Protein 7QSJ (pdb70)

Organism: Mycolicibacterium hassiacum (strain DSM 44199 / CIP 105218 / JCM 12690 / 3849) (NCBI:txid1122247)

B-factor: mean 23.71, std 11.21, range [9.85, 76.21]

InterPro domains:
  IPR008928 Six-hairpin glycosidase superfamily [SSF48208] (27-339)
  IPR012341 Six-hairpin glycosidase-like superfamily [G3DSA:1.50.10.10] (49-315)

Secondary structure (DSSP, 8-state):
--SS--BTTTB-HHHHHHHHHHHHHT--TTS---SSTTS-B-HHHHHHHHHHHHHHT-HHHHHHHHHHHHHH--TTS---SEEETTEEEE-SEEHHHHHHHHHHHHHHHHHH--HHHHHHHHHHHHHHHHHHHTTB-TTS-B-SEEETTEEE--B-HHHHHHHHHHHHHHHHHHHHHT---HHHHHHHHHHHHHHHH-GGGB---TTBHHHHHHHHHTTSS-HHHHHHHHHHHHHHHEETTTEEESBTTSSEEEHHHHHHHHHHHHHTT-HHHHHHHHHTTGGGB-TTS-BBSEEETTTTEESSS-B-HHHHHHHHHHHHHHHT-STTTTTTT-TT------S---/---TTS--BTTTB-HHHHHHHHHHHHHT--TTS---SSTTS-B-HHHHHHHHHHHHHTT-HHHHHHHHHHHHHH--TTS---SEEETTEEEE-SEEHHHHHHHHHHHHHHHHHH--HHHHHHHHHHHHHHHHHHHTTB-TTSPBPSEEETTEEE--B-HHHHHHHHHHHHHHHHHHHHHT---HHHHHHHHHHHHHHHH-GGGB---TTBHHHHHHHHHTTSS-HHHHHHHHHHHHHHHEETTTEEESBTTSSEEEHHHHHHHHHHHHHTT-HHHHHHHHHTTGGGB-TTS-BBSEEETTTTEESSS-B-HHHHHHHHHHHHHHHT-STTTTTTT-TT-------

Nearest PDB structures (foldseek):
  7qsj-assembly2_B  TM=1.002E+00  e=8.249E-65  Mycolicibacterium hassiacum
  8hmm-assembly1_A  TM=7.940E-01  e=3.879E-08  Aspergillus oryzae
  8wbv-assembly1_A  TM=7.041E-01  e=2.414E-06  Caldicellulosiruptor saccharolyticus DSM 8903
  3vw5-assembly3_C  TM=6.730E-01  e=2.545E-06  Ruminococcus albus
  7d5g-assembly1_A  TM=6.750E-01  e=3.497E-06  Caldicellulosiruptor saccharolyticus DSM 8903

Structure (mmCIF, N/CA/C/O backbone):
data_7QSJ
#
_entry.id   7QSJ
#
_cell.length_a   47.037
_cell.length_b   51.807
_cell.length_c   149.134
_cell.angle_alpha   90.000
_cell.angle_beta   95.100
_cell.angle_gamma   90.000
#
_symmetry.space_group_name_H-M   'P 1 21 1'
#
loop_
_entity.id
_entity.type
_entity.pdbx_description
1 polymer 'Methylmannose polysaccharide hydrolase (MmpH)'
2 non-polymer 'MAGNESIUM ION'
3 non-polymer 'NICKEL (II) ION'
4 non-polymer GLYCEROL
5 water water
#
loop_
_atom_site.group_PDB
_atom_site.id
_atom_site.type_symbol
_atom_site.label_atom_id
_atom_site.label_alt_id
_atom_site.label_comp_id
_atom_site.label_asym_id
_atom_site.label_entity_id
_atom_site.label_seq_id
_atom_site.pdbx_PDB_ins_code
_atom_site.Cartn_x
_atom_site.Cartn_y
_atom_site.Cartn_z
_atom_site.occupancy
_atom_site.B_iso_or_equiv
_atom_site.auth_seq_id
_atom_site.auth_comp_id
_atom_site.auth_asym_id
_atom_site.auth_atom_id
_atom_site.pdbx_PDB_model_num
ATOM 1 N N . LEU A 1 7 ? 3.94003 -6.01081 -79.48452 1.000 35.56915 6 LEU A N 1
ATOM 2 C CA . LEU A 1 7 ? 5.17582 -5.49949 -80.06386 1.000 41.68168 6 LEU A CA 1
ATOM 3 C C . LEU A 1 7 ? 6.21817 -6.55901 -80.41411 1.000 47.83835 6 LEU A C 1
ATOM 4 O O . LEU A 1 7 ? 7.39623 -6.36763 -80.11598 1.000 50.81132 6 LEU A O 1
ATOM 9 N N . ASP A 1 8 ? 5.80968 -7.68431 -81.00044 1.000 49.34473 7 ASP A N 1
ATOM 10 C CA . ASP A 1 8 ? 4.45998 -8.20170 -81.18335 1.000 48.03615 7 ASP A CA 1
ATOM 11 C C . ASP A 1 8 ? 4.08809 -8.94713 -79.90767 1.000 40.24754 7 ASP A C 1
ATOM 12 O O . ASP A 1 8 ? 3.05931 -9.62120 -79.84244 1.000 42.34332 7 ASP A O 1
ATOM 17 N N . ALA A 1 9 ? 4.93952 -8.81852 -78.89146 1.000 32.58570 8 ALA A N 1
ATOM 18 C CA . ALA A 1 9 ? 4.75456 -9.51369 -77.62419 1.000 25.34738 8 ALA A CA 1
ATOM 19 C C . ALA A 1 9 ? 3.93072 -8.71951 -76.61746 1.000 18.72377 8 ALA A C 1
ATOM 20 O O . ALA A 1 9 ? 3.64445 -9.23681 -75.53272 1.000 17.07339 8 ALA A O 1
ATOM 22 N N . VAL A 1 10 ? 3.56916 -7.48091 -76.93628 1.000 19.16525 9 VAL A N 1
ATOM 23 C CA . VAL A 1 10 ? 2.77219 -6.61024 -76.07289 1.000 17.75190 9 VAL A CA 1
ATOM 24 C C . VAL A 1 10 ? 1.32933 -6.60972 -76.56700 1.000 15.14091 9 VAL A C 1
ATOM 25 O O . VAL A 1 10 ? 1.09133 -6.50224 -77.78092 1.000 18.13421 9 VAL A O 1
ATOM 29 N N . PRO A 1 11 ? 0.34225 -6.70049 -75.67843 1.000 14.24501 10 PRO A N 1
ATOM 30 C CA . PRO A 1 11 ? -1.05855 -6.70934 -76.11766 1.000 14.99635 10 PRO A CA 1
ATOM 31 C C . PRO A 1 11 ? -1.43188 -5.47764 -76.92462 1.000 14.36829 10 PRO A C 1
ATOM 32 O O . PRO A 1 11 ? -1.01751 -4.35201 -76.62694 1.000 15.53018 10 PRO A O 1
ATOM 36 N N . GLY A 1 12 ? -2.25667 -5.70726 -77.93111 1.000 16.79435 11 GLY A N 1
ATOM 37 C CA . GLY A 1 12 ? -2.94919 -4.63362 -78.61614 1.000 17.34570 11 GLY A CA 1
ATOM 38 C C . GLY A 1 12 ? -4.32070 -5.12145 -79.03012 1.000 16.42436 11 GLY A C 1
ATOM 39 O O . GLY A 1 12 ? -4.54606 -6.31863 -79.21237 1.000 16.76346 11 GLY A O 1
ATOM 40 N N . VAL A 1 13 ? -5.24627 -4.18192 -79.13842 1.000 15.28157 12 VAL A N 1
ATOM 41 C CA . VAL A 1 13 ? -6.58947 -4.43232 -79.63738 1.000 14.06388 12 VAL A CA 1
ATOM 42 C C . VAL A 1 13 ? -6.82779 -3.47320 -80.79405 1.000 14.04453 12 VAL A C 1
ATOM 43 O O . VAL A 1 13 ? -6.99999 -2.27056 -80.59225 1.000 14.71564 12 VAL A O 1
ATOM 47 N N . PRO A 1 14 ? -6.77148 -3.95998 -82.03412 1.000 14.54603 13 PRO A N 1
ATOM 48 C CA . PRO A 1 14 ? -6.85978 -3.05898 -83.18911 1.000 16.53102 13 PRO A CA 1
ATOM 49 C C . PRO A 1 14 ? -8.07950 -2.15718 -83.12062 1.000 15.82715 13 PRO A C 1
ATOM 50 O O . PRO A 1 14 ? -9.19436 -2.59970 -82.82398 1.000 17.01971 13 PRO A O 1
ATOM 54 N N . GLY A 1 15 ? -7.85686 -0.87630 -83.40437 1.000 16.78486 14 GLY A N 1
ATOM 55 C CA . GLY A 1 15 ? -8.90761 0.10587 -83.35814 1.000 17.51398 14 GLY A CA 1
ATOM 56 C C . GLY A 1 15 ? -9.16990 0.67249 -81.98737 1.000 15.47725 14 GLY A C 1
ATOM 57 O O . GLY A 1 15 ? -9.95116 1.62320 -81.87111 1.000 17.58737 14 GLY A O 1
ATOM 58 N N . VAL A 1 16 ? -8.55750 0.11746 -80.94080 1.000 12.84945 15 VAL A N 1
ATOM 59 C CA . VAL A 1 16 ? -8.86961 0.52884 -79.57736 1.000 13.53322 15 VAL A CA 1
ATOM 60 C C . VAL A 1 16 ? -7.60021 0.88429 -78.81631 1.000 12.50650 15 VAL A C 1
ATOM 61 O O . VAL A 1 16 ? -7.53994 1.91966 -78.14333 1.000 14.16822 15 VAL A O 1
ATOM 65 N N . LEU A 1 17 ? -6.59555 0.01192 -78.87485 1.000 13.27901 16 LEU A N 1
ATOM 66 C CA . LEU A 1 17 ? -5.37798 0.19084 -78.09084 1.000 13.25040 16 LEU A CA 1
ATOM 67 C C . LEU A 1 17 ? -4.21769 -0.36092 -78.89967 1.000 11.89234 16 LEU A C 1
ATOM 68 O O . LEU A 1 17 ? -4.19563 -1.56074 -79.20175 1.000 13.76407 16 LEU A O 1
ATOM 73 N N . THR A 1 18 ? -3.25833 0.48839 -79.23922 1.000 12.49784 17 THR A N 1
ATOM 74 C CA . THR A 1 18 ? -2.07178 0.00974 -79.93694 1.000 13.10112 17 THR A CA 1
ATOM 75 C C . THR A 1 18 ? -1.09743 -0.60840 -78.93895 1.000 12.22875 17 THR A C 1
ATOM 76 O O . THR A 1 18 ? -1.13377 -0.29338 -77.74249 1.000 13.55896 17 THR A O 1
ATOM 80 N N . PRO A 1 19 ? -0.19973 -1.48435 -79.40348 1.000 14.30620 18 PRO A N 1
ATOM 81 C CA . PRO A 1 19 ? 0.84363 -1.99800 -78.49316 1.000 15.05162 18 PRO A CA 1
ATOM 82 C C . PRO A 1 19 ? 1.70041 -0.88864 -77.90114 1.000 14.09799 18 PRO A C 1
ATOM 83 O O . PRO A 1 19 ? 2.06295 -0.95703 -76.71923 1.000 14.69647 18 PRO A O 1
ATOM 87 N N . GLU A 1 20 ? 1.99511 0.15876 -78.68169 1.000 15.22372 19 GLU A N 1
ATOM 88 C CA . GLU A 1 20 ? 2.70056 1.32074 -78.15045 1.000 15.39963 19 GLU A CA 1
ATOM 89 C C . GLU A 1 20 ? 1.94761 1.92909 -76.97998 1.000 14.90059 19 GLU A C 1
ATOM 90 O O . GLU A 1 20 ? 2.54898 2.27544 -75.95452 1.000 15.58186 19 GLU A O 1
ATOM 96 N N . GLN A 1 21 ? 0.62739 2.06797 -77.11848 1.000 13.83409 20 GLN A N 1
ATOM 97 C CA . GLN A 1 21 ? -0.18351 2.62323 -76.04177 1.000 13.24208 20 GLN A CA 1
ATOM 98 C C . GLN A 1 21 ? -0.19269 1.71202 -74.82054 1.000 11.83961 20 GLN A C 1
ATOM 99 O O . GLN A 1 21 ? -0.14065 2.19119 -73.67965 1.000 13.03849 20 GLN A O 1
ATOM 105 N N . CYS A 1 22 ? -0.26440 0.39654 -75.03502 1.000 12.67545 21 CYS A N 1
ATOM 106 C CA . CYS A 1 22 ? -0.22348 -0.53331 -73.90916 1.000 13.27132 21 CYS A CA 1
ATOM 107 C C . CYS A 1 22 ? 1.08300 -0.38411 -73.13824 1.000 12.00551 21 CYS A C 1
ATOM 108 O O . CYS A 1 22 ? 1.08918 -0.28623 -71.90122 1.000 14.18882 21 CYS A O 1
ATOM 111 N N . ARG A 1 23 ? 2.20596 -0.36262 -73.85922 1.000 13.47403 22 ARG A N 1
ATOM 112 C CA . ARG A 1 23 ? 3.50868 -0.17702 -73.23234 1.000 16.29527 22 ARG A CA 1
ATOM 113 C C . ARG A 1 23 ? 3.59562 1.16713 -72.51997 1.000 12.93417 22 ARG A C 1
ATOM 114 O O . ARG A 1 23 ? 4.13894 1.25178 -71.41247 1.000 15.48446 22 ARG A O 1
ATOM 122 N N . GLN A 1 24 ? 3.04662 2.22331 -73.12164 1.000 13.21018 23 GLN A N 1
ATOM 123 C CA . GLN A 1 24 ? 3.09725 3.53555 -72.49342 1.000 13.02055 23 GLN A CA 1
ATOM 124 C C . GLN A 1 24 ? 2.35479 3.54629 -71.15954 1.000 12.24633 23 GLN A C 1
ATOM 125 O O . GLN A 1 24 ? 2.81870 4.15669 -70.18086 1.000 14.02233 23 GLN A O 1
ATOM 131 N N . THR A 1 25 ? 1.17977 2.91099 -71.10495 1.000 12.46939 24 THR A N 1
ATOM 132 C CA . THR A 1 25 ? 0.45535 2.82034 -69.83824 1.000 12.38631 24 THR A CA 1
ATOM 133 C C . THR A 1 25 ? 1.27571 2.08617 -68.78775 1.000 10.39753 24 THR A C 1
ATOM 134 O O . THR A 1 25 ? 1.33615 2.51141 -67.62334 1.000 12.25596 24 THR A O 1
ATOM 138 N N . ALA A 1 26 ? 1.92846 0.99075 -69.18284 1.000 12.62052 25 ALA A N 1
ATOM 139 C CA . ALA A 1 26 ? 2.77997 0.26502 -68.24708 1.000 13.15619 25 ALA A CA 1
ATOM 140 C C . ALA A 1 26 ? 3.96322 1.11568 -67.80092 1.000 12.29230 25 ALA A C 1
ATOM 141 O O . ALA A 1 26 ? 4.34743 1.09314 -66.62401 1.000 13.13476 25 ALA A O 1
ATOM 143 N N . GLN A 1 27 ? 4.51522 1.91870 -68.70475 1.000 13.27694 26 GLN A N 1
ATOM 144 C CA . GLN A 1 27 ? 5.63625 2.77019 -68.32816 1.000 14.66179 26 GLN A CA 1
ATOM 145 C C . GLN A 1 27 ? 5.19568 3.81938 -67.31561 1.000 14.51743 26 GLN A C 1
ATOM 146 O O . GLN A 1 27 ? 5.95328 4.16264 -66.40378 1.000 15.00945 26 GLN A O 1
ATOM 152 N N . ALA A 1 28 ? 3.95663 4.30589 -67.42768 1.000 13.14899 27 ALA A N 1
ATOM 153 C CA . ALA A 1 28 ? 3.46957 5.25885 -66.44112 1.000 15.49115 27 ALA A CA 1
ATOM 154 C C . ALA A 1 28 ? 3.29611 4.59727 -65.08057 1.000 13.78515 27 ALA A C 1
ATOM 155 O O . ALA A 1 28 ? 3.51829 5.23860 -64.04986 1.000 15.89559 27 ALA A O 1
ATOM 157 N N . ILE A 1 29 ? 2.91304 3.31920 -65.05176 1.000 12.66385 28 ILE A N 1
ATOM 158 C CA . ILE A 1 29 ? 2.90576 2.58710 -63.78367 1.000 13.81770 28 ILE A CA 1
ATOM 159 C C . ILE A 1 29 ? 4.32041 2.48866 -63.22352 1.000 12.46500 28 ILE A C 1
ATOM 160 O O . ILE A 1 29 ? 4.56738 2.79602 -62.04741 1.000 14.61167 28 ILE A O 1
ATOM 165 N N . ALA A 1 30 ? 5.27552 2.05568 -64.05726 1.000 13.14835 29 ALA A N 1
ATOM 166 C CA . ALA A 1 30 ? 6.65589 1.91394 -63.60506 1.000 15.48276 29 ALA A CA 1
ATOM 167 C C . ALA A 1 30 ? 7.21711 3.23759 -63.10243 1.000 16.05311 29 ALA A C 1
ATOM 168 O O . ALA A 1 30 ? 7.98473 3.26702 -62.13434 1.000 15.52315 29 ALA A O 1
ATOM 170 N N . ASP A 1 31 ? 6.84391 4.34465 -63.74001 1.000 15.36444 30 ASP A N 1
ATOM 171 C CA . ASP A 1 31 ? 7.39021 5.63775 -63.35031 1.000 17.23916 30 ASP A CA 1
ATOM 172 C C . ASP A 1 31 ? 6.91018 6.07700 -61.97448 1.000 17.00456 30 ASP A C 1
ATOM 173 O O . ASP A 1 31 ? 7.52656 6.96225 -61.37061 1.000 20.34323 30 ASP A O 1
ATOM 178 N N . ALA A 1 32 ? 5.82197 5.49207 -61.47490 1.000 15.39795 31 ALA A N 1
ATOM 179 C CA . ALA A 1 32 ? 5.32490 5.79523 -60.13982 1.000 15.72064 31 ALA A CA 1
ATOM 180 C C . ALA A 1 32 ? 5.93629 4.91176 -59.05681 1.000 16.06967 31 ALA A C 1
ATOM 181 O O . ALA A 1 32 ? 5.68971 5.14844 -57.86729 1.000 16.81070 31 ALA A O 1
ATOM 183 N N . GLN A 1 33 ? 6.73624 3.91676 -59.42584 1.000 15.35239 32 GLN A N 1
ATOM 184 C CA . GLN A 1 33 ? 7.27183 2.99825 -58.43060 1.000 15.79220 32 GLN A CA 1
ATOM 185 C C . GLN A 1 33 ? 8.16107 3.73259 -57.43158 1.000 15.36598 32 GLN A C 1
ATOM 186 O O . GLN A 1 33 ? 9.00150 4.55974 -57.80205 1.000 17.64274 32 GLN A O 1
ATOM 192 N N . GLU A 1 34 ? 8.01162 3.38579 -56.15676 1.000 15.64516 33 GLU A N 1
ATOM 193 C CA . GLU A 1 34 ? 8.83937 3.96998 -55.11424 1.000 17.13756 33 GLU A CA 1
ATOM 194 C C . GLU A 1 34 ? 10.15245 3.19875 -54.99910 1.000 17.75301 33 GLU A C 1
ATOM 195 O O . GLU A 1 34 ? 10.26755 2.07031 -55.48362 1.000 18.80463 33 GLU A O 1
ATOM 201 N N . PRO A 1 35 ? 11.16945 3.79595 -54.37923 1.000 19.30752 34 PRO A N 1
ATOM 202 C CA . PRO A 1 35 ? 12.46328 3.10159 -54.28278 1.000 20.13335 34 PRO A CA 1
ATOM 203 C C . PRO A 1 35 ? 12.37558 1.73301 -53.63082 1.000 21.29057 34 PRO A C 1
ATOM 204 O O . PRO A 1 35 ? 13.16607 0.84293 -53.97027 1.000 22.50965 34 PRO A O 1
ATOM 208 N N . SER A 1 36 ? 11.44328 1.54713 -52.69521 1.000 19.46003 35 SER A N 1
ATOM 209 C CA . SER A 1 36 ? 11.23689 0.26199 -52.03927 1.000 20.13014 35 SER A CA 1
ATOM 210 C C . SER A 1 36 ? 10.71068 -0.80526 -52.98704 1.000 18.21038 35 SER A C 1
ATOM 211 O O . SER A 1 36 ? 10.75703 -1.99305 -52.64465 1.000 20.30361 35 SER A O 1
ATOM 214 N N . GLY A 1 37 ? 10.19102 -0.41216 -54.15195 1.000 17.37140 36 GLY A N 1
ATOM 215 C CA . GLY A 1 37 ? 9.48578 -1.31727 -55.04196 1.000 14.82762 36 GLY A CA 1
ATOM 216 C C . GLY A 1 37 ? 7.97614 -1.20715 -54.98378 1.000 14.28705 36 GLY A C 1
ATOM 217 O O . GLY A 1 37 ? 7.28798 -1.77168 -55.84993 1.000 14.76753 36 GLY A O 1
ATOM 218 N N . ALA A 1 38 ? 7.44143 -0.46882 -54.01825 1.000 14.72490 37 ALA A N 1
ATOM 219 C CA . ALA A 1 38 ? 6.00413 -0.28471 -53.93017 1.000 13.37100 37 ALA A CA 1
ATOM 220 C C . ALA A 1 38 ? 5.47207 0.37813 -55.19298 1.000 13.48717 37 ALA A C 1
ATOM 221 O O . ALA A 1 38 ? 6.07842 1.30920 -55.73569 1.000 15.23092 37 ALA A O 1
ATOM 223 N N . LEU A 1 39 ? 4.30975 -0.08934 -55.64019 1.000 12.86126 38 LEU A N 1
ATOM 224 C CA . LEU A 1 39 ? 3.62544 0.48783 -56.79145 1.000 12.12347 38 LEU A CA 1
ATOM 225 C C . LEU A 1 39 ? 2.37924 1.17571 -56.25881 1.000 11.40270 38 LEU A C 1
ATOM 226 O O . LEU A 1 39 ? 1.32090 0.54160 -56.12057 1.000 13.05211 38 LEU A O 1
ATOM 231 N N . PRO A 1 40 ? 2.45420 2.46580 -55.92865 1.000 12.09962 39 PRO A N 1
ATOM 232 C CA . PRO A 1 40 ? 1.32630 3.15504 -55.29010 1.000 14.23499 39 PRO A CA 1
ATOM 233 C C . PRO A 1 40 ? 0.23345 3.52806 -56.28975 1.000 11.89842 39 PRO A C 1
ATOM 234 O O . PRO A 1 40 ? 0.34515 3.32174 -57.50759 1.000 13.29359 39 PRO A O 1
ATOM 238 N N . TRP A 1 41 ? -0.86385 4.06818 -55.73640 1.000 13.82313 40 TRP A N 1
ATOM 239 C CA . TRP A 1 41 ? -1.95111 4.58778 -56.56874 1.000 14.46091 40 TRP A CA 1
ATOM 240 C C . TRP A 1 41 ? -1.45182 5.62232 -57.57331 1.000 13.14324 40 TRP A C 1
ATOM 241 O O . TRP A 1 41 ? -1.92314 5.67661 -58.71596 1.000 14.14661 40 TRP A O 1
ATOM 252 N N . PHE A 1 42 ? -0.51483 6.46390 -57.15543 1.000 13.74334 41 PHE A N 1
ATOM 253 C CA . PHE A 1 42 ? 0.11788 7.48503 -57.97828 1.000 15.58084 41 PHE A CA 1
ATOM 254 C C . PHE A 1 42 ? 1.22053 8.07637 -57.11126 1.000 16.32626 41 PHE A C 1
ATOM 255 O O . PHE A 1 42 ? 1.28711 7.81050 -55.90717 1.000 15.30493 41 PHE A O 1
ATOM 263 N N . GLU A 1 43 ? 2.10193 8.85514 -57.72962 1.000 21.17374 42 GLU A N 1
ATOM 264 C CA . GLU A 1 43 ? 3.18295 9.47117 -56.96877 1.000 23.19868 42 GLU A CA 1
ATOM 265 C C . GLU A 1 43 ? 2.62002 10.34713 -55.85742 1.000 24.21763 42 GLU A C 1
ATOM 266 O O . GLU A 1 43 ? 1.79440 11.23168 -56.10151 1.000 25.51672 42 GLU A O 1
ATOM 272 N N . GLY A 1 44 ? 3.07439 10.10041 -54.62824 1.000 22.26681 43 GLY A N 1
ATOM 273 C CA . GLY A 1 44 ? 2.56225 10.79981 -53.46993 1.000 23.26685 43 GLY A CA 1
ATOM 274 C C . GLY A 1 44 ? 1.31327 10.19572 -52.86406 1.000 24.48475 43 GLY A C 1
ATOM 275 O O . GLY A 1 44 ? 0.93852 10.57703 -51.74959 1.000 27.30651 43 GLY A O 1
ATOM 276 N N . GLY A 1 45 ? 0.66229 9.25632 -53.54845 1.000 19.99024 44 GLY A N 1
ATOM 277 C CA . GLY A 1 45 ? -0.50588 8.59642 -53.00781 1.000 19.22651 44 GLY A CA 1
ATOM 278 C C . GLY A 1 45 ? -0.12909 7.39966 -52.15440 1.000 17.04209 44 GLY A C 1
ATOM 279 O O . GLY A 1 45 ? 1.04104 7.11128 -51.91505 1.000 20.23758 44 GLY A O 1
ATOM 280 N N . HIS A 1 46 ? -1.14875 6.68755 -51.69795 1.000 16.84690 45 HIS A N 1
ATOM 281 C CA . HIS A 1 46 ? -0.90899 5.52690 -50.85594 1.000 15.12650 45 HIS A CA 1
ATOM 282 C C . HIS A 1 46 ? -0.74530 4.25982 -51.69487 1.000 15.16612 45 HIS A C 1
ATOM 283 O O . HIS A 1 46 ? -0.99753 4.22740 -52.90388 1.000 15.50557 45 HIS A O 1
ATOM 290 N N . THR A 1 47 ? -0.30544 3.20705 -51.02338 1.000 15.39734 46 THR A N 1
ATOM 291 C CA . THR A 1 47 ? -0.13925 1.88331 -51.59180 1.000 15.33402 46 THR A CA 1
ATOM 292 C C . THR A 1 47 ? -1.02856 0.92425 -50.81957 1.000 15.46479 46 THR A C 1
ATOM 293 O O . THR A 1 47 ? -1.11010 0.99999 -49.58810 1.000 17.50782 46 THR A O 1
ATOM 297 N N . ASP A 1 48 ? -1.69227 0.02875 -51.53884 1.000 16.22577 47 ASP A N 1
ATOM 298 C CA . ASP A 1 48 ? -2.33846 -1.10815 -50.90879 1.000 15.17458 47 ASP A CA 1
ATOM 299 C C . ASP A 1 48 ? -1.85925 -2.37756 -51.59499 1.000 15.08220 47 ASP A C 1
ATOM 300 O O . ASP A 1 48 ? -1.49177 -2.34477 -52.77196 1.000 14.27510 47 ASP A O 1
ATOM 305 N N . PRO A 1 49 ? -1.81273 -3.49980 -50.87789 1.000 14.97703 48 PRO A N 1
ATOM 306 C CA . PRO A 1 49 ? -1.19325 -4.70689 -51.44857 1.000 13.44360 48 PRO A CA 1
ATOM 307 C C . PRO A 1 49 ? -1.89653 -5.23897 -52.67681 1.000 13.72197 48 PRO A C 1
ATOM 308 O O . PRO A 1 49 ? -1.23230 -5.79630 -53.55337 1.000 14.93920 48 PRO A O 1
ATOM 312 N N . TRP A 1 50 ? -3.22150 -5.13260 -52.74580 1.000 13.03526 49 TRP A N 1
ATOM 313 C CA . TRP A 1 50 ? -3.94267 -5.68089 -53.88770 1.000 12.99224 49 TRP A CA 1
ATOM 314 C C . TRP A 1 50 ? -3.58859 -4.92360 -55.16265 1.000 11.71397 49 TRP A C 1
ATOM 315 O O . TRP A 1 50 ? -3.18610 -5.52753 -56.16422 1.000 13.17940 49 TRP A O 1
ATOM 326 N N . ASP A 1 51 ? -3.71451 -3.59377 -55.13688 1.000 12.25328 50 ASP A N 1
ATOM 327 C CA . ASP A 1 51 ? -3.39472 -2.79593 -56.31813 1.000 11.48006 50 ASP A CA 1
ATOM 328 C C . ASP A 1 51 ? -1.90264 -2.83135 -56.63575 1.000 12.33059 50 ASP A C 1
ATOM 329 O O . ASP A 1 51 ? -1.51697 -2.72911 -57.80718 1.000 12.33366 50 ASP A O 1
ATOM 334 N N . HIS A 1 52 ? -1.05588 -2.99040 -55.62026 1.000 11.93144 51 HIS A N 1
ATOM 335 C CA . HIS A 1 52 ? 0.36742 -3.17048 -55.86676 1.000 10.67822 51 HIS A CA 1
ATOM 336 C C . HIS A 1 52 ? 0.60432 -4.39287 -56.74832 1.000 12.77532 51 HIS A C 1
ATOM 337 O O . HIS A 1 52 ? 1.33582 -4.32584 -57.74422 1.000 13.26804 51 HIS A O 1
ATOM 344 N N . VAL A 1 53 ? -0.00513 -5.52415 -56.38804 1.000 12.22237 52 VAL A N 1
ATOM 345 C CA . VAL A 1 53 ? 0.15118 -6.74539 -57.16747 1.000 12.41455 52 VAL A CA 1
ATOM 346 C C . VAL A 1 53 ? -0.48820 -6.59808 -58.53983 1.000 13.05804 52 VAL A C 1
ATOM 347 O O . VAL A 1 53 ? 0.06355 -7.06978 -59.54030 1.000 13.06826 52 VAL A O 1
ATOM 351 N N . GLU A 1 54 ? -1.68304 -5.99744 -58.60544 1.000 11.72954 53 GLU A N 1
ATOM 352 C CA . GLU A 1 54 ? -2.31894 -5.73600 -59.89818 1.000 12.24182 53 GLU A CA 1
ATOM 353 C C . GLU A 1 54 ? -1.37654 -4.96636 -60.81932 1.000 11.63114 53 GLU A C 1
ATOM 354 O O . GLU A 1 54 ? -1.23378 -5.29039 -62.01094 1.000 11.18159 53 GLU A O 1
ATOM 360 N N . ASN A 1 55 ? -0.74894 -3.92212 -60.28699 1.000 12.78696 54 ASN A N 1
ATOM 361 C CA . ASN A 1 55 ? 0.22388 -3.14968 -61.04995 1.000 13.10952 54 ASN A CA 1
ATOM 362 C C . ASN A 1 55 ? 1.39144 -4.01844 -61.50973 1.000 12.22745 54 ASN A C 1
ATOM 363 O O . ASN A 1 55 ? 1.82368 -3.93314 -62.66918 1.000 12.26513 54 ASN A O 1
ATOM 368 N N . ALA A 1 56 ? 1.89048 -4.89009 -60.63217 1.000 12.35626 55 ALA A N 1
ATOM 369 C CA . ALA A 1 56 ? 3.01983 -5.73197 -61.00710 1.000 13.22909 55 ALA A CA 1
ATOM 370 C C . ALA A 1 56 ? 2.63114 -6.69822 -62.12272 1.000 13.52387 55 ALA A C 1
ATOM 371 O O . ALA A 1 56 ? 3.44330 -6.99646 -63.00812 1.000 13.59459 55 ALA A O 1
ATOM 373 N N . MET A 1 57 ? 1.39079 -7.19657 -62.09578 1.000 12.36394 56 MET A N 1
ATOM 374 C CA . MET A 1 57 ? 0.92376 -8.07834 -63.16362 1.000 11.96660 56 MET A CA 1
ATOM 375 C C . MET A 1 57 ? 0.89088 -7.34395 -64.49523 1.000 12.73219 56 MET A C 1
ATOM 376 O O . MET A 1 57 ? 1.31692 -7.88698 -65.52509 1.000 12.03960 56 MET A O 1
ATOM 381 N N . ALA A 1 58 ? 0.38211 -6.10723 -64.49474 1.000 11.18466 57 ALA A N 1
ATOM 382 C CA . ALA A 1 58 ? 0.34581 -5.33498 -65.73514 1.000 11.00375 57 ALA A CA 1
ATOM 383 C C . ALA A 1 58 ? 1.75367 -5.04655 -66.25675 1.000 11.95477 57 ALA A C 1
ATOM 384 O O . ALA A 1 58 ? 1.98377 -5.06254 -67.47520 1.000 13.72473 57 ALA A O 1
ATOM 386 N N . LEU A 1 59 ? 2.69344 -4.71905 -65.36339 1.000 11.20331 58 LEU A N 1
ATOM 387 C CA . LEU A 1 59 ? 4.07481 -4.53408 -65.79133 1.000 11.41801 58 LEU A CA 1
ATOM 388 C C . LEU A 1 59 ? 4.59888 -5.79203 -66.47106 1.000 14.71702 58 LEU A C 1
ATOM 389 O O . LEU A 1 59 ? 5.24188 -5.71909 -67.52634 1.000 15.10928 58 LEU A O 1
ATOM 394 N N . THR A 1 60 ? 4.32637 -6.96004 -65.88122 1.000 12.59983 59 THR A N 1
ATOM 395 C CA . THR A 1 60 ? 4.74976 -8.22054 -66.48570 1.000 13.29219 59 THR A CA 1
ATOM 396 C C . THR A 1 60 ? 4.15461 -8.38537 -67.87896 1.000 14.14187 59 THR A C 1
ATOM 397 O O . THR A 1 60 ? 4.86025 -8.74652 -68.82619 1.000 15.53170 59 THR A O 1
ATOM 401 N N . VAL A 1 61 ? 2.85131 -8.12700 -68.01911 1.000 12.86359 60 VAL A N 1
ATOM 402 C CA . VAL A 1 61 ? 2.19591 -8.25670 -69.31987 1.000 12.32753 60 VAL A CA 1
ATOM 403 C C . VAL A 1 61 ? 2.87515 -7.38518 -70.36477 1.000 14.31256 60 VAL A C 1
ATOM 404 O O . VAL A 1 61 ? 3.03139 -7.79005 -71.52417 1.000 14.86391 60 VAL A O 1
ATOM 408 N N . ALA A 1 62 ? 3.24637 -6.16712 -69.99105 1.000 14.72523 61 ALA A N 1
ATOM 409 C CA . ALA A 1 62 ? 3.84944 -5.23492 -70.93436 1.000 12.79129 61 ALA A CA 1
ATOM 410 C C . ALA A 1 62 ? 5.33537 -5.48980 -71.15438 1.000 13.70272 61 ALA A C 1
ATOM 411 O O . ALA A 1 62 ? 5.94832 -4.79222 -71.97142 1.000 17.74167 61 ALA A O 1
ATOM 413 N N . GLY A 1 63 ? 5.92426 -6.47015 -70.45971 1.000 14.73406 62 GLY A N 1
ATOM 414 C CA . GLY A 1 63 ? 7.32193 -6.80312 -70.63744 1.000 14.95422 62 GLY A CA 1
ATOM 415 C C . GLY A 1 63 ? 8.28568 -5.95766 -69.84595 1.000 13.55733 62 GLY A C 1
ATOM 416 O O . GLY A 1 63 ? 9.49638 -6.01901 -70.10513 1.000 17.66457 62 GLY A O 1
ATOM 417 N N . LEU A 1 64 ? 7.79241 -5.15819 -68.89446 1.000 16.27542 63 LEU A N 1
ATOM 418 C CA . LEU A 1 64 ? 8.66505 -4.38466 -68.00708 1.000 15.94501 63 LEU A CA 1
ATOM 419 C C . LEU A 1 64 ? 8.98718 -5.23512 -66.77819 1.000 16.10665 63 LEU A C 1
ATOM 420 O O . LEU A 1 64 ? 8.50893 -5.00877 -65.65890 1.000 16.23045 63 LEU A O 1
ATOM 425 N N . LEU A 1 65 ? 9.82970 -6.24399 -67.01814 1.000 15.24841 64 LEU A N 1
ATOM 426 C CA . LEU A 1 65 ? 10.03482 -7.28073 -66.01559 1.000 15.63505 64 LEU A CA 1
ATOM 427 C C . LEU A 1 65 ? 10.84583 -6.77493 -64.83047 1.000 16.54419 64 LEU A C 1
ATOM 428 O O . LEU A 1 65 ? 10.68259 -7.27719 -63.71428 1.000 16.69867 64 LEU A O 1
ATOM 433 N N A GLU A 1 66 ? 11.74660 -5.81482 -65.06329 0.538 17.98274 65 GLU A N 1
ATOM 434 N N B GLU A 1 66 ? 11.71463 -5.78247 -65.03148 0.462 17.59542 65 GLU A N 1
ATOM 435 C CA A GLU A 1 66 ? 12.55988 -5.27622 -63.97196 0.538 17.26144 65 GLU A CA 1
ATOM 436 C CA B GLU A 1 66 ? 12.54540 -5.33913 -63.91039 0.462 17.89174 65 GLU A CA 1
ATOM 437 C C A GLU A 1 66 ? 11.70305 -4.63528 -62.89303 0.538 15.08084 65 GLU A C 1
ATOM 438 C C B GLU A 1 66 ? 11.75088 -4.58569 -62.85388 0.462 16.51853 65 GLU A C 1
ATOM 439 O O A GLU A 1 66 ? 11.78627 -5.05218 -61.72090 0.538 13.80808 65 GLU A O 1
ATOM 440 O O B GLU A 1 66 ? 11.92240 -4.87961 -61.65460 0.462 17.85422 65 GLU A O 1
ATOM 451 N N . PRO A 1 67 ? 10.88111 -3.63082 -63.18966 1.000 15.23154 66 PRO A N 1
ATOM 452 C CA . PRO A 1 67 ? 10.00530 -3.07515 -62.14565 1.000 15.78218 66 PRO A CA 1
ATOM 453 C C . PRO A 1 67 ? 9.03955 -4.10203 -61.57634 1.000 13.69137 66 PRO A C 1
ATOM 454 O O . PRO A 1 67 ? 8.75238 -4.06662 -60.37111 1.000 14.74797 66 PRO A O 1
ATOM 458 N N . ALA A 1 68 ? 8.56074 -5.04862 -62.39272 1.000 13.74736 67 ALA A N 1
ATOM 459 C CA . ALA A 1 68 ? 7.68063 -6.08430 -61.85772 1.000 14.52107 67 ALA A CA 1
ATOM 460 C C . ALA A 1 68 ? 8.39613 -6.90754 -60.79371 1.000 15.21189 67 ALA A C 1
ATOM 461 O O . ALA A 1 68 ? 7.83357 -7.18321 -59.72548 1.000 14.71238 67 ALA A O 1
ATOM 463 N N . ARG A 1 69 ? 9.65231 -7.27939 -61.04999 1.000 13.71307 68 ARG A N 1
ATOM 464 C CA . ARG A 1 69 ? 10.37821 -8.09142 -60.08104 1.000 15.25652 68 ARG A CA 1
ATOM 465 C C . ARG A 1 69 ? 10.68507 -7.29321 -58.82447 1.000 14.11262 68 ARG A C 1
ATOM 466 O O . ARG A 1 69 ? 10.65969 -7.84237 -57.71559 1.000 16.92786 68 ARG A O 1
ATOM 474 N N . ALA A 1 70 ? 10.96937 -5.99323 -58.97525 1.000 15.45177 69 ALA A N 1
ATOM 475 C CA . ALA A 1 70 ? 11.17207 -5.14875 -57.80006 1.000 16.09314 69 ALA A CA 1
ATOM 476 C C . ALA A 1 70 ? 9.91144 -5.08499 -56.95152 1.000 14.59775 69 ALA A C 1
ATOM 477 O O . ALA A 1 70 ? 9.99147 -5.01908 -55.71577 1.000 15.34185 69 ALA A O 1
ATOM 479 N N . ALA A 1 71 ? 8.74310 -5.12075 -57.59341 1.000 14.38197 70 ALA A N 1
ATOM 480 C CA . ALA A 1 71 ? 7.47995 -5.10618 -56.86757 1.000 14.23850 70 ALA A CA 1
ATOM 481 C C . ALA A 1 71 ? 7.26182 -6.40900 -56.11510 1.000 12.78237 70 ALA A C 1
ATOM 482 O O . ALA A 1 71 ? 6.84149 -6.39335 -54.95291 1.000 15.57271 70 ALA A O 1
ATOM 484 N N . PHE A 1 72 ? 7.52740 -7.54802 -56.75507 1.000 13.77307 71 PHE A N 1
ATOM 485 C CA . PHE A 1 72 ? 7.40955 -8.80536 -56.02828 1.000 14.06466 71 PHE A CA 1
ATOM 486 C C . PHE A 1 72 ? 8.44216 -8.91316 -54.90878 1.000 14.68607 71 PHE A C 1
ATOM 487 O O . PHE A 1 72 ? 8.15724 -9.50416 -53.85548 1.000 16.70393 71 PHE A O 1
ATOM 495 N N . ASP A 1 73 ? 9.63183 -8.32876 -55.09414 1.000 16.54507 72 ASP A N 1
ATOM 496 C CA . ASP A 1 73 ? 10.59621 -8.26972 -53.99999 1.000 17.53682 72 ASP A CA 1
ATOM 497 C C . ASP A 1 73 ? 10.03777 -7.47382 -52.82375 1.000 17.10419 72 ASP A C 1
ATOM 498 O O . ASP A 1 73 ? 10.24147 -7.84184 -51.65845 1.000 17.29146 72 ASP A O 1
ATOM 503 N N . TRP A 1 74 ? 9.32360 -6.37962 -53.10674 1.000 16.50951 73 TRP A N 1
ATOM 504 C CA . TRP A 1 74 ? 8.68319 -5.61231 -52.03874 1.000 16.39349 73 TRP A CA 1
ATOM 505 C C . TRP A 1 74 ? 7.68787 -6.46959 -51.26270 1.000 17.71563 73 TRP A C 1
ATOM 506 O O . TRP A 1 74 ? 7.63743 -6.41511 -50.02647 1.000 17.02833 73 TRP A O 1
ATOM 517 N N . CYS A 1 75 ? 6.90413 -7.29076 -51.96306 1.000 16.15448 74 CYS A N 1
ATOM 518 C CA . CYS A 1 75 ? 6.01952 -8.22023 -51.26821 1.000 16.08128 74 CYS A CA 1
ATOM 519 C C . CYS A 1 75 ? 6.81802 -9.10186 -50.32163 1.000 15.00686 74 CYS A C 1
ATOM 520 O O . CYS A 1 75 ? 6.46222 -9.26889 -49.14246 1.000 17.65463 74 CYS A O 1
ATOM 523 N N . ARG A 1 76 ? 7.92222 -9.66498 -50.81843 1.000 15.91145 75 ARG A N 1
ATOM 524 C CA . ARG A 1 76 ? 8.70582 -10.58499 -49.99868 1.000 17.01808 75 ARG A CA 1
ATOM 525 C C . ARG A 1 76 ? 9.29290 -9.87437 -48.78667 1.000 17.37225 75 ARG A C 1
ATOM 526 O O . ARG A 1 76 ? 9.23485 -10.38972 -47.66465 1.000 17.90029 75 ARG A O 1
ATOM 534 N N . THR A 1 77 ? 9.88001 -8.69254 -48.99123 1.000 17.80107 76 THR A N 1
ATOM 535 C CA . THR A 1 77 ? 10.63322 -8.06173 -47.91311 1.000 20.63598 76 THR A CA 1
ATOM 536 C C . THR A 1 77 ? 9.75633 -7.34679 -46.89723 1.000 18.95184 76 THR A C 1
ATOM 537 O O . THR A 1 77 ? 10.21082 -7.13347 -45.76672 1.000 21.91051 76 THR A O 1
ATOM 541 N N . THR A 1 78 ? 8.51780 -6.99314 -47.24814 1.000 17.87051 77 THR A N 1
ATOM 542 C CA . THR A 1 78 ? 7.62620 -6.32512 -46.30602 1.000 18.66773 77 THR A CA 1
ATOM 543 C C . THR A 1 78 ? 6.60871 -7.26302 -45.67074 1.000 16.75019 77 THR A C 1
ATOM 544 O O . THR A 1 78 ? 5.85493 -6.83140 -44.79560 1.000 19.08218 77 THR A O 1
ATOM 548 N N . GLN A 1 79 ? 6.55719 -8.52659 -46.08823 1.000 15.86515 78 GLN A N 1
ATOM 549 C CA . GLN A 1 79 ? 5.60387 -9.44838 -45.49657 1.000 16.60681 78 GLN A CA 1
ATOM 550 C C . GLN A 1 79 ? 5.85238 -9.52954 -43.99754 1.000 16.85970 78 GLN A C 1
ATOM 551 O O . GLN A 1 79 ? 6.99589 -9.61918 -43.54461 1.000 19.75122 78 GLN A O 1
ATOM 557 N N . ARG A 1 80 ? 4.78200 -9.46819 -43.22663 1.000 17.09009 79 ARG A N 1
ATOM 558 C CA . ARG A 1 80 ? 4.88804 -9.42716 -41.77496 1.000 16.74879 79 ARG A CA 1
ATOM 559 C C . ARG A 1 80 ? 5.00887 -10.83347 -41.21709 1.000 17.90940 79 ARG A C 1
ATOM 560 O O . ARG A 1 80 ? 4.77806 -11.82029 -41.92046 1.000 20.03568 79 ARG A O 1
ATOM 568 N N . PRO A 1 81 ? 5.40753 -10.96462 -39.94915 1.000 19.46335 80 PRO A N 1
ATOM 569 C CA . PRO A 1 81 ? 5.61828 -12.30980 -39.38409 1.000 19.62104 80 PRO A CA 1
ATOM 570 C C . PRO A 1 81 ? 4.42240 -13.24025 -39.51197 1.000 20.44037 80 PRO A C 1
ATOM 571 O O . PRO A 1 81 ? 4.61246 -14.45339 -39.69100 1.000 22.24760 80 PRO A O 1
ATOM 575 N N . ASP A 1 82 ? 3.19575 -12.72501 -39.42602 1.000 19.99360 81 ASP A N 1
ATOM 576 C CA . ASP A 1 82 ? 2.03706 -13.60212 -39.53138 1.000 20.75787 81 ASP A CA 1
ATOM 577 C C . ASP A 1 82 ? 1.69113 -13.96737 -40.97276 1.000 18.98467 81 ASP A C 1
ATOM 578 O O . ASP A 1 82 ? 0.79879 -14.79410 -41.18408 1.000 18.92795 81 ASP A O 1
ATOM 583 N N . GLY A 1 83 ? 2.39053 -13.40353 -41.95834 1.000 18.08637 82 GLY A N 1
ATOM 584 C CA . GLY A 1 83 ? 2.15230 -13.69660 -43.35261 1.000 17.09003 82 GLY A CA 1
ATOM 585 C C . GLY A 1 83 ? 1.39112 -12.61661 -44.08665 1.000 15.71024 82 GLY A C 1
ATOM 586 O O . GLY A 1 83 ? 1.19153 -12.73852 -45.30833 1.000 18.16789 82 GLY A O 1
ATOM 587 N N . SER A 1 84 ? 0.98661 -11.55321 -43.39053 1.000 17.24552 83 SER A N 1
ATOM 588 C CA . SER A 1 84 ? 0.11497 -10.52220 -43.93095 1.000 16.30968 83 SER A CA 1
ATOM 589 C C . SER A 1 84 ? 0.91552 -9.30650 -44.38834 1.000 16.59237 83 SER A C 1
ATOM 590 O O . SER A 1 84 ? 2.13762 -9.22286 -44.22788 1.000 17.72187 83 SER A O 1
ATOM 593 N N . TRP A 1 85 ? 0.19712 -8.35080 -44.96744 1.000 15.70803 84 TRP A N 1
ATOM 594 C CA . TRP A 1 85 ? 0.66969 -7.01762 -45.29255 1.000 16.06356 84 TRP A CA 1
ATOM 595 C C . TRP A 1 85 ? -0.35055 -6.02831 -44.75668 1.000 15.20827 84 TRP A C 1
ATOM 596 O O . TRP A 1 85 ? -1.53697 -6.35829 -44.64503 1.000 16.24880 84 TRP A O 1
ATOM 607 N N . PRO A 1 86 ? 0.08062 -4.81631 -44.41484 1.000 14.50428 85 PRO A N 1
ATOM 608 C CA . PRO A 1 86 ? -0.87128 -3.79257 -43.97165 1.000 16.35107 85 PRO A CA 1
ATOM 609 C C . PRO A 1 86 ? -1.79605 -3.35527 -45.10036 1.000 15.32991 85 PRO A C 1
ATOM 610 O O . PRO A 1 86 ? -1.43493 -3.35742 -46.28051 1.000 18.20627 85 PRO A O 1
ATOM 614 N N . ILE A 1 87 ? -3.00616 -2.95812 -44.70639 1.000 13.89100 86 ILE A N 1
ATOM 615 C CA . ILE A 1 87 ? -4.01655 -2.48499 -45.64830 1.000 15.29134 86 ILE A CA 1
ATOM 616 C C . ILE A 1 87 ? -3.55766 -1.23086 -46.38122 1.000 14.48655 86 ILE A C 1
ATOM 617 O O . ILE A 1 87 ? -3.88726 -1.03858 -47.55740 1.000 15.82932 86 ILE A O 1
ATOM 622 N N . GLN A 1 88 ? -2.82021 -0.34330 -45.71014 1.000 15.03770 87 GLN A N 1
ATOM 623 C CA . GLN A 1 88 ? -2.47231 0.92040 -46.35123 1.000 15.24430 87 GLN A CA 1
ATOM 624 C C . GLN A 1 88 ? -1.12933 1.43643 -45.86324 1.000 15.06850 87 GLN A C 1
ATOM 625 O O . GLN A 1 88 ? -0.88342 1.48969 -44.65624 1.000 15.70738 87 GLN A O 1
ATOM 631 N N A ILE A 1 89 ? -0.27721 1.82373 -46.80841 0.668 16.78051 88 ILE A N 1
ATOM 632 N N B ILE A 1 89 ? -0.26941 1.81829 -46.80384 0.332 16.40479 88 ILE A N 1
ATOM 633 C CA A ILE A 1 89 ? 1.02941 2.40557 -46.54240 0.668 16.91775 88 ILE A CA 1
ATOM 634 C CA B ILE A 1 89 ? 1.01437 2.43099 -46.49443 0.332 16.85358 88 ILE A CA 1
ATOM 635 C C A ILE A 1 89 ? 1.13724 3.64637 -47.41572 0.668 16.62104 88 ILE A C 1
ATOM 636 C C B ILE A 1 89 ? 1.21419 3.60302 -47.44133 0.332 17.39565 88 ILE A C 1
ATOM 637 O O A ILE A 1 89 ? 0.54371 3.71235 -48.49453 0.668 20.49163 88 ILE A O 1
ATOM 638 O O B ILE A 1 89 ? 0.77279 3.57532 -48.59373 0.332 20.35894 88 ILE A O 1
ATOM 647 N N . ARG A 1 90 ? 1.87541 4.64647 -46.95056 1.000 16.74154 89 ARG A N 1
ATOM 648 C CA . ARG A 1 90 ? 2.13453 5.83773 -47.75706 1.000 15.95250 89 ARG A CA 1
ATOM 649 C C . ARG A 1 90 ? 3.62367 6.13818 -47.70271 1.000 16.88815 89 ARG A C 1
ATOM 650 O O . ARG A 1 90 ? 4.14442 6.54743 -46.65695 1.000 17.56322 89 ARG A O 1
ATOM 658 N N . ASN A 1 91 ? 4.31080 5.92881 -48.81788 1.000 17.29534 90 ASN A N 1
ATOM 659 C CA . ASN A 1 91 ? 5.74418 6.17600 -48.89052 1.000 17.42438 90 ASN A CA 1
ATOM 660 C C . ASN A 1 91 ? 6.47856 5.50620 -47.73262 1.000 20.58314 90 ASN A C 1
ATOM 661 O O . ASN A 1 91 ? 7.36573 6.09297 -47.10731 1.000 21.55298 90 ASN A O 1
ATOM 666 N N . GLY A 1 92 ? 6.08511 4.26910 -47.43130 1.000 19.43419 91 GLY A N 1
ATOM 667 C CA . GLY A 1 92 ? 6.71622 3.48745 -46.39456 1.000 19.77816 91 GLY A CA 1
ATOM 668 C C . GLY A 1 92 ? 6.18716 3.71027 -44.99590 1.000 19.54656 91 GLY A C 1
ATOM 669 O O . GLY A 1 92 ? 6.61887 3.00929 -44.07695 1.000 24.20704 91 GLY A O 1
ATOM 670 N N . VAL A 1 93 ? 5.28219 4.66210 -44.79523 1.000 19.36644 92 VAL A N 1
ATOM 671 C CA . VAL A 1 93 ? 4.67732 4.90514 -43.48734 1.000 16.71865 92 VAL A CA 1
ATOM 672 C C . VAL A 1 93 ? 3.34637 4.16738 -43.45481 1.000 17.71299 92 VAL A C 1
ATOM 673 O O . VAL A 1 93 ? 2.44513 4.45772 -44.25091 1.000 18.00252 92 VAL A O 1
ATOM 677 N N . VAL A 1 94 ? 3.21737 3.20343 -42.54444 1.000 17.02964 93 VAL A N 1
ATOM 678 C CA . VAL A 1 94 ? 1.97810 2.45054 -42.43915 1.000 16.55735 93 VAL A CA 1
ATOM 679 C C . VAL A 1 94 ? 0.87275 3.36513 -41.93293 1.000 17.15498 93 VAL A C 1
ATOM 680 O O . VAL A 1 94 ? 1.03141 4.06324 -40.92108 1.000 18.19268 93 VAL A O 1
ATOM 684 N N . GLU A 1 95 ? -0.25108 3.37488 -42.64526 1.000 15.86647 94 GLU A N 1
ATOM 685 C CA . GLU A 1 95 ? -1.41746 4.16631 -42.28182 1.000 16.46070 94 GLU A CA 1
ATOM 686 C C . GLU A 1 95 ? -2.58153 3.33564 -41.76836 1.000 17.90433 94 GLU A C 1
ATOM 687 O O . GLU A 1 95 ? -3.36496 3.83121 -40.95628 1.000 19.95945 94 GLU A O 1
ATOM 693 N N . ASP A 1 96 ? -2.73043 2.09948 -42.24257 1.000 18.06627 95 ASP A N 1
ATOM 694 C CA . ASP A 1 96 ? -3.72466 1.16419 -41.72162 1.000 17.63973 95 ASP A CA 1
ATOM 695 C C . ASP A 1 96 ? -3.01376 -0.17555 -41.60427 1.000 17.61161 95 ASP A C 1
ATOM 696 O O . ASP A 1 96 ? -2.65177 -0.77300 -42.62420 1.000 17.57101 95 ASP A O 1
ATOM 701 N N . ALA A 1 97 ? -2.78616 -0.62755 -40.36629 1.000 15.31026 96 ALA A N 1
ATOM 702 C CA . ALA A 1 97 ? -2.00805 -1.82997 -40.09851 1.000 16.18590 96 ALA A CA 1
ATOM 703 C C . ALA A 1 97 ? -2.85544 -3.08745 -39.97217 1.000 15.34475 96 ALA A C 1
ATOM 704 O O . ALA A 1 97 ? -2.30081 -4.16599 -39.72104 1.000 17.51234 96 ALA A O 1
ATOM 706 N N . ASN A 1 98 ? -4.17614 -2.98803 -40.12407 1.000 16.46014 97 ASN A N 1
ATOM 707 C CA . ASN A 1 98 ? -4.98268 -4.19663 -40.15089 1.000 15.94854 97 ASN A CA 1
ATOM 708 C C . ASN A 1 98 ? -4.67997 -4.98603 -41.41820 1.000 15.75360 97 ASN A C 1
ATOM 709 O O . ASN A 1 98 ? -3.95450 -4.52638 -42.30517 1.000 16.64790 97 ASN A O 1
ATOM 714 N N . SER A 1 99 ? -5.21702 -6.20450 -41.47607 1.000 15.69266 98 SER A N 1
ATOM 715 C CA . SER A 1 99 ? -5.03629 -7.10724 -42.60667 1.000 16.40795 98 SER A CA 1
ATOM 716 C C . SER A 1 99 ? -6.37328 -7.31895 -43.29580 1.000 15.38293 98 SER A C 1
ATOM 717 O O . SER A 1 99 ? -7.37354 -7.61906 -42.63985 1.000 19.13152 98 SER A O 1
ATOM 720 N N . ASP A 1 100 ? -6.38518 -7.17306 -44.61550 1.000 15.63294 99 ASP A N 1
ATOM 721 C CA . ASP A 1 100 ? -7.55722 -7.43473 -45.43945 1.000 13.66784 99 ASP A CA 1
ATOM 722 C C . ASP A 1 100 ? -7.29584 -8.76941 -46.13739 1.000 13.89527 99 ASP A C 1
ATOM 723 O O . ASP A 1 100 ? -6.25399 -8.93778 -46.78180 1.000 15.06586 99 ASP A O 1
ATOM 728 N N . SER A 1 101 ? -8.18973 -9.74215 -45.93607 1.000 15.20869 100 SER A N 1
ATOM 729 C CA . SER A 1 101 ? -7.93975 -11.09579 -46.43733 1.000 15.72218 100 SER A CA 1
ATOM 730 C C . SER A 1 101 ? -7.80348 -11.12121 -47.95845 1.000 16.27014 100 SER A C 1
ATOM 731 O O . SER A 1 101 ? -6.96410 -11.84760 -48.50415 1.000 15.94081 100 SER A O 1
ATOM 734 N N . ASN A 1 102 ? -8.63286 -10.34624 -48.65661 1.000 15.23072 101 ASN A N 1
ATOM 735 C CA . ASN A 1 102 ? -8.54705 -10.25392 -50.11198 1.000 12.79377 101 ASN A CA 1
ATOM 736 C C . ASN A 1 102 ? -7.19378 -9.69351 -50.53265 1.000 12.61503 101 ASN A C 1
ATOM 737 O O . ASN A 1 102 ? -6.52510 -10.23566 -51.42422 1.000 14.74084 101 ASN A O 1
ATOM 742 N N . PHE A 1 103 ? -6.77370 -8.59787 -49.89765 1.000 13.27997 102 PHE A N 1
ATOM 743 C CA . PHE A 1 103 ? -5.48172 -7.99653 -50.21079 1.000 13.67053 102 PHE A CA 1
ATOM 744 C C . PHE A 1 103 ? -4.33835 -8.98612 -50.02083 1.000 16.90057 102 PHE A C 1
ATOM 745 O O . PHE A 1 103 ? -3.40247 -9.02035 -50.82275 1.000 17.99793 102 PHE A O 1
ATOM 753 N N . CYS A 1 104 ? -4.35359 -9.75522 -48.92179 1.000 15.34448 103 CYS A N 1
ATOM 754 C CA . CYS A 1 104 ? -3.23053 -10.64532 -48.64818 1.000 15.75316 103 CYS A CA 1
ATOM 755 C C . CYS A 1 104 ? -3.19301 -11.83363 -49.60239 1.000 15.00820 103 CYS A C 1
ATOM 756 O O . CYS A 1 104 ? -2.10761 -12.31585 -49.95244 1.000 15.65522 103 CYS A O 1
ATOM 759 N N . ALA A 1 105 ? -4.35571 -12.31171 -50.04854 1.000 15.09560 104 ALA A N 1
ATOM 760 C CA . ALA A 1 105 ? -4.37272 -13.49623 -50.90316 1.000 15.05837 104 ALA A CA 1
ATOM 761 C C . ALA A 1 105 ? -3.86352 -13.19683 -52.31033 1.000 14.30317 104 ALA A C 1
ATOM 762 O O . ALA A 1 105 ? -3.35091 -14.09855 -52.98532 1.000 14.29563 104 ALA A O 1
ATOM 764 N N . TYR A 1 106 ? -4.00548 -11.95546 -52.77530 1.000 13.28050 105 TYR A N 1
ATOM 765 C CA . TYR A 1 106 ? -3.84139 -11.68332 -54.20043 1.000 12.38240 105 TYR A CA 1
ATOM 766 C C . TYR A 1 106 ? -2.40317 -11.89294 -54.66479 1.000 12.93651 105 TYR A C 1
ATOM 767 O O . TYR A 1 106 ? -2.17427 -12.10016 -55.85950 1.000 13.73393 105 TYR A O 1
ATOM 776 N N . VAL A 1 107 ? -1.43441 -11.87897 -53.75032 1.000 13.70255 106 VAL A N 1
ATOM 777 C CA . VAL A 1 107 ? -0.05335 -12.15456 -54.13329 1.000 13.14621 106 VAL A CA 1
ATOM 778 C C . VAL A 1 107 ? 0.04092 -13.49077 -54.85580 1.000 14.48623 106 VAL A C 1
ATOM 779 O O . VAL A 1 107 ? 0.88790 -13.66761 -55.73912 1.000 14.48168 106 VAL A O 1
ATOM 783 N N . ALA A 1 108 ? -0.81097 -14.45740 -54.48888 1.000 15.16524 107 ALA A N 1
ATOM 784 C CA . ALA A 1 108 ? -0.76993 -15.75815 -55.15337 1.000 12.14174 107 ALA A CA 1
ATOM 785 C C . ALA A 1 108 ? -1.09225 -15.62469 -56.63028 1.000 13.41030 107 ALA A C 1
ATOM 786 O O . ALA A 1 108 ? -0.44710 -16.26303 -57.47136 1.000 14.61982 107 ALA A O 1
ATOM 788 N N . THR A 1 109 ? -2.09087 -14.80327 -56.96109 1.000 13.34170 108 THR A N 1
ATOM 789 C CA . THR A 1 109 ? -2.44841 -14.59364 -58.35596 1.000 12.72222 108 THR A CA 1
ATOM 790 C C . THR A 1 109 ? -1.30640 -13.92578 -59.10390 1.000 13.83367 108 THR A C 1
ATOM 791 O O . THR A 1 109 ? -0.93959 -14.34726 -60.20933 1.000 14.91239 108 THR A O 1
ATOM 795 N N . GLY A 1 110 ? -0.73579 -12.87283 -58.51343 1.000 13.35414 109 GLY A N 1
ATOM 796 C CA . GLY A 1 110 ? 0.34777 -12.17206 -59.17426 1.000 11.81821 109 GLY A CA 1
ATOM 797 C C . GLY A 1 110 ? 1.55727 -13.05022 -59.41413 1.000 13.29124 109 GLY A C 1
ATOM 798 O O . GLY A 1 110 ? 2.16945 -13.00284 -60.48625 1.000 13.86448 109 GLY A O 1
ATOM 799 N N . VAL A 1 111 ? 1.90775 -13.87763 -58.42858 1.000 12.84083 110 VAL A N 1
ATOM 800 C CA . VAL A 1 111 ? 3.07040 -14.74775 -58.56402 1.000 14.75705 110 VAL A CA 1
ATOM 801 C C . VAL A 1 111 ? 2.83011 -15.80848 -59.63376 1.000 13.76428 110 VAL A C 1
ATOM 802 O O . VAL A 1 111 ? 3.70034 -16.06655 -60.46956 1.000 14.19732 110 VAL A O 1
ATOM 806 N N . TRP A 1 112 ? 1.65739 -16.45181 -59.61475 1.000 12.95778 111 TRP A N 1
ATOM 807 C CA . TRP A 1 112 ? 1.39845 -17.49249 -60.60467 1.000 13.75380 111 TRP A CA 1
ATOM 808 C C . TRP A 1 112 ? 1.35546 -16.89835 -62.00477 1.000 14.17793 111 TRP A C 1
ATOM 809 O O . TRP A 1 112 ? 1.89061 -17.48199 -62.95441 1.000 16.20505 111 TRP A O 1
ATOM 820 N N . HIS A 1 113 ? 0.72341 -15.73321 -62.14127 1.000 13.66668 112 HIS A N 1
ATOM 821 C CA . HIS A 1 113 ? 0.69081 -15.00418 -63.40984 1.000 14.25847 112 HIS A CA 1
ATOM 822 C C . HIS A 1 113 ? 2.10605 -14.75435 -63.92130 1.000 14.99202 112 HIS A C 1
ATOM 823 O O . HIS A 1 113 ? 2.40589 -14.97845 -65.09970 1.000 15.68750 112 HIS A O 1
ATOM 830 N N . HIS A 1 114 ? 3.00530 -14.32502 -63.03124 1.000 13.15594 113 HIS A N 1
ATOM 831 C CA . HIS A 1 114 ? 4.38539 -14.07856 -63.43286 1.000 12.69755 113 HIS A CA 1
ATOM 832 C C . HIS A 1 114 ? 5.08257 -15.36714 -63.87629 1.000 15.02356 113 HIS A C 1
ATOM 833 O O . HIS A 1 114 ? 5.84514 -15.36649 -64.85239 1.000 17.89482 113 HIS A O 1
ATOM 840 N N . VAL A 1 115 ? 4.84163 -16.47778 -63.17006 1.000 16.86300 114 VAL A N 1
ATOM 841 C CA . VAL A 1 115 ? 5.43700 -17.75099 -63.57300 1.000 15.41154 114 VAL A CA 1
ATOM 842 C C . VAL A 1 115 ? 4.89180 -18.19555 -64.92841 1.000 15.54205 114 VAL A C 1
ATOM 843 O O . VAL A 1 115 ? 5.63741 -18.70010 -65.77793 1.000 18.44233 114 VAL A O 1
ATOM 847 N N . LEU A 1 116 ? 3.58351 -18.02210 -65.15639 1.000 15.42213 115 LEU A N 1
ATOM 848 C CA . LEU A 1 116 ? 3.01885 -18.39117 -66.45302 1.000 15.64747 115 LEU A CA 1
ATOM 849 C C . LEU A 1 116 ? 3.71285 -17.65350 -67.58816 1.000 17.25004 115 LEU A C 1
ATOM 850 O O . LEU A 1 116 ? 4.00003 -18.23820 -68.64144 1.000 18.12095 115 LEU A O 1
ATOM 855 N N . ILE A 1 117 ? 3.97972 -16.36486 -67.39523 1.000 15.13126 116 ILE A N 1
ATOM 856 C CA . ILE A 1 117 ? 4.53213 -15.54696 -68.46644 1.000 14.99355 116 ILE A CA 1
ATOM 857 C C . ILE A 1 117 ? 6.01894 -15.80097 -68.65148 1.000 15.84002 116 ILE A C 1
ATOM 858 O O . ILE A 1 117 ? 6.50276 -15.87991 -69.78323 1.000 19.73365 116 ILE A O 1
ATOM 863 N N . THR A 1 118 ? 6.76904 -15.93819 -67.55613 1.000 16.52628 117 THR A N 1
ATOM 864 C CA . THR A 1 118 ? 8.22401 -15.99410 -67.64008 1.000 16.90940 117 THR A CA 1
ATOM 865 C C . THR A 1 118 ? 8.80056 -17.40597 -67.62356 1.000 19.44074 117 THR A C 1
ATOM 866 O O . THR A 1 118 ? 9.93935 -17.59326 -68.07513 1.000 19.74023 117 THR A O 1
ATOM 870 N N . GLY A 1 119 ? 8.07500 -18.38986 -67.09195 1.000 20.00228 118 GLY A N 1
ATOM 871 C CA . GLY A 1 119 ? 8.66758 -19.70156 -66.88433 1.000 22.06805 118 GLY A CA 1
ATOM 872 C C . GLY A 1 119 ? 9.84246 -19.70509 -65.92906 1.000 24.87839 118 GLY A C 1
ATOM 873 O O . GLY A 1 119 ? 10.65114 -20.63739 -65.95238 1.000 24.44425 118 GLY A O 1
ATOM 874 N N . ASP A 1 120 ? 9.95028 -18.69206 -65.07114 1.000 23.18827 119 ASP A N 1
ATOM 875 C CA . ASP A 1 120 ? 11.13425 -18.47096 -64.23771 1.000 21.35788 119 ASP A CA 1
ATOM 876 C C . ASP A 1 120 ? 10.98639 -19.26887 -62.94412 1.000 21.24705 119 ASP A C 1
ATOM 877 O O . ASP A 1 120 ? 10.36690 -18.80770 -61.98557 1.000 19.15333 119 ASP A O 1
ATOM 882 N N . ARG A 1 121 ? 11.57119 -20.46996 -62.90821 1.000 20.38315 120 ARG A N 1
ATOM 883 C CA . ARG A 1 121 ? 11.42529 -21.32363 -61.73197 1.000 20.05603 120 ARG A CA 1
ATOM 884 C C . ARG A 1 121 ? 12.15734 -20.75785 -60.52244 1.000 22.07398 120 ARG A C 1
ATOM 885 O O . ARG A 1 121 ? 11.72565 -20.97999 -59.38476 1.000 20.52271 120 ARG A O 1
ATOM 893 N N . ARG A 1 122 ? 13.25355 -20.02291 -60.73541 1.000 22.24027 121 ARG A N 1
ATOM 894 C CA . ARG A 1 122 ? 13.92802 -19.39000 -59.60475 1.000 22.53267 121 ARG A CA 1
ATOM 895 C C . ARG A 1 122 ? 13.03590 -18.34336 -58.95353 1.000 20.93836 121 ARG A C 1
ATOM 896 O O . ARG A 1 122 ? 13.01528 -18.21192 -57.72232 1.000 20.74426 121 ARG A O 1
ATOM 904 N N . PHE A 1 123 ? 12.29963 -17.58005 -59.76441 1.000 21.85669 122 PHE A N 1
ATOM 905 C CA . PHE A 1 123 ? 11.30289 -16.66651 -59.21724 1.000 19.24398 122 PHE A CA 1
ATOM 906 C C . PHE A 1 123 ? 10.24850 -17.43112 -58.42540 1.000 17.74334 122 PHE A C 1
ATOM 907 O O . PHE A 1 123 ? 9.89742 -17.04420 -57.30727 1.000 18.50030 122 PHE A O 1
ATOM 915 N N . ALA A 1 124 ? 9.75112 -18.53997 -58.98179 1.000 18.82276 123 ALA A N 1
ATOM 916 C CA . ALA A 1 124 ? 8.77550 -19.35352 -58.26281 1.000 17.43507 123 ALA A CA 1
ATOM 917 C C . ALA A 1 124 ? 9.33335 -19.83950 -56.93055 1.000 18.14309 123 ALA A C 1
ATOM 918 O O . ALA A 1 124 ? 8.64081 -19.79378 -55.90941 1.000 19.36159 123 ALA A O 1
ATOM 920 N N . GLU A 1 125 ? 10.58798 -20.28925 -56.91730 1.000 18.24499 124 GLU A N 1
ATOM 921 C CA . GLU A 1 125 ? 11.18114 -20.78533 -55.67732 1.000 20.09562 124 GLU A CA 1
ATOM 922 C C . GLU A 1 125 ? 11.34596 -19.66877 -54.65127 1.000 19.58901 124 GLU A C 1
ATOM 923 O O . GLU A 1 125 ? 11.14754 -19.88845 -53.45072 1.000 21.78124 124 GLU A O 1
ATOM 929 N N . THR A 1 126 ? 11.69436 -18.46091 -55.10454 1.000 19.33489 125 THR A N 1
ATOM 930 C CA . THR A 1 126 ? 11.84773 -17.33286 -54.18830 1.000 19.80478 125 THR A CA 1
ATOM 931 C C . THR A 1 126 ? 10.50637 -16.90807 -53.59735 1.000 19.15744 125 THR A C 1
ATOM 932 O O . THR A 1 126 ? 10.41768 -16.57221 -52.40664 1.000 19.80166 125 THR A O 1
ATOM 936 N N . MET A 1 127 ? 9.45407 -16.90041 -54.41293 1.000 16.92915 126 MET A N 1
ATOM 937 C CA . MET A 1 127 ? 8.15847 -16.40016 -53.98655 1.000 16.03101 126 MET A CA 1
ATOM 938 C C . MET A 1 127 ? 7.26906 -17.46743 -53.35925 1.000 16.98902 126 MET A C 1
ATOM 939 O O . MET A 1 127 ? 6.27526 -17.11975 -52.71026 1.000 17.56088 126 MET A O 1
ATOM 944 N N . TRP A 1 128 ? 7.57776 -18.74830 -53.54474 1.000 17.47820 127 TRP A N 1
ATOM 945 C CA . TRP A 1 128 ? 6.74045 -19.79934 -52.96651 1.000 18.28465 127 TRP A CA 1
ATOM 946 C C . TRP A 1 128 ? 6.52966 -19.64355 -51.46261 1.000 17.88356 127 TRP A C 1
ATOM 947 O O . TRP A 1 128 ? 5.37089 -19.69210 -51.01787 1.000 18.05268 127 TRP A O 1
ATOM 958 N N . PRO A 1 129 ? 7.55883 -19.44261 -50.63684 1.000 17.87662 128 PRO A N 1
ATOM 959 C CA . PRO A 1 129 ? 7.29055 -19.25190 -49.19774 1.000 20.80408 128 PRO A CA 1
ATOM 960 C C . PRO A 1 129 ? 6.46482 -18.01050 -48.89161 1.000 18.64366 128 PRO A C 1
ATOM 961 O O . PRO A 1 129 ? 5.69372 -18.01580 -47.92251 1.000 19.07634 128 PRO A O 1
ATOM 965 N N . VAL A 1 130 ? 6.59681 -16.94740 -49.69470 1.000 17.93331 129 VAL A N 1
ATOM 966 C CA . VAL A 1 130 ? 5.75985 -15.76262 -49.52479 1.000 16.07229 129 VAL A CA 1
ATOM 967 C C . VAL A 1 130 ? 4.30010 -16.11882 -49.74795 1.000 15.03948 129 VAL A C 1
ATOM 968 O O . VAL A 1 130 ? 3.42480 -15.79716 -48.93319 1.000 15.74131 129 VAL A O 1
ATOM 972 N N . VAL A 1 131 ? 4.01433 -16.77741 -50.87554 1.000 15.40857 130 VAL A N 1
ATOM 973 C CA . VAL A 1 131 ? 2.64311 -17.16335 -51.18491 1.000 15.45557 130 VAL A CA 1
ATOM 974 C C . VAL A 1 131 ? 2.09937 -18.10737 -50.12205 1.000 15.18692 130 VAL A C 1
ATOM 975 O O . VAL A 1 131 ? 0.95117 -17.97472 -49.67696 1.000 14.98902 130 VAL A O 1
ATOM 979 N N . ALA A 1 132 ? 2.90072 -19.10061 -49.73202 1.000 17.91401 131 ALA A N 1
ATOM 980 C CA . ALA A 1 132 ? 2.42704 -20.09380 -48.77423 1.000 17.27523 131 ALA A CA 1
ATOM 981 C C . ALA A 1 132 ? 2.09089 -19.45563 -47.43094 1.000 18.21494 131 ALA A C 1
ATOM 982 O O . ALA A 1 132 ? 1.04590 -19.75587 -46.84155 1.000 19.26213 131 ALA A O 1
ATOM 984 N N . LYS A 1 133 ? 2.95042 -18.55877 -46.93920 1.000 18.22860 132 LYS A N 1
ATOM 985 C CA . LYS A 1 133 ? 2.64995 -17.87836 -45.68103 1.000 18.67480 132 LYS A CA 1
ATOM 986 C C . LYS A 1 133 ? 1.39778 -17.02307 -45.80251 1.000 16.45050 132 LYS A C 1
ATOM 987 O O . LYS A 1 133 ? 0.58178 -16.96154 -44.87635 1.000 18.35823 132 LYS A O 1
ATOM 993 N N . ALA A 1 134 ? 1.22393 -16.35963 -46.94324 1.000 15.55955 133 ALA A N 1
ATOM 994 C CA . ALA A 1 134 ? 0.06339 -15.49564 -47.12965 1.000 16.14043 133 ALA A CA 1
ATOM 995 C C . ALA A 1 134 ? -1.22683 -16.30095 -47.18054 1.000 15.82110 133 ALA A C 1
ATOM 996 O O . ALA A 1 134 ? -2.23680 -15.91161 -46.58274 1.000 15.09889 133 ALA A O 1
ATOM 998 N N . ILE A 1 135 ? -1.22114 -17.42027 -47.90340 1.000 15.89351 134 ILE A N 1
ATOM 999 C CA . ILE A 1 135 ? -2.44320 -18.20111 -48.04793 1.000 16.66398 134 ILE A CA 1
ATOM 1000 C C . ILE A 1 135 ? -2.77108 -18.92135 -46.74342 1.000 16.79711 134 ILE A C 1
ATOM 1001 O O . ILE A 1 135 ? -3.94260 -19.03648 -46.36151 1.000 17.72895 134 ILE A O 1
ATOM 1006 N N . ASP A 1 136 ? -1.74873 -19.38735 -46.02172 1.000 17.97750 135 ASP A N 1
ATOM 1007 C CA . ASP A 1 136 ? -1.99216 -19.91824 -44.68415 1.000 19.58865 135 ASP A CA 1
ATOM 1008 C C . ASP A 1 136 ? -2.64017 -18.86123 -43.79640 1.000 18.62329 135 ASP A C 1
ATOM 1009 O O . ASP A 1 136 ? -3.59041 -19.15120 -43.06014 1.000 19.53862 135 ASP A O 1
ATOM 1014 N N . PHE A 1 137 ? -2.14201 -17.62354 -43.85697 1.000 17.07942 136 PHE A N 1
ATOM 1015 C CA . PHE A 1 137 ? -2.73586 -16.55096 -43.06409 1.000 16.42372 136 PHE A CA 1
ATOM 1016 C C . PHE A 1 137 ? -4.19537 -16.33297 -43.44292 1.000 16.85646 136 PHE A C 1
ATOM 1017 O O . PHE A 1 137 ? -5.06720 -16.19684 -42.57005 1.000 17.56882 136 PHE A O 1
ATOM 1025 N N . VAL A 1 138 ? -4.48032 -16.30230 -44.74554 1.000 15.03133 137 VAL A N 1
ATOM 1026 C CA . VAL A 1 138 ? -5.83598 -16.03822 -45.20114 1.000 17.37966 137 VAL A CA 1
ATOM 1027 C C . VAL A 1 138 ? -6.77838 -17.15236 -44.77269 1.000 15.43299 137 VAL A C 1
ATOM 1028 O O . VAL A 1 138 ? -7.91204 -16.89583 -44.34143 1.000 16.37484 137 VAL A O 1
ATOM 1032 N N . ILE A 1 139 ? -6.33405 -18.40441 -44.87611 1.000 16.20100 138 ILE A N 1
ATOM 1033 C CA . ILE A 1 139 ? -7.20992 -19.50773 -44.50034 1.000 18.71674 138 ILE A CA 1
ATOM 1034 C C . ILE A 1 139 ? -7.45563 -19.52070 -42.99592 1.000 18.25255 138 ILE A C 1
ATOM 1035 O O . ILE A 1 139 ? -8.51167 -19.97297 -42.53752 1.000 19.15747 138 ILE A O 1
ATOM 1040 N N . ASP A 1 140 ? -6.51387 -18.99957 -42.20611 1.000 20.52936 139 ASP A N 1
ATOM 1041 C CA . ASP A 1 140 ? -6.76567 -18.82138 -40.77918 1.000 21.45236 139 ASP A CA 1
ATOM 1042 C C . ASP A 1 140 ? -7.84645 -17.78281 -40.49511 1.000 19.92517 139 ASP A C 1
ATOM 1043 O O . ASP A 1 140 ? -8.25489 -17.63861 -39.33558 1.000 22.05442 139 ASP A O 1
ATOM 1048 N N . MET A 1 141 ? -8.29887 -17.04325 -41.50814 1.000 18.92070 140 MET A N 1
ATOM 1049 C CA . MET A 1 141 ? -9.42145 -16.12956 -41.36699 1.000 18.85393 140 MET A CA 1
ATOM 1050 C C . MET A 1 141 ? -10.73859 -16.74179 -41.83171 1.000 18.73006 140 MET A C 1
ATOM 1051 O O . MET A 1 141 ? -11.76539 -16.05590 -41.81766 1.000 19.43931 140 MET A O 1
ATOM 1056 N N . GLN A 1 142 ? -10.73696 -18.01569 -42.21972 1.000 19.53187 141 GLN A N 1
ATOM 1057 C CA . GLN A 1 142 ? -11.95295 -18.65289 -42.70467 1.000 20.30109 141 GLN A CA 1
ATOM 1058 C C . GLN A 1 142 ? -12.91029 -18.91599 -41.54848 1.000 22.90847 141 GLN A C 1
ATOM 1059 O O . GLN A 1 142 ? -12.50562 -19.34994 -40.46304 1.000 25.31051 141 GLN A O 1
ATOM 1065 N N . LEU A 1 143 ? -14.18180 -18.64088 -41.78409 1.000 22.51910 142 LEU A N 1
ATOM 1066 C CA . LEU A 1 143 ? -15.22439 -18.83467 -40.78738 1.000 24.15696 142 LEU A CA 1
ATOM 1067 C C . LEU A 1 143 ? -15.83526 -20.21990 -40.93349 1.000 26.49513 142 LEU A C 1
ATOM 1068 O O . LEU A 1 143 ? -15.60418 -20.92006 -41.92284 1.000 27.29093 142 LEU A O 1
ATOM 1073 N N . PRO A 1 144 ? -16.62348 -20.66216 -39.94674 1.000 31.30798 143 PRO A N 1
ATOM 1074 C CA . PRO A 1 144 ? -17.12471 -22.04763 -39.98171 1.000 32.17167 143 PRO A CA 1
ATOM 1075 C C . PRO A 1 144 ? -17.93916 -22.39235 -41.21583 1.000 31.38452 143 PRO A C 1
ATOM 1076 O O . PRO A 1 144 ? -17.92174 -23.55047 -41.64756 1.000 32.04159 143 PRO A O 1
ATOM 1080 N N . GLY A 1 145 ? -18.64815 -21.43061 -41.80423 1.000 30.10523 144 GLY A N 1
ATOM 1081 C CA . GLY A 1 145 ? -19.44134 -21.70221 -42.99212 1.000 28.37531 144 GLY A CA 1
ATOM 1082 C C . GLY A 1 145 ? -18.67633 -21.74158 -44.30228 1.000 26.25700 144 GLY A C 1
ATOM 1083 O O . GLY A 1 145 ? -19.27489 -22.04665 -45.33941 1.000 27.40443 144 GLY A O 1
ATOM 1084 N N . GLY A 1 146 ? -17.37367 -21.43676 -44.29468 1.000 23.79740 145 GLY A N 1
ATOM 1085 C CA . GLY A 1 146 ? -16.54254 -21.48116 -45.48241 1.000 23.64675 145 GLY A CA 1
ATOM 1086 C C . GLY A 1 146 ? -16.16912 -20.11474 -46.02455 1.000 20.08158 145 GLY A C 1
ATOM 1087 O O . GLY A 1 146 ? -15.13470 -19.98309 -46.69425 1.000 20.03063 145 GLY A O 1
ATOM 1088 N N . GLU A 1 147 ? -16.97989 -19.10051 -45.74943 1.000 21.79767 146 GLU A N 1
ATOM 1089 C CA . GLU A 1 147 ? -16.62724 -17.74240 -46.12913 1.000 20.72451 146 GLU A CA 1
ATOM 1090 C C . GLU A 1 147 ? -15.43508 -17.26379 -45.29768 1.000 19.35771 146 GLU A C 1
ATOM 1091 O O . GLU A 1 147 ? -15.10994 -17.83193 -44.25016 1.000 19.75241 146 GLU A O 1
ATOM 1097 N N . ILE A 1 148 ? -14.77037 -16.21206 -45.77897 1.000 19.18600 147 ILE A N 1
ATOM 1098 C CA . ILE A 1 148 ? -13.57536 -15.66964 -45.13336 1.000 18.35471 147 ILE A CA 1
ATOM 1099 C C . ILE A 1 148 ? -13.92603 -14.33360 -44.49325 1.000 17.72983 147 ILE A C 1
ATOM 1100 O O . ILE A 1 148 ? -14.54896 -13.47641 -45.13308 1.000 18.95025 147 ILE A O 1
ATOM 1105 N N . ALA A 1 149 ? -13.49352 -14.13738 -43.24637 1.000 17.67066 148 ALA A N 1
ATOM 1106 C CA . ALA A 1 149 ? -13.60539 -12.82168 -42.63302 1.000 18.07402 148 ALA A CA 1
ATOM 1107 C C . ALA A 1 149 ? -12.87049 -11.79196 -43.48374 1.000 15.59882 148 ALA A C 1
ATOM 1108 O O . ALA A 1 149 ? -11.80187 -12.06436 -44.03552 1.000 16.69968 148 ALA A O 1
ATOM 1110 N N . TRP A 1 150 ? -13.43884 -10.58972 -43.57888 1.000 16.25602 149 TRP A N 1
ATOM 1111 C CA . TRP A 1 150 ? -12.85977 -9.60017 -44.48027 1.000 16.94974 149 TRP A CA 1
ATOM 1112 C C . TRP A 1 150 ? -11.58922 -8.97405 -43.92166 1.000 15.22956 149 TRP A C 1
ATOM 1113 O O . TRP A 1 150 ? -10.71495 -8.56146 -44.69654 1.000 15.98398 149 TRP A O 1
ATOM 1124 N N . ALA A 1 151 ? -11.43714 -8.92021 -42.59942 1.000 15.79068 150 ALA A N 1
ATOM 1125 C CA . ALA A 1 151 ? -10.27677 -8.24225 -42.03343 1.000 16.75369 150 ALA A CA 1
ATOM 1126 C C . ALA A 1 151 ? -9.92267 -8.82450 -40.67464 1.000 18.62783 150 ALA A C 1
ATOM 1127 O O . ALA A 1 151 ? -10.76221 -9.40520 -39.98212 1.000 19.32097 150 ALA A O 1
ATOM 1129 N N . ARG A 1 152 ? -8.66047 -8.64438 -40.30787 1.000 17.80093 151 ARG A N 1
ATOM 1130 C CA . ARG A 1 152 ? -8.15271 -9.00103 -38.99221 1.000 18.95381 151 ARG A CA 1
ATOM 1131 C C . ARG A 1 152 ? -7.44673 -7.79781 -38.38767 1.000 18.50410 151 ARG A C 1
ATOM 1132 O O . ARG A 1 152 ? -6.69342 -7.10261 -39.07438 1.000 17.51595 151 ARG A O 1
ATOM 1140 N N . SER A 1 153 ? -7.67049 -7.57225 -37.09162 1.000 20.31954 152 SER A N 1
ATOM 1141 C CA . SER A 1 153 ? -6.97591 -6.52116 -36.35970 1.000 19.18762 152 SER A CA 1
ATOM 1142 C C . SER A 1 153 ? -6.29464 -7.17026 -35.16342 1.000 19.81144 152 SER A C 1
ATOM 1143 O O . SER A 1 153 ? -6.53312 -8.35471 -34.89434 1.000 20.16147 152 SER A O 1
ATOM 1146 N N . PRO A 1 154 ? -5.45160 -6.44352 -34.42152 1.000 20.86404 153 PRO A N 1
ATOM 1147 C CA . PRO A 1 154 ? -4.82055 -7.05540 -33.24031 1.000 22.28782 153 PRO A CA 1
ATOM 1148 C C . PRO A 1 154 ? -5.82411 -7.57573 -32.23250 1.000 26.25769 153 PRO A C 1
ATOM 1149 O O . PRO A 1 154 ? -5.49503 -8.48333 -31.45833 1.000 29.51533 153 PRO A O 1
ATOM 1153 N N A SER A 1 155 ? -7.04227 -7.02888 -32.22438 0.490 26.68663 154 SER A N 1
ATOM 1154 N N B SER A 1 155 ? -7.04325 -7.04279 -32.21651 0.510 26.70790 154 SER A N 1
ATOM 1155 C CA A SER A 1 155 ? -8.07145 -7.44942 -31.28218 0.490 29.13466 154 SER A CA 1
ATOM 1156 C CA B SER A 1 155 ? -8.04945 -7.47424 -31.25452 0.510 29.09388 154 SER A CA 1
ATOM 1157 C C A SER A 1 155 ? -8.77866 -8.72803 -31.70959 0.490 30.11791 154 SER A C 1
ATOM 1158 C C B SER A 1 155 ? -8.93802 -8.59993 -31.77284 0.510 29.98318 154 SER A C 1
ATOM 1159 O O A SER A 1 155 ? -9.41733 -9.37495 -30.87058 0.490 32.53178 154 SER A O 1
ATOM 1160 O O B SER A 1 155 ? -9.86714 -9.00857 -31.06772 0.510 32.11990 154 SER A O 1
ATOM 1165 N N . GLY A 1 156 ? -8.69017 -9.10293 -32.98169 1.000 27.80043 155 GLY A N 1
ATOM 1166 C CA . GLY A 1 156 ? -9.33861 -10.30018 -33.46699 1.000 25.17713 155 GLY A CA 1
ATOM 1167 C C . GLY A 1 156 ? -9.86880 -10.11196 -34.87015 1.000 24.20900 155 GLY A C 1
ATOM 1168 O O . GLY A 1 156 ? -9.60927 -9.10531 -35.53034 1.000 23.72417 155 GLY A O 1
ATOM 1169 N N . LEU A 1 157 ? -10.62238 -11.10632 -35.32797 1.000 23.93107 156 LEU A N 1
ATOM 1170 C CA . LEU A 1 157 ? -11.20970 -11.07089 -36.66012 1.000 24.00971 156 LEU A CA 1
ATOM 1171 C C . LEU A 1 157 ? -12.44798 -10.18959 -36.68531 1.000 24.16705 156 LEU A C 1
ATOM 1172 O O . LEU A 1 157 ? -13.24789 -10.18430 -35.74301 1.000 26.64696 156 LEU A O 1
ATOM 1177 N N . TYR A 1 158 ? -12.62158 -9.46829 -37.79182 1.000 24.40279 157 TYR A N 1
ATOM 1178 C CA . TYR A 1 158 ? -13.91073 -8.87175 -38.12020 1.000 26.81821 157 TYR A CA 1
ATOM 1179 C C . TYR A 1 158 ? -14.73109 -9.96203 -38.78745 1.000 29.25662 157 TYR A C 1
ATOM 1180 O O . TYR A 1 158 ? -14.47586 -10.31140 -39.94366 1.000 32.23855 157 TYR A O 1
ATOM 1189 N N . GLU A 1 159 ? -15.71657 -10.50293 -38.08101 1.000 30.82795 158 GLU A N 1
ATOM 1190 C CA . GLU A 1 159 ? -16.40520 -11.69273 -38.58309 1.000 33.64061 158 GLU A CA 1
ATOM 1191 C C . GLU A 1 159 ? -17.56517 -11.38601 -39.52313 1.000 32.41594 158 GLU A C 1
ATOM 1192 O O . GLU A 1 159 ? -18.61448 -12.03213 -39.45730 1.000 36.31152 158 GLU A O 1
ATOM 1198 N N . GLU A 1 160 ? -17.40096 -10.40235 -40.40281 1.000 26.33091 159 GLU A N 1
ATOM 1199 C CA . GLU A 1 160 ? -18.26269 -10.21740 -41.56123 1.000 24.44015 159 GLU A CA 1
ATOM 1200 C C . GLU A 1 160 ? -17.48585 -10.61059 -42.80813 1.000 20.23084 159 GLU A C 1
ATOM 1201 O O . GLU A 1 160 ? -16.26370 -10.46374 -42.86394 1.000 19.67884 159 GLU A O 1
ATOM 1207 N N . ALA A 1 161 ? -18.19854 -11.11731 -43.80829 1.000 18.76434 160 ALA A N 1
ATOM 1208 C CA . ALA A 1 161 ? -17.58767 -11.55204 -45.05735 1.000 17.61254 160 ALA A CA 1
ATOM 1209 C C . ALA A 1 161 ? -18.14403 -10.73511 -46.21511 1.000 17.98513 160 ALA A C 1
ATOM 1210 O O . ALA A 1 161 ? -19.34061 -10.44050 -46.26141 1.000 20.11159 160 ALA A O 1
ATOM 1212 N N . LEU A 1 162 ? -17.26717 -10.36395 -47.14042 1.000 16.31341 161 LEU A N 1
ATOM 1213 C CA . LEU A 1 162 ? -17.63827 -9.58235 -48.31087 1.000 16.43371 161 LEU A CA 1
ATOM 1214 C C . LEU A 1 162 ? -17.56871 -10.47925 -49.53861 1.000 16.50340 161 LEU A C 1
ATOM 1215 O O . LEU A 1 162 ? -16.56633 -11.17310 -49.75220 1.000 18.39380 161 LEU A O 1
ATOM 1220 N N . LEU A 1 163 ? -18.63813 -10.46850 -50.33510 1.000 15.94827 162 LEU A N 1
ATOM 1221 C CA . LEU A 1 163 ? -18.71464 -11.35989 -51.48701 1.000 14.93957 162 LEU A CA 1
ATOM 1222 C C . LEU A 1 163 ? -17.59636 -11.09077 -52.49080 1.000 14.58176 162 LEU A C 1
ATOM 1223 O O . LEU A 1 163 ? -16.98509 -12.03188 -53.00545 1.000 15.37631 162 LEU A O 1
ATOM 1228 N N . THR A 1 164 ? -17.32128 -9.81694 -52.79654 1.000 14.48519 163 THR A N 1
ATOM 1229 C CA . THR A 1 164 ? -16.24808 -9.51011 -53.74313 1.000 13.90371 163 THR A CA 1
ATOM 1230 C C . THR A 1 164 ? -14.91453 -10.06042 -53.25724 1.000 15.32438 163 THR A C 1
ATOM 1231 O O . THR A 1 164 ? -14.19346 -10.73245 -54.00130 1.000 15.52410 163 THR A O 1
ATOM 1235 N N . GLY A 1 165 ? -14.55909 -9.77468 -52.00412 1.000 14.75187 164 GLY A N 1
ATOM 1236 C CA . GLY A 1 165 ? -13.29345 -10.26850 -51.49125 1.000 14.02972 164 GLY A CA 1
ATOM 1237 C C . GLY A 1 165 ? -13.22791 -11.78331 -51.48964 1.000 12.65381 164 GLY A C 1
ATOM 1238 O O . GLY A 1 165 ? -12.19656 -12.37038 -51.82393 1.000 15.46797 164 GLY A O 1
ATOM 1239 N N . CYS A 1 166 ? -14.32382 -12.43679 -51.10383 1.000 14.53333 165 CYS A N 1
ATOM 1240 C CA . CYS A 1 166 ? -14.32308 -13.89634 -51.08272 1.000 14.33607 165 CYS A CA 1
ATOM 1241 C C . CYS A 1 166 ? -14.18993 -14.46954 -52.48719 1.000 16.35890 165 CYS A C 1
ATOM 1242 O O . CYS A 1 166 ? -13.49382 -15.46914 -52.68483 1.000 16.51157 165 CYS A O 1
ATOM 1245 N N . ALA A 1 167 ? -14.82440 -13.82990 -53.47458 1.000 14.85253 166 ALA A N 1
ATOM 1246 C CA . ALA A 1 167 ? -14.70789 -14.27937 -54.86087 1.000 14.28405 166 ALA A CA 1
ATOM 1247 C C . ALA A 1 167 ? -13.27305 -14.13557 -55.36257 1.000 14.18780 166 ALA A C 1
ATOM 1248 O O . ALA A 1 167 ? -12.76798 -14.99562 -56.09926 1.000 16.40930 166 ALA A O 1
ATOM 1250 N N . SER A 1 168 ? -12.60353 -13.04842 -54.97328 1.000 13.29121 167 SER A N 1
ATOM 1251 C CA . SER A 1 168 ? -11.20590 -12.84649 -55.34365 1.000 12.25679 167 SER A CA 1
ATOM 1252 C C . SER A 1 168 ? -10.31026 -13.86902 -54.65747 1.000 15.07762 167 SER A C 1
ATOM 1253 O O . SER A 1 168 ? -9.43259 -14.46856 -55.28906 1.000 14.74483 167 SER A O 1
ATOM 1256 N N . ILE A 1 169 ? -10.52030 -14.07967 -53.35496 1.000 14.18600 168 ILE A N 1
ATOM 1257 C CA . ILE A 1 169 ? -9.72708 -15.06086 -52.61270 1.000 14.41411 168 ILE A CA 1
ATOM 1258 C C . ILE A 1 169 ? -9.88124 -16.45062 -53.21513 1.000 14.94342 168 ILE A C 1
ATOM 1259 O O . ILE A 1 169 ? -8.91435 -17.21959 -53.28383 1.000 16.19243 168 ILE A O 1
ATOM 1264 N N . TYR A 1 170 ? -11.10773 -16.81756 -53.60400 1.000 14.63702 169 TYR A N 1
ATOM 1265 C CA . TYR A 1 170 ? -11.33306 -18.12173 -54.21828 1.000 13.29603 169 TYR A CA 1
ATOM 1266 C C . TYR A 1 170 ? -10.40514 -18.32282 -55.41027 1.000 13.47808 169 TYR A C 1
ATOM 1267 O O . TYR A 1 170 ? -9.74669 -19.36071 -55.54341 1.000 15.72722 169 TYR A O 1
ATOM 1276 N N . HIS A 1 171 ? -10.33139 -17.32422 -56.28918 1.000 13.48411 170 HIS A N 1
ATOM 1277 C CA . HIS A 1 171 ? -9.42292 -17.41891 -57.42185 1.000 15.61400 170 HIS A CA 1
ATOM 1278 C C . HIS A 1 171 ? -7.96099 -17.40552 -56.97074 1.000 13.61217 170 HIS A C 1
ATOM 1279 O O . HIS A 1 171 ? -7.13557 -18.17120 -57.48911 1.000 15.58609 170 HIS A O 1
ATOM 1286 N N . SER A 1 172 ? -7.62266 -16.56529 -55.98370 1.000 12.45364 171 SER A N 1
ATOM 1287 C CA . SER A 1 172 ? -6.24077 -16.50711 -55.50848 1.000 13.76741 171 SER A CA 1
ATOM 1288 C C . SER A 1 172 ? -5.77139 -17.84378 -54.94078 1.000 13.75598 171 SER A C 1
ATOM 1289 O O . SER A 1 172 ? -4.63222 -18.25858 -55.18279 1.000 15.19333 171 SER A O 1
ATOM 1292 N N . ILE A 1 173 ? -6.61501 -18.52057 -54.15942 1.000 16.46680 172 ILE A N 1
ATOM 1293 C CA . ILE A 1 173 ? -6.19720 -19.80834 -53.60370 1.000 15.86844 172 ILE A CA 1
ATOM 1294 C C . ILE A 1 173 ? -6.01265 -20.84471 -54.70931 1.000 16.32335 172 ILE A C 1
ATOM 1295 O O . ILE A 1 173 ? -5.10230 -21.67859 -54.64713 1.000 16.26087 172 ILE A O 1
ATOM 1300 N N . ARG A 1 174 ? -6.86668 -20.81659 -55.73480 1.000 17.00682 173 ARG A N 1
ATOM 1301 C CA . ARG A 1 174 ? -6.66561 -21.71866 -56.86667 1.000 16.84285 173 ARG A CA 1
ATOM 1302 C C . ARG A 1 174 ? -5.34103 -21.43886 -57.56882 1.000 17.39049 173 ARG A C 1
ATOM 1303 O O . ARG A 1 174 ? -4.65962 -22.37041 -58.00951 1.000 17.55511 173 ARG A O 1
ATOM 1311 N N . CYS A 1 175 ? -4.96087 -20.16151 -57.69210 1.000 14.34789 174 CYS A N 1
ATOM 1312 C CA . CYS A 1 175 ? -3.63526 -19.83836 -58.21253 1.000 15.53438 174 CYS A CA 1
ATOM 1313 C C . CYS A 1 175 ? -2.53781 -20.36599 -57.29661 1.000 15.27890 174 CYS A C 1
ATOM 1314 O O . CYS A 1 175 ? -1.49932 -20.84065 -57.77355 1.000 16.50358 174 CYS A O 1
ATOM 1317 N N . ALA A 1 176 ? -2.73186 -20.25586 -55.97567 1.000 14.99450 175 ALA A N 1
ATOM 1318 C CA . ALA A 1 176 ? -1.76565 -20.81621 -55.03193 1.000 17.22394 175 ALA A CA 1
ATOM 1319 C C . ALA A 1 176 ? -1.62827 -22.32756 -55.20844 1.000 15.86009 175 ALA A C 1
ATOM 1320 O O . ALA A 1 176 ? -0.52224 -22.87150 -55.11221 1.000 17.25642 175 ALA A O 1
ATOM 1322 N N . LEU A 1 177 ? -2.74063 -23.02015 -55.47400 1.000 17.35042 176 LEU A N 1
ATOM 1323 C CA . LEU A 1 177 ? -2.69593 -24.46071 -55.70862 1.000 18.16927 176 LEU A CA 1
ATOM 1324 C C . LEU A 1 177 ? -1.97830 -24.79263 -57.01112 1.000 18.98513 176 LEU A C 1
ATOM 1325 O O . LEU A 1 177 ? -1.27992 -25.81127 -57.10116 1.000 19.65570 176 LEU A O 1
ATOM 1330 N N . ALA A 1 178 ? -2.14702 -23.95610 -58.03875 1.000 18.46322 177 ALA A N 1
ATOM 1331 C CA . ALA A 1 178 ? -1.38433 -24.15874 -59.26416 1.000 20.53577 177 ALA A CA 1
ATOM 1332 C C . ALA A 1 178 ? 0.10875 -24.02562 -58.99522 1.000 19.58359 177 ALA A C 1
ATOM 1333 O O . ALA A 1 178 ? 0.91393 -24.81668 -59.50166 1.000 19.82881 177 ALA A O 1
ATOM 1335 N N . LEU A 1 179 ? 0.49656 -23.03461 -58.18737 1.000 17.82080 178 LEU A N 1
ATOM 1336 C CA . LEU A 1 179 ? 1.90073 -22.89148 -57.82391 1.000 17.79547 178 LEU A CA 1
ATOM 1337 C C . LEU A 1 179 ? 2.37397 -24.06784 -56.97272 1.000 19.21003 178 LEU A C 1
ATOM 1338 O O . LEU A 1 179 ? 3.50258 -24.54868 -57.13763 1.000 19.10151 178 LEU A O 1
ATOM 1343 N N . ALA A 1 180 ? 1.52563 -24.54712 -56.05866 1.000 18.63220 179 ALA A N 1
ATOM 1344 C CA . ALA A 1 180 ? 1.88830 -25.70460 -55.24262 1.000 19.60896 179 ALA A CA 1
ATOM 1345 C C . ALA A 1 180 ? 2.19714 -26.91555 -56.11564 1.000 22.03135 179 ALA A C 1
ATOM 1346 O O . ALA A 1 180 ? 3.16542 -27.64144 -55.86417 1.000 21.31917 179 ALA A O 1
ATOM 1348 N N A ASP A 1 181 ? 1.38160 -27.15058 -57.14612 0.523 23.21086 180 ASP A N 1
ATOM 1349 N N B ASP A 1 181 ? 1.38864 -27.13717 -57.15435 0.477 23.43106 180 ASP A N 1
ATOM 1350 C CA A ASP A 1 181 ? 1.66129 -28.23543 -58.08234 0.523 24.04030 180 ASP A CA 1
ATOM 1351 C CA B ASP A 1 181 ? 1.64213 -28.23072 -58.08714 0.477 24.72060 180 ASP A CA 1
ATOM 1352 C C A ASP A 1 181 ? 2.98750 -28.00831 -58.79473 0.523 23.28898 180 ASP A C 1
ATOM 1353 C C B ASP A 1 181 ? 2.95248 -28.01929 -58.83895 0.477 23.47035 180 ASP A C 1
ATOM 1354 O O A ASP A 1 181 ? 3.81023 -28.92499 -58.91507 0.523 24.01487 180 ASP A O 1
ATOM 1355 O O B ASP A 1 181 ? 3.73491 -28.96092 -59.02062 0.477 23.73002 180 ASP A O 1
ATOM 1364 N N . TYR A 1 182 ? 3.20566 -26.78447 -59.28299 1.000 20.45491 181 TYR A N 1
ATOM 1365 C CA . TYR A 1 182 ? 4.45323 -26.46624 -59.96947 1.000 21.20487 181 TYR A CA 1
ATOM 1366 C C . TYR A 1 182 ? 5.65666 -26.73526 -59.07459 1.000 23.10897 181 TYR A C 1
ATOM 1367 O O . TYR A 1 182 ? 6.70312 -27.19521 -59.54730 1.000 22.51894 181 TYR A O 1
ATOM 1376 N N . MET A 1 183 ? 5.52695 -26.44438 -57.77808 1.000 22.03316 182 MET A N 1
ATOM 1377 C CA . MET A 1 183 ? 6.59197 -26.65866 -56.80801 1.000 22.10366 182 MET A CA 1
ATOM 1378 C C . MET A 1 183 ? 6.69003 -28.10228 -56.32740 1.000 23.37183 182 MET A C 1
ATOM 1379 O O . MET A 1 183 ? 7.66821 -28.44563 -55.65462 1.000 26.75588 182 MET A O 1
ATOM 1384 N N . GLY A 1 184 ? 5.70745 -28.94480 -56.63425 1.000 24.25672 183 GLY A N 1
ATOM 1385 C CA . GLY A 1 184 ? 5.71157 -30.30917 -56.13916 1.000 25.12972 183 GLY A CA 1
ATOM 1386 C C . GLY A 1 184 ? 5.43061 -30.44064 -54.65828 1.000 26.94020 183 GLY A C 1
ATOM 1387 O O . GLY A 1 184 ? 5.88725 -31.40039 -54.03078 1.000 28.14089 183 GLY A O 1
ATOM 1388 N N . GLU A 1 185 ? 4.67560 -29.50864 -54.07840 1.000 29.01864 184 GLU A N 1
ATOM 1389 C CA . GLU A 1 185 ? 4.38551 -29.50969 -52.64471 1.000 31.11243 184 GLU A CA 1
ATOM 1390 C C . GLU A 1 185 ? 2.87880 -29.45567 -52.42417 1.000 29.82217 184 GLU A C 1
ATOM 1391 O O . GLU A 1 185 ? 2.28394 -28.37172 -52.36188 1.000 29.51168 184 GLU A O 1
ATOM 1397 N N . PRO A 1 186 ? 2.23373 -30.61421 -52.29296 1.000 30.88411 185 PRO A N 1
ATOM 1398 C CA . PRO A 1 186 ? 0.77397 -30.63950 -52.14095 1.000 31.77637 185 PRO A CA 1
ATOM 1399 C C . PRO A 1 186 ? 0.31972 -29.91524 -50.88315 1.000 28.96896 185 PRO A C 1
ATOM 1400 O O . PRO A 1 186 ? 1.00048 -29.91256 -49.85377 1.000 28.92363 185 PRO A O 1
ATOM 1404 N N . GLN A 1 187 ? -0.85792 -29.30297 -50.98133 1.000 28.39191 186 GLN A N 1
ATOM 1405 C CA . GLN A 1 187 ? -1.44294 -28.49750 -49.90982 1.000 26.63934 186 GLN A CA 1
ATOM 1406 C C . GLN A 1 187 ? -2.87703 -28.95566 -49.68034 1.000 27.56456 186 GLN A C 1
ATOM 1407 O O . GLN A 1 187 ? -3.83455 -28.25379 -50.02283 1.000 25.64170 186 GLN A O 1
ATOM 1413 N N . PRO A 1 188 ? -3.06326 -30.13475 -49.08603 1.000 28.25925 187 PRO A N 1
ATOM 1414 C CA . PRO A 1 188 ? -4.43598 -30.62318 -48.87622 1.000 29.00184 187 PRO A CA 1
ATOM 1415 C C . PRO A 1 188 ? -5.31710 -29.66511 -48.09001 1.000 28.94216 187 PRO A C 1
ATOM 1416 O O . PRO A 1 188 ? -6.51910 -29.58367 -48.36977 1.000 28.83443 187 PRO A O 1
ATOM 1420 N N . GLU A 1 189 ? -4.76064 -28.92068 -47.12863 1.000 29.36216 188 GLU A N 1
ATOM 1421 C CA . GLU A 1 189 ? -5.57991 -27.98203 -46.36665 1.000 29.68021 188 GLU A CA 1
ATOM 1422 C C . GLU A 1 189 ? -6.11452 -26.86654 -47.25583 1.000 26.67173 188 GLU A C 1
ATOM 1423 O O . GLU A 1 189 ? -7.25594 -26.42031 -47.08597 1.000 26.83764 188 GLU A O 1
ATOM 1429 N N . TRP A 1 190 ? -5.30323 -26.39824 -48.20697 1.000 24.14348 189 TRP A N 1
ATOM 1430 C CA . TRP A 1 190 ? -5.78705 -25.38901 -49.14506 1.000 21.71062 189 TRP A CA 1
ATOM 1431 C C . TRP A 1 190 ? -6.89394 -25.95142 -50.02651 1.000 22.65403 189 TRP A C 1
ATOM 1432 O O . TRP A 1 190 ? -7.84892 -25.24294 -50.36308 1.000 21.95669 189 TRP A O 1
ATOM 1443 N N . GLU A 1 191 ? -6.77148 -27.21823 -50.42765 1.000 21.81522 190 GLU A N 1
ATOM 1444 C CA . GLU A 1 191 ? -7.79493 -27.83189 -51.26697 1.000 21.86814 190 GLU A CA 1
ATOM 1445 C C . GLU A 1 191 ? -9.13524 -27.88808 -50.54383 1.000 21.78932 190 GLU A C 1
ATOM 1446 O O . GLU A 1 191 ? -10.18045 -27.59563 -51.13340 1.000 24.64968 190 GLU A O 1
ATOM 1452 N N . VAL A 1 192 ? -9.12773 -28.26499 -49.26422 1.000 23.93818 191 VAL A N 1
ATOM 1453 C CA . VAL A 1 192 ? -10.36444 -28.26600 -48.48610 1.000 25.22731 191 VAL A CA 1
ATOM 1454 C C . VAL A 1 192 ? -10.90816 -26.84891 -48.35180 1.000 24.06722 191 VAL A C 1
ATOM 1455 O O . VAL A 1 192 ? -12.10055 -26.59502 -48.56788 1.000 24.62082 191 VAL A O 1
ATOM 1459 N N . ALA A 1 193 ? -10.03862 -25.90255 -47.99179 1.000 23.77466 192 ALA A N 1
ATOM 1460 C CA . ALA A 1 193 ? -10.49271 -24.53741 -47.75007 1.000 23.07936 192 ALA A CA 1
ATOM 1461 C C . ALA A 1 193 ? -11.12999 -23.93005 -48.99633 1.000 22.27553 192 ALA A C 1
ATOM 1462 O O . ALA A 1 193 ? -12.19519 -23.30637 -48.91677 1.000 22.17855 192 ALA A O 1
ATOM 1464 N N . VAL A 1 194 ? -10.49722 -24.10159 -50.15924 1.000 20.93489 193 VAL A N 1
ATOM 1465 C CA . VAL A 1 194 ? -11.01997 -23.44881 -51.35502 1.000 21.30822 193 VAL A CA 1
ATOM 1466 C C . VAL A 1 194 ? -12.33501 -24.08168 -51.79068 1.000 21.28206 193 VAL A C 1
ATOM 1467 O O . VAL A 1 194 ? -13.22964 -23.38798 -52.28552 1.000 21.73980 193 VAL A O 1
ATOM 1471 N N . GLY A 1 195 ? -12.49229 -25.39123 -51.59524 1.000 21.72964 194 GLY A N 1
ATOM 1472 C CA . GLY A 1 195 ? -13.76821 -26.01602 -51.90148 1.000 24.30376 194 GLY A CA 1
ATOM 1473 C C . GLY A 1 195 ? -14.89204 -25.49928 -51.02362 1.000 23.90276 194 GLY A C 1
ATOM 1474 O O . GLY A 1 195 ? -15.99666 -25.23257 -51.50343 1.000 25.94468 194 GLY A O 1
ATOM 1475 N N . ARG A 1 196 ? -14.62549 -25.35006 -49.72414 1.000 24.37696 195 ARG A N 1
ATOM 1476 C CA . ARG A 1 196 ? -15.63452 -24.81299 -48.81651 1.000 24.43160 195 ARG A CA 1
ATOM 1477 C C . ARG A 1 196 ? -15.95529 -23.35618 -49.13831 1.000 21.77339 195 ARG A C 1
ATOM 1478 O O . ARG A 1 196 ? -17.11243 -22.93300 -49.03887 1.000 23.13133 195 ARG A O 1
ATOM 1486 N N . LEU A 1 197 ? -14.94814 -22.57860 -49.53514 1.000 21.53393 196 LEU A N 1
ATOM 1487 C CA . LEU A 1 197 ? -15.18400 -21.18362 -49.89969 1.000 19.80869 196 LEU A CA 1
ATOM 1488 C C . LEU A 1 197 ? -16.04685 -21.08222 -51.15253 1.000 20.13764 196 LEU A C 1
ATOM 1489 O O . LEU A 1 197 ? -16.99300 -20.28691 -51.20651 1.000 20.76122 196 LEU A O 1
ATOM 1494 N N . GLY A 1 198 ? -15.73171 -21.87877 -52.17520 1.000 21.47091 197 GLY A N 1
ATOM 1495 C CA . GLY A 1 198 ? -16.53727 -21.85553 -53.38580 1.000 23.29412 197 GLY A CA 1
ATOM 1496 C C . GLY A 1 198 ? -17.97887 -22.23916 -53.12293 1.000 24.53176 197 GLY A C 1
ATOM 1497 O O . GLY A 1 198 ? -18.90491 -21.64733 -53.68751 1.000 25.01648 197 GLY A O 1
ATOM 1498 N N . HIS A 1 199 ? -18.18855 -23.23310 -52.25631 1.000 26.72094 198 HIS A N 1
ATOM 1499 C CA . HIS A 1 199 ? -19.54413 -23.63825 -51.90531 1.000 27.71270 198 HIS A CA 1
ATOM 1500 C C . HIS A 1 199 ? -20.30066 -22.50967 -51.21531 1.000 26.53587 198 HIS A C 1
ATOM 1501 O O . HIS A 1 199 ? -21.48112 -22.27557 -51.50565 1.000 28.98156 198 HIS A O 1
ATOM 1508 N N . ALA A 1 200 ? -19.64760 -21.81131 -50.28427 1.000 26.23544 199 ALA A N 1
ATOM 1509 C CA . ALA A 1 200 ? -20.29628 -20.68644 -49.61711 1.000 24.46352 199 ALA A CA 1
ATOM 1510 C C . ALA A 1 200 ? -20.69543 -19.61607 -50.62368 1.000 23.50139 199 ALA A C 1
ATOM 1511 O O . ALA A 1 200 ? -21.83219 -19.12695 -50.61359 1.000 25.83790 199 ALA A O 1
ATOM 1513 N N . ILE A 1 201 ? -19.77005 -19.24751 -51.51097 1.000 22.23959 200 ILE A N 1
ATOM 1514 C CA . ILE A 1 201 ? -20.07162 -18.24757 -52.53268 1.000 22.36484 200 ILE A CA 1
ATOM 1515 C C . ILE A 1 201 ? -21.27907 -18.66998 -53.35925 1.000 24.50048 200 ILE A C 1
ATOM 1516 O O . ILE A 1 201 ? -22.17097 -17.86193 -53.64785 1.000 27.66934 200 ILE A O 1
ATOM 1521 N N . ALA A 1 202 ? -21.32551 -19.94015 -53.75809 1.000 25.82702 201 ALA A N 1
ATOM 1522 C CA . ALA A 1 202 ? -22.34202 -20.38296 -54.70348 1.000 29.13789 201 ALA A CA 1
ATOM 1523 C C . ALA A 1 202 ? -23.68835 -20.65707 -54.04363 1.000 33.75594 201 ALA A C 1
ATOM 1524 O O . ALA A 1 202 ? -24.73142 -20.46281 -54.67900 1.000 34.70790 201 ALA A O 1
ATOM 1526 N N . GLU A 1 203 ? -23.69862 -21.09407 -52.78440 1.000 33.09759 202 GLU A N 1
ATOM 1527 C CA . GLU A 1 203 ? -24.90677 -21.64128 -52.18388 1.000 33.58031 202 GLU A CA 1
ATOM 1528 C C . GLU A 1 203 ? -25.35555 -20.95547 -50.89925 1.000 32.60286 202 GLU A C 1
ATOM 1529 O O . GLU A 1 203 ? -26.43748 -21.28284 -50.39650 1.000 33.61748 202 GLU A O 1
ATOM 1535 N N . HIS A 1 204 ? -24.58331 -20.01693 -50.35410 1.000 33.92375 203 HIS A N 1
ATOM 1536 C CA . HIS A 1 204 ? -24.89023 -19.40705 -49.05905 1.000 33.47857 203 HIS A CA 1
ATOM 1537 C C . HIS A 1 204 ? -24.83051 -17.88793 -49.14669 1.000 31.45029 203 HIS A C 1
ATOM 1538 O O . HIS A 1 204 ? -23.95590 -17.24757 -48.54880 1.000 30.82529 203 HIS A O 1
ATOM 1545 N N . PRO A 1 205 ? -25.77877 -17.27374 -49.85702 1.000 30.96196 204 PRO A N 1
ATOM 1546 C CA . PRO A 1 205 ? -25.74338 -15.80940 -50.00189 1.000 30.72040 204 PRO A CA 1
ATOM 1547 C C . PRO A 1 205 ? -25.88658 -15.07990 -48.67900 1.000 31.16536 204 PRO A C 1
ATOM 1548 O O . PRO A 1 205 ? -25.39574 -13.95068 -48.54432 1.000 29.67974 204 PRO A O 1
ATOM 1552 N N . GLU A 1 206 ? -26.54687 -15.69936 -47.69607 1.000 31.05534 205 GLU A N 1
ATOM 1553 C CA . GLU A 1 206 ? -26.76408 -15.08564 -46.39139 1.000 30.60518 205 GLU A CA 1
ATOM 1554 C C . GLU A 1 206 ? -25.47277 -14.88446 -45.61008 1.000 29.56397 205 GLU A C 1
ATOM 1555 O O . GLU A 1 206 ? -25.47570 -14.15195 -44.61441 1.000 30.95965 205 GLU A O 1
ATOM 1561 N N . ALA A 1 207 ? -24.37640 -15.50870 -46.03222 1.000 28.28335 206 ALA A N 1
ATOM 1562 C CA . ALA A 1 207 ? -23.11221 -15.38195 -45.32232 1.000 27.51769 206 ALA A CA 1
ATOM 1563 C C . ALA A 1 207 ? -22.41892 -14.04606 -45.55820 1.000 25.71775 206 ALA A C 1
ATOM 1564 O O . ALA A 1 207 ? -21.49569 -13.71026 -44.81032 1.000 27.20683 206 ALA A O 1
ATOM 1566 N N . PHE A 1 208 ? -22.83549 -13.27803 -46.55898 1.000 22.06358 207 PHE A N 1
ATOM 1567 C CA . PHE A 1 208 ? -22.11221 -12.08685 -46.97579 1.000 20.84168 207 PHE A CA 1
ATOM 1568 C C . PHE A 1 208 ? -22.91798 -10.82538 -46.69889 1.000 22.84109 207 PHE A C 1
ATOM 1569 O O . PHE A 1 208 ? -24.15286 -10.81982 -46.76461 1.000 24.16047 207 PHE A O 1
ATOM 1577 N N . VAL A 1 209 ? -22.19488 -9.75077 -46.37887 1.000 22.15711 208 VAL A N 1
ATOM 1578 C CA . VAL A 1 209 ? -22.82990 -8.44814 -46.24710 1.000 21.24899 208 VAL A CA 1
ATOM 1579 C C . VAL A 1 209 ? -23.50017 -8.09645 -47.56739 1.000 21.56277 208 VAL A C 1
ATOM 1580 O O . VAL A 1 209 ? -22.93835 -8.30884 -48.64841 1.000 23.68409 208 VAL A O 1
ATOM 1584 N N . THR A 1 210 ? -24.71553 -7.56492 -47.49128 1.000 20.68367 209 THR A N 1
ATOM 1585 C CA . THR A 1 210 ? -25.44624 -7.19472 -48.69956 1.000 22.04798 209 THR A CA 1
ATOM 1586 C C . THR A 1 210 ? -24.89955 -5.88243 -49.24154 1.000 23.65640 209 THR A C 1
ATOM 1587 O O . THR A 1 210 ? -24.98469 -4.84687 -48.57599 1.000 25.91425 209 THR A O 1
ATOM 1591 N N . LYS A 1 211 ? -24.34361 -5.92247 -50.45006 1.000 20.74073 210 LYS A N 1
ATOM 1592 C CA . LYS A 1 211 ? -23.77022 -4.74982 -51.10022 1.000 19.21385 210 LYS A CA 1
ATOM 1593 C C . LYS A 1 211 ? -24.22775 -4.69329 -52.54599 1.000 18.84467 210 LYS A C 1
ATOM 1594 O O . LYS A 1 211 ? -23.42797 -4.53970 -53.46932 1.000 19.66477 210 LYS A O 1
ATOM 1600 N N . ASP A 1 212 ? -25.54891 -4.79419 -52.74023 1.000 20.37139 211 ASP A N 1
ATOM 1601 C CA . ASP A 1 212 ? -26.13957 -4.93945 -54.06765 1.000 21.65125 211 ASP A CA 1
ATOM 1602 C C . ASP A 1 212 ? -25.85570 -3.76064 -54.99161 1.000 18.25618 211 ASP A C 1
ATOM 1603 O O . ASP A 1 212 ? -25.95385 -3.91491 -56.21134 1.000 18.44113 211 ASP A O 1
ATOM 1608 N N A ARG A 1 213 ? -25.52140 -2.59066 -54.45610 0.508 15.75467 212 ARG A N 1
ATOM 1609 N N B ARG A 1 213 ? -25.52075 -2.58935 -54.44867 0.492 17.74944 212 ARG A N 1
ATOM 1610 C CA A ARG A 1 213 ? -25.36682 -1.43101 -55.32627 0.508 14.96477 212 ARG A CA 1
ATOM 1611 C CA B ARG A 1 213 ? -25.36215 -1.40982 -55.29278 0.492 18.49585 212 ARG A CA 1
ATOM 1612 C C A ARG A 1 213 ? -24.03048 -1.38862 -56.05377 0.508 14.16887 212 ARG A C 1
ATOM 1613 C C B ARG A 1 213 ? -24.01960 -1.35212 -56.01153 0.492 16.56077 212 ARG A C 1
ATOM 1614 O O A ARG A 1 213 ? -23.89379 -0.61786 -57.00798 0.508 14.71842 212 ARG A O 1
ATOM 1615 O O B ARG A 1 213 ? -23.86444 -0.52791 -56.91847 0.492 18.20298 212 ARG A O 1
ATOM 1630 N N . TRP A 1 214 ? -23.06387 -2.20740 -55.65909 1.000 14.49556 213 TRP A N 1
ATOM 1631 C CA . TRP A 1 214 ? -21.70883 -2.13377 -56.19823 1.000 14.17160 213 TRP A CA 1
ATOM 1632 C C . TRP A 1 214 ? -21.53279 -3.09650 -57.36681 1.000 14.50360 213 TRP A C 1
ATOM 1633 O O . TRP A 1 214 ? -21.80456 -4.29407 -57.23597 1.000 14.87268 213 TRP A O 1
ATOM 1644 N N . SER A 1 215 ? -21.05933 -2.57520 -58.50494 1.000 12.99969 214 SER A N 1
ATOM 1645 C CA . SER A 1 215 ? -20.89906 -3.44500 -59.66774 1.000 13.62141 214 SER A CA 1
ATOM 1646 C C . SER A 1 215 ? -19.91661 -4.58342 -59.39711 1.000 14.44517 214 SER A C 1
ATOM 1647 O O . SER A 1 215 ? -20.08182 -5.68809 -59.93490 1.000 13.17926 214 SER A O 1
ATOM 1650 N N . MET A 1 216 ? -18.89542 -4.35097 -58.56616 1.000 13.44485 215 MET A N 1
ATOM 1651 C CA . MET A 1 216 ? -17.92845 -5.41958 -58.32701 1.000 13.82204 215 MET A CA 1
ATOM 1652 C C . MET A 1 216 ? -18.58479 -6.64031 -57.69071 1.000 13.14893 215 MET A C 1
ATOM 1653 O O . MET A 1 216 ? -18.17800 -7.77710 -57.97340 1.000 14.92271 215 MET A O 1
ATOM 1658 N N . GLU A 1 217 ? -19.61042 -6.43631 -56.84868 1.000 13.04273 216 GLU A N 1
ATOM 1659 C CA . GLU A 1 217 ? -20.29089 -7.57414 -56.23605 1.000 13.84416 216 GLU A CA 1
ATOM 1660 C C . GLU A 1 217 ? -21.06913 -8.36335 -57.27436 1.000 12.12953 216 GLU A C 1
ATOM 1661 O O . GLU A 1 217 ? -21.28715 -9.57098 -57.10828 1.000 14.39650 216 GLU A O 1
ATOM 1667 N N . TRP A 1 218 ? -21.48313 -7.69276 -58.34960 1.000 12.94140 217 TRP A N 1
ATOM 1668 C CA . TRP A 1 218 ? -22.24676 -8.33819 -59.40590 1.000 13.54425 217 TRP A CA 1
ATOM 1669 C C . TRP A 1 218 ? -21.36051 -9.25896 -60.24067 1.000 14.18306 217 TRP A C 1
ATOM 1670 O O . TRP A 1 218 ? -21.67326 -10.44275 -60.40858 1.000 14.40432 217 TRP A O 1
ATOM 1681 N N . TYR A 1 219 ? -20.21415 -8.76223 -60.71812 1.000 13.01404 218 TYR A N 1
ATOM 1682 C CA . TYR A 1 219 ? -19.41095 -9.56304 -61.64453 1.000 12.36055 218 TYR A CA 1
ATOM 1683 C C . TYR A 1 219 ? -18.30452 -10.38689 -60.97790 1.000 13.37282 218 TYR A C 1
ATOM 1684 O O . TYR A 1 219 ? -17.81648 -11.33358 -61.60040 1.000 12.81784 218 TYR A O 1
ATOM 1693 N N . TYR A 1 220 ? -17.90193 -10.08675 -59.73825 1.000 12.99247 219 TYR A N 1
ATOM 1694 C CA . TYR A 1 220 ? -16.75369 -10.80283 -59.17812 1.000 13.19336 219 TYR A CA 1
ATOM 1695 C C . TYR A 1 220 ? -16.97741 -12.30000 -59.01713 1.000 14.59590 219 TYR A C 1
ATOM 1696 O O . TYR A 1 220 ? -16.02229 -13.06104 -59.23560 1.000 14.43968 219 TYR A O 1
ATOM 1705 N N . PRO A 1 221 ? -18.15733 -12.79036 -58.64012 1.000 13.06936 220 PRO A N 1
ATOM 1706 C CA . PRO A 1 221 ? -18.33848 -14.25197 -58.60496 1.000 12.44806 220 PRO A CA 1
ATOM 1707 C C . PRO A 1 221 ? -18.05277 -14.91056 -59.94130 1.000 13.37475 220 PRO A C 1
ATOM 1708 O O . PRO A 1 221 ? -17.60297 -16.06044 -59.97062 1.000 15.57608 220 PRO A O 1
ATOM 1712 N N . VAL A 1 222 ? -18.28810 -14.20876 -61.05067 1.000 13.21417 221 VAL A N 1
ATOM 1713 C CA . VAL A 1 222 ? -17.95156 -14.74849 -62.36061 1.000 13.02550 221 VAL A CA 1
ATOM 1714 C C . VAL A 1 222 ? -16.46502 -14.58065 -62.64157 1.000 12.56499 221 VAL A C 1
ATOM 1715 O O . VAL A 1 222 ? -15.78517 -15.52338 -63.06384 1.000 15.21444 221 VAL A O 1
ATOM 1719 N N . LEU A 1 223 ? -15.94117 -13.37704 -62.41031 1.000 12.32926 222 LEU A N 1
ATOM 1720 C CA . LEU A 1 223 ? -14.52918 -13.10624 -62.66559 1.000 11.66828 222 LEU A CA 1
ATOM 1721 C C . LEU A 1 223 ? -13.63983 -14.12445 -61.95760 1.000 16.78230 222 LEU A C 1
ATOM 1722 O O . LEU A 1 223 ? -12.71929 -14.69452 -62.55659 1.000 17.07115 222 LEU A O 1
ATOM 1727 N N . GLY A 1 224 ? -13.90203 -14.36516 -60.67517 1.000 17.72106 223 GLY A N 1
ATOM 1728 C CA . GLY A 1 224 ? -13.10423 -15.28400 -59.88472 1.000 18.61054 223 GLY A CA 1
ATOM 1729 C C . GLY A 1 224 ? -13.34979 -16.75175 -60.13916 1.000 17.67783 223 GLY A C 1
ATOM 1730 O O . GLY A 1 224 ? -12.65717 -17.59704 -59.56903 1.000 20.12748 223 GLY A O 1
ATOM 1731 N N . GLY A 1 225 ? -14.33290 -17.09532 -60.96647 1.000 14.81462 224 GLY A N 1
ATOM 1732 C CA . GLY A 1 225 ? -14.56227 -18.47563 -61.32119 1.000 15.50081 224 GLY A CA 1
ATOM 1733 C C . GLY A 1 225 ? -15.48221 -19.25122 -60.40020 1.000 17.38457 224 GLY A C 1
ATOM 1734 O O . GLY A 1 225 ? -15.69090 -20.44827 -60.63578 1.000 18.13624 224 GLY A O 1
ATOM 1735 N N . ALA A 1 226 ? -16.01823 -18.63139 -59.34233 1.000 16.64077 225 ALA A N 1
ATOM 1736 C CA . ALA A 1 226 ? -16.96537 -19.34745 -58.48722 1.000 17.06073 225 ALA A CA 1
ATOM 1737 C C . ALA A 1 226 ? -18.27651 -19.62853 -59.20932 1.000 17.10145 225 ALA A C 1
ATOM 1738 O O . ALA A 1 226 ? -18.97349 -20.58850 -58.86645 1.000 21.69389 225 ALA A O 1
ATOM 1740 N N A LEU A 1 227 ? -18.60935 -18.83202 -60.22269 0.583 15.48360 226 LEU A N 1
ATOM 1741 N N B LEU A 1 227 ? -18.63762 -18.78563 -60.17606 0.417 16.50117 226 LEU A N 1
ATOM 1742 C CA A LEU A 1 227 ? -19.83099 -18.99614 -60.99859 0.583 16.80269 226 LEU A CA 1
ATOM 1743 C CA B LEU A 1 227 ? -19.81101 -18.96939 -61.01745 0.417 18.00433 226 LEU A CA 1
ATOM 1744 C C A LEU A 1 227 ? -19.45284 -18.94904 -62.47019 0.583 17.18941 226 LEU A C 1
ATOM 1745 C C B LEU A 1 227 ? -19.34744 -18.99238 -62.46292 0.417 17.30696 226 LEU A C 1
ATOM 1746 O O A LEU A 1 227 ? -18.89878 -17.94634 -62.93422 0.583 19.04075 226 LEU A O 1
ATOM 1747 O O B LEU A 1 227 ? -18.63761 -18.08016 -62.90129 0.417 19.17125 226 LEU A O 1
ATOM 1756 N N . ARG A 1 228 ? -19.74753 -20.02580 -63.20118 1.000 18.10851 227 ARG A N 1
ATOM 1757 C CA . ARG A 1 228 ? -19.50334 -20.07812 -64.63501 1.000 18.37722 227 ARG A CA 1
ATOM 1758 C C . ARG A 1 228 ? -20.72120 -20.69012 -65.31433 1.000 17.58162 227 ARG A C 1
ATOM 1759 O O . ARG A 1 228 ? -21.73083 -20.99878 -64.67244 1.000 18.94928 227 ARG A O 1
ATOM 1767 N N . GLY A 1 229 ? -20.63338 -20.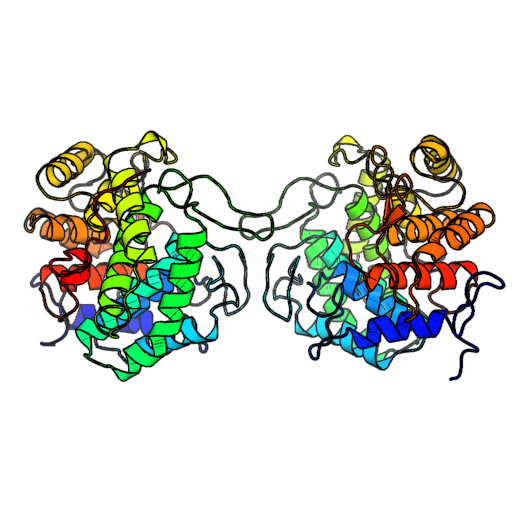82500 -66.63237 1.000 18.13111 228 GLY A N 1
ATOM 1768 C CA . GLY A 1 229 ? -21.68901 -21.47214 -67.38767 1.000 17.28435 228 GLY A CA 1
ATOM 1769 C C . GLY A 1 229 ? -22.98905 -20.70382 -67.32503 1.000 15.15886 228 GLY A C 1
ATOM 1770 O O . GLY A 1 229 ? -23.02103 -19.46329 -67.29555 1.000 16.12803 228 GLY A O 1
ATOM 1771 N N . GLU A 1 230 ? -24.08241 -21.45585 -67.27698 1.000 15.83610 229 GLU A N 1
ATOM 1772 C CA . GLU A 1 230 ? -25.40905 -20.86182 -67.34006 1.000 17.45540 229 GLU A CA 1
ATOM 1773 C C . GLU A 1 230 ? -25.65704 -19.91402 -66.17051 1.000 17.52621 229 GLU A C 1
ATOM 1774 O O . GLU A 1 230 ? -26.20805 -18.82561 -66.35680 1.000 17.26174 229 GLU A O 1
ATOM 1780 N N . ALA A 1 231 ? -25.23088 -20.29354 -64.96436 1.000 18.17296 230 ALA A N 1
ATOM 1781 C CA . ALA A 1 231 ? -25.40809 -19.41524 -63.81216 1.000 18.00518 230 ALA A CA 1
ATOM 1782 C C . ALA A 1 231 ? -24.69204 -18.08709 -64.01917 1.000 17.16095 230 ALA A C 1
ATOM 1783 O O . ALA A 1 231 ? -25.20118 -17.02671 -63.63369 1.000 17.41944 230 ALA A O 1
ATOM 1785 N N . ALA A 1 232 ? -23.49625 -18.12540 -64.60914 1.000 16.24751 231 ALA A N 1
ATOM 1786 C CA . ALA A 1 232 ? -22.74781 -16.89229 -64.81568 1.000 14.63021 231 ALA A CA 1
ATOM 1787 C C . ALA A 1 232 ? -23.41457 -16.01598 -65.86622 1.000 15.00207 231 ALA A C 1
ATOM 1788 O O . ALA A 1 232 ? -23.51990 -14.79507 -65.69378 1.000 14.73243 231 ALA A O 1
ATOM 1790 N N . ARG A 1 233 ? -23.85231 -16.61255 -66.97507 1.000 16.43270 232 ARG A N 1
ATOM 1791 C CA . ARG A 1 233 ? -24.53580 -15.82151 -67.99158 1.000 16.01540 232 ARG A CA 1
ATOM 1792 C C . ARG A 1 233 ? -25.77896 -15.17114 -67.41212 1.000 16.30704 232 ARG A C 1
ATOM 1793 O O . ARG A 1 233 ? -26.05164 -13.99268 -67.66971 1.000 16.80673 232 ARG A O 1
ATOM 1801 N N . ALA A 1 234 ? -26.53287 -15.92095 -66.60677 1.000 15.91698 233 ALA A N 1
ATOM 1802 C CA . ALA A 1 234 ? -27.74357 -15.37564 -66.00911 1.000 15.17993 233 ALA A CA 1
ATOM 1803 C C . ALA A 1 234 ? -27.41813 -14.22576 -65.07000 1.000 15.15487 233 ALA A C 1
ATOM 1804 O O . ALA A 1 234 ? -28.11987 -13.20779 -65.06421 1.000 16.51262 233 ALA A O 1
ATOM 1806 N N . ARG A 1 235 ? -26.35865 -14.36813 -64.26789 1.000 14.96471 234 ARG A N 1
ATOM 1807 C CA . ARG A 1 235 ? -26.00995 -13.31342 -63.32146 1.000 15.90716 234 ARG A CA 1
ATOM 1808 C C . ARG A 1 235 ? -25.60211 -12.03887 -64.04359 1.000 15.03136 234 ARG A C 1
ATOM 1809 O O . ARG A 1 235 ? -26.00798 -10.93824 -63.65844 1.000 15.11816 234 ARG A O 1
ATOM 1817 N N . ILE A 1 236 ? -24.75173 -12.16112 -65.06604 1.000 13.98617 235 ILE A N 1
ATOM 1818 C CA . ILE A 1 236 ? -24.36187 -10.98277 -65.83514 1.000 14.84659 235 ILE A CA 1
ATOM 1819 C C . ILE A 1 236 ? -25.59511 -10.29624 -66.42258 1.000 14.62741 235 ILE A C 1
ATOM 1820 O O . ILE A 1 236 ? -25.75393 -9.07309 -66.32662 1.000 16.07695 235 ILE A O 1
ATOM 1825 N N . ASN A 1 237 ? -26.50380 -11.07220 -67.02063 1.000 17.40935 236 ASN A N 1
ATOM 1826 C CA . ASN A 1 237 ? -27.66784 -10.44668 -67.64551 1.000 18.75571 236 ASN A CA 1
ATOM 1827 C C . ASN A 1 237 ? -28.60094 -9.81380 -66.61947 1.000 19.31572 236 ASN A C 1
ATOM 1828 O O . ASN A 1 237 ? -29.29971 -8.84689 -66.93952 1.000 20.21486 236 ASN A O 1
ATOM 1833 N N . ARG A 1 238 ? -28.59132 -10.31108 -65.37806 1.000 18.45090 237 ARG A N 1
ATOM 1834 C CA . ARG A 1 238 ? -29.57487 -9.89040 -64.38350 1.000 21.25915 237 ARG A CA 1
ATOM 1835 C C . ARG A 1 238 ? -29.45835 -8.40292 -64.04686 1.000 19.03685 237 ARG A C 1
ATOM 1836 O O . ARG A 1 238 ? -30.47041 -7.74006 -63.79597 1.000 19.47933 237 ARG A O 1
ATOM 1844 N N . ARG A 1 239 ? -28.24082 -7.86161 -64.01302 1.000 18.12928 238 ARG A N 1
ATOM 1845 C CA . ARG A 1 239 ? -28.03448 -6.47029 -63.61548 1.000 17.44751 238 ARG A CA 1
ATOM 1846 C C . ARG A 1 239 ? -27.45091 -5.62106 -64.73499 1.000 15.79365 238 ARG A C 1
ATOM 1847 O O . ARG A 1 239 ? -27.05713 -4.47722 -64.48476 1.000 16.23710 238 ARG A O 1
ATOM 1855 N N . TRP A 1 240 ? -27.40193 -6.14255 -65.96318 1.000 17.75622 239 TRP A N 1
ATOM 1856 C CA . TRP A 1 240 ? -26.69651 -5.46353 -67.04716 1.000 16.70323 239 TRP A CA 1
ATOM 1857 C C . TRP A 1 240 ? -27.08415 -3.99156 -67.14986 1.000 15.58073 239 TRP A C 1
ATOM 1858 O O . TRP A 1 240 ? -26.22195 -3.10666 -67.16404 1.000 16.28924 239 TRP A O 1
ATOM 1869 N N . ASN A 1 241 ? -28.37850 -3.70343 -67.21825 1.000 16.81477 240 ASN A N 1
ATOM 1870 C CA . ASN A 1 241 ? -28.78320 -2.32934 -67.48081 1.000 18.50730 240 ASN A CA 1
ATOM 1871 C C . ASN A 1 241 ? -28.68272 -1.43982 -66.25090 1.000 17.25322 240 ASN A C 1
ATOM 1872 O O . ASN A 1 241 ? -28.68415 -0.21140 -66.38813 1.000 22.87183 240 ASN A O 1
ATOM 1877 N N . ASP A 1 242 ? -28.60600 -2.02979 -65.05468 1.000 16.37570 241 ASP A N 1
ATOM 1878 C CA . ASP A 1 242 ? -28.38409 -1.22325 -63.86049 1.000 17.34825 241 ASP A CA 1
ATOM 1879 C C . ASP A 1 242 ? -26.97989 -0.63396 -63.84362 1.000 16.28376 241 ASP A C 1
ATOM 1880 O O . ASP A 1 242 ? -26.76191 0.43130 -63.25171 1.000 18.72419 241 ASP A O 1
ATOM 1885 N N . PHE A 1 243 ? -26.01932 -1.29663 -64.48060 1.000 14.21694 242 PHE A N 1
ATOM 1886 C CA . PHE A 1 243 ? -24.61869 -0.89591 -64.38209 1.000 12.99661 242 PHE A CA 1
ATOM 1887 C C . PHE A 1 243 ? -24.01443 -0.37590 -65.67801 1.000 13.66086 242 PHE A C 1
ATOM 1888 O O . PHE A 1 243 ? -23.14966 0.50349 -65.63406 1.000 13.96721 242 PHE A O 1
ATOM 1896 N N . VAL A 1 244 ? -24.40059 -0.91652 -66.82562 1.000 13.54950 243 VAL A N 1
ATOM 1897 C CA . VAL A 1 244 ? -23.72440 -0.58091 -68.07791 1.000 13.36262 243 VAL A CA 1
ATOM 1898 C C . VAL A 1 244 ? -24.30915 0.70342 -68.65110 1.000 12.14917 243 VAL A C 1
ATOM 1899 O O . VAL A 1 244 ? -25.52992 0.82646 -68.80514 1.000 14.49835 243 VAL A O 1
ATOM 1903 N N . VAL A 1 245 ? -23.44176 1.67190 -68.93303 1.000 13.30250 244 VAL A N 1
ATOM 1904 C CA . VAL A 1 245 ? -23.80687 2.97424 -69.47915 1.000 13.82719 244 VAL A CA 1
ATOM 1905 C C . VAL A 1 245 ? -23.37965 2.98412 -70.94324 1.000 12.76040 244 VAL A C 1
ATOM 1906 O O . VAL A 1 245 ? -22.17145 2.92703 -71.23563 1.000 13.69034 244 VAL A O 1
ATOM 1910 N N . PRO A 1 246 ? -24.31339 3.02725 -71.88939 1.000 13.42595 245 PRO A N 1
ATOM 1911 C CA . PRO A 1 246 ? -23.94724 2.91571 -73.30675 1.000 16.69411 245 PRO A CA 1
ATOM 1912 C C . PRO A 1 246 ? -22.90538 3.95446 -73.68965 1.000 15.36011 245 PRO A C 1
ATOM 1913 O O . PRO A 1 246 ? -23.05949 5.14417 -73.40720 1.000 15.10510 245 PRO A O 1
ATOM 1917 N N . GLY A 1 247 ? -21.80871 3.48048 -74.28767 1.000 15.49514 246 GLY A N 1
ATOM 1918 C CA . GLY A 1 247 ? -20.74026 4.32296 -74.78705 1.000 15.63942 246 GLY A CA 1
ATOM 1919 C C . GLY A 1 247 ? -19.67882 4.74635 -73.78846 1.000 13.94380 246 GLY A C 1
ATOM 1920 O O . GLY A 1 247 ? -18.70531 5.39929 -74.18575 1.000 16.09472 246 GLY A O 1
ATOM 1921 N N . LEU A 1 248 ? -19.80252 4.37191 -72.51618 1.000 13.10066 247 LEU A N 1
ATOM 1922 C CA . LEU A 1 248 ? -18.95389 4.95936 -71.48429 1.000 13.52062 247 LEU A CA 1
ATOM 1923 C C . LEU A 1 248 ? -18.33430 3.97027 -70.50822 1.000 12.97882 247 LEU A C 1
ATOM 1924 O O . LEU A 1 248 ? -17.50346 4.39436 -69.69305 1.000 13.31418 247 LEU A O 1
ATOM 1929 N N . GLY A 1 249 ? -18.69716 2.68532 -70.55138 1.000 12.31013 248 GLY A N 1
ATOM 1930 C CA . GLY A 1 249 ? -18.25732 1.74640 -69.53330 1.000 12.36589 248 GLY A CA 1
ATOM 1931 C C . GLY A 1 249 ? -19.35124 1.46951 -68.52522 1.000 11.88857 248 GLY A C 1
ATOM 1932 O O . GLY A 1 249 ? -20.54170 1.55201 -68.85189 1.000 14.59670 248 GLY A O 1
ATOM 1933 N N . ILE A 1 250 ? -18.97703 1.14091 -67.28502 1.000 10.21366 249 ILE A N 1
ATOM 1934 C CA . ILE A 1 250 ? -19.96631 0.73665 -66.29812 1.000 10.62192 249 ILE A CA 1
ATOM 1935 C C . ILE A 1 250 ? -19.85658 1.56764 -65.03119 1.000 12.21645 249 ILE A C 1
ATOM 1936 O O . ILE A 1 250 ? -18.78688 2.08794 -64.68503 1.000 12.52212 249 ILE A O 1
ATOM 1941 N N A ARG A 1 251 ? -20.98650 1.68730 -64.33979 0.595 12.78371 250 ARG A N 1
ATOM 1942 N N B ARG A 1 251 ? -20.98837 1.69786 -64.34474 0.405 12.94343 250 ARG A N 1
ATOM 1943 C CA A ARG A 1 251 ? -21.05861 2.37690 -63.06055 0.595 11.90001 250 ARG A CA 1
ATOM 1944 C CA B ARG A 1 251 ? -21.04305 2.38230 -63.06344 0.405 13.20532 250 ARG A CA 1
ATOM 1945 C C A ARG A 1 251 ? -20.33019 1.60001 -61.97015 0.595 12.09149 250 ARG A C 1
ATOM 1946 C C B ARG A 1 251 ? -20.28990 1.60114 -61.99583 0.405 13.24552 250 ARG A C 1
ATOM 1947 O O A ARG A 1 251 ? -20.40707 0.36768 -61.89207 0.595 13.51989 250 ARG A O 1
ATOM 1948 O O B ARG A 1 251 ? -20.30661 0.36618 -61.96458 0.405 15.83120 250 ARG A O 1
ATOM 1963 N N . CYS A 1 252 ? -19.65441 2.33741 -61.08944 1.000 12.89105 251 CYS A N 1
ATOM 1964 C CA . CYS A 1 252 ? -19.12787 1.71364 -59.88820 1.000 13.61447 251 CYS A CA 1
ATOM 1965 C C . CYS A 1 252 ? -20.26189 1.33019 -58.93928 1.000 12.85472 251 CYS A C 1
ATOM 1966 O O . CYS A 1 252 ? -20.24448 0.23639 -58.35635 1.000 13.51432 251 CYS A O 1
ATOM 1969 N N . VAL A 1 253 ? -21.25069 2.21561 -58.77097 1.000 15.38900 252 VAL A N 1
ATOM 1970 C CA . VAL A 1 253 ? -22.43337 1.95785 -57.95530 1.000 15.20088 252 VAL A CA 1
ATOM 1971 C C . VAL A 1 253 ? -23.67919 2.32074 -58.74845 1.000 14.90263 252 VAL A C 1
ATOM 1972 O O . VAL A 1 253 ? -23.67730 3.26165 -59.55045 1.000 15.25914 252 VAL A O 1
ATOM 1976 N N . ASP A 1 254 ? -24.76294 1.58310 -58.49833 1.000 16.26971 253 ASP A N 1
ATOM 1977 C CA . ASP A 1 254 ? -25.94672 1.69678 -59.34744 1.000 16.72156 253 ASP A CA 1
ATOM 1978 C C . ASP A 1 254 ? -26.72173 2.99235 -59.15201 1.000 17.82396 253 ASP A C 1
ATOM 1979 O O . ASP A 1 254 ? -27.62937 3.26728 -59.94702 1.000 20.60648 253 ASP A O 1
ATOM 1984 N N . ASP A 1 255 ? -26.38801 3.79926 -58.14027 1.000 18.08005 254 ASP A N 1
ATOM 1985 C CA . ASP A 1 255 ? -27.17301 4.98895 -57.83314 1.000 19.14540 254 ASP A CA 1
ATOM 1986 C C . ASP A 1 255 ? -26.38256 6.28086 -58.01717 1.000 17.54643 254 ASP A C 1
ATOM 1987 O O . ASP A 1 255 ? -26.79192 7.33092 -57.50622 1.000 21.05062 254 ASP A O 1
ATOM 1992 N N . ARG A 1 256 ? -25.25927 6.22955 -58.73712 1.000 18.41067 255 ARG A N 1
ATOM 1993 C CA . ARG A 1 256 ? -24.50064 7.43139 -59.06634 1.000 19.26600 255 ARG A CA 1
ATOM 1994 C C . ARG A 1 256 ? -24.18695 7.43741 -60.55675 1.000 18.92427 255 ARG A C 1
ATOM 1995 O O . ARG A 1 256 ? -23.85942 6.38775 -61.12655 1.000 16.72120 255 ARG A O 1
ATOM 2003 N N . PRO A 1 257 ? -24.27168 8.60156 -61.21437 1.000 18.25636 256 PRO A N 1
ATOM 2004 C CA . PRO A 1 257 ? -23.95725 8.69766 -62.65703 1.000 15.29618 256 PRO A CA 1
ATOM 2005 C C . PRO A 1 257 ? -22.45105 8.78936 -62.87629 1.000 13.50284 256 PRO A C 1
ATOM 2006 O O . PRO A 1 257 ? -21.90147 9.79236 -63.34262 1.000 14.88584 256 PRO A O 1
ATOM 2010 N N . TRP A 1 258 ? -21.75080 7.70744 -62.53866 1.000 13.28527 257 TRP A N 1
ATOM 2011 C CA . TRP A 1 258 ? -20.30155 7.74482 -62.39207 1.000 13.54930 257 TRP A CA 1
ATOM 2012 C C . TRP A 1 258 ? -19.73884 6.41581 -62.88245 1.000 13.98656 257 TRP A C 1
ATOM 2013 O O . TRP A 1 258 ? -20.01842 5.36063 -62.29727 1.000 15.93060 257 TRP A O 1
ATOM 2024 N N . VAL A 1 259 ? -18.97094 6.45439 -63.97332 1.000 13.27474 258 VAL A N 1
ATOM 2025 C CA . VAL A 1 259 ? -18.38192 5.24506 -64.55444 1.000 11.27694 258 VAL A CA 1
ATOM 2026 C C . VAL A 1 259 ? -16.91292 5.18638 -64.17746 1.000 11.49355 258 VAL A C 1
ATOM 2027 O O . VAL A 1 259 ? -16.24053 6.22464 -64.07973 1.000 14.12919 258 VAL A O 1
ATOM 2031 N N . THR A 1 260 ? -16.41283 3.98008 -63.92321 1.000 12.20407 259 THR A N 1
ATOM 2032 C CA . THR A 1 260 ? -15.02467 3.82231 -63.51304 1.000 13.74351 259 THR A CA 1
ATOM 2033 C C . THR A 1 260 ? -14.29643 2.84815 -64.42532 1.000 10.54656 259 THR A C 1
ATOM 2034 O O . THR A 1 260 ? -14.85835 1.83231 -64.86197 1.000 12.50282 259 THR A O 1
ATOM 2038 N N . GLY A 1 261 ? -13.02776 3.15754 -64.69713 1.000 10.27972 260 GLY A N 1
ATOM 2039 C CA . GLY A 1 261 ? -12.28005 2.36222 -65.64965 1.000 12.22458 260 GLY A CA 1
ATOM 2040 C C . GLY A 1 261 ? -11.95084 0.97330 -65.13651 1.000 10.23489 260 GLY A C 1
ATOM 2041 O O . GLY A 1 261 ? -12.03279 -0.00382 -65.88390 1.000 11.86344 260 GLY A O 1
ATOM 2042 N N . ALA A 1 262 ? -11.54609 0.86099 -63.86208 1.000 11.02701 261 ALA A N 1
ATOM 2043 C CA . ALA A 1 262 ? -11.11768 -0.43557 -63.34380 1.000 13.32688 261 ALA A CA 1
ATOM 2044 C C . ALA A 1 262 ? -12.27585 -1.42682 -63.31496 1.000 12.16639 261 ALA A C 1
ATOM 2045 O O . ALA A 1 262 ? -12.13180 -2.57913 -63.75151 1.000 12.56146 261 ALA A O 1
ATOM 2047 N N . GLU A 1 263 ? -13.44273 -0.99291 -62.82424 1.000 11.35867 262 GLU A N 1
ATOM 2048 C CA . GLU A 1 263 ? -14.59803 -1.88054 -62.77969 1.000 12.67683 262 GLU A CA 1
ATOM 2049 C C . GLU A 1 263 ? -15.02442 -2.28689 -64.18407 1.000 10.07982 262 GLU A C 1
ATOM 2050 O O . GLU A 1 263 ? -15.38273 -3.44768 -64.42159 1.000 12.41442 262 GLU A O 1
ATOM 2056 N N . THR A 1 264 ? -14.99006 -1.34714 -65.13483 1.000 10.69800 263 THR A N 1
ATOM 2057 C CA . THR A 1 264 ? -15.30472 -1.70405 -66.51173 1.000 10.35640 263 THR A CA 1
ATOM 2058 C C . THR A 1 264 ? -14.38249 -2.80649 -67.00856 1.000 10.96509 263 THR A C 1
ATOM 2059 O O . THR A 1 264 ? -14.83231 -3.78537 -67.61599 1.000 11.62645 263 THR A O 1
ATOM 2063 N N . CYS A 1 265 ? -13.07774 -2.65256 -66.77874 1.000 10.42181 264 CYS A N 1
ATOM 2064 C CA . CYS A 1 265 ? -12.10931 -3.62253 -67.27992 1.000 12.33278 264 CYS A CA 1
ATOM 2065 C C . CYS A 1 265 ? -12.16190 -4.94507 -66.52707 1.000 10.29817 264 CYS A C 1
ATOM 2066 O O . CYS A 1 265 ? -11.85282 -5.99506 -67.10869 1.000 12.46267 264 CYS A O 1
ATOM 2069 N N . GLU A 1 266 ? -12.54279 -4.93340 -65.24588 1.000 10.29959 265 GLU A N 1
ATOM 2070 C CA . GLU A 1 266 ? -12.79079 -6.20096 -64.56696 1.000 11.25141 265 GLU A CA 1
ATOM 2071 C C . GLU A 1 266 ? -14.00497 -6.91604 -65.15101 1.000 11.30988 265 GLU A C 1
ATOM 2072 O O . GLU A 1 266 ? -13.98071 -8.13854 -65.34254 1.000 11.85665 265 GLU A O 1
ATOM 2078 N N . LEU A 1 267 ? -15.07674 -6.17789 -65.45203 1.000 11.99942 266 LEU A N 1
ATOM 2079 C CA . LEU A 1 267 ? -16.20453 -6.79433 -66.14546 1.000 12.47211 266 LEU A CA 1
ATOM 2080 C C . LEU A 1 267 ? -15.76165 -7.38848 -67.47876 1.000 12.57671 266 LEU A C 1
ATOM 2081 O O . LEU A 1 267 ? -16.20225 -8.48236 -67.85031 1.000 12.69285 266 LEU A O 1
ATOM 2086 N N . VAL A 1 268 ? -14.86055 -6.69936 -68.19732 1.000 12.29871 267 VAL A N 1
ATOM 2087 C CA . VAL A 1 268 ? -14.35270 -7.23580 -69.46165 1.000 12.23967 267 VAL A CA 1
ATOM 2088 C C . VAL A 1 268 ? -13.72906 -8.60717 -69.24337 1.000 10.64675 267 VAL A C 1
ATOM 2089 O O . VAL A 1 268 ? -13.96146 -9.54465 -70.02048 1.000 11.99007 267 VAL A O 1
ATOM 2093 N N . LEU A 1 269 ? -12.92104 -8.74739 -68.18338 1.000 12.74506 268 LEU A N 1
ATOM 2094 C CA . LEU A 1 269 ? -12.31411 -10.04174 -67.88181 1.000 14.21929 268 LEU A CA 1
ATOM 2095 C C . LEU A 1 269 ? -13.37004 -11.09819 -67.57240 1.000 15.16170 268 LEU A C 1
ATOM 2096 O O . LEU A 1 269 ? -13.24105 -12.25618 -67.99594 1.000 14.27802 268 LEU A O 1
ATOM 2101 N N . ALA A 1 270 ? -14.43250 -10.71664 -66.85093 1.000 12.32139 269 ALA A N 1
ATOM 2102 C CA . ALA A 1 270 ? -15.50358 -11.66040 -66.54491 1.000 13.03151 269 ALA A CA 1
ATOM 2103 C C . ALA A 1 270 ? -16.25676 -12.07463 -67.80804 1.000 12.39117 269 ALA A C 1
ATOM 2104 O O . ALA A 1 270 ? -16.55299 -13.26224 -67.99859 1.000 14.30728 269 ALA A O 1
ATOM 2106 N N . LEU A 1 271 ? -16.55435 -11.11332 -68.68982 1.000 11.91359 270 LEU A N 1
ATOM 2107 C CA . LEU A 1 271 ? -17.21339 -11.42434 -69.95472 1.000 11.84501 270 LEU A CA 1
ATOM 2108 C C . LEU A 1 271 ? -16.34573 -12.33318 -70.80726 1.000 11.70634 270 LEU A C 1
ATOM 2109 O O . LEU A 1 271 ? -16.84410 -13.29754 -71.40792 1.000 13.43751 270 LEU A O 1
ATOM 2114 N N . ASP A 1 272 ? -15.04367 -12.03882 -70.88464 1.000 12.90370 271 ASP A N 1
ATOM 2115 C CA . ASP A 1 272 ? -14.14166 -12.91041 -71.62596 1.000 15.93332 271 ASP A CA 1
ATOM 2116 C C . ASP A 1 272 ? -14.15898 -14.31709 -71.04678 1.000 12.82333 271 ASP A C 1
ATOM 2117 O O . ASP A 1 272 ? -14.16390 -15.30770 -71.78877 1.000 14.76823 271 ASP A O 1
ATOM 2122 N N . ALA A 1 273 ? -14.18567 -14.42541 -69.71669 1.000 14.04617 272 ALA A N 1
ATOM 2123 C CA . ALA A 1 273 ? -14.18197 -15.74307 -69.08947 1.000 15.95925 272 ALA A CA 1
ATOM 2124 C C . ALA A 1 273 ? -15.38422 -16.58819 -69.50226 1.000 17.05905 272 ALA A C 1
ATOM 2125 O O . ALA A 1 273 ? -15.27431 -17.81526 -69.56799 1.000 21.14496 272 ALA A O 1
ATOM 2127 N N . ILE A 1 274 ? -16.54148 -15.96967 -69.74509 1.000 14.45649 273 ILE A N 1
ATOM 2128 C CA . ILE A 1 274 ? -17.72934 -16.70335 -70.17106 1.000 16.46498 273 ILE A CA 1
AT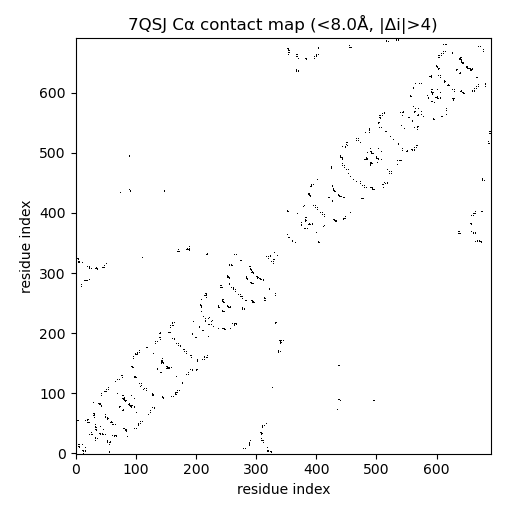OM 2129 C C . ILE A 1 274 ? -17.91508 -16.68366 -71.68943 1.000 16.59596 273 ILE A C 1
ATOM 2130 O O . ILE A 1 274 ? -18.98270 -17.06904 -72.19049 1.000 17.34218 273 ILE A O 1
ATOM 2135 N N . GLY A 1 275 ? -16.89957 -16.25356 -72.43598 1.000 15.23067 274 GLY A N 1
ATOM 2136 C CA . GLY A 1 275 ? -16.94167 -16.30505 -73.88387 1.000 14.88841 274 GLY A CA 1
ATOM 2137 C C . GLY A 1 275 ? -17.69267 -15.17779 -74.55134 1.000 11.81254 274 GLY A C 1
ATOM 2138 O O . GLY A 1 275 ? -17.84165 -15.20199 -75.78642 1.000 13.82909 274 GLY A O 1
ATOM 2139 N N . ASP A 1 276 ? -18.16794 -14.18459 -73.79281 1.000 13.39603 275 ASP A N 1
ATOM 2140 C CA . ASP A 1 276 ? -18.94494 -13.08111 -74.36392 1.000 13.55443 275 ASP A CA 1
ATOM 2141 C C . ASP A 1 276 ? -17.97273 -12.02429 -74.89164 1.000 13.66258 275 ASP A C 1
ATOM 2142 O O . ASP A 1 276 ? -17.82726 -10.92379 -74.35516 1.000 13.71017 275 ASP A O 1
ATOM 2147 N N A LEU A 1 277 ? -17.28703 -12.38827 -75.97645 0.717 13.64937 276 LEU A N 1
ATOM 2148 N N B LEU A 1 277 ? -17.28049 -12.39721 -75.97273 0.283 13.75206 276 LEU A N 1
ATOM 2149 C CA A LEU A 1 277 ? -16.26728 -11.50391 -76.52451 0.717 13.40725 276 LEU A CA 1
ATOM 2150 C CA B LEU A 1 277 ? -16.26744 -11.51977 -76.55071 0.283 13.84383 276 LEU A CA 1
ATOM 2151 C C A LEU A 1 277 ? -16.87381 -10.29520 -77.22188 0.717 12.46511 276 LEU A C 1
ATOM 2152 C C B LEU A 1 277 ? -16.88791 -10.28783 -77.19295 0.283 13.06459 276 LEU A C 1
ATOM 2153 O O A LEU A 1 277 ? -16.22345 -9.24622 -77.28493 0.717 13.42480 276 LEU A O 1
ATOM 2154 O O B LEU A 1 277 ? -16.25695 -9.22513 -77.22374 0.283 13.16509 276 LEU A O 1
ATOM 2163 N N . THR A 1 278 ? -18.11564 -10.40478 -77.70262 1.000 12.76413 277 THR A N 1
ATOM 2164 C CA . THR A 1 278 ? -18.76706 -9.25264 -78.31411 1.000 14.16740 277 THR A CA 1
ATOM 2165 C C . THR A 1 278 ? -18.93615 -8.14500 -77.28227 1.000 12.49775 277 THR A C 1
ATOM 2166 O O . THR A 1 278 ? -18.51627 -7.00084 -77.49710 1.000 13.34736 277 THR A O 1
ATOM 2170 N N . ARG A 1 279 ? -19.53710 -8.46792 -76.13738 1.000 13.42689 278 ARG A N 1
ATOM 2171 C CA . ARG A 1 279 ? -19.73690 -7.42453 -75.13398 1.000 11.22438 278 ARG A CA 1
ATOM 2172 C C . ARG A 1 279 ? -18.45408 -7.08954 -74.39022 1.000 12.52310 278 ARG A C 1
ATOM 2173 O O . ARG A 1 279 ? -18.27220 -5.94081 -73.96900 1.000 13.81042 278 ARG A O 1
ATOM 2181 N N . ALA A 1 280 ? -17.54856 -8.05663 -74.23417 1.000 12.39937 279 ALA A N 1
ATOM 2182 C CA . ALA A 1 280 ? -16.25156 -7.74658 -73.63894 1.000 12.77055 279 ALA A CA 1
ATOM 2183 C C . ALA A 1 280 ? -15.53082 -6.67855 -74.45652 1.000 11.31434 279 ALA A C 1
ATOM 2184 O O . ALA A 1 280 ? -15.01603 -5.69268 -73.91002 1.000 12.57777 279 ALA A O 1
ATOM 2186 N N . HIS A 1 281 ? -15.54094 -6.82723 -75.78357 1.000 11.39433 280 HIS A N 1
ATOM 2187 C CA . HIS A 1 281 ? -14.88825 -5.83644 -76.63211 1.000 12.72473 280 HIS A CA 1
ATOM 2188 C C . HIS A 1 281 ? -15.59704 -4.49394 -76.56878 1.000 11.68206 280 HIS A C 1
ATOM 2189 O O . HIS A 1 281 ? -14.94404 -3.44019 -76.54570 1.000 13.70777 280 HIS A O 1
ATOM 2196 N N . GLU A 1 282 ? -16.93189 -4.50429 -76.52605 1.000 13.00694 281 GLU A N 1
ATOM 2197 C CA . GLU A 1 282 ? -17.66526 -3.24103 -76.48022 1.000 13.30931 281 GLU A CA 1
ATOM 2198 C C . GLU A 1 282 ? -17.34749 -2.47738 -75.20030 1.000 11.22342 281 GLU A C 1
ATOM 2199 O O . GLU A 1 282 ? -17.10241 -1.26490 -75.23165 1.000 12.87249 281 GLU A O 1
ATOM 2205 N N . GLN A 1 283 ? -17.34428 -3.17391 -74.05890 1.000 11.63261 282 GLN A N 1
ATOM 2206 C CA . GLN A 1 283 ? -17.10763 -2.48862 -72.79441 1.000 11.00032 282 GLN A CA 1
ATOM 2207 C C . GLN A 1 283 ? -15.66416 -2.02089 -72.70452 1.000 11.12699 282 GLN A C 1
ATOM 2208 O O . GLN A 1 283 ? -15.39578 -0.92458 -72.20196 1.000 12.48015 282 GLN A O 1
ATOM 2214 N N . PHE A 1 284 ? -14.72150 -2.84113 -73.17383 1.000 12.96978 283 PHE A N 1
ATOM 2215 C CA . PHE A 1 284 ? -13.32010 -2.44109 -73.18239 1.000 12.12683 283 PHE A CA 1
ATOM 2216 C C . PHE A 1 284 ? -13.12451 -1.17658 -74.00792 1.000 11.46020 283 PHE A C 1
ATOM 2217 O O . PHE A 1 284 ? -12.45646 -0.22695 -73.57867 1.000 12.43207 283 PHE A O 1
ATOM 2225 N N . ALA A 1 285 ? -13.69911 -1.14902 -75.21276 1.000 10.93391 284 ALA A N 1
ATOM 2226 C CA . ALA A 1 2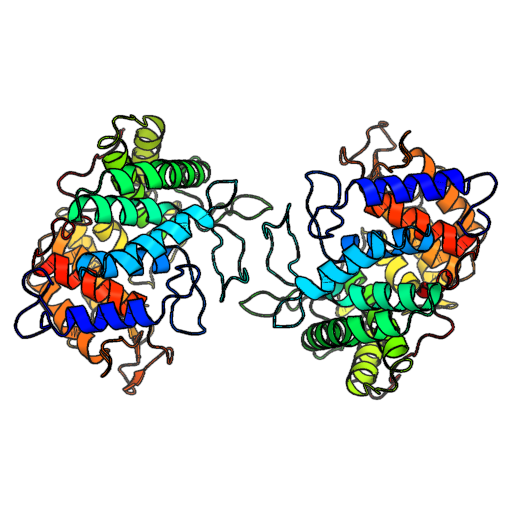85 ? -13.54799 0.01867 -76.06982 1.000 12.51720 284 ALA A CA 1
ATOM 2227 C C . ALA A 1 285 ? -14.14478 1.26041 -75.43178 1.000 12.04719 284 ALA A C 1
ATOM 2228 O O . ALA A 1 285 ? -13.66511 2.37148 -75.68084 1.000 14.61554 284 ALA A O 1
ATOM 2230 N N . ALA A 1 286 ? -15.19493 1.10062 -74.61539 1.000 11.90537 285 ALA A N 1
ATOM 2231 C CA . ALA A 1 286 ? -15.95822 2.23537 -74.11305 1.000 12.06842 285 ALA A CA 1
ATOM 2232 C C . ALA A 1 286 ? -15.31058 2.96745 -72.94456 1.000 14.18164 285 ALA A C 1
ATOM 2233 O O . ALA A 1 286 ? -15.84363 4.00760 -72.54081 1.000 14.86960 285 ALA A O 1
ATOM 2235 N N . MET A 1 287 ? -14.19271 2.48678 -72.39173 1.000 11.93395 286 MET A N 1
ATOM 2236 C CA . MET A 1 287 ? -13.62428 3.15577 -71.22228 1.000 11.50898 286 MET A CA 1
ATOM 2237 C C . MET A 1 287 ? -12.35279 3.94822 -71.52009 1.000 11.40484 286 MET A C 1
ATOM 2238 O O . MET A 1 287 ? -11.81381 4.58571 -70.61173 1.000 12.70469 286 MET A O 1
ATOM 2243 N N . HIS A 1 288 ? -11.93998 4.04753 -72.78505 1.000 12.03437 287 HIS A N 1
ATOM 2244 C CA . HIS A 1 288 ? -10.68226 4.72648 -73.08663 1.000 10.39610 287 HIS A CA 1
ATOM 2245 C C . HIS A 1 288 ? -10.80007 6.24399 -73.12841 1.000 10.84431 287 HIS A C 1
ATOM 2246 O O . HIS A 1 288 ? -9.78004 6.91029 -73.30919 1.000 12.27876 287 HIS A O 1
ATOM 2253 N N . HIS A 1 289 ? -12.00081 6.79704 -72.92760 1.000 11.90610 288 HIS A N 1
ATOM 2254 C CA . HIS A 1 289 ? -12.11088 8.22817 -72.67044 1.000 11.31761 288 HIS A CA 1
ATOM 2255 C C . HIS A 1 289 ? -11.35575 8.61436 -71.40281 1.000 11.31674 288 HIS A C 1
ATOM 2256 O O . HIS A 1 289 ? -11.02336 9.78777 -71.23100 1.000 12.77184 288 HIS A O 1
ATOM 2263 N N . LEU A 1 290 ? -11.05986 7.64751 -70.52199 1.000 11.55867 289 LEU A N 1
ATOM 2264 C CA . LEU A 1 290 ? -10.29426 7.90016 -69.30466 1.000 10.31173 289 LEU A CA 1
ATOM 2265 C C . LEU A 1 290 ? -8.79215 7.98342 -69.55999 1.000 10.79688 289 LEU A C 1
ATOM 2266 O O . LEU A 1 290 ? -8.04269 8.38217 -68.65758 1.000 12.91028 289 LEU A O 1
ATOM 2271 N N . ARG A 1 291 ? -8.33446 7.64723 -70.76720 1.000 10.75277 290 ARG A N 1
ATOM 2272 C CA . ARG A 1 291 ? -6.90481 7.65434 -71.04379 1.000 10.59257 290 ARG A CA 1
ATOM 2273 C C . ARG A 1 291 ? -6.38777 9.07877 -71.17611 1.000 12.86437 290 ARG A C 1
ATOM 2274 O O . ARG A 1 291 ? -6.97971 9.90822 -71.87736 1.000 14.26573 290 ARG A O 1
ATOM 2282 N N . GLU A 1 292 ? -5.26793 9.35160 -70.51012 1.000 13.19012 291 GLU A N 1
ATOM 2283 C CA . GLU A 1 292 ? -4.60709 10.64680 -70.55206 1.000 13.29669 291 GLU A CA 1
ATOM 2284 C C . GLU A 1 292 ? -3.38975 10.58104 -71.48379 1.000 15.78828 291 GLU A C 1
ATOM 2285 O O . GLU A 1 292 ? -2.95990 9.50590 -71.91005 1.000 14.94686 291 GLU A O 1
ATOM 2291 N N . GLU A 1 293 ? -2.83351 11.76023 -71.79561 1.000 17.20007 292 GLU A N 1
ATOM 2292 C CA . GLU A 1 293 ? -1.78649 11.87375 -72.81414 1.000 19.41889 292 GLU A CA 1
ATOM 2293 C C . GLU A 1 293 ? -0.54148 11.06582 -72.48247 1.000 19.56526 292 GLU A C 1
ATOM 2294 O O . GLU A 1 293 ? 0.19851 10.67955 -73.39161 1.000 22.95670 292 GLU A O 1
ATOM 2300 N N . ASP A 1 294 ? -0.24894 10.85969 -71.20160 1.000 17.46357 293 ASP A N 1
ATOM 2301 C CA . ASP A 1 294 ? 0.94501 10.13001 -70.80377 1.000 17.95251 293 ASP A CA 1
ATOM 2302 C C . ASP A 1 294 ? 0.69312 8.63770 -70.65917 1.000 17.62148 293 ASP A C 1
ATOM 2303 O O . ASP A 1 294 ? 1.58681 7.91166 -70.20992 1.000 19.08247 293 ASP A O 1
ATOM 2308 N N . GLY A 1 295 ? -0.50105 8.16479 -71.02253 1.000 15.47190 294 GLY A N 1
ATOM 2309 C CA . GLY A 1 295 ? -0.82614 6.75903 -70.92685 1.000 15.52292 294 GLY A CA 1
ATOM 2310 C C . GLY A 1 295 ? -1.46489 6.35166 -69.61957 1.000 13.53768 294 GLY A C 1
ATOM 2311 O O . GLY A 1 295 ? -1.93946 5.21179 -69.50392 1.000 14.51267 294 GLY A O 1
ATOM 2312 N N . SER A 1 296 ? -1.47347 7.23187 -68.62619 1.000 14.04213 295 SER A N 1
ATOM 2313 C CA . SER A 1 296 ? -2.19200 6.93319 -67.39869 1.000 13.80046 295 SER A CA 1
ATOM 2314 C C . SER A 1 296 ? -3.69407 7.10662 -67.61290 1.000 13.81770 295 SER A C 1
ATOM 2315 O O . SER A 1 296 ? -4.14500 7.70751 -68.59564 1.000 15.01463 295 SER A O 1
ATOM 2318 N N . TYR A 1 297 ? -4.47021 6.56187 -66.68596 1.000 11.56295 296 TYR A N 1
ATOM 2319 C CA . TYR A 1 297 ? -5.92628 6.55549 -66.76919 1.000 11.01207 296 TYR A CA 1
ATOM 2320 C C . TYR A 1 297 ? -6.52730 7.27014 -65.57097 1.000 11.77303 296 TYR A C 1
ATOM 2321 O O . TYR A 1 297 ? -6.17980 6.96488 -64.42511 1.000 12.21689 296 TYR A O 1
ATOM 2330 N N . TRP A 1 298 ? -7.43192 8.21429 -65.84274 1.000 12.65035 297 TRP A N 1
ATOM 2331 C CA . TRP A 1 298 ? -8.30768 8.74080 -64.80447 1.000 12.72832 297 TRP A CA 1
ATOM 2332 C C . TRP A 1 298 ? -9.15718 7.62035 -64.20500 1.000 12.58502 297 TRP A C 1
ATOM 2333 O O . TRP A 1 298 ? -9.54594 6.66696 -64.88899 1.000 13.37817 297 TRP A O 1
ATOM 2344 N N . THR A 1 299 ? -9.40970 7.71528 -62.89922 1.000 12.92640 298 THR A N 1
ATOM 2345 C CA . THR A 1 299 ? -10.16355 6.66399 -62.22282 1.000 11.24334 298 THR A CA 1
ATOM 2346 C C . THR A 1 299 ? -11.59387 6.55058 -62.74709 1.000 11.41045 298 THR A C 1
ATOM 2347 O O . THR A 1 299 ? -12.09092 5.43782 -62.97228 1.000 11.71634 298 THR A O 1
ATOM 2351 N N . GLY A 1 300 ? -12.25948 7.67967 -62.98128 1.000 10.94860 299 GLY A N 1
ATOM 2352 C CA . GLY A 1 300 ? -13.67767 7.63884 -63.29663 1.000 11.35837 299 GLY A CA 1
ATOM 2353 C C . GLY A 1 300 ? -14.17255 8.96478 -63.83113 1.000 12.03020 299 GLY A C 1
ATOM 2354 O O . GLY A 1 300 ? -13.48264 9.98740 -63.78486 1.000 13.01972 299 GLY A O 1
ATOM 2355 N N . LEU A 1 301 ? -15.40544 8.93173 -64.33060 1.000 11.84787 300 LEU A N 1
ATOM 2356 C CA . LEU A 1 301 ? -16.04042 10.06671 -64.99174 1.000 11.45503 300 LEU A CA 1
ATOM 2357 C C . LEU A 1 301 ? -17.46672 10.21061 -64.48597 1.000 11.26256 300 LEU A C 1
ATOM 2358 O O . LEU A 1 301 ? -18.23091 9.23691 -64.49119 1.000 12.78829 300 LEU A O 1
ATOM 2363 N N . VAL A 1 302 ? -17.82296 11.41650 -64.03911 1.000 11.50586 301 VAL A N 1
ATOM 2364 C CA . VAL A 1 302 ? -19.21586 11.72900 -63.71905 1.000 11.54067 301 VAL A CA 1
ATOM 2365 C C . VAL A 1 302 ? -19.85407 12.09679 -65.05524 1.000 12.61402 301 VAL A C 1
ATOM 2366 O O . VAL A 1 302 ? -19.61189 13.17165 -65.59724 1.000 13.83381 301 VAL A O 1
ATOM 2370 N N . TYR A 1 303 ? -20.62125 11.17636 -65.62657 1.000 13.72828 302 TYR A N 1
ATOM 2371 C CA . TYR A 1 303 ? -20.92935 11.33141 -67.03884 1.000 15.93090 302 TYR A CA 1
ATOM 2372 C C . TYR A 1 303 ? -22.03472 12.33462 -67.30368 1.000 18.11641 302 TYR A C 1
ATOM 2373 O O . TYR A 1 303 ? -22.23009 12.71490 -68.46409 1.000 20.39494 302 TYR A O 1
ATOM 2382 N N . ASP A 1 304 ? -22.75094 12.78774 -66.28168 1.000 18.20895 303 ASP A N 1
ATOM 2383 C CA . ASP A 1 304 ? -23.78619 13.77428 -66.54422 1.000 19.53167 303 ASP A CA 1
ATOM 2384 C C . ASP A 1 304 ? -23.31487 15.20816 -66.34059 1.000 19.73651 303 ASP A C 1
ATOM 2385 O O . ASP A 1 304 ? -24.11042 16.13629 -66.52043 1.000 25.14883 303 ASP A O 1
ATOM 2390 N N . ASP A 1 305 ? -22.03735 15.41665 -66.02399 1.000 18.23941 304 ASP A N 1
ATOM 2391 C CA . ASP A 1 305 ? -21.48988 16.76964 -65.99839 1.000 18.26574 304 ASP A CA 1
ATOM 2392 C C . ASP A 1 305 ? -20.06978 16.87745 -66.55202 1.000 17.75579 304 ASP A C 1
ATOM 2393 O O . ASP A 1 305 ? -19.55721 17.99504 -66.67288 1.000 20.78093 304 ASP A O 1
ATOM 2398 N N . GLY A 1 306 ? -19.44362 15.76705 -66.94280 1.000 16.34098 305 GLY A N 1
ATOM 2399 C CA . GLY A 1 306 ? -18.12829 15.78969 -67.55175 1.000 17.01379 305 GLY A CA 1
ATOM 2400 C C . GLY A 1 306 ? -16.95369 15.84109 -66.59907 1.000 17.07480 305 GLY A C 1
ATOM 2401 O O . GLY A 1 306 ? -15.80657 15.87478 -67.06256 1.000 19.72023 305 GLY A O 1
ATOM 2402 N N . LYS A 1 307 ? -17.18628 15.84254 -65.28780 1.000 17.05312 306 LYS A N 1
ATOM 2403 C CA . LYS A 1 307 ? -16.09185 15.94523 -64.32972 1.000 16.82423 306 LYS A CA 1
ATOM 2404 C C . LYS A 1 307 ? -15.46269 14.57980 -64.08053 1.000 13.78299 306 LYS A C 1
ATOM 2405 O O . LYS A 1 307 ? -16.16629 13.59177 -63.85398 1.000 16.72740 306 LYS A O 1
ATOM 2411 N N . ARG A 1 308 ? -14.13638 14.52031 -64.12025 1.000 13.83104 307 ARG A N 1
ATOM 2412 C CA . ARG A 1 308 ? -13.45927 13.35502 -63.57507 1.000 13.70527 307 ARG A CA 1
ATOM 2413 C C . ARG A 1 308 ? -13.62006 13.32509 -62.05980 1.000 14.98608 307 ARG A C 1
ATOM 2414 O O . ARG A 1 308 ? -13.52325 14.35515 -61.38386 1.000 18.57065 307 ARG A O 1
ATOM 2422 N N . TRP A 1 309 ? -13.85579 12.13064 -61.52234 1.000 15.47274 308 TRP A N 1
ATOM 2423 C CA . TRP A 1 309 ? -13.92658 11.97002 -60.07786 1.000 17.99186 308 TRP A CA 1
ATOM 2424 C C . TRP A 1 309 ? -13.55280 10.53943 -59.72548 1.000 17.21012 308 TRP A C 1
ATOM 2425 O O . TRP A 1 309 ? -13.97865 9.61246 -60.42666 1.000 19.40796 308 TRP A O 1
ATOM 2436 N N . PRO A 1 310 ? -12.72751 10.33113 -58.68789 1.000 16.76052 309 PRO A N 1
ATOM 2437 C CA . PRO A 1 310 ? -11.98963 11.36343 -57.94986 1.000 19.35134 309 PRO A CA 1
ATOM 2438 C C . PRO A 1 310 ? -11.03568 12.05041 -58.91683 1.000 19.19625 309 PRO A C 1
ATOM 2439 O O . PRO A 1 310 ? -10.82779 11.55269 -60.02803 1.000 18.54900 309 PRO A O 1
ATOM 2443 N N . ILE A 1 311 ? -10.46698 13.19904 -58.55197 1.000 20.80372 310 ILE A N 1
ATOM 2444 C CA . ILE A 1 311 ? -9.55425 13.92002 -59.43370 1.000 19.19302 310 ILE A CA 1
ATOM 2445 C C . ILE A 1 311 ? -8.17005 13.30067 -59.33093 1.000 17.72583 310 ILE A C 1
ATOM 2446 O O . ILE A 1 311 ? -7.24766 13.88182 -58.74752 1.000 22.06978 310 ILE A O 1
ATOM 2451 N N . GLU A 1 312 ? -8.03126 12.09758 -59.87592 1.000 16.76077 311 GLU A N 1
ATOM 2452 C CA . GLU A 1 312 ? -6.83055 11.29743 -59.70855 1.000 16.34104 311 GLU A CA 1
ATOM 2453 C C . GLU A 1 312 ? -6.69348 10.39516 -60.92001 1.000 15.09020 311 GLU A C 1
ATOM 2454 O O . GLU A 1 312 ? -7.69591 9.88956 -61.43403 1.000 17.76397 311 GLU A O 1
ATOM 2460 N N . ARG A 1 313 ? -5.45429 10.20075 -61.36571 1.000 13.78353 312 ARG A N 1
ATOM 2461 C CA . ARG A 1 313 ? -5.12781 9.16094 -62.33432 1.000 13.98344 312 ARG A CA 1
ATOM 2462 C C . ARG A 1 313 ? -4.42054 8.04736 -61.57690 1.000 15.36165 312 ARG A C 1
ATOM 2463 O O . ARG A 1 313 ? -3.37359 8.27764 -60.96204 1.000 18.12491 312 ARG A O 1
ATOM 2471 N N . THR A 1 314 ? -5.00581 6.85761 -61.59919 1.000 13.31316 313 THR A N 1
ATOM 2472 C CA . THR A 1 314 ? -4.57438 5.75616 -60.75402 1.000 12.62786 313 THR A CA 1
ATOM 2473 C C . THR A 1 314 ? -3.85523 4.69812 -61.57876 1.000 13.06644 313 THR A C 1
ATOM 2474 O O . THR A 1 314 ? -4.35595 4.24891 -62.62696 1.000 13.21775 313 THR A O 1
ATOM 2478 N N . THR A 1 315 ? -2.67994 4.30103 -61.09180 1.000 12.02876 314 THR A N 1
ATOM 2479 C CA . THR A 1 315 ? -1.88736 3.26823 -61.74907 1.000 12.99152 314 THR A CA 1
ATOM 2480 C C . THR A 1 315 ? -2.72746 2.03822 -62.03635 1.000 12.20938 314 THR A C 1
ATOM 2481 O O . THR A 1 315 ? -2.67262 1.47430 -63.13813 1.000 12.64131 314 THR A O 1
ATOM 2485 N N . TRP A 1 316 ? -3.52408 1.61428 -61.04679 1.000 12.33545 315 TRP A N 1
ATOM 2486 C CA . TRP A 1 316 ? -4.24509 0.35052 -61.11122 1.000 10.51881 315 TRP A CA 1
ATOM 2487 C C . TRP A 1 316 ? -5.45583 0.39184 -62.03565 1.000 11.77017 315 TRP A C 1
ATOM 2488 O O . TRP A 1 316 ? -5.98792 -0.67276 -62.37313 1.000 12.30760 315 TRP A O 1
ATOM 2499 N N . THR A 1 317 ? -5.89432 1.57743 -62.46192 1.000 10.93224 316 THR A N 1
ATOM 2500 C CA . THR A 1 317 ? -6.88052 1.63415 -63.53515 1.000 11.27788 316 THR A CA 1
ATOM 2501 C C . THR A 1 317 ? -6.22877 1.26326 -64.86026 1.000 10.74912 316 THR A C 1
ATOM 2502 O O . THR A 1 317 ? -6.75203 0.43144 -65.60827 1.000 12.38008 316 THR A O 1
ATOM 2506 N N . GLY A 1 318 ? -5.05475 1.82824 -65.14034 1.000 11.70287 317 GLY A N 1
ATOM 2507 C CA . GLY A 1 318 ? -4.30017 1.40524 -66.30807 1.000 12.59024 317 GLY A CA 1
ATOM 2508 C C . GLY A 1 318 ? -3.90964 -0.05843 -66.23867 1.000 10.24822 317 GLY A C 1
ATOM 2509 O O . GLY A 1 318 ? -3.89205 -0.75296 -67.25732 1.000 11.46221 317 GLY A O 1
ATOM 2510 N N . ALA A 1 319 ? -3.60488 -0.55526 -65.03367 1.000 10.69235 318 ALA A N 1
ATOM 2511 C CA . ALA A 1 319 ? -3.23424 -1.95982 -64.88171 1.000 11.03417 318 ALA A CA 1
ATOM 2512 C C . ALA A 1 319 ? -4.39691 -2.87230 -65.24389 1.000 11.49528 318 ALA A C 1
ATOM 2513 O O . ALA A 1 319 ? -4.22025 -3.87438 -65.94961 1.000 12.90105 318 ALA A O 1
ATOM 2515 N N . ALA A 1 320 ? -5.59812 -2.55159 -64.75315 1.000 12.29829 319 ALA A N 1
ATOM 2516 C CA . ALA A 1 320 ? -6.76920 -3.35144 -65.09468 1.000 12.07070 319 ALA A CA 1
ATOM 2517 C C . ALA A 1 320 ? -7.01217 -3.33337 -66.59368 1.000 10.92155 319 ALA A C 1
ATOM 2518 O O . ALA A 1 320 ? -7.36459 -4.35652 -67.19041 1.000 11.21132 319 ALA A O 1
ATOM 2520 N N . MET A 1 321 ? -6.82424 -2.17160 -67.21738 1.000 11.29266 320 MET A N 1
ATOM 2521 C CA . MET A 1 321 ? -6.97867 -2.07054 -68.66379 1.000 10.64119 320 MET A CA 1
ATOM 2522 C C . MET A 1 321 ? -6.00985 -3.01569 -69.37147 1.000 11.05665 320 MET A C 1
ATOM 2523 O O . MET A 1 321 ? -6.39873 -3.75331 -70.28663 1.000 11.58188 320 MET A O 1
ATOM 2528 N N . ILE A 1 322 ? -4.74610 -3.02525 -68.94141 1.000 10.64260 321 ILE A N 1
ATOM 2529 C CA . ILE A 1 322 ? -3.72786 -3.87164 -69.56475 1.000 11.91571 321 ILE A CA 1
ATOM 2530 C C . ILE A 1 322 ? -4.09483 -5.34784 -69.43646 1.000 9.85300 321 ILE A C 1
ATOM 2531 O O . ILE A 1 322 ? -3.99423 -6.11333 -70.40149 1.000 11.89515 321 ILE A O 1
ATOM 2536 N N . LEU A 1 323 ? -4.51959 -5.78139 -68.24215 1.000 11.71706 322 LEU A N 1
ATOM 2537 C CA . LEU A 1 323 ? -4.91085 -7.18099 -68.08811 1.000 12.39311 322 LEU A CA 1
ATOM 2538 C C . LEU A 1 323 ? -6.07733 -7.53424 -69.00373 1.000 11.34434 322 LEU A C 1
ATOM 2539 O O . LEU A 1 323 ? -6.10478 -8.62126 -69.59066 1.000 12.85111 322 LEU A O 1
ATOM 2544 N N . ALA A 1 324 ? -7.05962 -6.63474 -69.12663 1.000 11.91772 323 ALA A N 1
ATOM 2545 C CA . ALA A 1 324 ? -8.17662 -6.87434 -70.03946 1.000 12.23070 323 ALA A CA 1
ATOM 2546 C C . ALA A 1 324 ? -7.70816 -6.92393 -71.48785 1.000 11.13274 323 ALA A C 1
ATOM 2547 O O . ALA A 1 324 ? -8.15305 -7.78260 -72.26051 1.000 11.57867 323 ALA A O 1
ATOM 2549 N N . ALA A 1 325 ? -6.76022 -6.05275 -71.86036 1.000 11.19602 324 ALA A N 1
ATOM 2550 C CA . ALA A 1 325 ? -6.23523 -6.07595 -73.22602 1.000 12.18855 324 ALA A CA 1
ATOM 2551 C C . ALA A 1 325 ? -5.53183 -7.39986 -73.51371 1.000 11.08492 324 ALA A C 1
ATOM 2552 O O . ALA A 1 325 ? -5.66751 -7.96604 -74.60716 1.000 12.65164 324 ALA A O 1
ATOM 2554 N N . ASP A 1 326 ? -4.77415 -7.91163 -72.54366 1.000 12.13699 325 ASP A N 1
ATOM 2555 C CA . ASP A 1 326 ? -4.10875 -9.19452 -72.73368 1.000 13.38444 325 ASP A CA 1
ATOM 2556 C C . ASP A 1 326 ? -5.12432 -10.31885 -72.91658 1.000 13.42363 325 ASP A C 1
ATOM 2557 O O . ASP A 1 326 ? -4.97067 -11.16564 -73.80867 1.000 13.20909 325 ASP A O 1
ATOM 2562 N N . ALA A 1 327 ? -6.19616 -10.32038 -72.10851 1.000 13.31766 326 ALA A N 1
ATOM 2563 C CA . ALA A 1 327 ? -7.19776 -11.37764 -72.20778 1.000 12.96923 326 ALA A CA 1
ATOM 2564 C C . ALA A 1 327 ? -7.90632 -11.33995 -73.55381 1.000 12.94450 326 ALA A C 1
ATOM 2565 O O . ALA A 1 327 ? -8.13497 -12.38931 -74.16818 1.000 15.39636 326 ALA A O 1
ATOM 2567 N N . LEU A 1 328 ? -8.27321 -10.14270 -74.02277 1.000 12.98124 327 LEU A N 1
ATOM 2568 C CA . LEU A 1 328 ? -8.98284 -10.02827 -75.29711 1.000 13.22308 327 LEU A CA 1
ATOM 2569 C C . LEU A 1 328 ? -8.10271 -10.44895 -76.46480 1.000 11.85433 327 LEU A C 1
ATOM 2570 O O . LEU A 1 328 ? -8.57583 -11.10889 -77.39827 1.000 15.67185 327 LEU A O 1
ATOM 2575 N N . SER A 1 329 ? -6.82520 -10.07834 -76.43522 1.000 11.46140 328 SER A N 1
ATOM 2576 C CA . SER A 1 329 ? -5.90479 -10.34962 -77.52972 1.000 14.30178 328 SER A CA 1
ATOM 2577 C C . SER A 1 329 ? -5.22496 -11.70265 -77.40534 1.000 13.72934 328 SER A C 1
ATOM 2578 O O . SER A 1 329 ? -4.56581 -12.13555 -78.35830 1.000 15.77508 328 SER A O 1
ATOM 2581 N N . ARG A 1 330 ? -5.37113 -12.36145 -76.25835 1.000 13.26430 329 ARG A N 1
ATOM 2582 C CA . ARG A 1 330 ? -4.66327 -13.59603 -75.91492 1.000 12.65992 329 ARG A CA 1
ATOM 2583 C C . ARG A 1 330 ? -3.18235 -13.52162 -76.28478 1.000 13.63210 329 ARG A C 1
ATOM 2584 O O . ARG A 1 330 ? -2.64732 -14.36768 -76.99842 1.000 16.19513 329 ARG A O 1
ATOM 2592 N N . THR A 1 331 ? -2.50810 -12.49728 -75.74994 1.000 13.25324 330 THR A N 1
ATOM 2593 C CA . THR A 1 331 ? -1.12555 -12.24167 -76.15149 1.000 12.37550 330 THR A CA 1
ATOM 2594 C C . THR A 1 331 ? -0.12229 -13.02850 -75.31085 1.000 13.77040 330 THR A C 1
ATOM 2595 O O . THR A 1 331 ? 0.60851 -13.85610 -75.84877 1.000 16.45571 330 THR A O 1
ATOM 2599 N N . THR A 1 332 ? -0.05127 -12.77748 -74.00461 1.000 14.69352 331 THR A N 1
ATOM 2600 C CA . THR A 1 332 ? 0.96807 -13.43345 -73.18671 1.000 14.98669 331 THR A CA 1
ATOM 2601 C C . THR A 1 332 ? 0.46492 -14.76374 -72.66330 1.000 13.18731 331 THR A C 1
ATOM 2602 O O . THR A 1 332 ? -0.73755 -15.02555 -72.60771 1.000 13.86224 331 THR A O 1
ATOM 2606 N N . PRO A 1 333 ? 1.37587 -15.61084 -72.17918 1.000 14.11964 332 PRO A N 1
ATOM 2607 C CA . PRO A 1 333 ? 0.94114 -16.88052 -71.58016 1.000 16.03642 332 PRO A CA 1
ATOM 2608 C C . PRO A 1 333 ? 0.13246 -16.71546 -70.30450 1.000 16.83546 332 PRO A C 1
ATOM 2609 O O . PRO A 1 333 ? -0.44306 -17.70405 -69.83659 1.000 17.92551 332 PRO A O 1
ATOM 2613 N N . GLY A 1 334 ? 0.08075 -15.52213 -69.71577 1.000 15.44388 333 GLY A N 1
ATOM 2614 C CA . GLY A 1 334 ? -0.75593 -15.28456 -68.55734 1.000 14.77957 333 GLY A CA 1
ATOM 2615 C C . GLY A 1 334 ? -2.14013 -14.75877 -68.85877 1.000 13.36544 333 GLY A C 1
ATOM 2616 O O . GLY A 1 334 ? -2.93759 -14.56229 -67.93828 1.000 15.16166 333 GLY A O 1
ATOM 2617 N N . ASN A 1 335 ? -2.46259 -14.54660 -70.13805 1.000 13.47539 334 ASN A N 1
ATOM 2618 C CA . ASN A 1 335 ? -3.68083 -13.82285 -70.48027 1.000 12.19582 334 ASN A CA 1
ATOM 2619 C C . ASN A 1 335 ? -4.92942 -14.51028 -69.95432 1.000 13.59083 334 ASN A C 1
ATOM 2620 O O . ASN A 1 335 ? -5.92566 -13.83696 -69.67245 1.000 15.23441 334 ASN A O 1
ATOM 2625 N N . GLY A 1 336 ? -4.90680 -15.83805 -69.82137 1.000 13.91626 335 GLY A N 1
ATOM 2626 C CA . GLY A 1 336 ? -6.09795 -16.55915 -69.41770 1.000 15.93357 335 GLY A CA 1
ATOM 2627 C C . GLY A 1 336 ? -6.17305 -16.90648 -67.94689 1.000 16.00481 335 GLY A C 1
ATOM 2628 O O . GLY A 1 336 ? -6.91449 -17.81058 -67.56063 1.000 16.01314 335 GLY A O 1
ATOM 2629 N N . ILE A 1 337 ? -5.44176 -16.18398 -67.09864 1.000 14.29655 336 ILE A N 1
ATOM 2630 C CA . ILE A 1 337 ? -5.38249 -16.60404 -65.69955 1.000 15.19477 336 ILE A CA 1
ATOM 2631 C C . ILE A 1 337 ? -6.74225 -16.49856 -65.01590 1.000 15.84262 336 ILE A C 1
ATOM 2632 O O . ILE A 1 337 ? -7.04203 -17.28100 -64.10246 1.000 18.39157 336 ILE A O 1
ATOM 2637 N N . PHE A 1 338 ? -7.57837 -15.53746 -65.42510 1.000 14.75703 337 PHE A N 1
ATOM 2638 C CA . PHE A 1 338 ? -8.92902 -15.47465 -64.87320 1.000 15.55205 337 PHE A CA 1
ATOM 2639 C C . PHE A 1 338 ? -9.86948 -16.45644 -65.54607 1.000 20.03411 337 PHE A C 1
ATOM 2640 O O . PHE A 1 338 ? -10.72893 -17.04793 -64.87794 1.000 22.60004 337 PHE A O 1
ATOM 2648 N N . ARG A 1 339 ? -9.71692 -16.66039 -66.85628 1.000 16.28644 338 ARG A N 1
ATOM 2649 C CA . ARG A 1 339 ? -10.47232 -17.72540 -67.50215 1.000 20.11590 338 ARG A CA 1
ATOM 2650 C C . ARG A 1 339 ? -10.27669 -19.03721 -66.75096 1.000 22.81936 338 ARG A C 1
ATOM 2651 O O . ARG A 1 339 ? -11.23544 -19.78218 -66.52852 1.000 25.41700 338 ARG A O 1
ATOM 2659 N N . GLY A 1 340 ? -9.04249 -19.32210 -66.33226 1.000 23.09239 339 GLY A N 1
ATOM 2660 C CA . GLY A 1 340 ? -8.78274 -20.35859 -65.34714 1.000 26.68196 339 GLY A CA 1
ATOM 2661 C C . GLY A 1 340 ? -8.90441 -21.78372 -65.83129 1.000 30.88046 339 GLY A C 1
ATOM 2662 O O . GLY A 1 340 ? -9.15616 -22.67782 -65.01657 1.000 32.74033 339 GLY A O 1
ATOM 2663 N N . VAL A 1 341 ? -8.69873 -22.03065 -67.12577 1.000 31.96144 340 VAL A N 1
ATOM 2664 C CA . VAL A 1 341 ? -8.95001 -23.35773 -67.68876 1.000 34.45409 340 VAL A CA 1
ATOM 2665 C C . VAL A 1 341 ? -8.24792 -24.44270 -66.87905 1.000 38.18388 340 VAL A C 1
ATOM 2666 O O . VAL A 1 341 ? -8.83550 -25.48384 -66.56745 1.000 38.54911 340 VAL A O 1
ATOM 2670 N N . ASP A 1 342 ? -6.98831 -24.21149 -66.50950 1.000 40.05313 341 ASP A N 1
ATOM 2671 C CA . ASP A 1 342 ? -6.15682 -25.25178 -65.91466 1.000 43.37742 341 ASP A CA 1
ATOM 2672 C C . ASP A 1 342 ? -5.99384 -25.12226 -64.40195 1.000 41.13969 341 ASP A C 1
ATOM 2673 O O . ASP A 1 342 ? -5.23532 -25.89483 -63.80938 1.000 41.36950 341 ASP A O 1
ATOM 2678 N N . LEU A 1 343 ? -6.68540 -24.18248 -63.76180 1.000 37.25544 342 LEU A N 1
ATOM 2679 C CA . LEU A 1 343 ? -6.49469 -23.98716 -62.32983 1.000 35.73870 342 LEU A CA 1
ATOM 2680 C C . LEU A 1 343 ? -7.11684 -25.14081 -61.54544 1.000 35.35350 342 LEU A C 1
ATOM 2681 O O . LEU A 1 343 ? -8.21426 -25.59983 -61.87750 1.000 36.60481 342 LEU A O 1
ATOM 2686 N N . PRO A 1 344 ? -6.44983 -25.61978 -60.49586 1.000 34.04666 343 PRO A N 1
ATOM 2687 C CA . PRO A 1 344 ? -7.06600 -26.63743 -59.63686 1.000 36.06268 343 PRO A CA 1
ATOM 2688 C C . PRO A 1 344 ? -8.34794 -26.11810 -58.99908 1.000 37.42926 343 PRO A C 1
ATOM 2689 O O . PRO A 1 344 ? -8.52771 -24.91417 -58.79712 1.000 37.15056 343 PRO A O 1
ATOM 2693 N N . ARG A 1 345 ? -9.24712 -27.05042 -58.67902 1.000 38.70963 344 ARG A N 1
ATOM 2694 C CA . ARG A 1 345 ? -10.54375 -26.72411 -58.09775 1.000 42.16753 344 ARG A CA 1
ATOM 2695 C C . ARG A 1 345 ? -10.61149 -26.96848 -56.59626 1.000 40.32580 344 ARG A C 1
ATOM 2696 O O . ARG A 1 345 ? -11.57987 -26.53989 -55.95915 1.0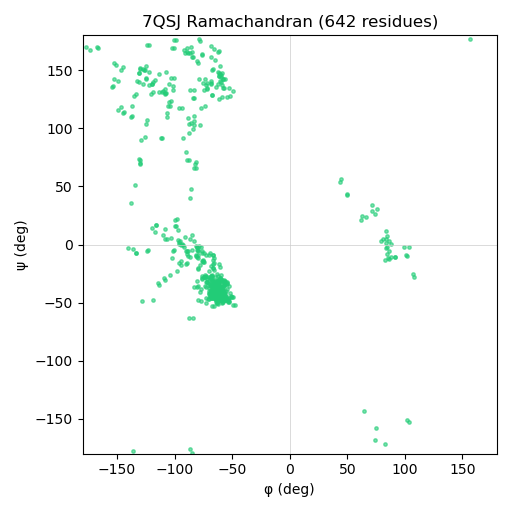00 39.13557 344 ARG A O 1
ATOM 2704 N N . GLY A 1 346 ? -9.62957 -27.65003 -56.02036 1.000 38.74073 345 GLY A N 1
ATOM 2705 C CA . GLY A 1 346 ? -9.74316 -28.03648 -54.63292 1.000 37.47427 345 GLY A CA 1
ATOM 2706 C C . GLY A 1 346 ? -10.72770 -29.18282 -54.45491 1.000 37.98742 345 GLY A C 1
ATOM 2707 O O . GLY A 1 346 ? -11.17696 -29.82520 -55.40753 1.000 37.33273 345 GLY A O 1
ATOM 2708 N N . LEU A 1 347 ? -11.07033 -29.42264 -53.19121 1.000 39.56806 346 LEU A N 1
ATOM 2709 C CA . LEU A 1 347 ? -11.93712 -30.53778 -52.81153 1.000 43.18694 346 LEU A CA 1
ATOM 2710 C C . LEU A 1 347 ? -13.38714 -30.07235 -52.90304 1.000 47.40978 346 LEU A C 1
ATOM 2711 O O . LEU A 1 347 ? -13.87665 -29.35062 -52.03062 1.000 46.06356 346 LEU A O 1
ATOM 2716 N N . GLU A 1 348 ? -14.08189 -30.49322 -53.96420 1.000 51.70678 347 GLU A N 1
ATOM 2717 C CA . GLU A 1 348 ? -15.48128 -30.11877 -54.18213 1.000 56.21742 347 GLU A CA 1
ATOM 2718 C C . GLU A 1 348 ? -16.37524 -31.16518 -53.52267 1.000 59.54073 347 GLU A C 1
ATOM 2719 O O . GLU A 1 348 ? -16.92233 -32.06454 -54.16473 1.000 60.14257 347 GLU A O 1
ATOM 2725 N N . GLY A 1 349 ? -16.52297 -31.03385 -52.21446 1.000 61.50555 348 GLY A N 1
ATOM 2726 C CA . GLY A 1 349 ? -17.32794 -31.96074 -51.44724 1.000 63.62792 348 GLY A CA 1
ATOM 2727 C C . GLY A 1 349 ? -16.89458 -31.96032 -49.99791 1.000 65.76679 348 GLY A C 1
ATOM 2728 O O . GLY A 1 349 ? -15.94047 -31.28829 -49.60852 1.000 65.88723 348 GLY A O 1
ATOM 2729 N N . GLU A 1 350 ? -17.62441 -32.73925 -49.20061 1.000 68.12327 349 GLU A N 1
ATOM 2730 C CA . GLU A 1 350 ? -17.38724 -32.85624 -47.76429 1.000 71.16379 349 GLU A CA 1
ATOM 2731 C C . GLU A 1 350 ? -17.66744 -31.56318 -47.00707 1.000 71.75906 349 GLU A C 1
ATOM 2732 O O . GLU A 1 350 ? -17.11917 -31.35211 -45.92041 1.000 72.55311 349 GLU A O 1
AT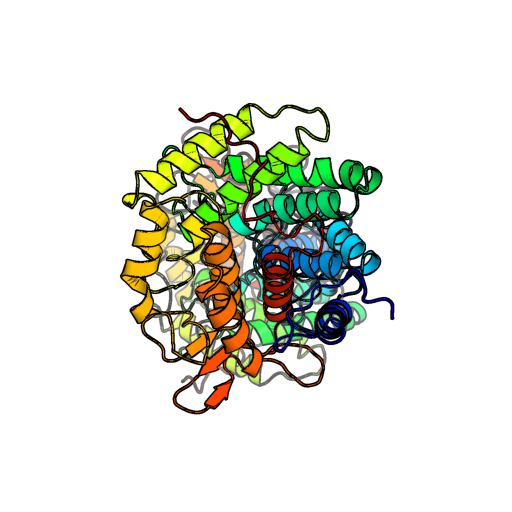OM 2738 N N . TYR A 1 351 ? -18.51101 -30.69058 -47.55302 1.000 71.15878 350 TYR A N 1
ATOM 2739 C CA . TYR A 1 351 ? -18.73630 -29.38839 -46.94159 1.000 70.81571 350 TYR A CA 1
ATOM 2740 C C . TYR A 1 351 ? -19.33596 -29.54274 -45.54864 1.000 70.84429 350 TYR A C 1
ATOM 2741 O O . TYR A 1 351 ? -20.08747 -30.48052 -45.26769 1.000 70.08666 350 TYR A O 1
ATOM 2750 N N . ASP A 1 352 ? -18.99397 -28.60322 -44.67276 1.000 71.30252 351 ASP A N 1
ATOM 2751 C CA . ASP A 1 352 ? -19.44935 -28.63088 -43.28730 1.000 71.89859 351 ASP A CA 1
ATOM 2752 C C . ASP A 1 352 ? -20.48033 -27.53747 -43.01319 1.000 71.22316 351 ASP A C 1
ATOM 2753 O O . ASP A 1 352 ? -20.18572 -26.34619 -43.11800 1.000 70.90662 351 ASP A O 1
ATOM 2758 N N . ASP B 1 5 ? 27.54106 0.43815 -7.37980 1.000 66.67311 4 ASP B N 1
ATOM 2759 C CA . ASP B 1 5 ? 26.87362 1.54905 -8.05054 1.000 65.90411 4 ASP B CA 1
ATOM 2760 C C . ASP B 1 5 ? 26.72008 2.74359 -7.11412 1.000 61.78676 4 ASP B C 1
ATOM 2761 O O . ASP B 1 5 ? 26.65037 2.58418 -5.89397 1.000 59.78582 4 ASP B O 1
ATOM 2766 N N . ASP B 1 6 ? 26.66568 3.94146 -7.69347 1.000 59.84659 5 ASP B N 1
ATOM 2767 C CA . ASP B 1 6 ? 26.38945 5.16083 -6.94087 1.000 59.54932 5 ASP B CA 1
ATOM 2768 C C . ASP B 1 6 ? 24.87814 5.35626 -6.89470 1.000 57.86209 5 ASP B C 1
ATOM 2769 O O . ASP B 1 6 ? 24.25421 5.68350 -7.91022 1.000 59.84939 5 ASP B O 1
ATOM 2774 N N . LEU B 1 7 ? 24.29052 5.15551 -5.71657 1.000 53.15877 6 LEU B N 1
ATOM 2775 C CA . LEU B 1 7 ? 22.85034 5.26959 -5.52898 1.000 48.68910 6 LEU B CA 1
ATOM 2776 C C . LEU B 1 7 ? 22.45937 6.48966 -4.70406 1.000 45.94113 6 LEU B C 1
ATOM 2777 O O . LEU B 1 7 ? 21.28884 6.62712 -4.33415 1.000 40.83413 6 LEU B O 1
ATOM 2782 N N . ASP B 1 8 ? 23.40870 7.38065 -4.40821 1.000 47.35510 7 ASP B N 1
ATOM 2783 C CA . ASP B 1 8 ? 23.09485 8.53850 -3.57655 1.000 48.26985 7 ASP B CA 1
ATOM 2784 C C . ASP B 1 8 ? 21.95739 9.35927 -4.17457 1.000 43.58916 7 ASP B C 1
ATOM 2785 O O . ASP B 1 8 ? 21.12338 9.90822 -3.44452 1.000 44.34021 7 ASP B O 1
ATOM 2790 N N . ALA B 1 9 ? 21.89511 9.44108 -5.50128 1.000 36.54491 8 ALA B N 1
ATOM 2791 C CA . ALA B 1 9 ? 20.91127 10.26959 -6.17843 1.000 32.12854 8 ALA B CA 1
ATOM 2792 C C . ALA B 1 9 ? 19.72148 9.46972 -6.69419 1.000 24.98559 8 ALA B C 1
ATOM 2793 O O . ALA B 1 9 ? 18.96296 9.97644 -7.52399 1.000 26.04534 8 ALA B O 1
ATOM 2795 N N . VAL B 1 10 ? 19.53990 8.23968 -6.21976 1.000 23.28571 9 VAL B N 1
ATOM 2796 C CA . VAL B 1 10 ? 18.45994 7.36596 -6.68439 1.000 22.62012 9 VAL B CA 1
ATOM 2797 C C . VAL B 1 10 ? 17.37277 7.30899 -5.61678 1.000 19.94614 9 VAL B C 1
ATOM 2798 O O . VAL B 1 10 ? 17.69486 7.21570 -4.42317 1.000 22.28731 9 VAL B O 1
ATOM 2802 N N . PRO B 1 11 ? 16.08974 7.35414 -5.98307 1.000 18.51742 10 PRO B N 1
ATOM 2803 C CA . PRO B 1 11 ? 15.03343 7.39002 -4.96371 1.000 18.10707 10 PRO B CA 1
ATOM 2804 C C . PRO B 1 11 ? 15.03624 6.15466 -4.08065 1.000 18.88229 10 PRO B C 1
ATOM 2805 O O . PRO B 1 11 ? 15.30233 5.03874 -4.53139 1.000 20.77356 10 PRO B O 1
ATOM 2809 N N . GLY B 1 12 ? 14.71029 6.37279 -2.81470 1.000 18.77985 11 GLY B N 1
ATOM 2810 C CA . GLY B 1 12 ? 14.43397 5.28677 -1.89261 1.000 19.51183 11 GLY B CA 1
ATOM 2811 C C . GLY B 1 12 ? 13.38181 5.73758 -0.90864 1.000 19.43436 11 GLY B C 1
ATOM 2812 O O . GLY B 1 12 ? 13.26223 6.93070 -0.60270 1.000 20.09223 11 GLY B O 1
ATOM 2813 N N . VAL B 1 13 ? 12.58752 4.78066 -0.43608 1.000 18.77461 12 VAL B N 1
ATOM 2814 C CA . VAL B 1 13 ? 11.60996 5.02346 0.61911 1.000 19.96356 12 VAL B CA 1
ATOM 2815 C C . VAL B 1 13 ? 11.92507 4.03140 1.72985 1.000 18.47659 12 VAL B C 1
ATOM 2816 O O . VAL B 1 13 ? 11.69528 2.82600 1.56067 1.000 19.37093 12 VAL B O 1
ATOM 2820 N N . PRO B 1 14 ? 12.48590 4.48775 2.84885 1.000 19.72891 13 PRO B N 1
ATOM 2821 C CA . PRO B 1 14 ? 12.91061 3.56581 3.91140 1.000 22.30005 13 PRO B CA 1
ATOM 2822 C C . PRO B 1 14 ? 11.82759 2.56415 4.27803 1.000 22.85809 13 PRO B C 1
ATOM 2823 O O . PRO B 1 14 ? 10.66620 2.92188 4.48869 1.000 23.50092 13 PRO B O 1
ATOM 2827 N N . GLY B 1 15 ? 12.22178 1.29344 4.35644 1.000 23.20277 14 GLY B N 1
ATOM 2828 C CA . GLY B 1 15 ? 11.31614 0.22112 4.70773 1.000 22.97067 14 GLY B CA 1
ATOM 2829 C C . GLY B 1 15 ? 10.48821 -0.30772 3.56058 1.000 20.78130 14 GLY B C 1
ATOM 2830 O O . GLY B 1 15 ? 9.89238 -1.38392 3.69124 1.000 22.36868 14 GLY B O 1
ATOM 2831 N N . VAL B 1 16 ? 10.44099 0.39682 2.43261 1.000 18.39601 15 VAL B N 1
ATOM 2832 C CA . VAL B 1 16 ? 9.58106 0.03937 1.31204 1.000 17.35361 15 VAL B CA 1
ATOM 2833 C C . VAL B 1 16 ? 10.38708 -0.26170 0.05235 1.000 16.88579 15 VAL B C 1
ATOM 2834 O O . VAL B 1 16 ? 10.14718 -1.26677 -0.62658 1.000 18.18507 15 VAL B O 1
ATOM 2838 N N . LEU B 1 17 ? 11.34127 0.60746 -0.28387 1.000 16.84089 16 LEU B N 1
ATOM 2839 C CA . LEU B 1 17 ? 12.11641 0.47700 -1.51304 1.000 17.08261 16 LEU B CA 1
ATOM 2840 C C . LEU B 1 17 ? 13.50338 1.04045 -1.26024 1.000 16.51045 16 LEU B C 1
ATOM 2841 O O . LEU B 1 17 ? 13.64316 2.24196 -1.00693 1.000 18.28240 16 LEU B O 1
ATOM 2846 N N . THR B 1 18 ? 14.52330 0.19720 -1.33306 1.000 18.23243 17 THR B N 1
ATOM 2847 C CA . THR B 1 18 ? 15.87392 0.71061 -1.18970 1.000 20.10002 17 THR B CA 1
ATOM 2848 C C . THR B 1 18 ? 16.32211 1.32771 -2.50629 1.000 18.56893 17 THR B C 1
ATOM 2849 O O . THR B 1 18 ? 15.79773 0.99158 -3.57072 1.000 18.06434 17 THR B O 1
ATOM 2853 N N . PRO B 1 19 ? 17.27971 2.25380 -2.46557 1.000 18.65109 18 PRO B N 1
ATOM 2854 C CA . PRO B 1 19 ? 17.81588 2.77608 -3.73168 1.000 19.50766 18 PRO B CA 1
ATOM 2855 C C . PRO B 1 19 ? 18.36294 1.67945 -4.62498 1.000 19.39288 18 PRO B C 1
ATOM 2856 O O . PRO B 1 19 ? 18.21492 1.76074 -5.85196 1.000 19.98392 18 PRO B O 1
ATOM 2860 N N A GLU B 1 20 ? 18.99271 0.65887 -4.03721 0.545 20.11456 19 GLU B N 1
ATOM 2861 N N B GLU B 1 20 ? 18.96987 0.63929 -4.04874 0.455 19.69380 19 GLU B N 1
ATOM 2862 C CA A GLU B 1 20 ? 19.42930 -0.50319 -4.80070 0.545 21.21603 19 GLU B CA 1
ATOM 2863 C CA B GLU B 1 20 ? 19.42761 -0.49052 -4.85046 0.455 20.46772 19 GLU B CA 1
ATOM 2864 C C A GLU B 1 20 ? 18.26058 -1.14311 -5.54185 0.545 19.83345 19 GLU B C 1
ATOM 2865 C C B GLU B 1 20 ? 18.26000 -1.17424 -5.55075 0.455 19.29572 19 GLU B C 1
ATOM 2866 O O A GLU B 1 20 ? 18.37549 -1.48944 -6.72403 0.545 21.41506 19 GLU B O 1
ATOM 2867 O O B GLU B 1 20 ? 18.37528 -1.58632 -6.71152 0.455 20.37596 19 GLU B O 1
ATOM 2878 N N . GLN B 1 21 ? 17.12159 -1.29895 -4.86470 1.000 19.23853 20 GLN B N 1
ATOM 2879 C CA . GLN B 1 21 ? 15.95070 -1.89124 -5.50091 1.000 19.25200 20 GLN B CA 1
ATOM 2880 C C . GLN B 1 21 ? 15.39905 -0.98542 -6.59335 1.000 18.31056 20 GLN B C 1
ATOM 2881 O O . GLN B 1 21 ? 14.97832 -1.46138 -7.65552 1.000 19.22002 20 GLN B O 1
ATOM 2887 N N . CYS B 1 22 ? 15.40785 0.32345 -6.36362 1.000 18.37121 21 CYS B N 1
ATOM 2888 C CA . CYS B 1 22 ? 14.93522 1.24550 -7.38564 1.000 19.25093 21 CYS B CA 1
ATOM 2889 C C . CYS B 1 22 ? 15.80476 1.14702 -8.63468 1.000 18.85206 21 CYS B C 1
ATOM 2890 O O . CYS B 1 22 ? 15.29895 1.05733 -9.76310 1.000 19.41359 21 CYS B O 1
ATOM 2893 N N . ARG B 1 23 ? 17.12480 1.11712 -8.44793 1.000 19.22960 22 ARG B N 1
ATOM 2894 C CA . ARG B 1 23 ? 18.02883 0.97525 -9.58243 1.000 19.47298 22 ARG B CA 1
ATOM 2895 C C . ARG B 1 23 ? 17.82532 -0.35917 -10.29102 1.000 18.84639 22 ARG B C 1
ATOM 2896 O O . ARG B 1 23 ? 17.85645 -0.42370 -11.52710 1.000 20.22612 22 ARG B O 1
ATOM 2904 N N . GLN B 1 24 ? 17.60638 -1.43525 -9.52995 1.000 19.37667 23 GLN B N 1
ATOM 2905 C CA . GLN B 1 24 ? 17.40617 -2.74540 -10.14079 1.000 19.39781 23 GLN B CA 1
ATOM 2906 C C . GLN B 1 24 ? 16.18697 -2.74785 -11.05281 1.000 19.01559 23 GLN B C 1
ATOM 2907 O O . GLN B 1 24 ? 16.23333 -3.29343 -12.16365 1.000 19.61139 23 GLN B O 1
ATOM 2913 N N . THR B 1 25 ? 15.08067 -2.15076 -10.59813 1.000 17.93586 24 THR B N 1
ATOM 2914 C CA . THR B 1 25 ? 13.88739 -2.05245 -11.43872 1.000 18.15674 24 THR B CA 1
ATOM 2915 C C . THR B 1 25 ? 14.17876 -1.26640 -12.71289 1.000 16.70011 24 THR B C 1
ATOM 2916 O O . THR B 1 25 ? 13.74026 -1.64836 -13.80859 1.000 18.59584 24 THR B O 1
ATOM 2920 N N . ALA B 1 26 ? 14.93410 -0.17488 -12.59611 1.000 18.77351 25 ALA B N 1
ATOM 2921 C CA . ALA B 1 26 ? 15.27821 0.60140 -13.78160 1.000 19.60427 25 ALA B CA 1
ATOM 2922 C C . ALA B 1 26 ? 16.16671 -0.19973 -14.72440 1.000 19.78550 25 ALA B C 1
ATOM 2923 O O . ALA B 1 26 ? 15.98888 -0.14762 -15.94886 1.000 19.06936 25 ALA B O 1
ATOM 2925 N N . GLN B 1 27 ? 17.12509 -0.95226 -14.17373 1.000 20.35458 26 GLN B N 1
ATOM 2926 C CA . GLN B 1 27 ? 17.96940 -1.79144 -15.01393 1.000 21.48603 26 GLN B CA 1
ATOM 2927 C C . GLN B 1 27 ? 17.15117 -2.84288 -15.74836 1.000 21.75948 26 GLN B C 1
ATOM 2928 O O . GLN B 1 27 ? 17.46750 -3.18673 -16.89250 1.000 21.74721 26 GLN B O 1
ATOM 2934 N N . ALA B 1 28 ? 16.09726 -3.36410 -15.11570 1.000 22.94112 27 ALA B N 1
ATOM 2935 C CA . ALA B 1 28 ? 15.24805 -4.33644 -15.79432 1.000 22.85188 27 ALA B CA 1
ATOM 2936 C C . ALA B 1 28 ? 14.49834 -3.69824 -16.95699 1.000 20.72187 27 ALA B C 1
ATOM 2937 O O . ALA B 1 28 ? 14.26096 -4.35552 -17.98152 1.000 22.23896 27 ALA B O 1
ATOM 2939 N N . ILE B 1 29 ? 14.12393 -2.42334 -16.82582 1.000 18.68660 28 ILE B N 1
ATOM 2940 C CA . ILE B 1 29 ? 13.56148 -1.69553 -17.96262 1.000 18.86867 28 ILE B CA 1
ATOM 2941 C C . ILE B 1 29 ? 14.59836 -1.56949 -19.07227 1.000 19.35878 28 ILE B C 1
ATOM 2942 O O . ILE B 1 29 ? 14.32088 -1.85339 -20.24444 1.000 20.09549 28 ILE B O 1
ATOM 2947 N N . ALA B 1 30 ? 15.80650 -1.12639 -18.71860 1.000 20.22598 29 ALA B N 1
ATOM 2948 C CA . ALA B 1 30 ? 16.86088 -0.95347 -19.71391 1.000 22.20939 29 ALA B CA 1
ATOM 2949 C C . ALA B 1 30 ? 17.18123 -2.26408 -20.42595 1.000 21.71395 29 ALA B C 1
ATOM 2950 O O . ALA B 1 30 ? 17.45881 -2.27044 -21.63226 1.000 22.57486 29 ALA B O 1
ATOM 2952 N N . ASP B 1 31 ? 17.13324 -3.38552 -19.70206 1.000 21.31045 30 ASP B N 1
ATOM 2953 C CA . ASP B 1 31 ? 17.43352 -4.68097 -20.29946 1.000 23.57653 30 ASP B CA 1
ATOM 2954 C C . ASP B 1 31 ? 16.40336 -5.09722 -21.34413 1.000 23.51268 30 ASP B C 1
ATOM 2955 O O . ASP B 1 31 ? 16.70028 -5.96607 -22.17297 1.000 26.07506 30 ASP B O 1
ATOM 2960 N N . ALA B 1 32 ? 15.20211 -4.51646 -21.32308 1.000 22.05939 31 ALA B N 1
ATOM 2961 C CA . ALA B 1 32 ? 14.19690 -4.81413 -22.33851 1.000 20.48393 31 ALA B CA 1
ATOM 2962 C C . ALA B 1 32 ? 14.29781 -3.91511 -23.56413 1.000 19.71009 31 ALA B C 1
ATOM 2963 O O . ALA B 1 32 ? 13.57706 -4.14270 -24.54716 1.000 22.96427 31 ALA B O 1
ATOM 2965 N N . GLN B 1 33 ? 15.17323 -2.91216 -23.54247 1.000 21.71932 32 GLN B N 1
ATOM 2966 C CA . GLN B 1 33 ? 15.23586 -1.96405 -24.64802 1.000 22.57941 32 GLN B CA 1
ATOM 2967 C C . GLN B 1 33 ? 15.65885 -2.66979 -25.93194 1.000 22.81589 32 GLN B C 1
ATOM 2968 O O . GLN B 1 33 ? 16.58126 -3.49138 -25.93675 1.000 23.26035 32 GLN B O 1
ATOM 2974 N N . GLU B 1 34 ? 14.97398 -2.35000 -27.01756 1.000 23.26002 33 GLU B N 1
ATOM 2975 C CA . GLU B 1 34 ? 15.30495 -2.89633 -28.32423 1.000 22.20332 33 GLU B CA 1
ATOM 2976 C C . GLU B 1 34 ? 16.42623 -2.07936 -28.96309 1.000 24.30688 33 GLU B C 1
ATOM 2977 O O . GLU B 1 34 ? 16.70522 -0.95434 -28.54128 1.000 24.70046 33 GLU B O 1
ATOM 2983 N N . PRO B 1 35 ? 17.11188 -2.63621 -29.96677 1.000 27.22115 34 PRO B N 1
ATOM 2984 C CA . PRO B 1 35 ? 18.22535 -1.89379 -30.58162 1.000 27.73937 34 PRO B CA 1
ATOM 2985 C C . PRO B 1 35 ? 17.82214 -0.53649 -31.12946 1.000 27.61434 34 PRO B C 1
ATOM 2986 O O . PRO B 1 35 ? 18.63913 0.39291 -31.12817 1.000 29.05640 34 PRO B O 1
ATOM 2990 N N . SER B 1 36 ? 16.57881 -0.39518 -31.58949 1.000 24.99979 35 SER B N 1
ATOM 2991 C CA . SER B 1 36 ? 16.06993 0.88476 -32.07024 1.000 23.67611 35 SER B CA 1
ATOM 2992 C C . SER B 1 36 ? 15.95867 1.93085 -30.96327 1.000 22.28222 35 SER B C 1
ATOM 2993 O O . SER B 1 36 ? 15.82773 3.12478 -31.26215 1.000 24.99326 35 SER B O 1
ATOM 2996 N N . GLY B 1 37 ? 15.99886 1.51488 -29.69918 1.000 22.31963 36 GLY B N 1
ATOM 2997 C CA . GLY B 1 37 ? 15.74288 2.38890 -28.57181 1.000 21.49731 36 GLY B CA 1
ATOM 2998 C C . GLY B 1 37 ? 14.35520 2.24920 -27.98163 1.000 19.61674 36 GLY B C 1
ATOM 2999 O O . GLY B 1 37 ? 14.08943 2.81839 -26.91174 1.000 20.55622 36 GLY B O 1
ATOM 3000 N N . ALA B 1 38 ? 13.47219 1.50385 -28.64051 1.000 19.03072 37 ALA B N 1
ATOM 3001 C CA . ALA B 1 38 ? 12.12629 1.29365 -28.13320 1.000 17.97391 37 ALA B CA 1
ATOM 3002 C C . ALA B 1 38 ? 12.17533 0.61769 -26.76970 1.000 18.37736 37 ALA B C 1
ATOM 3003 O O . ALA B 1 38 ? 12.98099 -0.28595 -26.53292 1.000 20.71596 37 ALA B O 1
ATOM 3005 N N . LEU B 1 39 ? 11.28163 1.04548 -25.87683 1.000 17.18973 38 LEU B N 1
ATOM 3006 C CA . LEU B 1 39 ? 11.14300 0.45433 -24.54915 1.000 17.02013 38 LEU B CA 1
ATOM 3007 C C . LEU B 1 39 ? 9.79875 -0.26086 -24.50817 1.000 17.16766 38 LEU B C 1
ATOM 3008 O O . LEU B 1 39 ? 8.77288 0.35073 -24.17293 1.000 18.82151 38 LEU B O 1
ATOM 3013 N N . PRO B 1 40 ? 9.74863 -1.54758 -24.84846 1.000 16.76321 39 PRO B N 1
ATOM 3014 C CA . PRO B 1 40 ? 8.46540 -2.25023 -24.96309 1.000 16.10449 39 PRO B CA 1
ATOM 3015 C C . PRO B 1 40 ? 7.92066 -2.65081 -23.59644 1.000 18.55398 39 PRO B C 1
ATOM 3016 O O . PRO B 1 40 ? 8.55256 -2.45349 -22.55425 1.000 19.90811 39 PRO B O 1
ATOM 3020 N N . TRP B 1 41 ? 6.71458 -3.23591 -23.62785 1.000 19.24765 40 TRP B N 1
ATOM 3021 C CA . TRP B 1 41 ? 6.09887 -3.76311 -22.40958 1.000 19.71055 40 TRP B CA 1
ATOM 3022 C C . TRP B 1 41 ? 6.99659 -4.78894 -21.73741 1.000 19.26784 40 TRP B C 1
ATOM 3023 O O . TRP B 1 41 ? 7.03576 -4.88836 -20.50438 1.000 18.95871 40 TRP B O 1
ATOM 3034 N N . PHE B 1 42 ? 7.70677 -5.57222 -22.53460 1.000 18.36260 41 PHE B N 1
ATOM 3035 C CA . PHE B 1 42 ? 8.62880 -6.60815 -22.10040 1.000 21.49986 41 PHE B CA 1
ATOM 3036 C C . PHE B 1 42 ? 9.24411 -7.17860 -23.37054 1.000 23.16695 41 PHE B C 1
ATOM 3037 O O . PHE B 1 42 ? 8.79893 -6.87883 -24.48422 1.000 23.45416 41 PHE B O 1
ATOM 3045 N N . GLU B 1 43 ? 10.27411 -7.99999 -23.19682 1.000 26.72876 42 GLU B N 1
ATOM 3046 C CA . GLU B 1 43 ? 10.95993 -8.57472 -24.34842 1.000 30.19674 42 GLU B CA 1
ATOM 3047 C C . GLU B 1 43 ? 9.99995 -9.43855 -25.15505 1.000 31.06468 42 GLU B C 1
ATOM 3048 O O . GLU B 1 43 ? 9.38438 -10.36520 -24.62104 1.000 32.38086 42 GLU B O 1
ATOM 3054 N N . GLY B 1 44 ? 9.88181 -9.13979 -26.44772 1.000 31.60131 43 GLY B N 1
ATOM 3055 C CA . GLY B 1 44 ? 8.92951 -9.80416 -27.30718 1.000 32.15595 43 GLY B CA 1
ATOM 3056 C C . GLY B 1 44 ? 7.54881 -9.18863 -27.31139 1.000 30.78729 43 GLY B C 1
ATOM 3057 O O . GLY B 1 44 ? 6.73848 -9.52701 -28.18049 1.000 34.41369 43 GLY B O 1
ATOM 3058 N N . GLY B 1 45 ? 7.25403 -8.28863 -26.37671 1.000 25.62532 44 GLY B N 1
ATOM 3059 C CA . GLY B 1 45 ? 5.96303 -7.64376 -26.32860 1.000 25.46272 44 GLY B CA 1
ATOM 3060 C C . GLY B 1 45 ? 5.90852 -6.43930 -27.24944 1.000 23.92000 44 GLY B C 1
ATOM 3061 O O . GLY B 1 45 ? 6.86691 -6.09816 -27.94259 1.000 25.28947 44 GLY B O 1
ATOM 3062 N N . HIS B 1 46 ? 4.75636 -5.78417 -27.24939 1.000 22.13187 45 HIS B N 1
ATOM 3063 C CA . HIS B 1 46 ? 4.58991 -4.61243 -28.09130 1.000 21.54615 45 HIS B CA 1
ATOM 3064 C C . HIS B 1 46 ? 5.10112 -3.35494 -27.38790 1.000 17.61239 45 HIS B C 1
ATOM 3065 O O . HIS B 1 46 ? 5.43893 -3.35493 -26.20134 1.000 19.72627 45 HIS B O 1
ATOM 3072 N N . THR B 1 47 ? 5.17596 -2.27607 -28.15952 1.000 20.29730 46 THR B N 1
ATOM 3073 C CA . THR B 1 47 ? 5.55466 -0.95875 -27.68429 1.000 19.58766 46 THR B CA 1
ATOM 3074 C C . THR B 1 47 ? 4.39642 -0.01233 -27.93866 1.000 18.91365 46 THR B C 1
ATOM 3075 O O . THR B 1 47 ? 3.76104 -0.06757 -28.99827 1.000 21.82911 46 THR B O 1
ATOM 3079 N N . ASP B 1 48 ? 4.11559 0.85086 -26.97308 1.000 18.29183 47 ASP B N 1
ATOM 3080 C CA . ASP B 1 48 ? 3.24581 1.97713 -27.26207 1.000 18.09206 47 ASP B CA 1
ATOM 3081 C C . ASP B 1 48 ? 3.94040 3.25987 -26.83322 1.000 16.86790 47 ASP B C 1
ATOM 3082 O O . ASP B 1 48 ? 4.78400 3.23998 -25.92968 1.000 16.49595 47 ASP B O 1
ATOM 3087 N N . PRO B 1 49 ? 3.64696 4.38020 -27.49852 1.000 18.15935 48 PRO B N 1
ATOM 3088 C CA . PRO B 1 49 ? 4.42678 5.60340 -27.24335 1.000 17.10968 48 PRO B CA 1
ATOM 3089 C C . PRO B 1 49 ? 4.31188 6.12124 -25.82261 1.000 16.23062 48 PRO B C 1
ATOM 3090 O O . PRO B 1 49 ? 5.26870 6.70051 -25.30781 1.000 17.80271 48 PRO B O 1
ATOM 3094 N N . TRP B 1 50 ? 3.14489 5.98368 -25.19383 1.000 15.00466 49 TRP B N 1
ATOM 3095 C CA . TRP B 1 50 ? 2.97496 6.51279 -23.84469 1.000 14.28267 49 TRP B CA 1
ATOM 3096 C C . TRP B 1 50 ? 3.83775 5.74732 -22.84803 1.000 15.83119 49 TRP B C 1
ATOM 3097 O O . TRP B 1 50 ? 4.63807 6.34434 -22.11322 1.000 15.93991 49 TRP B O 1
ATOM 3108 N N . ASP B 1 51 ? 3.71791 4.41837 -22.83782 1.000 14.67297 50 ASP B N 1
ATOM 3109 C CA . ASP B 1 51 ? 4.52625 3.60713 -21.93209 1.000 14.78392 50 ASP B CA 1
ATOM 3110 C C . ASP B 1 51 ? 6.01417 3.66978 -22.26914 1.000 15.53559 50 ASP B C 1
ATOM 3111 O O . ASP B 1 51 ? 6.85286 3.57104 -21.36577 1.000 16.45391 50 ASP B O 1
ATOM 3116 N N . HIS B 1 52 ? 6.35883 3.83928 -23.55037 1.000 14.54653 51 HIS B N 1
ATOM 3117 C CA . HIS B 1 52 ? 7.75428 4.04009 -23.92939 1.000 15.19150 51 HIS B CA 1
ATOM 3118 C C . HIS B 1 52 ? 8.33336 5.26906 -23.23439 1.000 15.90878 51 HIS B C 1
ATOM 3119 O O . HIS B 1 52 ? 9.42490 5.21647 -22.64596 1.000 16.58495 51 HIS B O 1
ATOM 3126 N N . VAL B 1 53 ? 7.60622 6.38661 -23.28294 1.000 14.89844 52 VAL B N 1
ATOM 3127 C CA . VAL B 1 53 ? 8.05771 7.60789 -22.62134 1.000 15.32075 52 VAL B CA 1
ATOM 3128 C C . VAL B 1 53 ? 8.06511 7.43720 -21.10500 1.000 16.07458 52 VAL B C 1
ATOM 3129 O O . VAL B 1 53 ? 8.98148 7.91193 -20.42040 1.000 16.47069 52 VAL B O 1
ATOM 3133 N N . GLU B 1 54 ? 7.03329 6.79856 -20.54889 1.000 15.37586 53 GLU B N 1
ATOM 3134 C CA . GLU B 1 54 ? 7.01943 6.53292 -19.10904 1.000 13.80116 53 GLU B CA 1
ATOM 3135 C C . GLU B 1 54 ? 8.27382 5.77193 -18.69156 1.000 14.55682 53 GLU B C 1
ATOM 3136 O O . GLU B 1 54 ? 8.90332 6.09180 -17.67272 1.000 14.98574 53 GLU B O 1
ATOM 3142 N N . ASN B 1 55 ? 8.63050 4.73434 -19.45631 1.000 15.76751 54 ASN B N 1
ATOM 3143 C CA . ASN B 1 55 ? 9.85570 3.98469 -19.19412 1.000 16.88382 54 ASN B CA 1
ATOM 3144 C C . ASN B 1 55 ? 11.09032 4.87978 -19.26066 1.000 16.88402 54 ASN B C 1
ATOM 3145 O O . ASN B 1 55 ? 11.98429 4.78331 -18.40397 1.000 17.09458 54 ASN B O 1
ATOM 3150 N N . ALA B 1 56 ? 11.15777 5.76251 -20.26423 1.000 15.38411 55 ALA B N 1
ATOM 3151 C CA . ALA B 1 56 ? 12.31464 6.64431 -20.39864 1.000 16.22993 55 ALA B CA 1
ATOM 3152 C C . ALA B 1 56 ? 12.42578 7.59257 -19.20899 1.000 16.56239 55 ALA B C 1
ATOM 3153 O O . ALA B 1 56 ? 13.53238 7.91934 -18.76281 1.000 18.12070 55 ALA B O 1
ATOM 3155 N N . MET B 1 57 ? 11.28759 8.06315 -18.70001 1.000 15.49330 56 MET B N 1
ATOM 3156 C CA . MET B 1 57 ? 11.30121 8.92157 -17.52083 1.000 14.74958 56 MET B CA 1
ATOM 3157 C C . MET B 1 57 ? 11.85291 8.17797 -16.30908 1.000 16.44422 56 MET B C 1
ATOM 3158 O O . MET B 1 57 ? 12.65543 8.72695 -15.54047 1.000 16.81315 56 MET B O 1
ATOM 3163 N N . ALA B 1 58 ? 11.44243 6.92273 -16.12960 1.000 16.49677 57 ALA B N 1
ATOM 3164 C CA . ALA B 1 58 ? 11.94512 6.14349 -15.00152 1.000 16.09537 57 ALA B CA 1
ATOM 3165 C C . ALA B 1 58 ? 13.44075 5.87705 -15.13253 1.000 16.80579 57 ALA B C 1
ATOM 3166 O O . ALA B 1 58 ? 14.17521 5.91330 -14.13544 1.000 17.28029 57 ALA B O 1
ATOM 3168 N N . LEU B 1 59 ? 13.90952 5.60548 -16.35249 1.000 15.02786 58 LEU B N 1
ATOM 3169 C CA . LEU B 1 59 ? 15.34115 5.46317 -16.57767 1.000 15.51475 58 LEU B CA 1
ATOM 3170 C C . LEU B 1 59 ? 16.08689 6.73313 -16.18252 1.000 19.69115 58 LEU B C 1
ATOM 3171 O O . LEU B 1 59 ? 17.14052 6.66875 -15.53571 1.000 21.39690 58 LEU B O 1
ATOM 3176 N N . THR B 1 60 ? 15.54428 7.90033 -16.54441 1.000 18.63128 59 THR B N 1
ATOM 3177 C CA . THR B 1 60 ? 16.17178 9.16363 -16.16549 1.000 18.05498 59 THR B CA 1
ATOM 3178 C C . THR B 1 60 ? 16.22416 9.32398 -14.64767 1.000 16.95731 59 THR B C 1
ATOM 3179 O O . THR B 1 60 ? 17.25550 9.73917 -14.10047 1.000 18.82667 59 THR B O 1
ATOM 3183 N N . VAL B 1 61 ? 15.11757 9.01602 -13.95665 1.000 18.21870 60 VAL B N 1
ATOM 3184 C CA . VAL B 1 61 ? 15.09160 9.09684 -12.49231 1.000 17.47458 60 VAL B CA 1
ATOM 3185 C C . VAL B 1 61 ? 16.18879 8.23594 -11.88021 1.000 19.29569 60 VAL B C 1
ATOM 3186 O O . VAL B 1 61 ? 16.84129 8.63510 -10.90506 1.000 20.06945 60 VAL B O 1
ATOM 3190 N N . ALA B 1 62 ? 16.39114 7.03256 -12.41274 1.000 18.64704 61 ALA B N 1
ATOM 3191 C CA . ALA B 1 62 ? 17.37525 6.12722 -11.83199 1.000 20.04520 61 ALA B CA 1
ATOM 3192 C C . ALA B 1 62 ? 18.79741 6.39410 -12.30586 1.000 22.57530 61 ALA B C 1
ATOM 3193 O O . ALA B 1 62 ? 19.70538 5.65066 -11.92038 1.000 24.92602 61 ALA B O 1
ATOM 3195 N N . GLY B 1 63 ? 19.02027 7.42654 -13.11681 1.000 19.86224 62 GLY B N 1
ATOM 3196 C CA . GLY B 1 63 ? 20.36462 7.75832 -13.53726 1.000 22.06820 62 GLY B CA 1
ATOM 3197 C C . GLY B 1 63 ? 20.87597 6.98788 -14.73033 1.000 22.91980 62 GLY B C 1
ATOM 3198 O O . GLY B 1 63 ? 22.05861 7.12206 -15.06895 1.000 23.98500 62 GLY B O 1
ATOM 3199 N N . LEU B 1 64 ? 20.02793 6.18901 -15.38346 1.000 23.72147 63 LEU B N 1
ATOM 3200 C CA . LEU B 1 64 ? 20.42380 5.45549 -16.58702 1.000 22.24152 63 LEU B CA 1
ATOM 3201 C C . LEU B 1 64 ? 20.19486 6.34000 -17.81466 1.000 22.43921 63 LEU B C 1
ATOM 3202 O O . LEU B 1 64 ? 19.28974 6.13157 -18.62437 1.000 21.61720 63 LEU B O 1
ATOM 3207 N N . LEU B 1 65 ? 21.06921 7.33985 -17.94651 1.000 24.72514 64 LEU B N 1
ATOM 3208 C CA . LEU B 1 65 ? 20.84150 8.40895 -18.91338 1.000 26.37598 64 LEU B CA 1
ATOM 3209 C C . LEU B 1 65 ? 21.05330 7.95117 -20.35037 1.000 27.60616 64 LEU B C 1
ATOM 3210 O O . LEU B 1 65 ? 20.40100 8.47109 -21.26540 1.000 30.35517 64 LEU B O 1
ATOM 3215 N N . GLU B 1 66 ? 21.96723 7.00512 -20.58706 1.000 29.66305 65 GLU B N 1
ATOM 3216 C CA . GLU B 1 66 ? 22.18293 6.58092 -21.97102 1.000 31.36725 65 GLU B CA 1
ATOM 3217 C C . GLU B 1 66 ? 21.00639 5.79671 -22.53009 1.000 28.63411 65 GLU B C 1
ATOM 3218 O O . GLU B 1 66 ? 20.57255 6.09329 -23.65960 1.000 28.25901 65 GLU B O 1
ATOM 3224 N N . PRO B 1 67 ? 20.44166 4.81153 -21.82944 1.000 25.76659 66 PRO B N 1
ATOM 3225 C CA . PRO B 1 67 ? 19.19576 4.20812 -22.32718 1.000 25.63704 66 PRO B CA 1
ATOM 3226 C C . PRO B 1 67 ? 18.07138 5.21744 -22.46321 1.000 24.57272 66 PRO B C 1
ATOM 3227 O O . PRO B 1 67 ? 17.31327 5.15978 -23.43660 1.000 22.47593 66 PRO B O 1
ATOM 3231 N N . ALA B 1 68 ? 17.94476 6.14817 -21.51112 1.000 23.68829 67 ALA B N 1
ATOM 3232 C CA . ALA B 1 68 ? 16.90147 7.16501 -21.60253 1.000 20.65800 67 ALA B CA 1
ATOM 3233 C C . ALA B 1 68 ? 17.07188 8.01116 -22.85694 1.000 20.64262 67 ALA B C 1
ATOM 3234 O O . ALA B 1 68 ? 16.10696 8.24851 -23.59523 1.000 22.06215 67 ALA B O 1
ATOM 3236 N N . ARG B 1 69 ? 18.30070 8.47325 -23.12124 1.000 23.25609 68 ARG B N 1
ATOM 3237 C CA . ARG B 1 69 ? 18.52197 9.28391 -24.31615 1.000 25.01745 68 ARG B CA 1
ATOM 3238 C C . ARG B 1 69 ? 18.27514 8.48235 -25.58773 1.000 23.72803 68 ARG B C 1
ATOM 3239 O O . ARG B 1 69 ? 17.76902 9.02328 -26.57800 1.000 24.36428 68 ARG B O 1
ATOM 3247 N N . ALA B 1 70 ? 18.62089 7.19038 -25.58354 1.000 24.02376 69 ALA B N 1
ATOM 3248 C CA . ALA B 1 70 ? 18.32765 6.35853 -26.75122 1.000 22.99347 69 ALA B CA 1
ATOM 3249 C C . ALA B 1 70 ? 16.82716 6.21265 -26.96725 1.000 21.04624 69 ALA B C 1
ATOM 3250 O O . ALA B 1 70 ? 16.36945 6.14072 -28.11328 1.000 21.58016 69 ALA B O 1
ATOM 3252 N N . ALA B 1 71 ? 16.05163 6.16094 -25.88376 1.000 20.16767 70 ALA B N 1
ATOM 3253 C CA . ALA B 1 71 ? 14.59911 6.11072 -25.99678 1.000 18.55747 70 ALA B CA 1
ATOM 3254 C C . ALA B 1 71 ? 14.05294 7.39900 -26.59505 1.000 20.17536 70 ALA B C 1
ATOM 3255 O O . ALA B 1 71 ? 13.17720 7.36303 -27.46428 1.000 19.59160 70 ALA B O 1
ATOM 3257 N N . PHE B 1 72 ? 14.54990 8.55085 -26.14175 1.000 19.69506 71 PHE B N 1
ATOM 3258 C CA . PHE B 1 72 ? 14.08402 9.79690 -26.73234 1.000 20.25696 71 PHE B CA 1
ATOM 3259 C C . PHE B 1 72 ? 14.53955 9.92537 -28.18043 1.000 19.79877 71 PHE B C 1
ATOM 3260 O O . PHE B 1 72 ? 13.82072 10.50361 -29.00765 1.000 20.87996 71 PHE B O 1
ATOM 3268 N N . ASP B 1 73 ? 15.70309 9.35843 -28.51777 1.000 20.98652 72 ASP B N 1
ATOM 3269 C CA . ASP B 1 73 ? 16.11295 9.32279 -29.91897 1.000 24.26900 72 ASP B CA 1
ATOM 3270 C C . ASP B 1 73 ? 15.13934 8.50404 -30.76266 1.000 21.75749 72 ASP B C 1
ATOM 3271 O O . ASP B 1 73 ? 14.87818 8.84784 -31.92049 1.000 21.33781 72 ASP B O 1
ATOM 3276 N N . TRP B 1 74 ? 14.59758 7.41334 -30.20564 1.000 21.87271 73 TRP B N 1
ATOM 3277 C CA . TRP B 1 74 ? 13.57966 6.63554 -30.91483 1.000 20.95215 73 TRP B CA 1
ATOM 3278 C C . TRP B 1 74 ? 12.33886 7.47597 -31.18949 1.000 19.48928 73 TRP B C 1
ATOM 3279 O O . TRP B 1 74 ? 11.76881 7.41886 -32.28641 1.000 19.06214 73 TRP B O 1
ATOM 3290 N N . CYS B 1 75 ? 11.91325 8.28014 -30.21658 1.000 18.81266 74 CYS B N 1
ATOM 3291 C CA . CYS B 1 75 ? 10.80032 9.18819 -30.46757 1.000 18.66608 74 CYS B CA 1
ATOM 3292 C C . CYS B 1 75 ? 11.10172 10.07891 -31.66288 1.000 18.94726 74 CYS B C 1
ATOM 3293 O O . CYS B 1 75 ? 10.27111 10.22811 -32.56884 1.000 19.05708 74 CYS B O 1
ATOM 3296 N N . ARG B 1 76 ? 12.30216 10.67042 -31.68891 1.000 18.12852 75 ARG B N 1
ATOM 3297 C CA . ARG B 1 76 ? 12.65558 11.58185 -32.77368 1.000 19.86708 75 ARG B CA 1
ATOM 3298 C C . ARG B 1 76 ? 12.66272 10.85997 -34.11626 1.000 20.81148 75 ARG B C 1
ATOM 3299 O O . ARG B 1 76 ? 12.08023 11.34317 -35.09544 1.000 22.87383 75 ARG B O 1
ATOM 3307 N N . THR B 1 77 ? 13.29583 9.68384 -34.17512 1.000 21.74029 76 THR B N 1
ATOM 3308 C CA . THR B 1 77 ? 13.51912 9.03013 -35.46236 1.000 22.95434 76 THR B CA 1
ATOM 3309 C C . THR B 1 77 ? 12.29555 8.29881 -35.99464 1.000 22.95762 76 THR B C 1
ATOM 3310 O O . THR B 1 77 ? 12.22697 8.05691 -37.20207 1.000 25.61111 76 THR B O 1
ATOM 3314 N N . THR B 1 78 ? 11.33093 7.94538 -35.14733 1.000 21.09650 77 THR B N 1
ATOM 3315 C CA . THR B 1 78 ? 10.12790 7.25967 -35.61192 1.000 20.92475 77 THR B CA 1
ATOM 3316 C C . THR B 1 78 ? 8.92143 8.17728 -35.73262 1.000 19.41534 77 THR B C 1
ATOM 3317 O O . THR B 1 78 ? 7.86851 7.73212 -36.20794 1.000 20.32632 77 THR B O 1
ATOM 3321 N N . GLN B 1 79 ? 9.04072 9.43722 -35.31795 1.000 18.01259 78 GLN B N 1
ATOM 3322 C CA . GLN B 1 79 ? 7.93067 10.36464 -35.47715 1.000 17.96325 78 GLN B CA 1
ATOM 3323 C C . GLN B 1 79 ? 7.53166 10.45188 -36.94550 1.000 17.69783 78 GLN B C 1
ATOM 3324 O O . GLN B 1 79 ? 8.37912 10.57730 -37.83431 1.000 20.28172 78 GLN B O 1
ATOM 3330 N N . ARG B 1 80 ? 6.24307 10.39554 -37.19228 1.000 16.32355 79 ARG B N 1
ATOM 3331 C CA . ARG B 1 80 ? 5.73566 10.34264 -38.55608 1.000 16.56055 79 ARG B CA 1
ATOM 3332 C C . ARG B 1 80 ? 5.58207 11.75196 -39.11187 1.000 18.39243 79 ARG B C 1
ATOM 3333 O O . ARG B 1 80 ? 5.64364 12.73781 -38.36837 1.000 18.84142 79 ARG B O 1
ATOM 3341 N N . PRO B 1 81 ? 5.43366 11.88725 -40.43259 1.000 19.56452 80 PRO B N 1
ATOM 3342 C CA . PRO B 1 81 ? 5.36823 13.23394 -41.02784 1.000 21.57482 80 PRO B CA 1
ATOM 3343 C C . PRO B 1 81 ? 4.33657 14.15522 -40.39186 1.000 20.92184 80 PRO B C 1
ATOM 3344 O O . PRO B 1 81 ? 4.57766 15.36806 -40.30591 1.000 23.30418 80 PRO B O 1
ATOM 3348 N N . ASP B 1 82 ? 3.18752 13.63180 -39.95844 1.000 20.81900 81 ASP B N 1
ATOM 3349 C CA . ASP B 1 82 ? 2.17774 14.49668 -39.36012 1.000 18.71347 81 ASP B CA 1
ATOM 3350 C C . ASP B 1 82 ? 2.47686 14.86245 -37.91092 1.000 19.60922 81 ASP B C 1
ATOM 3351 O O . ASP B 1 82 ? 1.70913 15.63169 -37.32447 1.000 20.17234 81 ASP B O 1
ATOM 3356 N N . GLY B 1 83 ? 3.57434 14.35894 -37.33849 1.000 18.33448 82 GLY B N 1
ATOM 3357 C CA . GLY B 1 83 ? 3.93348 14.62931 -35.96190 1.000 17.89917 82 GLY B CA 1
ATOM 3358 C C . GLY B 1 83 ? 3.56156 13.53861 -34.98214 1.000 17.42562 82 GLY B C 1
ATOM 3359 O O . GLY B 1 83 ? 3.87725 13.66864 -33.78875 1.000 18.78069 82 GLY B O 1
ATOM 3360 N N . SER B 1 84 ? 2.91492 12.46799 -35.44024 1.000 19.12730 83 SER B N 1
ATOM 3361 C CA . SER B 1 84 ? 2.35715 11.44369 -34.57098 1.000 18.15109 83 SER B CA 1
ATOM 3362 C C . SER B 1 84 ? 3.26076 10.21178 -34.49947 1.000 17.02656 83 SER B C 1
ATOM 3363 O O . SER B 1 84 ? 4.29174 10.11127 -35.17062 1.000 18.69909 83 SER B O 1
ATOM 3366 N N . TRP B 1 85 ? 2.85251 9.26064 -33.66191 1.000 16.93388 84 TRP B N 1
ATOM 3367 C CA . TRP B 1 85 ? 3.41805 7.92730 -33.57936 1.000 17.31592 84 TRP B CA 1
ATOM 3368 C C . TRP B 1 85 ? 2.27310 6.93104 -33.63404 1.000 14.55961 84 TRP B C 1
ATOM 3369 O O . TRP B 1 85 ? 1.15495 7.24245 -33.19720 1.000 17.03068 84 TRP B O 1
ATOM 3380 N N . PRO B 1 86 ? 2.52016 5.72646 -34.14882 1.000 17.32328 85 PRO B N 1
ATOM 3381 C CA . PRO B 1 86 ? 1.48133 4.69070 -34.13744 1.000 17.69757 85 PRO B CA 1
ATOM 3382 C C . PRO B 1 86 ? 1.14309 4.23428 -32.72530 1.000 16.71836 85 PRO B C 1
ATOM 3383 O O . PRO B 1 86 ? 1.96660 4.27183 -31.80620 1.000 19.28106 85 PRO B O 1
ATOM 3387 N N . ILE B 1 87 ? -0.10696 3.80983 -32.56610 1.000 17.15900 86 ILE B N 1
ATOM 3388 C CA . ILE B 1 87 ? -0.60175 3.33125 -31.27728 1.000 17.33857 86 ILE B CA 1
ATOM 3389 C C . ILE B 1 87 ? 0.14299 2.08233 -30.81811 1.000 17.72435 86 ILE B C 1
ATOM 3390 O O . ILE B 1 87 ? 0.36184 1.88767 -29.61572 1.000 18.57720 86 ILE B O 1
ATOM 3395 N N . GLN B 1 88 ? 0.52213 1.20284 -31.74394 1.000 17.03706 87 GLN B N 1
ATOM 3396 C CA . GLN B 1 88 ? 1.12648 -0.05796 -31.33303 1.000 18.31234 87 GLN B CA 1
ATOM 3397 C C . GLN B 1 88 ? 2.12601 -0.52683 -32.37118 1.000 17.92940 87 GLN B C 1
ATOM 3398 O O . GLN B 1 88 ? 1.81470 -0.55593 -33.56351 1.000 18.14436 87 GLN B O 1
ATOM 3404 N N A ILE B 1 89 ? 3.31972 -0.87746 -31.91453 0.721 17.56473 88 ILE B N 1
ATOM 3405 N N B ILE B 1 89 ? 3.31576 -0.90511 -31.91441 0.279 19.11376 88 ILE B N 1
ATOM 3406 C CA A ILE B 1 89 ? 4.37210 -1.43284 -32.75113 0.721 21.70038 88 ILE B CA 1
ATOM 3407 C CA B ILE B 1 89 ? 4.37029 -1.43085 -32.77344 0.279 21.82609 88 ILE B CA 1
ATOM 3408 C C A ILE B 1 89 ? 4.92310 -2.64597 -32.02306 0.721 21.36370 88 ILE B C 1
ATOM 3409 C C B ILE B 1 89 ? 5.03369 -2.59053 -32.04606 0.279 22.56729 88 ILE B C 1
ATOM 3410 O O A ILE B 1 89 ? 5.00548 -2.64724 -30.79165 0.721 23.48490 88 ILE B O 1
ATOM 3411 O O B ILE B 1 89 ? 5.30006 -2.50499 -30.84311 0.279 23.70420 88 ILE B O 1
ATOM 3420 N N . ARG B 1 90 ? 5.30479 -3.67715 -32.76801 1.000 22.02659 89 ARG B N 1
ATOM 3421 C CA . ARG B 1 90 ? 5.93079 -4.86016 -32.17841 1.000 23.28484 89 ARG B CA 1
ATOM 3422 C C . ARG B 1 90 ? 7.24667 -5.11942 -32.89400 1.000 22.32378 89 ARG B C 1
ATOM 3423 O O . ARG B 1 90 ? 7.25773 -5.50039 -34.07142 1.000 21.92848 89 ARG B O 1
ATOM 3431 N N . ASN B 1 91 ? 8.34953 -4.89598 -32.19117 1.000 22.76301 90 ASN B N 1
ATOM 3432 C CA . ASN B 1 91 ? 9.67647 -5.10318 -32.75170 1.000 23.37883 90 ASN B CA 1
ATOM 3433 C C . ASN B 1 91 ? 9.81312 -4.41820 -34.11047 1.000 23.82666 90 ASN B C 1
ATOM 3434 O O . ASN B 1 91 ? 10.34335 -4.98350 -35.06856 1.000 25.69605 90 ASN B O 1
ATOM 3439 N N . GLY B 1 92 ? 9.30600 -3.19038 -34.19772 1.000 21.69859 91 GLY B N 1
ATOM 3440 C CA . GLY B 1 92 ? 9.40575 -2.39219 -35.39849 1.000 21.34528 91 GLY B CA 1
ATOM 3441 C C . GLY B 1 92 ? 8.28700 -2.58593 -36.39979 1.000 22.28617 91 GLY B C 1
ATOM 3442 O O . GLY B 1 92 ? 8.20169 -1.81363 -37.36557 1.000 26.20560 91 GLY B O 1
ATOM 3443 N N . VAL B 1 93 ? 7.44264 -3.59534 -36.22023 1.000 20.97817 92 VAL B N 1
ATOM 3444 C CA . VAL B 1 93 ? 6.33082 -3.85000 -37.13085 1.000 19.95756 92 VAL B CA 1
ATOM 3445 C C . VAL B 1 93 ? 5.10030 -3.15454 -36.56949 1.000 17.98262 92 VAL B C 1
ATOM 3446 O O . VAL B 1 93 ? 4.66267 -3.45432 -35.45427 1.000 20.05144 92 VAL B O 1
ATOM 3450 N N . VAL B 1 94 ? 4.56431 -2.19763 -37.31826 1.000 16.99606 93 VAL B N 1
ATOM 3451 C CA . VAL B 1 94 ? 3.39203 -1.46798 -36.85433 1.000 16.23419 93 VAL B CA 1
ATOM 3452 C C . VAL B 1 94 ? 2.18769 -2.39939 -36.81602 1.000 17.49455 93 VAL B C 1
ATOM 3453 O O . VAL B 1 94 ? 1.87339 -3.07933 -37.80421 1.000 18.76005 93 VAL B O 1
ATOM 3457 N N . GLU B 1 95 ? 1.50133 -2.42870 -35.67304 1.000 18.80421 94 GLU B N 1
ATOM 3458 C CA . GLU B 1 95 ? 0.30260 -3.23682 -35.48831 1.000 18.53320 94 GLU B CA 1
ATOM 3459 C C . GLU B 1 95 ? -0.97715 -2.42081 -35.40340 1.000 19.43478 94 GLU B C 1
ATOM 3460 O O . GLU B 1 95 ? -2.04182 -2.92699 -35.76370 1.000 19.19926 94 GLU B O 1
ATOM 3466 N N . ASP B 1 96 ? -0.90159 -1.18024 -34.92414 1.000 19.38499 95 ASP B N 1
ATOM 3467 C CA . ASP B 1 96 ? -2.02928 -0.25030 -34.93167 1.000 18.92685 95 ASP B CA 1
ATOM 3468 C C . ASP B 1 96 ? -1.45878 1.09729 -35.34426 1.000 17.00894 95 ASP B C 1
ATOM 3469 O O . ASP B 1 96 ? -0.69849 1.70682 -34.58144 1.000 16.99463 95 ASP B O 1
AT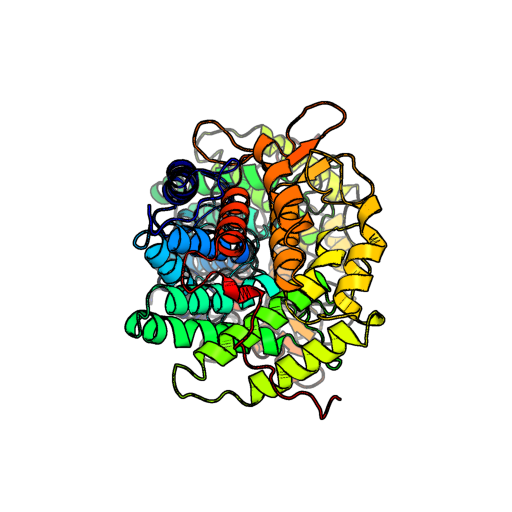OM 3474 N N . ALA B 1 97 ? -1.80105 1.54021 -36.55570 1.000 17.24446 96 ALA B N 1
ATOM 3475 C CA . ALA B 1 97 ? -1.23670 2.73759 -37.16179 1.000 17.21502 96 ALA B CA 1
ATOM 3476 C C . ALA B 1 97 ? -2.04951 3.99475 -36.89177 1.000 16.16878 96 ALA B C 1
ATOM 3477 O O . ALA B 1 97 ? -1.65707 5.07470 -37.35000 1.000 16.70243 96 ALA B O 1
ATOM 3479 N N . ASN B 1 98 ? -3.17720 3.88893 -36.18996 1.000 16.56524 97 ASN B N 1
ATOM 3480 C CA . ASN B 1 98 ? -3.89944 5.08547 -35.78960 1.000 17.07510 97 ASN B CA 1
ATOM 3481 C C . ASN B 1 98 ? -3.05851 5.88105 -34.79780 1.000 18.39758 97 ASN B C 1
ATOM 3482 O O . ASN B 1 98 ? -2.03299 5.40524 -34.29917 1.000 19.18670 97 ASN B O 1
ATOM 3487 N N . SER B 1 99 ? -3.48802 7.11478 -34.53575 1.000 16.82022 98 SER B N 1
ATOM 3488 C CA . SER B 1 99 ? -2.85573 7.98522 -33.54939 1.000 17.32171 98 SER B CA 1
ATOM 3489 C C . SER B 1 99 ? -3.77050 8.16928 -32.34682 1.000 16.16265 98 SER B C 1
ATOM 3490 O O . SER B 1 99 ? -4.95450 8.47386 -32.49828 1.000 18.67170 98 SER B O 1
ATOM 3493 N N . ASP B 1 100 ? -3.21208 7.99963 -31.15519 1.000 16.15926 99 ASP B N 1
ATOM 3494 C CA . ASP B 1 100 ? -3.90536 8.27400 -29.90450 1.000 16.36974 99 ASP B CA 1
ATOM 3495 C C . ASP B 1 100 ? -3.36882 9.60657 -29.38212 1.000 18.54838 99 ASP B C 1
ATOM 3496 O O . ASP B 1 100 ? -2.15332 9.76926 -29.23460 1.000 17.41480 99 ASP B O 1
ATOM 3501 N N . SER B 1 101 ? -4.26816 10.57490 -29.15767 1.000 16.44266 100 SER B N 1
ATOM 3502 C CA . SER B 1 101 ? -3.83546 11.92969 -28.80399 1.000 15.68110 100 SER B CA 1
ATOM 3503 C C . SER B 1 101 ? -3.08850 11.96264 -27.47659 1.000 18.18731 100 SER B C 1
ATOM 3504 O O . SER B 1 101 ? -2.13358 12.72536 -27.31778 1.000 16.95423 100 SER B O 1
ATOM 3507 N N . ASN B 1 102 ? -3.53320 11.16808 -26.50691 1.000 16.29018 101 ASN B N 1
ATOM 3508 C CA . ASN B 1 102 ? -2.83614 11.05804 -25.22848 1.000 16.31082 101 ASN B CA 1
ATOM 3509 C C . ASN B 1 102 ? -1.42688 10.50763 -25.43516 1.000 15.74523 101 ASN B C 1
ATOM 3510 O O . ASN B 1 102 ? -0.44295 11.05911 -24.92683 1.000 15.64172 101 ASN B O 1
ATOM 3515 N N . PHE B 1 103 ? -1.31240 9.41735 -26.19776 1.000 15.45088 102 PHE B N 1
ATOM 3516 C CA . PHE B 1 103 ? -0.00337 8.83257 -26.46502 1.000 15.76359 102 PHE B CA 1
ATOM 3517 C C . PHE B 1 103 ? 0.93216 9.84349 -27.11250 1.000 15.91161 102 PHE B C 1
ATOM 3518 O O . PHE B 1 103 ? 2.12379 9.90435 -26.78443 1.000 17.34685 102 PHE B O 1
ATOM 3526 N N . CYS B 1 104 ? 0.43053 10.60544 -28.08962 1.000 16.63199 103 CYS B N 1
ATOM 3527 C CA . CYS B 1 104 ? 1.31667 11.50298 -28.82432 1.000 17.60013 103 CYS B CA 1
ATOM 3528 C C . CYS B 1 104 ? 1.75685 12.69809 -27.98497 1.000 16.74981 103 CYS B C 1
ATOM 3529 O O . CYS B 1 104 ? 2.87665 13.19642 -28.15801 1.000 19.15957 103 CYS B O 1
ATOM 3532 N N . ALA B 1 105 ? 0.90232 13.16303 -27.07557 1.000 15.19817 104 ALA B N 1
ATOM 3533 C CA . ALA B 1 105 ? 1.23533 14.33604 -26.27380 1.000 14.84911 104 ALA B CA 1
ATOM 3534 C C . ALA B 1 105 ? 2.27465 14.03127 -25.20213 1.000 15.47540 104 ALA B C 1
ATOM 3535 O O . ALA B 1 105 ? 3.00431 14.93627 -24.78410 1.000 17.08720 104 ALA B O 1
ATOM 3537 N N . TYR B 1 106 ? 2.35955 12.77925 -24.74728 1.000 15.69725 105 TYR B N 1
ATOM 3538 C CA . TYR B 1 106 ? 3.12663 12.48209 -23.53952 1.000 14.55084 105 TYR B CA 1
ATOM 3539 C C . TYR B 1 106 ? 4.61785 12.72904 -23.72604 1.000 14.80472 105 TYR B C 1
ATOM 3540 O O . TYR B 1 106 ? 5.32656 12.94456 -22.73931 1.000 14.72706 105 TYR B O 1
ATOM 3549 N N . VAL B 1 107 ? 5.10802 12.72949 -24.96656 1.000 15.49355 106 VAL B N 1
ATOM 3550 C CA . VAL B 1 107 ? 6.51864 13.03983 -25.19937 1.000 15.50973 106 VAL B CA 1
ATOM 3551 C C . VAL B 1 107 ? 6.89545 14.37913 -24.57407 1.000 17.03028 106 VAL B C 1
ATOM 3552 O O . VAL B 1 107 ? 8.02630 14.56191 -24.11262 1.000 17.38296 106 VAL B O 1
ATOM 3556 N N . ALA B 1 108 ? 5.96240 15.33388 -24.54261 1.000 17.07072 107 ALA B N 1
ATOM 3557 C CA . ALA B 1 108 ? 6.26526 16.62671 -23.93422 1.000 16.78351 107 ALA B CA 1
ATOM 3558 C C . ALA B 1 108 ? 6.58553 16.47939 -22.44996 1.000 18.33975 107 ALA B C 1
ATOM 3559 O O . ALA B 1 108 ? 7.50524 17.13042 -21.93708 1.000 17.85633 107 ALA B O 1
ATOM 3561 N N . THR B 1 109 ? 5.82833 15.63810 -21.74125 1.000 16.68685 108 THR B N 1
ATOM 3562 C CA . THR B 1 109 ? 6.10379 15.40294 -20.32920 1.000 16.55139 108 THR B CA 1
ATOM 3563 C C . THR B 1 109 ? 7.45974 14.73564 -20.14699 1.000 16.48512 108 THR B C 1
ATOM 3564 O O . THR B 1 109 ? 8.25526 15.13968 -19.28829 1.000 17.47407 108 THR B O 1
ATOM 3568 N N . GLY B 1 110 ? 7.72848 13.69150 -20.93480 1.000 16.92504 109 GLY B N 1
ATOM 3569 C CA . GLY B 1 110 ? 9.00528 13.00514 -20.82726 1.000 16.06251 109 GLY B CA 1
ATOM 3570 C C . GLY B 1 110 ? 10.18477 13.91770 -21.09184 1.000 18.27372 109 GLY B C 1
ATOM 3571 O O . GLY B 1 110 ? 11.18497 13.88358 -20.36897 1.000 18.92404 109 GLY B O 1
ATOM 3572 N N . VAL B 1 111 ? 10.08202 14.75107 -22.12736 1.000 16.58835 110 VAL B N 1
ATOM 3573 C CA . VAL B 1 111 ? 11.19533 15.61520 -22.49078 1.000 16.30219 110 VAL B CA 1
ATOM 3574 C C . VAL B 1 111 ? 11.42873 16.67818 -21.42087 1.000 16.22507 110 VAL B C 1
ATOM 3575 O O . VAL B 1 111 ? 12.57079 16.93829 -21.02534 1.000 17.09195 110 VAL B O 1
ATOM 3579 N N . TRP B 1 112 ? 10.36106 17.31048 -20.93416 1.000 15.83512 111 TRP B N 1
ATOM 3580 C CA . TRP B 1 112 ? 10.54285 18.33268 -19.90619 1.000 15.52156 111 TRP B CA 1
ATOM 3581 C C . TRP B 1 112 ? 11.08240 17.72452 -18.61436 1.000 17.47598 111 TRP B C 1
ATOM 3582 O O . TRP B 1 112 ? 11.96989 18.29782 -17.97166 1.000 18.59171 111 TRP B O 1
ATOM 3593 N N . HIS B 1 113 ? 10.56187 16.55764 -18.23514 1.000 16.71595 112 HIS B N 1
ATOM 3594 C CA . HIS B 1 113 ? 11.08114 15.81147 -17.09238 1.000 17.31841 112 HIS B CA 1
ATOM 3595 C C . HIS B 1 113 ? 12.58958 15.59421 -17.22180 1.000 18.45763 112 HIS B C 1
ATOM 3596 O O . HIS B 1 113 ? 13.35040 15.81505 -16.26991 1.000 18.37001 112 HIS B O 1
ATOM 3603 N N . HIS B 1 114 ? 13.04624 15.18054 -18.40649 1.000 17.48190 113 HIS B N 1
ATOM 3604 C CA . HIS B 1 114 ? 14.47559 14.95237 -18.60604 1.000 17.37136 113 HIS B CA 1
ATOM 3605 C C . HIS B 1 114 ? 15.27143 16.24870 -18.46943 1.000 18.43374 113 HIS B C 1
ATOM 3606 O O . HIS B 1 114 ? 16.35195 16.26192 -17.86485 1.000 19.43557 113 HIS B O 1
ATOM 3613 N N . VAL B 1 115 ? 14.76123 17.34636 -19.03582 1.000 20.01112 114 VAL B N 1
ATOM 3614 C CA . VAL B 1 115 ? 15.43456 18.63828 -18.91436 1.000 19.96198 114 VAL B CA 1
ATOM 3615 C C . VAL B 1 115 ? 15.49907 19.08229 -17.45374 1.000 20.14943 114 VAL B C 1
ATOM 3616 O O . VAL B 1 115 ? 16.52004 19.60964 -16.99248 1.000 22.02405 114 VAL B O 1
ATOM 3620 N N . LEU B 1 116 ? 14.41155 18.88798 -16.70404 1.000 18.20059 115 LEU B N 1
ATOM 3621 C CA . LEU B 1 116 ? 14.43226 19.25430 -15.29002 1.000 19.48569 115 LEU B CA 1
ATOM 3622 C C . LEU B 1 116 ? 15.54372 18.52412 -14.55002 1.000 20.54164 115 LEU B C 1
ATOM 3623 O O . LEU B 1 116 ? 16.24241 19.11418 -13.71321 1.000 21.89467 115 LEU B O 1
ATOM 3628 N N . ILE B 1 117 ? 15.71907 17.23736 -14.84078 1.000 20.28981 116 ILE B N 1
ATOM 3629 C CA . ILE B 1 117 ? 16.67186 16.43163 -14.08596 1.000 19.53484 116 ILE B CA 1
ATOM 3630 C C . ILE B 1 117 ? 18.10258 16.71993 -14.51931 1.000 20.71554 116 ILE B C 1
ATOM 3631 O O . ILE B 1 117 ? 19.00790 16.79894 -13.68121 1.000 24.15887 116 ILE B O 1
ATOM 3636 N N . THR B 1 118 ? 18.32911 16.92360 -15.81889 1.000 22.94118 117 THR B N 1
ATOM 3637 C CA . THR B 1 118 ? 19.68447 16.97874 -16.35616 1.000 23.21782 117 THR B CA 1
ATOM 3638 C C . THR B 1 118 ? 20.17387 18.38399 -16.68026 1.000 24.62539 117 THR B C 1
ATOM 3639 O O . THR B 1 118 ? 21.38831 18.61744 -16.67978 1.000 26.79658 117 THR B O 1
ATOM 3643 N N . GLY B 1 119 ? 19.27633 19.32091 -16.96997 1.000 25.83526 118 GLY B N 1
ATOM 3644 C CA . GLY B 1 119 ? 19.71364 20.61028 -17.47491 1.000 24.44129 118 GLY B CA 1
ATOM 3645 C C . GLY B 1 119 ? 20.41889 20.51470 -18.80877 1.000 25.32339 118 GLY B C 1
ATOM 3646 O O . GLY B 1 119 ? 21.22329 21.39107 -19.14509 1.000 25.63846 118 GLY B O 1
ATOM 3647 N N . ASP B 1 120 ? 20.13418 19.46746 -19.58395 1.000 23.91000 119 ASP B N 1
ATOM 3648 C CA . ASP B 1 120 ? 20.86894 19.17098 -20.81305 1.000 22.75623 119 ASP B CA 1
ATOM 3649 C C . ASP B 1 120 ? 20.26595 19.99320 -21.95004 1.000 21.89519 119 ASP B C 1
ATOM 3650 O O . ASP B 1 120 ? 19.23453 19.62867 -22.52251 1.000 20.10437 119 ASP B O 1
ATOM 3655 N N . ARG B 1 121 ? 20.91012 21.11351 -22.27972 1.000 21.91802 120 ARG B N 1
ATOM 3656 C CA . ARG B 1 121 ? 20.37014 21.97254 -23.32860 1.000 22.44195 120 ARG B CA 1
ATOM 3657 C C . ARG B 1 121 ? 20.55973 21.37207 -24.71860 1.000 21.12681 120 ARG B C 1
ATOM 3658 O O . ARG B 1 121 ? 19.76834 21.65981 -25.62367 1.000 22.62227 120 ARG B O 1
ATOM 3666 N N . ARG B 1 122 ? 21.59870 20.55534 -24.91951 1.000 22.17557 121 ARG B N 1
ATOM 3667 C CA . ARG B 1 122 ? 21.73312 19.85233 -26.19406 1.000 23.72448 121 ARG B CA 1
ATOM 3668 C C . ARG B 1 122 ? 20.52678 18.95407 -26.43383 1.000 22.17604 121 ARG B C 1
ATOM 3669 O O . ARG B 1 122 ? 19.96789 18.91572 -27.53869 1.000 21.62839 121 ARG B O 1
ATOM 3677 N N . PHE B 1 123 ? 20.13041 18.20481 -25.40156 1.000 22.62142 122 PHE B N 1
ATOM 3678 C CA . PHE B 1 123 ? 18.92951 17.37979 -25.46742 1.000 21.28983 122 PHE B CA 1
ATOM 3679 C C . PHE B 1 123 ? 17.70168 18.23588 -25.75113 1.000 21.58513 122 PHE B C 1
ATOM 3680 O O . PHE B 1 123 ? 16.88454 17.90367 -26.61478 1.000 20.63716 122 PHE B O 1
ATOM 3688 N N . ALA B 1 124 ? 17.55949 19.35324 -25.03331 1.000 20.68173 123 ALA B N 1
ATOM 3689 C CA . ALA B 1 124 ? 16.40232 20.21726 -25.24140 1.000 20.05744 123 ALA B CA 1
ATOM 3690 C C . ALA B 1 124 ? 16.33051 20.70847 -26.68408 1.000 22.55841 123 ALA B C 1
ATOM 3691 O O . ALA B 1 124 ? 15.25456 20.73265 -27.28665 1.000 21.45583 123 ALA B O 1
ATOM 3693 N N . GLU B 1 125 ? 17.46711 21.10588 -27.25441 1.000 22.23514 124 GLU B N 1
ATOM 3694 C CA . GLU B 1 125 ? 17.46389 21.60447 -28.62767 1.000 22.93711 124 GLU B CA 1
ATOM 3695 C C . GLU B 1 125 ? 17.14300 20.49417 -29.62035 1.000 22.96438 124 GLU B C 1
ATOM 3696 O O . GLU B 1 125 ? 16.47891 20.73450 -30.63588 1.000 25.96877 124 GLU B O 1
ATOM 3702 N N . THR B 1 126 ? 17.60864 19.27337 -29.34900 1.000 21.19551 125 THR B N 1
ATOM 3703 C CA . THR B 1 126 ? 17.30907 18.15633 -30.24153 1.000 22.33288 125 THR B CA 1
ATOM 3704 C C . THR B 1 126 ? 15.83490 17.77707 -30.18517 1.000 23.08829 125 THR B C 1
ATOM 3705 O O . THR B 1 126 ? 15.22177 17.48858 -31.22037 1.000 22.01319 125 THR B O 1
ATOM 3709 N N . MET B 1 127 ? 15.25079 17.76460 -28.98503 1.000 21.51719 126 MET B N 1
ATOM 3710 C CA . MET B 1 127 ? 13.90068 17.26796 -28.78361 1.000 19.04758 126 MET B CA 1
ATOM 3711 C C . MET B 1 127 ? 12.82929 18.34139 -28.91889 1.000 19.13282 126 MET B C 1
ATOM 3712 O O . MET B 1 127 ? 11.64879 18.00176 -29.06821 1.000 18.88163 126 MET B O 1
ATOM 3717 N N . TRP B 1 128 ? 13.19302 19.62067 -28.86480 1.000 19.92448 127 TRP B N 1
ATOM 3718 C CA . TRP B 1 128 ? 12.18670 20.67235 -29.01046 1.000 20.36947 127 TRP B CA 1
ATOM 3719 C C . TRP B 1 128 ? 11.36517 20.53540 -30.28920 1.000 20.12490 127 TRP B C 1
ATOM 3720 O O . TRP B 1 128 ? 10.12748 20.60316 -30.21178 1.000 20.39249 127 TRP B O 1
ATOM 3731 N N . PRO B 1 129 ? 11.96033 20.32823 -31.46744 1.000 20.07658 128 PRO B N 1
ATOM 3732 C CA . PRO B 1 129 ? 11.13292 20.17941 -32.67790 1.000 21.22700 128 PRO B CA 1
ATOM 3733 C C . PRO B 1 129 ? 10.23287 18.96122 -32.63221 1.000 21.60514 128 PRO B C 1
ATOM 3734 O O . PRO B 1 129 ? 9.13126 18.98816 -33.20027 1.000 20.92845 128 PRO B O 1
ATOM 3738 N N . VAL B 1 130 ? 10.68272 17.88473 -31.97994 1.000 20.53016 129 VAL B N 1
ATOM 3739 C CA . VAL B 1 130 ? 9.85165 16.69308 -31.82410 1.000 19.56567 129 VAL B CA 1
ATOM 3740 C C . VAL B 1 130 ? 8.61837 17.02208 -31.00004 1.000 17.61301 129 VAL B C 1
ATOM 3741 O O . VAL B 1 130 ? 7.48805 16.70396 -31.37980 1.000 17.97678 129 VAL B O 1
ATOM 3745 N N . VAL B 1 131 ? 8.82455 17.65931 -29.84531 1.000 17.38022 130 VAL B N 1
ATOM 3746 C CA . VAL B 1 131 ? 7.70702 18.01970 -28.97969 1.000 18.63591 130 VAL B CA 1
ATOM 3747 C C . VAL B 1 131 ? 6.76019 18.97600 -29.69297 1.000 20.65811 130 VAL B C 1
ATOM 3748 O O . VAL B 1 131 ? 5.53599 18.82181 -29.63130 1.000 18.89899 130 VAL B O 1
ATOM 3752 N N . ALA B 1 132 ? 7.31081 19.99800 -30.35548 1.000 19.25329 131 ALA B N 1
ATOM 3753 C CA . ALA B 1 132 ? 6.46168 21.00009 -30.99281 1.000 19.38779 131 ALA B CA 1
ATOM 3754 C C . ALA B 1 132 ? 5.59657 20.37713 -32.08044 1.000 17.53725 131 ALA B C 1
ATOM 3755 O O . ALA B 1 132 ? 4.39226 20.65300 -32.16050 1.000 18.55540 131 ALA B O 1
ATOM 3757 N N . LYS B 1 133 ? 6.18193 19.50460 -32.90345 1.000 18.92917 132 LYS B N 1
ATOM 3758 C CA . LYS B 1 133 ? 5.40130 18.82686 -33.93651 1.000 20.63797 132 LYS B CA 1
ATOM 3759 C C . LYS B 1 133 ? 4.32545 17.93930 -33.32386 1.000 18.65612 132 LYS B C 1
ATOM 3760 O O . LYS B 1 133 ? 3.19644 17.87585 -33.82636 1.000 18.50331 132 LYS B O 1
ATOM 3766 N N . ALA B 1 134 ? 4.65634 17.24157 -32.23348 1.000 17.59684 133 ALA B N 1
ATOM 3767 C CA . ALA B 1 134 ? 3.68364 16.37274 -31.58067 1.000 18.14439 133 ALA B CA 1
ATOM 3768 C C . ALA B 1 134 ? 2.53099 17.17541 -30.98928 1.000 14.92841 133 ALA B C 1
ATOM 3769 O O . ALA B 1 134 ? 1.36526 16.78371 -31.11049 1.000 15.38070 133 ALA B O 1
ATOM 3771 N N . ILE B 1 135 ? 2.83716 18.28860 -30.32613 1.000 17.18702 134 ILE B N 1
ATOM 3772 C CA . ILE B 1 135 ? 1.79342 19.05382 -29.65686 1.000 17.57544 134 ILE B CA 1
ATOM 3773 C C . ILE B 1 135 ? 0.93167 19.79537 -30.67340 1.000 17.28035 134 ILE B C 1
ATOM 3774 O O . ILE B 1 135 ? -0.28482 19.92604 -30.49336 1.000 18.03153 134 ILE B O 1
ATOM 3779 N N . ASP B 1 136 ? 1.53836 20.27963 -31.76041 1.000 19.04036 135 ASP B N 1
ATOM 3780 C CA . ASP B 1 136 ? 0.74848 20.81903 -32.86784 1.000 20.70504 135 ASP B CA 1
ATOM 3781 C C . ASP B 1 136 ? -0.22516 19.77287 -33.40106 1.000 20.09885 135 ASP B C 1
ATOM 3782 O O . ASP B 1 136 ? -1.39571 20.07615 -33.66918 1.000 19.75093 135 ASP B O 1
ATOM 3787 N N . PHE B 1 137 ? 0.24305 18.53224 -33.55943 1.000 17.91777 136 PHE B N 1
ATOM 3788 C CA . PHE B 1 137 ? -0.62007 17.46104 -34.04715 1.000 18.40616 136 PHE B CA 1
ATOM 3789 C C . PHE B 1 137 ? -1.77482 17.20872 -33.08642 1.000 17.54811 136 PHE B C 1
ATOM 3790 O O . PHE B 1 137 ? -2.93591 17.08477 -33.49816 1.000 17.76149 136 PHE B O 1
ATOM 3798 N N . VAL B 1 138 ? -1.46821 17.11832 -31.79000 1.000 16.98946 137 VAL B N 1
ATOM 3799 C CA . VAL B 1 138 ? -2.50586 16.85615 -30.80319 1.000 17.37826 137 VAL B CA 1
ATOM 3800 C C . VAL B 1 138 ? -3.54464 17.96439 -30.80417 1.000 16.09596 137 VAL B C 1
ATOM 3801 O O . VAL B 1 138 ? -4.75068 17.70646 -30.72297 1.000 18.04554 137 VAL B O 1
ATOM 3805 N N . ILE B 1 139 ? -3.10161 19.21891 -30.87156 1.000 17.88196 138 ILE B N 1
ATOM 3806 C CA . ILE B 1 139 ? -4.07039 20.30840 -30.83188 1.000 20.37565 138 ILE B CA 1
ATOM 3807 C C . ILE B 1 139 ? -4.93164 20.32124 -32.09069 1.000 19.34086 138 ILE B C 1
ATOM 3808 O O . ILE B 1 139 ? -6.08348 20.77423 -32.06058 1.000 20.37835 138 ILE B O 1
ATOM 3813 N N . ASP B 1 140 ? -4.41035 19.80520 -33.20553 1.000 19.62011 139 ASP B N 1
ATOM 3814 C CA . ASP B 1 140 ? -5.22754 19.64420 -34.40135 1.000 21.92690 139 ASP B CA 1
ATOM 3815 C C . ASP B 1 140 ? -6.29351 18.56585 -34.24338 1.000 21.09524 139 ASP B C 1
ATOM 3816 O O . ASP B 1 140 ? -7.14399 18.41984 -35.13209 1.000 21.74176 139 ASP B O 1
ATOM 3821 N N . MET B 1 141 ? -6.27029 17.81758 -33.14083 1.000 19.07579 140 MET B N 1
ATOM 3822 C CA . MET B 1 141 ? -7.32847 16.88219 -32.79515 1.000 20.16451 140 MET B CA 1
ATOM 3823 C C . MET B 1 141 ? -8.34697 17.47944 -31.83393 1.000 18.92277 140 MET B C 1
ATOM 3824 O O . MET B 1 141 ? -9.28032 16.77988 -31.42798 1.000 20.65326 140 MET B O 1
ATOM 3829 N N . GLN B 1 142 ? -8.19967 18.75182 -31.47003 1.000 18.99033 141 GLN B N 1
ATOM 3830 C CA . GLN B 1 142 ? -9.12787 19.36986 -30.53484 1.000 20.86870 141 GLN B CA 1
ATOM 3831 C C . GLN B 1 142 ? -10.47490 19.60401 -31.20914 1.000 22.42213 141 GLN B C 1
ATOM 3832 O O . GLN B 1 142 ? -10.54345 20.10043 -32.33974 1.000 23.35873 141 GLN B O 1
ATOM 3838 N N . LEU B 1 143 ? -11.54164 19.25155 -30.50719 1.000 22.85302 142 LEU B N 1
ATOM 3839 C CA . LEU B 1 143 ? -12.90366 19.42846 -30.98794 1.000 24.62911 142 LEU B CA 1
ATOM 3840 C C . LEU B 1 143 ? -13.43119 20.79545 -30.57884 1.000 25.39362 142 LEU B C 1
ATOM 3841 O O . LEU B 1 143 ? -12.85238 21.48229 -29.73267 1.000 26.76928 142 LEU B O 1
ATOM 3846 N N . PRO B 1 144 ? -14.54224 21.23231 -31.17758 1.000 28.81569 143 PRO B N 1
ATOM 3847 C CA . PRO B 1 144 ? -15.04245 22.59298 -30.90028 1.000 29.23397 143 PRO B CA 1
ATOM 3848 C C . PRO B 1 144 ? -15.31093 22.87377 -29.43210 1.000 29.04309 143 PRO B C 1
ATOM 3849 O O . PRO B 1 144 ? -15.13289 24.01520 -28.98805 1.000 31.57240 143 PRO B O 1
ATOM 3853 N N . GLY B 1 145 ? -15.73712 21.87448 -28.66081 1.000 27.83928 144 GLY B N 1
ATOM 3854 C CA . GLY B 1 145 ? -16.00807 22.09181 -27.25074 1.000 26.76789 144 GLY B CA 1
ATOM 3855 C C . GLY B 1 145 ? -14.78808 22.19522 -26.35427 1.000 25.12088 144 GLY B C 1
ATOM 3856 O O . GLY B 1 145 ? -14.93629 22.50687 -25.16862 1.000 27.05324 144 GLY B O 1
ATOM 3857 N N . GLY B 1 146 ? -13.58728 21.93315 -26.87905 1.000 23.17953 145 GLY B N 1
ATOM 3858 C CA . GLY B 1 146 ? -12.35118 22.04141 -26.13009 1.000 23.56688 145 GLY B CA 1
ATOM 3859 C C . GLY B 1 146 ? -11.71923 20.70485 -25.78541 1.000 21.65073 145 GLY B C 1
ATOM 3860 O O . GLY B 1 146 ? -10.49364 20.63078 -25.62877 1.000 21.39071 145 GLY B O 1
ATOM 3861 N N . GLU B 1 147 ? -12.52337 19.65570 -25.65538 1.000 22.00972 146 GLU B N 1
ATOM 3862 C CA . GLU B 1 147 ? -11.97810 18.32035 -25.46257 1.000 22.51498 146 GLU B CA 1
ATOM 3863 C C . GLU B 1 147 ? -11.19124 17.89873 -26.70792 1.000 20.51982 146 GLU B C 1
ATOM 3864 O O . GLU B 1 147 ? -11.38450 18.43923 -27.79716 1.000 20.65450 146 GLU B O 1
ATOM 3870 N N . ILE B 1 148 ? -10.28139 16.93215 -26.53911 1.000 20.71451 147 ILE B N 1
ATOM 3871 C CA . ILE B 1 148 ? -9.47819 16.38888 -27.63755 1.000 19.29083 147 ILE B CA 1
ATOM 3872 C C . ILE B 1 148 ? -10.06916 15.05176 -28.06639 1.000 17.24862 147 ILE B C 1
ATOM 3873 O O . ILE B 1 148 ? -10.36368 14.19472 -27.22443 1.000 18.08060 147 ILE B O 1
ATOM 3878 N N . ALA B 1 149 ? -10.23626 14.86280 -29.37381 1.000 16.76056 148 ALA B N 1
ATOM 3879 C CA . ALA B 1 149 ? -10.60795 13.54799 -29.87956 1.000 17.56589 148 ALA B CA 1
ATOM 3880 C C . ALA B 1 149 ? -9.58701 12.51105 -29.41861 1.000 15.85465 148 ALA B C 1
ATOM 3881 O O . ALA B 1 149 ? -8.38365 12.77530 -29.36780 1.000 16.81247 148 ALA B O 1
ATOM 3883 N N . TRP B 1 150 ? -10.06339 11.31406 -29.08393 1.000 17.80260 149 TRP B N 1
ATOM 3884 C CA . TRP B 1 150 ? -9.14905 10.33459 -28.51152 1.000 17.37957 149 TRP B CA 1
ATOM 3885 C C . TRP B 1 150 ? -8.22105 9.73725 -29.56441 1.000 17.36831 149 TRP B C 1
ATOM 3886 O O . TRP B 1 150 ? -7.09169 9.35772 -29.23903 1.000 17.46007 149 TRP B O 1
ATOM 3897 N N . ALA B 1 151 ? -8.64758 9.68148 -30.82779 1.000 17.29409 150 ALA B N 1
ATOM 3898 C CA . ALA B 1 151 ? -7.84216 9.02595 -31.85147 1.000 17.06720 150 ALA B CA 1
ATOM 3899 C C . ALA B 1 151 ? -8.08551 9.64420 -33.22293 1.000 17.23296 150 ALA B C 1
ATOM 3900 O O . ALA B 1 151 ? -9.14280 10.22100 -33.48674 1.000 19.30918 150 ALA B O 1
ATOM 3902 N N . ARG B 1 152 ? -7.07982 9.52429 -34.08655 1.000 17.83301 151 ARG B N 1
ATOM 3903 C CA . ARG B 1 152 ? -7.18372 9.89633 -35.49182 1.000 17.95157 151 ARG B CA 1
ATOM 3904 C C . ARG B 1 152 ? -6.85743 8.68278 -36.35150 1.000 19.65655 151 ARG B C 1
ATOM 3905 O O . ARG B 1 152 ? -5.90941 7.94477 -36.06108 1.000 19.87432 151 ARG B O 1
ATOM 3913 N N . SER B 1 153 ? -7.64788 8.48016 -37.41478 1.000 18.86712 152 SER B N 1
ATOM 3914 C CA . SER B 1 153 ? -7.39800 7.41045 -38.37349 1.000 21.09206 152 SER B CA 1
ATOM 3915 C C . SER B 1 153 ? -7.24958 8.05131 -39.74342 1.000 21.13183 152 SER B C 1
ATOM 3916 O O . SER B 1 153 ? -7.49727 9.25358 -39.88211 1.000 22.32937 152 SER B O 1
ATOM 3919 N N . PRO B 1 154 ? -6.85555 7.29914 -40.77576 1.000 20.28884 153 PRO B N 1
ATOM 3920 C CA . PRO B 1 154 ? -6.77991 7.90149 -42.11619 1.000 22.17782 153 PRO B CA 1
ATOM 3921 C C . PRO B 1 154 ? -8.10820 8.44233 -42.59685 1.000 25.81630 153 PRO B C 1
ATOM 3922 O O . PRO B 1 154 ? -8.13036 9.34616 -43.44341 1.000 29.10712 153 PRO B O 1
ATOM 3926 N N A SER B 1 155 ? -9.22460 7.92159 -42.09216 0.558 26.54300 154 SER B N 1
ATOM 3927 N N B SER B 1 155 ? -9.21861 7.90730 -42.08790 0.442 26.74465 154 SER B N 1
ATOM 3928 C CA A SER B 1 155 ? -10.53915 8.41057 -42.48936 0.558 29.02893 154 SER B CA 1
ATOM 3929 C CA B SER B 1 155 ? -10.53909 8.39327 -42.46077 0.442 29.15925 154 SER B CA 1
ATOM 3930 C C A SER B 1 155 ? -11.02771 9.58580 -41.65033 0.558 29.79662 154 SER B C 1
ATOM 3931 C C B SER B 1 155 ? -10.90619 9.69705 -41.76679 0.442 30.30702 154 SER B C 1
ATOM 3932 O O A SER B 1 155 ? -12.12481 10.09262 -41.90548 0.558 30.17429 154 SER B O 1
ATOM 3933 O O B SER B 1 155 ? -11.79443 10.40766 -42.24905 0.442 32.62504 154 SER B O 1
ATOM 3938 N N . GLY B 1 156 ? -10.25699 10.02593 -40.65672 1.000 29.12865 155 GLY B N 1
ATOM 3939 C CA . GLY B 1 156 ? -10.55548 11.24000 -39.93250 1.000 26.41326 155 GLY B CA 1
ATOM 3940 C C . GLY B 1 156 ? -10.50324 11.03016 -38.43471 1.000 24.06472 155 GLY B C 1
ATOM 3941 O O . GLY B 1 156 ? -10.09733 9.97653 -37.93620 1.000 23.35297 155 GLY B O 1
ATOM 3942 N N . LEU B 1 157 ? -10.91650 12.06515 -37.70992 1.000 21.84664 156 LEU B N 1
ATOM 3943 C CA . LEU B 1 157 ? -10.93074 12.00089 -36.25629 1.000 22.45098 156 LEU B CA 1
ATOM 3944 C C . LEU B 1 157 ? -12.06247 11.11307 -35.76342 1.000 24.50966 156 LEU B C 1
ATOM 3945 O O . LEU B 1 157 ? -13.17179 11.12826 -36.30237 1.000 26.42635 156 LEU B O 1
ATOM 3950 N N . TYR B 1 158 ? -11.78362 10.36370 -34.69994 1.000 25.05801 157 TYR B N 1
ATOM 3951 C CA . TYR B 1 158 ? -12.83757 9.73249 -33.91691 1.000 26.33105 157 TYR B CA 1
ATOM 3952 C C . TYR B 1 158 ? -13.35237 10.78808 -32.94818 1.000 27.40927 157 TYR B C 1
ATOM 3953 O O . TYR B 1 158 ? -12.63635 11.18994 -32.02518 1.000 30.15757 157 TYR B O 1
ATOM 3962 N N . GLU B 1 159 ? -14.58226 11.24654 -33.15759 1.000 29.51418 158 GLU B N 1
ATOM 3963 C CA . GLU B 1 159 ? -15.11444 12.41258 -32.44768 1.000 33.82243 158 GLU B CA 1
ATOM 3964 C C . GLU B 1 159 ? -15.72599 12.05171 -31.09599 1.000 29.15830 158 GLU B C 1
ATOM 3965 O O . GLU B 1 159 ? -16.83842 12.45610 -30.74925 1.000 30.59924 158 GLU B O 1
ATOM 3971 N N . GLU B 1 160 ? -14.97686 11.26144 -30.33399 1.000 23.89164 159 GLU B N 1
ATOM 3972 C CA . GLU B 1 160 ? -15.24407 10.98549 -28.93124 1.000 24.72739 159 GLU B CA 1
ATOM 3973 C C . GLU B 1 160 ? -13.99051 11.32114 -28.14168 1.000 19.09726 159 GLU B C 1
ATOM 3974 O O . GLU B 1 160 ? -12.87369 11.21830 -28.65435 1.000 19.26074 159 GLU B O 1
ATOM 3980 N N . ALA B 1 161 ? -14.17463 11.72889 -26.88816 1.000 19.98421 160 ALA B N 1
ATOM 3981 C CA . ALA B 1 161 ? -13.05919 12.09403 -26.02690 1.000 16.92242 160 ALA B CA 1
ATOM 3982 C C . ALA B 1 161 ? -13.06914 11.22726 -24.77600 1.000 19.00823 160 ALA B C 1
ATOM 3983 O O . ALA B 1 161 ? -14.12864 10.80786 -24.30103 1.000 20.27007 160 ALA B O 1
ATOM 3985 N N . LEU B 1 162 ? -11.87966 10.95535 -24.25267 1.000 17.07667 161 LEU B N 1
ATOM 3986 C CA . LEU B 1 162 ? -11.72164 10.19701 -23.01956 1.000 17.30442 161 LEU B CA 1
ATOM 3987 C C . LEU B 1 162 ? -11.19990 11.12721 -21.93381 1.000 17.90754 161 LEU B C 1
ATOM 3988 O O . LEU B 1 162 ? -10.22342 11.84839 -22.15420 1.000 19.42433 161 LEU B O 1
ATOM 3993 N N . LEU B 1 163 ? -11.84392 11.09024 -20.76080 1.000 16.51058 162 LEU B N 1
ATOM 3994 C CA . LEU B 1 163 ? -11.47067 11.98766 -19.67145 1.000 16.73887 162 LEU B CA 1
ATOM 3995 C C . LEU B 1 163 ? -10.03444 11.73962 -19.21057 1.000 16.48717 162 LEU B C 1
ATOM 3996 O O . LEU B 1 163 ? -9.27522 12.68953 -18.97159 1.000 16.97016 162 LEU B O 1
ATOM 4001 N N . THR B 1 164 ? -9.64272 10.47035 -19.07352 1.000 15.41096 163 THR B N 1
ATOM 4002 C CA . THR B 1 164 ? -8.27038 10.15762 -18.68278 1.000 15.67806 163 THR B CA 1
ATOM 4003 C C . THR B 1 164 ? -7.26934 10.73556 -19.67255 1.000 16.00858 163 THR B C 1
ATOM 4004 O O . THR B 1 164 ? -6.29992 11.39260 -19.28047 1.000 17.08089 163 THR B O 1
ATOM 4008 N N . GLY B 1 165 ? -7.48251 10.49419 -20.96995 1.000 15.94722 164 GLY B N 1
ATOM 4009 C CA . GLY B 1 165 ? -6.55882 11.02405 -21.96003 1.000 16.35911 164 GLY B CA 1
ATOM 4010 C C . GLY B 1 165 ? -6.53428 12.54121 -21.98093 1.000 17.07969 164 GLY B C 1
ATOM 4011 O O . GLY B 1 165 ? -5.47268 13.15566 -22.10985 1.000 16.75087 164 GLY B O 1
ATOM 4012 N N . CYS B 1 166 ? -7.70260 13.16762 -21.85748 1.000 16.09118 165 CYS B N 1
ATOM 4013 C CA . CYS B 1 166 ? -7.74252 14.62567 -21.85454 1.000 16.50688 165 CYS B CA 1
ATOM 4014 C C . CYS B 1 166 ? -7.03676 15.19195 -20.62620 1.000 17.59708 165 CYS B C 1
ATOM 4015 O O . CYS B 1 166 ? -6.33098 16.20178 -20.72441 1.000 16.59531 165 CYS B O 1
ATOM 4018 N N . ALA B 1 167 ? -7.18747 14.53349 -19.47060 1.000 16.64909 166 ALA B N 1
ATOM 4019 C CA . ALA B 1 167 ? -6.50434 14.97874 -18.25991 1.000 15.71845 166 ALA B CA 1
ATOM 4020 C C . ALA B 1 167 ? -4.99379 14.85521 -18.41626 1.000 15.63392 166 ALA B C 1
ATOM 4021 O O . ALA B 1 167 ? -4.23632 15.71987 -17.95704 1.000 18.74722 166 ALA B O 1
ATOM 4023 N N . SER B 1 168 ? -4.54055 13.77984 -19.05754 1.000 15.39414 167 SER B N 1
ATOM 4024 C CA . SER B 1 168 ? -3.11745 13.60779 -19.31123 1.000 14.00228 167 SER B CA 1
ATOM 4025 C C . SER B 1 168 ? -2.60543 14.63961 -20.31161 1.000 16.20389 167 SER B C 1
ATOM 4026 O O . SER B 1 168 ? -1.53291 15.22517 -20.11873 1.000 16.99852 167 SER B O 1
ATOM 4029 N N . ILE B 1 169 ? -3.34453 14.84945 -21.40554 1.000 14.47620 168 ILE B N 1
ATOM 4030 C CA . ILE B 1 169 ? -2.94760 15.84046 -22.40239 1.000 15.90690 168 ILE B CA 1
ATOM 4031 C C . ILE B 1 169 ? -2.85607 17.22757 -21.78181 1.000 17.47252 168 ILE B C 1
ATOM 4032 O O . ILE B 1 169 ? -1.95019 18.00330 -22.10196 1.000 17.34134 168 ILE B O 1
ATOM 4037 N N . TYR B 1 170 ? -3.80371 17.57040 -20.90482 1.000 16.37513 169 TYR B N 1
ATOM 4038 C CA . TYR B 1 170 ? -3.76734 18.85941 -20.21902 1.000 17.45415 169 TYR B CA 1
ATOM 4039 C C . TYR B 1 170 ? -2.41483 19.07840 -19.54693 1.000 17.83687 169 TYR B C 1
ATOM 4040 O O . TYR B 1 170 ? -1.77074 20.12121 -19.72343 1.000 18.93518 169 TYR B O 1
ATOM 4049 N N . HIS B 1 171 ? -1.95501 18.08631 -18.78883 1.000 15.78041 170 HIS B N 1
ATOM 4050 C CA . HIS B 1 171 ? -0.64258 18.18518 -18.16317 1.000 16.02442 170 HIS B CA 1
ATOM 4051 C C . HIS B 1 171 ? 0.47795 18.20729 -19.20383 1.000 15.95212 170 HIS B C 1
ATOM 4052 O O . HIS B 1 171 ? 1.44634 18.96794 -19.06508 1.000 17.29521 170 HIS B O 1
ATOM 4059 N N . SER B 1 172 ? 0.36358 17.39512 -20.26390 1.000 14.52161 171 SER B N 1
ATOM 4060 C CA . SER B 1 172 ? 1.43494 17.33901 -21.25969 1.000 14.92422 171 SER B CA 1
ATOM 4061 C C . SER B 1 172 ? 1.61758 18.68002 -21.96817 1.000 14.57791 171 SER B C 1
ATOM 4062 O O . SER B 1 172 ? 2.75174 19.10493 -22.22592 1.000 16.45907 171 SER B O 1
ATOM 4065 N N . ILE B 1 173 ? 0.51805 19.35098 -22.31602 1.000 16.10845 172 ILE B N 1
ATOM 4066 C CA . ILE B 1 173 ? 0.65509 20.63967 -22.99060 1.000 15.31520 172 ILE B CA 1
ATOM 4067 C C . ILE B 1 173 ? 1.26897 21.66958 -22.05906 1.000 18.63676 172 ILE B C 1
ATOM 4068 O O . ILE B 1 173 ? 2.02157 22.54244 -22.50086 1.000 19.52350 172 ILE B O 1
ATOM 4073 N N . ARG B 1 174 ? 0.96203 21.59598 -20.76305 1.000 17.30326 173 ARG B N 1
ATOM 4074 C CA . ARG B 1 174 ? 1.59735 22.51136 -19.81737 1.000 18.56394 173 ARG B CA 1
ATOM 4075 C C . ARG B 1 174 ? 3.09933 22.25555 -19.73210 1.000 17.13481 173 ARG B C 1
ATOM 4076 O O . ARG B 1 174 ? 3.89175 23.19734 -19.61872 1.000 19.82840 173 ARG B O 1
ATOM 4084 N N . CYS B 1 175 ? 3.51121 20.98469 -19.79175 1.000 15.89056 174 CYS B N 1
ATOM 4085 C CA . CYS B 1 175 ? 4.93777 20.67546 -19.85738 1.000 16.70021 174 CYS B CA 1
ATOM 4086 C C . CYS B 1 175 ? 5.55021 21.18184 -21.15581 1.000 17.70331 174 CYS B C 1
ATOM 4087 O O . CYS B 1 175 ? 6.70469 21.62551 -21.17344 1.000 18.52863 174 CYS B O 1
ATOM 4090 N N . ALA B 1 176 ? 4.80666 21.07662 -22.26342 1.000 18.50743 175 ALA B N 1
ATOM 4091 C CA . ALA B 1 176 ? 5.28667 21.60989 -23.53330 1.000 19.12412 175 ALA B CA 1
ATOM 4092 C C . ALA B 1 176 ? 5.46775 23.11978 -23.45957 1.000 20.41793 175 ALA B C 1
ATOM 4093 O O . ALA B 1 176 ? 6.42532 23.66216 -24.02181 1.000 19.99995 175 ALA B O 1
ATOM 4095 N N . LEU B 1 177 ? 4.56209 23.81346 -22.76140 1.000 18.80906 176 LEU B N 1
ATOM 4096 C CA . LEU B 1 177 ? 4.70208 25.25312 -22.57100 1.000 19.08351 176 LEU B CA 1
ATOM 4097 C C . LEU B 1 177 ? 5.91134 25.57983 -21.70567 1.000 20.89563 176 LEU B C 1
ATOM 4098 O O . LEU B 1 177 ? 6.59209 26.58445 -21.93965 1.000 21.42831 176 LEU B O 1
ATOM 4103 N N . ALA B 1 178 ? 6.18742 24.74924 -20.69639 1.000 20.00061 177 ALA B N 1
ATOM 4104 C CA . ALA B 1 178 ? 7.39594 24.93924 -19.89875 1.000 20.51896 177 ALA B CA 1
ATOM 4105 C C . ALA B 1 178 ? 8.64117 24.81813 -20.76631 1.000 22.46109 177 ALA B C 1
ATOM 4106 O O . ALA B 1 178 ? 9.57167 25.62609 -20.65358 1.000 23.34608 177 ALA B O 1
ATOM 4108 N N . LEU B 1 179 ? 8.67023 23.81837 -21.65182 1.000 21.92724 178 LEU B N 1
ATOM 4109 C CA . LEU B 1 179 ? 9.79586 23.68264 -22.56791 1.000 21.85797 178 LEU B CA 1
ATOM 4110 C C . LEU B 1 179 ? 9.86271 24.86448 -23.52791 1.000 21.95844 178 LEU B C 1
ATOM 4111 O O . LEU B 1 179 ? 10.95166 25.36362 -23.83677 1.000 21.72539 178 LEU B O 1
ATOM 4116 N N . ALA B 1 180 ? 8.70600 25.33533 -24.00097 1.000 20.76367 179 ALA B N 1
ATOM 4117 C CA . ALA B 1 180 ? 8.68839 26.49084 -24.89524 1.000 21.90713 179 ALA B CA 1
ATOM 4118 C C . ALA B 1 180 ? 9.33793 27.70248 -24.23392 1.000 25.23351 179 ALA B C 1
ATOM 4119 O O . ALA B 1 180 ? 10.14994 28.40153 -24.85000 1.000 25.05956 179 ALA B O 1
ATOM 4121 N N A ASP B 1 181 ? 8.99407 27.96183 -22.97134 0.521 24.91643 180 ASP B N 1
ATOM 4122 N N B ASP B 1 181 ? 8.98946 27.97152 -22.97221 0.479 24.87524 180 ASP B N 1
ATOM 4123 C CA A ASP B 1 181 ? 9.61928 29.05988 -22.24124 0.521 26.44930 180 ASP B CA 1
ATOM 4124 C CA B ASP B 1 181 ? 9.62957 29.06914 -22.25093 0.479 26.05029 180 ASP B CA 1
ATOM 4125 C C A ASP B 1 181 ? 11.12228 28.84483 -22.10355 0.521 26.33884 180 ASP B C 1
ATOM 4126 C C B ASP B 1 181 ? 11.13092 28.84229 -22.12348 0.479 26.35514 180 ASP B C 1
ATOM 4127 O O A ASP B 1 181 ? 11.90978 29.78309 -22.27142 0.521 26.71888 180 ASP B O 1
ATOM 4128 O O B ASP B 1 181 ? 11.92568 29.76972 -22.31652 0.479 27.09177 180 ASP B O 1
ATOM 4137 N N . TYR B 1 182 ? 11.53540 27.61095 -21.79869 1.000 25.74182 181 TYR B N 1
ATOM 4138 C CA . TYR B 1 182 ? 12.95490 27.28637 -21.68757 1.000 25.60678 181 TYR B CA 1
ATOM 4139 C C . TYR B 1 182 ? 13.68782 27.51667 -23.00280 1.000 25.37347 181 TYR B C 1
ATOM 4140 O O . TYR B 1 182 ? 14.85857 27.91322 -22.99969 1.000 26.61501 181 TYR B O 1
ATOM 4149 N N . MET B 1 183 ? 13.01727 27.28116 -24.13339 1.000 26.43475 182 MET B N 1
ATOM 4150 C CA . MET B 1 183 ? 13.60189 27.49388 -25.45171 1.000 25.37947 182 MET B CA 1
ATOM 4151 C C . MET B 1 183 ? 13.45256 28.92391 -25.95468 1.000 28.22878 182 MET B C 1
ATOM 4152 O O . MET B 1 183 ? 14.06919 29.27112 -26.96818 1.000 29.95837 182 MET B O 1
ATOM 4157 N N . GLY B 1 184 ? 12.64342 29.74902 -25.29373 1.000 27.36777 183 GLY B N 1
ATOM 4158 C CA . GLY B 1 184 ? 12.44069 31.11565 -25.73931 1.000 28.44532 183 GLY B CA 1
ATOM 4159 C C . GLY B 1 184 ? 11.54873 31.25313 -26.95102 1.000 32.15273 183 GLY B C 1
ATOM 4160 O O . GLY B 1 184 ? 11.72371 32.18933 -27.73856 1.000 32.18335 183 GLY B O 1
ATOM 4161 N N . GLU B 1 185 ? 10.58442 30.34974 -27.11959 1.000 31.03186 184 GLU B N 1
ATOM 4162 C CA . GLU B 1 185 ? 9.70536 30.33845 -28.28789 1.000 31.16666 184 GLU B CA 1
ATOM 4163 C C . GLU B 1 185 ? 8.25674 30.28171 -27.82624 1.000 30.22622 184 GLU B C 1
ATOM 4164 O O . GLU B 1 185 ? 7.68552 29.19483 -27.65731 1.000 30.09949 184 GLU B O 1
ATOM 4170 N N . PRO B 1 186 ? 7.62650 31.43690 -27.61769 1.000 32.46977 185 PRO B N 1
ATOM 4171 C CA . PRO B 1 186 ? 6.23842 31.44442 -27.14323 1.000 32.76569 185 PRO B CA 1
ATOM 4172 C C . PRO B 1 186 ? 5.31745 30.71326 -28.10636 1.000 30.25892 185 PRO B C 1
ATOM 4173 O O . PRO B 1 186 ? 5.52518 30.71254 -29.32227 1.000 30.38220 185 PRO B O 1
ATOM 4177 N N . GLN B 1 187 ? 4.28827 30.08593 -27.53905 1.000 28.43189 186 GLN B N 1
ATOM 4178 C CA . GLN B 1 187 ? 3.30251 29.30857 -28.28974 1.000 26.48698 186 GLN B CA 1
ATOM 4179 C C . GLN B 1 187 ? 1.90830 29.74267 -27.85682 1.000 28.02848 186 GLN B C 1
ATOM 4180 O O . GLN B 1 187 ? 1.21184 29.01677 -27.13846 1.000 28.06103 186 GLN B O 1
ATOM 4186 N N . PRO B 1 188 ? 1.46680 30.92987 -28.28050 1.000 28.26558 187 PRO B N 1
ATOM 4187 C CA . PRO B 1 188 ? 0.12995 31.39358 -27.87009 1.000 28.41242 187 PRO B CA 1
ATOM 4188 C C . PRO B 1 188 ? -0.99680 30.43975 -28.23515 1.000 28.66816 187 PRO B C 1
ATOM 4189 O O . PRO B 1 188 ? -1.97335 30.33908 -27.48204 1.000 29.32164 187 PRO B O 1
ATOM 4193 N N . GLU B 1 189 ? -0.89570 29.72928 -29.36220 1.000 29.10691 188 GLU B N 1
ATOM 4194 C CA . GLU B 1 189 ? -1.94582 28.77938 -29.72083 1.000 28.36416 188 GLU B CA 1
ATOM 4195 C C . GLU B 1 189 ? -2.02872 27.63204 -28.71876 1.000 25.00391 188 GLU B C 1
ATOM 4196 O O . GLU B 1 189 ? -3.12391 27.14391 -28.42217 1.000 25.67281 188 GLU B O 1
ATOM 4202 N N . TRP B 1 190 ? -0.88447 27.17706 -28.19796 1.000 23.16973 189 TRP B N 1
ATOM 4203 C CA . TRP B 1 190 ? -0.90792 26.14365 -27.16377 1.000 23.37672 189 TRP B CA 1
ATOM 4204 C C . TRP B 1 190 ? -1.56163 26.66076 -25.88754 1.000 24.32314 189 TRP B C 1
ATOM 4205 O O . TRP B 1 190 ? -2.32191 25.93823 -25.23242 1.000 23.70826 189 TRP B O 1
ATOM 4216 N N . GLU B 1 191 ? -1.26599 27.90924 -25.51302 1.000 24.83389 190 GLU B N 1
ATOM 4217 C CA . GLU B 1 191 ? -1.87991 28.49859 -24.32643 1.000 24.42031 190 GLU B CA 1
ATOM 4218 C C . GLU B 1 191 ? -3.39939 28.53382 -24.45081 1.000 25.15776 190 GLU B C 1
ATOM 4219 O O . GLU B 1 191 ? -4.11902 28.20010 -23.50079 1.000 25.62187 190 GLU B O 1
ATOM 4225 N N . VAL B 1 192 ? -3.90653 28.94119 -25.61453 1.000 25.00292 191 VAL B N 1
ATOM 4226 C CA . VAL B 1 192 ? -5.35021 28.94979 -25.83611 1.000 26.71924 191 VAL B CA 1
ATOM 4227 C C . VAL B 1 192 ? -5.90730 27.53192 -25.76124 1.000 26.21699 191 VAL B C 1
ATOM 4228 O O . VAL B 1 192 ? -6.91995 27.27548 -25.09899 1.000 24.41252 191 VAL B O 1
ATOM 4232 N N . ALA B 1 193 ? -5.25507 26.58964 -26.44649 1.000 24.77155 192 ALA B N 1
ATOM 4233 C CA . ALA B 1 193 ? -5.76795 25.22333 -26.50082 1.000 22.41541 192 ALA B CA 1
ATOM 4234 C C . ALA B 1 193 ? -5.88529 24.61868 -25.10809 1.000 20.78270 192 ALA B C 1
ATOM 4235 O O . ALA B 1 193 ? -6.90311 23.99947 -24.77477 1.000 20.50656 192 ALA B O 1
ATOM 4237 N N . VAL B 1 194 ? -4.86042 24.80015 -24.27508 1.000 23.58064 193 VAL B N 1
ATOM 4238 C CA . VAL B 1 194 ? -4.87277 24.15970 -22.96640 1.000 24.16984 193 VAL B CA 1
ATOM 4239 C C . VAL B 1 194 ? -5.92484 24.79416 -22.06066 1.000 23.99722 193 VAL B C 1
ATOM 4240 O O . VAL B 1 194 ? -6.54876 24.10359 -21.24682 1.000 24.69556 193 VAL B O 1
ATOM 4244 N N . GLY B 1 195 ? -6.16904 26.09939 -22.20766 1.000 23.80596 194 GLY B N 1
ATOM 4245 C CA . GLY B 1 195 ? -7.24899 26.7230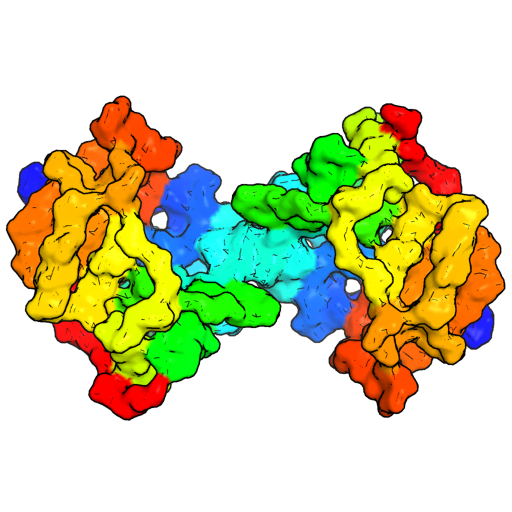8 -21.45984 1.000 24.24572 194 GLY B CA 1
ATOM 4246 C C . GLY B 1 195 ? -8.61399 26.18053 -21.84035 1.000 25.30141 194 GLY B C 1
ATOM 4247 O O . GLY B 1 195 ? -9.46183 25.93850 -20.97591 1.000 25.44241 194 GLY B O 1
ATOM 4248 N N . ARG B 1 196 ? -8.84823 25.98303 -23.14038 1.000 23.27565 195 ARG B N 1
ATOM 4249 C CA . ARG B 1 196 ? -10.11901 25.41720 -23.58204 1.000 24.58172 195 ARG B CA 1
ATOM 4250 C C . ARG B 1 196 ? -10.26343 23.97317 -23.12111 1.000 20.51853 195 ARG B C 1
ATOM 4251 O O . ARG B 1 196 ? -11.35395 23.54708 -22.71837 1.000 21.91335 195 ARG B O 1
ATOM 4259 N N . LEU B 1 197 ? -9.17187 23.20791 -23.17245 1.000 19.42191 196 LEU B N 1
ATOM 4260 C CA . LEU B 1 197 ? -9.20589 21.83379 -22.68467 1.000 19.15581 196 LEU B CA 1
ATOM 4261 C C . LEU B 1 197 ? -9.51739 21.79274 -21.19578 1.000 22.27375 196 LEU B C 1
ATOM 4262 O O . LEU B 1 197 ? -10.34346 20.98805 -20.74753 1.000 20.94885 196 LEU B O 1
ATOM 4267 N N . GLY B 1 198 ? -8.87437 22.66282 -20.41496 1.000 21.74433 197 GLY B N 1
ATOM 4268 C CA . GLY B 1 198 ? -9.18720 22.73881 -18.99494 1.000 20.60425 197 GLY B CA 1
ATOM 4269 C C . GLY B 1 198 ? -10.65089 23.03749 -18.72244 1.000 21.10171 197 GLY B C 1
ATOM 4270 O O . GLY B 1 198 ? -11.25854 22.43520 -17.83249 1.000 23.55352 197 GLY B O 1
ATOM 4271 N N . HIS B 1 199 ? -11.24225 23.96952 -19.48428 1.000 23.03011 198 HIS B N 1
ATOM 4272 C CA . HIS B 1 199 ? -12.65506 24.28719 -19.27933 1.000 23.75295 198 HIS B CA 1
ATOM 4273 C C . HIS B 1 199 ? -13.54125 23.07836 -19.55313 1.000 26.49297 198 HIS B C 1
ATOM 4274 O O . HIS B 1 199 ? -14.51700 22.83896 -18.83069 1.000 29.11343 198 HIS B O 1
ATOM 4281 N N . ALA B 1 200 ? -13.22980 22.31579 -20.60445 1.000 24.08302 199 ALA B N 1
ATOM 4282 C CA . ALA B 1 200 ? -14.03216 21.14129 -20.93359 1.000 21.66286 199 ALA B CA 1
ATOM 4283 C C . ALA B 1 200 ? -13.96377 20.10212 -19.82360 1.000 20.47626 199 ALA B C 1
ATOM 4284 O O . ALA B 1 200 ? -14.98642 19.52976 -19.42863 1.000 23.70543 199 ALA B O 1
ATOM 4286 N N . ILE B 1 201 ? -12.75599 19.83159 -19.32298 1.000 20.47920 200 ILE B N 1
ATOM 4287 C CA . ILE B 1 201 ? -12.59400 18.88227 -18.22364 1.000 21.55512 200 ILE B CA 1
ATOM 4288 C C . ILE B 1 201 ? -13.40019 19.32922 -17.00950 1.000 24.94336 200 ILE B C 1
ATOM 4289 O O . ILE B 1 201 ? -14.01580 18.51083 -16.31354 1.000 25.30941 200 ILE B O 1
ATOM 4294 N N . ALA B 1 202 ? -13.42634 20.63439 -16.74614 1.000 25.49409 201 ALA B N 1
ATOM 4295 C CA . ALA B 1 202 ? -14.05593 21.12372 -15.52441 1.000 27.12224 201 ALA B CA 1
ATOM 4296 C C . ALA B 1 202 ? -15.57582 21.20419 -15.63967 1.000 28.93473 201 ALA B C 1
ATOM 4297 O O . ALA B 1 202 ? -16.28396 20.93325 -14.66471 1.000 30.06043 201 ALA B O 1
ATOM 4299 N N . GLU B 1 203 ? -16.10401 21.56122 -16.81202 1.000 30.02402 202 GLU B N 1
ATOM 4300 C CA . GLU B 1 203 ? -17.50004 21.96559 -16.90653 1.000 30.61810 202 GLU B CA 1
ATOM 4301 C C . GLU B 1 203 ? -18.35632 21.15981 -17.87620 1.000 30.53221 202 GLU B C 1
ATOM 4302 O O . GLU B 1 203 ? -19.56949 21.39232 -17.93506 1.000 30.72280 202 GLU B O 1
ATOM 4308 N N . HIS B 1 204 ? -17.78856 20.22301 -18.62909 1.000 29.51217 203 HIS B N 1
ATOM 4309 C CA . HIS B 1 204 ? -18.52817 19.52215 -19.67845 1.000 28.52135 203 HIS B CA 1
ATOM 4310 C C . HIS B 1 204 ? -18.34937 18.01867 -19.55587 1.000 28.35336 203 HIS B C 1
ATOM 4311 O O . HIS B 1 204 ? -17.69455 17.38177 -20.38872 1.000 27.84743 203 HIS B O 1
ATOM 4318 N N . PRO B 1 205 ? -18.93555 17.41421 -18.52285 1.000 28.69869 204 PRO B N 1
ATOM 4319 C CA . PRO B 1 205 ? -18.85287 15.95250 -18.40386 1.000 28.60864 204 PRO B CA 1
ATOM 4320 C C . PRO B 1 205 ? -19.45329 15.22857 -19.59346 1.000 25.35561 204 PRO B C 1
ATOM 4321 O O . PRO B 1 205 ? -19.02570 14.11092 -19.90496 1.000 25.84628 204 PRO B O 1
ATOM 4325 N N . GLU B 1 206 ? -20.41273 15.84408 -20.29020 1.000 23.93586 205 GLU B N 1
ATOM 4326 C CA . GLU B 1 206 ? -21.01301 15.20041 -21.45126 1.000 26.76980 205 GLU B CA 1
ATOM 4327 C C . GLU B 1 206 ? -20.05215 15.10534 -22.62777 1.000 28.50795 205 GLU B C 1
ATOM 4328 O O . GLU B 1 206 ? -20.36698 14.42713 -23.61243 1.000 32.14685 205 GLU B O 1
ATOM 4334 N N . ALA B 1 207 ? -18.89229 15.75601 -22.54775 1.000 29.23025 206 ALA B N 1
ATOM 4335 C CA . ALA B 1 207 ? -17.91358 15.70390 -23.62229 1.000 28.84560 206 ALA B CA 1
ATOM 4336 C C . ALA B 1 207 ? -17.13700 14.39616 -23.66004 1.000 29.42750 206 ALA B C 1
ATOM 4337 O O . ALA B 1 207 ? -16.47063 14.12226 -24.66461 1.000 31.87980 206 ALA B O 1
ATOM 4339 N N . PHE B 1 208 ? -17.19390 13.59043 -22.59939 1.000 26.25756 207 PHE B N 1
ATOM 4340 C CA . PHE B 1 208 ? -16.32554 12.43318 -22.44832 1.000 25.07106 207 PHE B CA 1
ATOM 4341 C C . PHE B 1 208 ? -17.13893 11.14533 -22.41235 1.000 27.16285 207 PHE B C 1
ATOM 4342 O O . PHE B 1 208 ? -18.23972 11.10306 -21.84809 1.000 29.15615 207 PHE B O 1
ATOM 4350 N N . VAL B 1 209 ? -16.59824 10.09983 -23.04366 1.000 26.81042 208 VAL B N 1
ATOM 4351 C CA . VAL B 1 209 ? -17.21193 8.78224 -22.95397 1.000 29.11361 208 VAL B CA 1
ATOM 4352 C C . VAL B 1 209 ? -17.24147 8.33887 -21.49001 1.000 29.31372 208 VAL B C 1
ATOM 4353 O O . VAL B 1 209 ? -16.35054 8.66798 -20.69853 1.000 29.30394 208 VAL B O 1
ATOM 4357 N N . THR B 1 210 ? -18.27976 7.58380 -21.12714 1.000 30.15500 209 THR B N 1
ATOM 4358 C CA . THR B 1 210 ? -18.39165 7.06203 -19.76906 1.000 32.50481 209 THR B CA 1
ATOM 4359 C C . THR B 1 210 ? -17.39634 5.92796 -19.56489 1.000 33.43275 209 THR B C 1
ATOM 4360 O O . THR B 1 210 ? -17.46196 4.89991 -20.24849 1.000 36.40728 209 THR B O 1
ATOM 4364 N N . LYS B 1 211 ? -16.47841 6.11430 -18.62021 1.000 30.67779 210 LYS B N 1
ATOM 4365 C CA . LYS B 1 211 ? -15.51471 5.08894 -18.25373 1.000 29.86745 210 LYS B CA 1
ATOM 4366 C C . LYS B 1 211 ? -15.36247 5.05150 -16.74192 1.000 28.07278 210 LYS B C 1
ATOM 4367 O O . LYS B 1 211 ? -14.27162 4.81198 -16.21327 1.000 29.67097 210 LYS B O 1
ATOM 4373 N N . ASP B 1 212 ? -16.45605 5.28491 -16.01869 1.000 27.76347 211 ASP B N 1
ATOM 4374 C CA . ASP B 1 212 ? -16.31976 5.47877 -14.57851 1.000 30.33225 211 ASP B CA 1
ATOM 4375 C C . ASP B 1 212 ? -16.06011 4.19622 -13.79092 1.000 25.60584 211 ASP B C 1
ATOM 4376 O O . ASP B 1 212 ? -15.87015 4.27618 -12.57247 1.000 26.86351 211 ASP B O 1
ATOM 4381 N N A ARG B 1 213 ? -16.04124 3.02657 -14.43606 0.590 23.59168 212 ARG B N 1
ATOM 4382 N N B ARG B 1 213 ? -16.03469 3.02980 -14.43999 0.410 23.86701 212 ARG B N 1
ATOM 4383 C CA A ARG B 1 213 ? -15.58247 1.82678 -13.74388 0.590 24.15811 212 ARG B CA 1
ATOM 4384 C CA B ARG B 1 213 ? -15.57474 1.82944 -13.75125 0.410 23.50018 212 ARG B CA 1
ATOM 4385 C C A ARG B 1 213 ? -14.06333 1.76039 -13.63120 0.590 22.71983 212 ARG B C 1
ATOM 4386 C C B ARG B 1 213 ? -14.06345 1.82172 -13.56753 0.410 22.45191 212 ARG B C 1
ATOM 4387 O O A ARG B 1 213 ? -13.55047 0.93481 -12.86555 0.590 21.89641 212 ARG B O 1
ATOM 4388 O O B ARG B 1 213 ? -13.55734 1.09159 -12.70728 0.410 21.54322 212 ARG B O 1
ATOM 4403 N N . TRP B 1 214 ? -13.33859 2.62245 -14.34389 1.000 20.69293 213 TRP B N 1
ATOM 4404 C CA . TRP B 1 214 ? -11.87988 2.59404 -14.35952 1.000 18.48235 213 TRP B CA 1
ATOM 4405 C C . TRP B 1 214 ? -11.30846 3.55435 -13.32393 1.000 18.08934 213 TRP B C 1
ATOM 4406 O O . TRP B 1 214 ? -11.67089 4.73662 -13.29066 1.000 18.38911 213 TRP B O 1
ATOM 4417 N N . SER B 1 215 ? -10.39870 3.04837 -12.49000 1.000 16.58558 214 SER B N 1
ATOM 4418 C CA . SER B 1 215 ? -9.80890 3.92029 -11.47908 1.000 16.59047 214 SER B CA 1
ATOM 4419 C C . SER B 1 215 ? -9.04127 5.07822 -12.10985 1.000 16.45379 214 SER B C 1
ATOM 4420 O O . SER B 1 215 ? -8.99832 6.17588 -11.54198 1.000 15.31163 214 SER B O 1
ATOM 4423 N N . MET B 1 216 ? -8.46666 4.87974 -13.29981 1.000 16.58286 215 MET B N 1
ATOM 4424 C CA . MET B 1 216 ? -7.70106 5.96236 -13.90697 1.000 16.46873 215 MET B CA 1
ATOM 4425 C C . MET B 1 216 ? -8.57823 7.18042 -14.16703 1.000 17.52251 215 MET B C 1
ATOM 4426 O O . MET B 1 216 ? -8.11875 8.31754 -14.03615 1.000 18.10580 215 MET B O 1
ATOM 4431 N N A GLU B 1 217 ? -9.84580 6.96167 -14.53226 0.579 17.50041 216 GLU B N 1
ATOM 4432 N N B GLU B 1 217 ? -9.84433 6.97051 -14.53588 0.421 18.19177 216 GLU B N 1
ATOM 4433 C CA A GLU B 1 217 ? -10.75125 8.08476 -14.75771 0.579 16.27118 216 GLU B CA 1
ATOM 4434 C CA B GLU B 1 217 ? -10.72262 8.11511 -14.75874 0.421 18.04664 216 GLU B CA 1
ATOM 4435 C C A GLU B 1 217 ? -11.02504 8.83496 -13.46136 0.579 16.66937 216 GLU B C 1
ATOM 4436 C C B GLU B 1 217 ? -11.05851 8.83221 -13.45960 0.421 16.98098 216 GLU B C 1
ATOM 4437 O O A GLU B 1 217 ? -11.27256 10.04560 -13.48423 0.579 19.28812 216 GLU B O 1
ATOM 4438 O O B GLU B 1 217 ? -11.39282 10.02121 -13.48673 0.421 17.86219 216 GLU B O 1
ATOM 4449 N N . TRP B 1 218 ? -10.97319 8.13014 -12.32975 1.000 15.74479 217 TRP B N 1
ATOM 4450 C CA . TRP B 1 218 ? -11.22792 8.74601 -11.03099 1.000 16.50994 217 TRP B CA 1
ATOM 4451 C C . TRP B 1 218 ? -10.09108 9.67683 -10.61129 1.000 15.31402 217 TRP B C 1
ATOM 4452 O O . TRP B 1 218 ? -10.33163 10.83227 -10.24495 1.000 17.22840 217 TRP B O 1
ATOM 4463 N N . TYR B 1 219 ? -8.83921 9.21906 -10.69761 1.000 15.64084 218 TYR B N 1
ATOM 4464 C CA . TYR B 1 219 ? -7.74046 10.03563 -10.18585 1.000 16.54775 218 TYR B CA 1
ATOM 4465 C C . TYR B 1 219 ? -7.03924 10.88355 -11.24288 1.000 15.05087 218 TYR B C 1
ATOM 4466 O O . TYR B 1 219 ? -6.33954 11.82760 -10.87437 1.000 17.07913 218 TYR B O 1
ATOM 4475 N N . TYR B 1 220 ? -7.21517 10.60876 -12.54077 1.000 15.44806 219 TYR B N 1
ATOM 4476 C CA . TYR B 1 220 ? -6.43130 11.34871 -13.53159 1.000 15.74672 219 TYR B CA 1
ATOM 4477 C C . TYR B 1 220 ? -6.70256 12.84763 -13.55384 1.000 16.31439 219 TYR B C 1
ATOM 4478 O O . TYR B 1 220 ? -5.74855 13.61307 -13.77061 1.000 17.07054 219 TYR B O 1
ATOM 4487 N N . PRO B 1 221 ? -7.92950 13.33201 -13.37262 1.000 15.99004 220 PRO B N 1
ATOM 4488 C CA . PRO B 1 221 ? -8.11551 14.78847 -13.30505 1.000 16.50903 220 PRO B CA 1
ATOM 4489 C C . PRO B 1 221 ? -7.27775 15.43726 -12.21352 1.000 17.26818 220 PRO B C 1
ATOM 4490 O O . PRO B 1 221 ? -6.82649 16.57709 -12.38377 1.000 18.26323 220 PRO B O 1
ATOM 4494 N N . VAL B 1 222 ? -7.04131 14.72796 -11.10643 1.000 16.25226 221 VAL B N 1
ATOM 4495 C CA . VAL B 1 222 ? -6.17682 15.23488 -10.04369 1.000 16.46505 221 VAL B CA 1
ATOM 4496 C C . VAL B 1 222 ? -4.71182 15.09200 -10.43267 1.000 16.91151 221 VAL B C 1
ATOM 4497 O O . VAL B 1 222 ? -3.92869 16.04231 -10.32673 1.000 17.31838 221 VAL B O 1
ATOM 4501 N N . LEU B 1 223 ? -4.32679 13.90412 -10.90391 1.000 16.17358 222 LEU B N 1
ATOM 4502 C CA . LEU B 1 223 ? -2.93988 13.65920 -11.28715 1.000 14.60895 222 LEU B CA 1
ATOM 4503 C C . LEU B 1 223 ? -2.44849 14.70130 -12.28268 1.000 15.79299 222 LEU B C 1
ATOM 4504 O O . LEU B 1 223 ? -1.36019 15.26474 -12.12387 1.000 18.32889 222 LEU B O 1
ATOM 4509 N N . GLY B 1 224 ? -3.22783 14.94846 -13.33342 1.000 17.86659 223 GLY B N 1
ATOM 4510 C CA . GLY B 1 224 ? -2.84131 15.86809 -14.38528 1.000 18.49159 223 GLY B CA 1
ATOM 4511 C C . GLY B 1 224 ? -2.98264 17.33142 -14.05236 1.000 19.06954 223 GLY B C 1
ATOM 4512 O O . GLY B 1 224 ? -2.64044 18.18091 -14.87665 1.000 20.91415 223 GLY B O 1
ATOM 4513 N N . GLY B 1 225 ? -3.48681 17.66021 -12.86572 1.000 17.53809 224 GLY B N 1
ATOM 4514 C CA . GLY B 1 225 ? -3.56465 19.03490 -12.43433 1.000 17.65150 224 GLY B CA 1
ATOM 4515 C C . GLY B 1 225 ? -4.80312 19.78837 -12.86539 1.000 17.26020 224 GLY B C 1
ATOM 4516 O O . GLY B 1 225 ? -4.89640 20.98900 -12.59219 1.000 19.22734 224 GLY B O 1
ATOM 4517 N N . ALA B 1 226 ? -5.75211 19.13868 -13.54138 1.000 18.34690 225 ALA B N 1
ATOM 4518 C CA . ALA B 1 226 ? -6.99731 19.82575 -13.86922 1.000 20.20189 225 ALA B CA 1
ATOM 4519 C C . ALA B 1 226 ? -7.85447 20.06997 -12.63519 1.000 21.04363 225 ALA B C 1
ATOM 4520 O O . ALA B 1 226 ? -8.69088 20.97801 -12.64274 1.000 24.57182 225 ALA B O 1
ATOM 4522 N N . LEU B 1 227 ? -7.66275 19.28603 -11.57814 1.000 19.63261 226 LEU B N 1
ATOM 4523 C CA . LEU B 1 227 ? -8.47883 19.37770 -10.37541 1.000 18.97659 226 LEU B CA 1
ATOM 4524 C C . LEU B 1 227 ? -7.55363 19.27585 -9.17355 1.000 18.90344 226 LEU B C 1
ATOM 4525 O O . LEU B 1 227 ? -6.86558 18.26462 -8.99928 1.000 20.38624 226 LEU B O 1
ATOM 4530 N N . ARG B 1 228 ? -7.53068 20.31645 -8.34927 1.000 18.69773 227 ARG B N 1
ATOM 4531 C CA . ARG B 1 228 ? -6.75494 20.32070 -7.11901 1.000 21.59442 227 ARG B CA 1
ATOM 4532 C C . ARG B 1 228 ? -7.61564 20.92252 -6.01908 1.000 20.65739 227 ARG B C 1
ATOM 4533 O O . ARG B 1 228 ? -8.78494 21.25717 -6.23673 1.000 22.65554 227 ARG B O 1
ATOM 4541 N N . GLY B 1 229 ? -7.03799 21.04598 -4.82560 1.000 19.98699 228 GLY B N 1
ATOM 4542 C CA . GLY B 1 229 ? -7.74895 21.69953 -3.74175 1.000 21.48290 228 GLY B CA 1
ATOM 4543 C C . GLY B 1 229 ? -8.85050 20.82707 -3.15489 1.000 19.51448 228 GLY B C 1
ATOM 4544 O O . GLY B 1 229 ? -8.85889 19.60065 -3.29087 1.000 20.77005 228 GLY B O 1
ATOM 4545 N N . GLU B 1 230 ? -9.81444 21.49298 -2.50865 1.000 21.45629 229 GLU B N 1
ATOM 4546 C CA . GLU B 1 230 ? -10.82090 20.76036 -1.74078 1.000 21.40047 229 GLU B CA 1
ATOM 4547 C C . GLU B 1 230 ? -11.69403 19.88419 -2.63274 1.000 20.74136 229 GLU B C 1
ATOM 4548 O O . GLU B 1 230 ? -12.10119 18.79222 -2.21818 1.000 21.14537 229 GLU B O 1
ATOM 4554 N N . ALA B 1 231 ? -11.97839 20.33012 -3.85975 1.000 19.64314 230 ALA B N 1
ATOM 4555 C CA . ALA B 1 231 ? -12.77438 19.51131 -4.77308 1.000 20.23674 230 ALA B CA 1
ATOM 4556 C C . ALA B 1 231 ? -12.02402 18.25792 -5.20143 1.000 20.38327 230 ALA B C 1
ATOM 4557 O O . ALA B 1 231 ? -12.64952 17.21873 -5.45323 1.000 20.88541 230 ALA B O 1
ATOM 4559 N N . ALA B 1 232 ? -10.69163 18.33437 -5.28870 1.000 19.59652 231 ALA B N 1
ATOM 4560 C CA . ALA B 1 232 ? -9.90522 17.14154 -5.59065 1.000 18.49216 231 ALA B CA 1
ATOM 4561 C C . ALA B 1 232 ? -9.95202 16.14858 -4.43718 1.000 17.32133 231 ALA B C 1
ATOM 4562 O O . ALA B 1 232 ? -10.13927 14.94780 -4.65208 1.000 18.81764 231 ALA B O 1
ATOM 4564 N N . ARG B 1 233 ? -9.76976 16.62533 -3.20110 1.000 18.81620 232 ARG B N 1
ATOM 4565 C CA . ARG B 1 233 ? -9.88938 15.72280 -2.06280 1.000 19.98749 232 ARG B CA 1
ATOM 4566 C C . ARG B 1 233 ? -11.26981 15.08098 -2.02923 1.000 19.98029 232 ARG B C 1
ATOM 4567 O O . ARG B 1 233 ? -11.40442 13.88709 -1.72906 1.000 20.28463 232 ARG B O 1
ATOM 4575 N N . ALA B 1 234 ? -12.30855 15.85533 -2.35049 1.000 19.46969 233 ALA B N 1
ATOM 4576 C CA . ALA B 1 234 ? -13.65717 15.30329 -2.35617 1.000 19.35451 233 ALA B CA 1
ATOM 4577 C C . ALA B 1 234 ? -13.79926 14.22067 -3.41462 1.000 19.62032 233 ALA B C 1
ATOM 4578 O O . ALA B 1 234 ? -14.41483 13.17785 -3.16293 1.000 22.16469 233 ALA B O 1
ATOM 4580 N N . ARG B 1 235 ? -13.24231 14.45380 -4.60929 1.000 18.98891 234 ARG B N 1
ATOM 4581 C CA . ARG B 1 235 ? -13.31747 13.44324 -5.66260 1.000 18.97151 234 ARG B CA 1
ATOM 4582 C C . ARG B 1 235 ? -12.61617 12.16350 -5.23330 1.000 17.32145 234 ARG B C 1
ATOM 4583 O O . ARG B 1 235 ? -13.13492 11.05596 -5.43358 1.000 18.85685 234 ARG B O 1
ATOM 4591 N N . ILE B 1 236 ? -11.43060 12.29672 -4.64150 1.000 18.37200 235 ILE B N 1
ATOM 4592 C CA . ILE B 1 236 ? -10.69841 11.12111 -4.18071 1.000 19.46481 235 ILE B CA 1
ATOM 4593 C C . ILE B 1 236 ? -11.50093 10.37412 -3.12031 1.000 19.72293 235 ILE B C 1
ATOM 4594 O O . ILE B 1 236 ? -11.64339 9.14703 -3.17225 1.000 19.76316 235 ILE B O 1
ATOM 4599 N N . ASN B 1 237 ? -12.04117 11.10388 -2.13908 1.000 20.82482 236 ASN B N 1
ATOM 4600 C CA . ASN B 1 237 ? -12.74873 10.44597 -1.04477 1.000 21.65415 236 ASN B CA 1
ATOM 4601 C C . ASN B 1 237 ? -14.05907 9.81581 -1.49557 1.000 21.62525 236 ASN B C 1
ATOM 4602 O O . ASN B 1 237 ? -14.48164 8.80063 -0.92695 1.000 24.83332 236 ASN B O 1
ATOM 4607 N N . ARG B 1 238 ? -14.70300 10.38669 -2.51806 1.000 22.58962 237 ARG B N 1
ATOM 4608 C CA . ARG B 1 238 ? -16.02202 9.91481 -2.93047 1.000 23.44789 237 ARG B CA 1
ATOM 4609 C C . ARG B 1 238 ? -15.98698 8.44948 -3.35540 1.000 22.41923 237 ARG B C 1
ATOM 4610 O O . ARG B 1 238 ? -16.92854 7.69622 -3.08651 1.000 26.08580 237 ARG B O 1
ATOM 4618 N N . ARG B 1 239 ? -14.90595 8.01779 -4.00816 1.000 20.78302 238 ARG B N 1
ATOM 4619 C CA . ARG B 1 239 ? -14.81852 6.64782 -4.50526 1.000 20.43898 238 ARG B CA 1
ATOM 4620 C C . ARG B 1 239 ? -13.65974 5.86814 -3.90004 1.000 20.51754 238 ARG B C 1
ATOM 4621 O O . ARG B 1 239 ? -13.32597 4.78257 -4.39409 1.000 19.71669 238 ARG B O 1
ATOM 4629 N N . TRP B 1 240 ? -13.06800 6.37607 -2.81677 1.000 21.18440 239 TRP B N 1
ATOM 4630 C CA . TRP B 1 240 ? -11.95505 5.69122 -2.16820 1.000 20.17568 239 TRP B CA 1
ATOM 4631 C C . TRP B 1 240 ? -12.25156 4.20857 -1.95910 1.000 22.18936 239 TRP B C 1
ATOM 4632 O O . TRP B 1 240 ? -11.46186 3.34284 -2.35004 1.000 20.32461 239 TRP B O 1
ATOM 4643 N N . ASN B 1 241 ? -13.39540 3.89397 -1.35059 1.000 22.38103 240 ASN B N 1
ATOM 4644 C CA . ASN B 1 241 ? -13.67601 2.50599 -1.00005 1.000 23.99199 240 ASN B CA 1
ATOM 4645 C C . ASN B 1 241 ? -14.08000 1.65354 -2.19213 1.000 21.50525 240 ASN B C 1
ATOM 4646 O O . ASN B 1 241 ? -14.05983 0.42244 -2.08978 1.000 24.34204 240 ASN B O 1
ATOM 4651 N N . ASP B 1 242 ? -14.43868 2.27281 -3.31693 1.000 22.06054 241 ASP B N 1
ATOM 4652 C CA . ASP B 1 242 ? -14.75053 1.49733 -4.51165 1.000 22.76833 241 ASP B CA 1
ATOM 4653 C C . ASP B 1 242 ? -13.49192 0.93418 -5.15819 1.000 19.99737 241 ASP B C 1
ATOM 4654 O O . ASP B 1 242 ? -13.55258 -0.10768 -5.82570 1.000 22.82020 241 ASP B O 1
ATOM 4659 N N . PHE B 1 243 ? -12.34864 1.60288 -4.98790 1.000 18.83930 242 PHE B N 1
ATOM 4660 C CA . PHE B 1 243 ? -11.12501 1.20614 -5.67201 1.000 17.75237 242 PHE B CA 1
ATOM 4661 C C . PHE B 1 243 ? -10.02600 0.71171 -4.74849 1.000 17.28234 242 PHE B C 1
ATOM 4662 O O . PHE B 1 243 ? -9.26065 -0.16630 -5.14733 1.000 17.89442 242 PHE B O 1
ATOM 4670 N N . VAL B 1 244 ? -9.91444 1.24877 -3.53786 1.000 17.58130 243 VAL B N 1
ATOM 4671 C CA . VAL B 1 244 ? -8.77143 0.93622 -2.68746 1.000 18.04015 243 VAL B CA 1
ATOM 4672 C C . VAL B 1 244 ? -9.01579 -0.37048 -1.94321 1.000 18.56844 243 VAL B C 1
ATOM 4673 O O . VAL B 1 244 ? -10.03527 -0.54441 -1.26141 1.000 21.69282 243 VAL B O 1
ATOM 4677 N N . VAL B 1 245 ? -8.07518 -1.29710 -2.07311 1.000 16.56964 244 VAL B N 1
ATOM 4678 C CA . VAL B 1 245 ? -8.13186 -2.59538 -1.41824 1.000 17.44253 244 VAL B CA 1
ATOM 4679 C C . VAL B 1 245 ? -7.10840 -2.57374 -0.28531 1.000 17.46359 244 VAL B C 1
ATOM 4680 O O . VAL B 1 245 ? -5.89686 -2.54630 -0.55102 1.000 19.98534 244 VAL B O 1
ATOM 4684 N N . PRO B 1 246 ? -7.54019 -2.55998 0.97373 1.000 19.05811 245 PRO B N 1
ATOM 4685 C CA . PRO B 1 246 ? -6.59118 -2.45710 2.09155 1.000 20.70310 245 PRO B CA 1
ATOM 4686 C C . PRO B 1 246 ? -5.49178 -3.50353 1.99731 1.000 18.97937 245 PRO B C 1
ATOM 4687 O O . PRO B 1 246 ? -5.75683 -4.69817 1.81666 1.000 21.44561 245 PRO B O 1
ATOM 4691 N N . GLY B 1 247 ? -4.24238 -3.03899 2.08309 1.000 18.08252 246 GLY B N 1
ATOM 4692 C CA . GLY B 1 247 ? -3.07788 -3.89790 2.07102 1.000 20.25708 246 GLY B CA 1
ATOM 4693 C C . GLY B 1 247 ? -2.55927 -4.32861 0.71197 1.000 18.49724 246 GLY B C 1
ATOM 4694 O O . GLY B 1 247 ? -1.51765 -4.99490 0.65876 1.000 20.13479 246 GLY B O 1
ATOM 4695 N N . LEU B 1 248 ? -3.22330 -3.96246 -0.38841 1.000 17.06993 247 LEU B N 1
ATOM 4696 C CA . LEU B 1 248 ? -2.89399 -4.53140 -1.69855 1.000 16.13627 247 LEU B CA 1
ATOM 4697 C C . LEU B 1 248 ? -2.77012 -3.53613 -2.84583 1.000 15.79516 247 LEU B C 1
ATOM 4698 O O . LEU B 1 248 ? -2.34554 -3.94077 -3.93770 1.000 17.76701 247 LEU B O 1
ATOM 4703 N N . GLY B 1 249 ? -3.10651 -2.26544 -2.64854 1.000 16.17598 248 GLY B N 1
ATOM 4704 C CA . GLY B 1 249 ? -3.14088 -1.32942 -3.75891 1.000 15.38592 248 GLY B CA 1
ATOM 4705 C C . GLY B 1 249 ? -4.56419 -1.06512 -4.19048 1.000 16.56844 248 GLY B C 1
ATOM 4706 O O . GLY B 1 249 ? -5.49391 -1.19391 -3.38343 1.000 18.31811 248 GLY B O 1
ATOM 4707 N N . ILE B 1 250 ? -4.76697 -0.70902 -5.45982 1.000 16.71687 249 ILE B N 1
ATOM 4708 C CA . ILE B 1 250 ? -6.09624 -0.32610 -5.91612 1.000 15.47691 249 ILE B CA 1
ATOM 4709 C C . ILE B 1 250 ? -6.52053 -1.16436 -7.11391 1.000 15.88632 249 ILE B C 1
ATOM 4710 O O . ILE B 1 250 ? -5.69001 -1.67951 -7.87210 1.000 16.78214 249 ILE B O 1
ATOM 4715 N N . ARG B 1 251 ? -7.83768 -1.30733 -7.25813 1.000 16.04752 250 ARG B N 1
ATOM 4716 C CA . ARG B 1 251 ? -8.43123 -1.97361 -8.41067 1.000 15.90392 250 ARG B CA 1
ATOM 4717 C C . ARG B 1 251 ? -8.23211 -1.16438 -9.68481 1.000 16.91751 250 ARG B C 1
ATOM 4718 O O . ARG B 1 251 ? -8.35915 0.06372 -9.69515 1.000 18.53220 250 ARG B O 1
ATOM 4726 N N . CYS B 1 252 ? -7.95683 -1.87284 -10.77711 1.000 17.01907 251 CYS B N 1
ATOM 4727 C CA . CYS B 1 252 ? -7.98801 -1.22945 -12.08229 1.000 18.88990 251 CYS B CA 1
ATOM 4728 C C . CYS B 1 252 ? -9.41409 -0.85499 -12.46629 1.000 18.91702 251 CYS B C 1
ATOM 4729 O O . CYS B 1 252 ? -9.65190 0.24069 -12.98717 1.000 19.20108 251 CYS B O 1
ATOM 4732 N N . VAL B 1 253 ? -10.37347 -1.75023 -12.21490 1.000 19.52625 252 VAL B N 1
ATOM 4733 C CA . VAL B 1 253 ? -11.78707 -1.51302 -12.48610 1.000 20.43245 252 VAL B CA 1
ATOM 4734 C C . VAL B 1 253 ? -12.60592 -1.88393 -11.25635 1.000 19.96617 252 VAL B C 1
ATOM 4735 O O . VAL B 1 253 ? -12.26991 -2.81468 -10.51639 1.000 18.98835 252 VAL B O 1
ATOM 4739 N N . ASP B 1 254 ? -13.71287 -1.16660 -11.05500 1.000 21.15191 253 ASP B N 1
ATOM 4740 C CA . ASP B 1 254 ? -14.45047 -1.29658 -9.80035 1.000 22.47482 253 ASP B CA 1
ATOM 4741 C C . ASP B 1 254 ? -15.23991 -2.59294 -9.68749 1.000 24.07747 253 ASP B C 1
ATOM 4742 O O . ASP B 1 254 ? -15.76425 -2.88020 -8.60469 1.000 26.39045 253 ASP B O 1
ATOM 4747 N N . ASP B 1 255 ? -15.31610 -3.39292 -10.75315 1.000 21.72417 254 ASP B N 1
ATOM 4748 C CA . ASP B 1 255 ? -16.13718 -4.59900 -10.75284 1.000 24.97178 254 ASP B CA 1
ATOM 4749 C C . ASP B 1 255 ? -15.31447 -5.87543 -10.90935 1.000 24.92935 254 ASP B C 1
ATOM 4750 O O . ASP B 1 255 ? -15.87150 -6.92822 -11.23296 1.000 26.84946 254 ASP B O 1
ATOM 4755 N N . ARG B 1 256 ? -14.00220 -5.81028 -10.68777 1.000 24.33136 255 ARG B N 1
ATOM 4756 C CA . ARG B 1 256 ? -13.16411 -6.99872 -10.73459 1.000 24.38387 255 ARG B CA 1
ATOM 4757 C C . ARG B 1 256 ? -12.26074 -7.01426 -9.51098 1.000 23.38785 255 ARG B C 1
ATOM 4758 O O . ARG B 1 256 ? -11.76137 -5.96087 -9.10040 1.000 20.65380 255 ARG B O 1
ATOM 4766 N N . PRO B 1 257 ? -12.04009 -8.18757 -8.90105 1.000 23.82404 256 PRO B N 1
ATOM 4767 C CA . PRO B 1 257 ? -11.17200 -8.28461 -7.70622 1.000 22.46669 256 PRO B CA 1
ATOM 4768 C C . PRO B 1 257 ? -9.70337 -8.36623 -8.10413 1.000 21.22606 256 PRO B C 1
ATOM 4769 O O . PRO B 1 257 ? -9.01025 -9.36843 -7.90780 1.000 21.76246 256 PRO B O 1
ATOM 4773 N N . TRP B 1 258 ? -9.20681 -7.27772 -8.68649 1.000 19.43857 257 TRP B N 1
ATOM 4774 C CA . TRP B 1 258 ? -7.95122 -7.29589 -9.42913 1.000 18.18069 257 TRP B CA 1
ATOM 4775 C C . TRP B 1 258 ? -7.25910 -5.96181 -9.18957 1.000 18.56464 257 TRP B C 1
ATOM 4776 O O . TRP B 1 258 ? -7.76333 -4.91580 -9.61189 1.000 19.18476 257 TRP B O 1
ATOM 4787 N N . VAL B 1 259 ? -6.12126 -5.99242 -8.49320 1.000 17.06463 258 VAL B N 1
ATOM 4788 C CA . VAL B 1 259 ? -5.33418 -4.79045 -8.22064 1.000 16.39470 258 VAL B CA 1
ATOM 4789 C C . VAL B 1 259 ? -4.15952 -4.72505 -9.18508 1.000 18.63495 258 VAL B C 1
ATOM 4790 O O . VAL B 1 259 ? -3.56645 -5.75381 -9.53739 1.000 18.38193 258 VAL B O 1
ATOM 4794 N N . THR B 1 260 ? -3.82528 -3.51500 -9.62361 1.000 17.08705 259 THR B N 1
ATOM 4795 C CA . THR B 1 260 ? -2.73979 -3.32295 -10.57530 1.000 16.74571 259 THR B CA 1
ATOM 4796 C C . THR B 1 260 ? -1.71008 -2.33213 -10.04610 1.000 15.38230 259 THR B C 1
ATOM 4797 O O . THR B 1 260 ? -2.05160 -1.32997 -9.40054 1.000 15.72116 259 THR B O 1
ATOM 4801 N N . GLY B 1 261 ? -0.44181 -2.60857 -10.35531 1.000 15.89130 260 GLY B N 1
ATOM 4802 C CA . GLY B 1 261 ? 0.63803 -1.80598 -9.80375 1.000 16.90751 260 GLY B CA 1
ATOM 4803 C C . GLY B 1 261 ? 0.69041 -0.39747 -10.36397 1.000 14.02016 260 GLY B C 1
ATOM 4804 O O . GLY B 1 261 ? 0.91390 0.56211 -9.62237 1.000 15.52061 260 GLY B O 1
ATOM 4805 N N . ALA B 1 262 ? 0.50547 -0.25226 -11.68465 1.000 14.77423 261 ALA B N 1
ATOM 4806 C CA . ALA B 1 262 ? 0.63802 1.06517 -12.30180 1.000 15.35971 261 ALA B CA 1
ATOM 4807 C C . ALA B 1 262 ? -0.44585 2.01647 -11.81339 1.000 16.09408 261 ALA B C 1
ATOM 4808 O O . ALA B 1 262 ? -0.16011 3.16960 -11.46699 1.000 15.92503 261 ALA B O 1
ATOM 4810 N N . GLU B 1 263 ? -1.69881 1.55430 -11.78064 1.000 16.31238 262 GLU B N 1
ATOM 4811 C CA . GLU B 1 263 ? -2.78145 2.41115 -11.30950 1.000 15.39873 262 GLU B CA 1
ATOM 4812 C C . GLU B 1 263 ? -2.58041 2.80438 -9.85249 1.000 14.72798 262 GLU B C 1
ATOM 4813 O O . GLU B 1 263 ? -2.81942 3.95612 -9.47791 1.000 16.38094 262 GLU B O 1
ATOM 4819 N N . THR B 1 264 ? -2.11944 1.86842 -9.02034 1.000 16.16771 263 THR B N 1
ATOM 4820 C CA . THR B 1 264 ? -1.81766 2.20299 -7.63281 1.000 16.78735 263 THR B CA 1
ATOM 4821 C C . THR B 1 264 ? -0.78187 3.31828 -7.55992 1.000 15.88574 263 THR B C 1
ATOM 4822 O O . THR B 1 264 ? -0.94588 4.28921 -6.80743 1.000 15.70384 263 THR B O 1
ATOM 4826 N N . CYS B 1 265 ? 0.30628 3.19188 -8.32902 1.000 14.57549 264 CYS B N 1
ATOM 4827 C CA . CYS B 1 265 ? 1.36224 4.19481 -8.26554 1.000 14.76868 264 CYS B CA 1
ATOM 4828 C C . CYS B 1 265 ? 0.95902 5.51577 -8.90642 1.000 14.82676 264 CYS B C 1
ATOM 4829 O O . CYS B 1 265 ? 1.46347 6.57010 -8.50006 1.000 15.95514 264 CYS B O 1
ATOM 4832 N N . GLU B 1 266 ? 0.05418 5.49688 -9.89256 1.000 16.47909 265 GLU B N 1
ATOM 4833 C CA . GLU B 1 266 ? -0.48038 6.76080 -10.39203 1.000 15.16123 265 GLU B CA 1
ATOM 4834 C C . GLU B 1 266 ? -1.34942 7.44276 -9.33921 1.000 14.07178 265 GLU B C 1
ATOM 4835 O O . GLU B 1 266 ? -1.28908 8.67030 -9.16593 1.000 14.68598 265 GLU B O 1
ATOM 4841 N N . LEU B 1 267 ? -2.15301 6.66652 -8.60933 1.000 14.53179 266 LEU B N 1
ATOM 4842 C CA . LEU B 1 267 ? -2.87776 7.24890 -7.48408 1.000 16.31058 266 LEU B CA 1
ATOM 4843 C C . LEU B 1 267 ? -1.91138 7.85106 -6.47233 1.000 14.65153 266 LEU B C 1
ATOM 4844 O O . LEU B 1 267 ? -2.16060 8.94309 -5.94703 1.000 14.50809 266 LEU B O 1
ATOM 4849 N N . VAL B 1 268 ? -0.77834 7.17842 -6.21865 1.000 15.46014 267 VAL B N 1
ATOM 4850 C CA . VAL B 1 268 ? 0.22071 7.73141 -5.30075 1.000 16.09629 267 VAL B CA 1
ATOM 4851 C C . VAL B 1 268 ? 0.64137 9.12511 -5.74966 1.000 15.06762 267 VAL B C 1
ATOM 4852 O O . VAL B 1 268 ? 0.73544 10.05543 -4.93650 1.000 15.83692 267 VAL B O 1
ATOM 4856 N N . LEU B 1 269 ? 0.89190 9.29121 -7.05394 1.000 14.79744 268 LEU B N 1
ATOM 4857 C CA . LEU B 1 269 ? 1.29347 10.59397 -7.57539 1.000 15.64009 268 LEU B CA 1
ATOM 4858 C C . LEU B 1 269 ? 0.18516 11.62355 -7.39386 1.000 15.38523 268 LEU B C 1
ATOM 4859 O O . LEU B 1 269 ? 0.45482 12.78062 -7.03726 1.000 16.60591 268 LEU B O 1
ATOM 4864 N N . ALA B 1 270 ? -1.07411 11.21233 -7.59508 1.000 14.70099 269 ALA B N 1
ATOM 4865 C CA . ALA B 1 270 ? -2.19164 12.13394 -7.40386 1.000 17.13812 269 ALA B CA 1
ATOM 4866 C C . ALA B 1 270 ? -2.33871 12.52882 -5.93658 1.000 15.44227 269 ALA B C 1
ATOM 4867 O O . ALA B 1 270 ? -2.56387 13.70526 -5.62099 1.000 16.63556 269 ALA B O 1
ATOM 4869 N N . LEU B 1 271 ? -2.23591 11.55510 -5.02882 1.000 15.22210 270 LEU B N 1
ATOM 4870 C CA . LEU B 1 271 ? -2.30573 11.84521 -3.60206 1.000 14.70718 270 LEU B CA 1
ATOM 4871 C C . LEU B 1 271 ? -1.18040 12.78233 -3.18753 1.000 15.50984 270 LEU B C 1
ATOM 4872 O O . LEU B 1 271 ? -1.39785 13.75040 -2.44724 1.000 17.06842 270 LEU B O 1
ATOM 4877 N N . ASP B 1 272 ? 0.03855 12.51036 -3.65759 1.000 17.03283 271 ASP B N 1
ATOM 4878 C CA . ASP B 1 272 ? 1.14834 13.40811 -3.36385 1.000 17.38667 271 ASP B CA 1
ATOM 4879 C C . ASP B 1 272 ? 0.84808 14.82355 -3.84278 1.000 17.16806 271 ASP B C 1
ATOM 4880 O O . ASP B 1 272 ? 1.14571 15.80145 -3.14696 1.000 19.56336 271 ASP B O 1
ATOM 4885 N N . ALA B 1 273 ? 0.23454 14.95158 -5.02181 1.000 17.74551 272 ALA B N 1
ATOM 4886 C CA . ALA B 1 273 ? -0.02080 16.27677 -5.57603 1.000 18.33969 272 ALA B CA 1
ATOM 4887 C C . ALA B 1 273 ? -0.99813 17.08493 -4.72385 1.000 18.92634 272 ALA B C 1
ATOM 4888 O O . ALA B 1 273 ? -0.94644 18.32020 -4.73208 1.000 23.19406 272 ALA B O 1
ATOM 4890 N N . ILE B 1 274 ? -1.89564 16.42474 -3.99813 1.000 17.55681 273 ILE B N 1
ATOM 4891 C CA . ILE B 1 274 ? -2.82799 17.12003 -3.11330 1.000 19.15315 273 ILE B CA 1
ATOM 4892 C C . ILE B 1 274 ? -2.36277 17.09511 -1.65135 1.000 20.01096 273 ILE B C 1
ATOM 4893 O O . ILE B 1 274 ? -3.14490 17.38959 -0.74691 1.000 19.49501 273 ILE B O 1
ATOM 4898 N N . GLY B 1 275 ? -1.09333 16.76392 -1.41116 1.000 18.05385 274 GLY B N 1
ATOM 4899 C CA . GLY B 1 275 ? -0.51523 16.80027 -0.07813 1.000 19.17187 274 GLY B CA 1
ATOM 4900 C C . GLY B 1 275 ? -0.85204 15.62818 0.81624 1.000 18.49276 274 GLY B C 1
ATOM 4901 O O . GLY B 1 275 ? -0.44476 15.62928 1.98852 1.000 17.76149 274 GLY B O 1
ATOM 4902 N N . ASP B 1 276 ? -1.58107 14.62938 0.31463 1.000 18.21292 275 ASP B N 1
ATOM 4903 C CA . ASP B 1 276 ? -1.98663 13.47076 1.11245 1.000 19.84021 275 ASP B CA 1
ATOM 4904 C C . ASP B 1 276 ? -0.84139 12.45563 1.16154 1.000 18.37358 275 ASP B C 1
ATOM 4905 O O . ASP B 1 276 ? -0.89812 11.35691 0.60083 1.000 19.04172 275 ASP B O 1
ATOM 4910 N N A LEU B 1 277 ? 0.22795 12.85078 1.85775 0.483 19.02592 276 LEU B N 1
ATOM 4911 N N B LEU B 1 277 ? 0.22450 12.84257 1.86609 0.517 18.88096 276 LEU B N 1
ATOM 4912 C CA A LEU B 1 277 ? 1.39372 11.98093 1.95625 0.483 17.44019 276 LEU B CA 1
ATOM 4913 C CA B LEU B 1 277 ? 1.38895 11.96895 1.94439 0.517 17.54945 276 LEU B CA 1
ATOM 4914 C C A LEU B 1 277 ? 1.10593 10.75345 2.80666 0.483 17.75227 276 LEU B C 1
ATOM 4915 C C B LEU B 1 277 ? 1.12249 10.75615 2.82224 0.517 17.74390 276 LEU B C 1
ATOM 4916 O O A LEU B 1 277 ? 1.72029 9.70031 2.59827 0.483 19.03734 276 LEU B O 1
ATOM 4917 O O B LEU B 1 277 ? 1.76879 9.71563 2.64907 0.517 18.96348 276 LEU B O 1
ATOM 4926 N N . THR B 1 278 ? 0.17955 10.86259 3.76131 1.000 16.78258 277 THR B N 1
ATOM 4927 C CA . THR B 1 278 ? -0.13741 9.71511 4.60166 1.000 17.22881 277 THR B CA 1
ATOM 4928 C C . THR B 1 278 ? -0.68483 8.58130 3.75017 1.000 18.28502 277 THR B C 1
ATOM 4929 O O . THR B 1 278 ? -0.16016 7.45997 3.76903 1.000 19.42629 277 THR B O 1
ATOM 4933 N N . ARG B 1 279 ? -1.72324 8.86386 2.96000 1.000 16.25337 278 ARG B N 1
ATOM 4934 C CA . ARG B 1 279 ? -2.28627 7.80040 2.13410 1.000 15.31009 278 ARG B CA 1
ATOM 4935 C C . ARG B 1 279 ? -1.42654 7.49531 0.91252 1.000 15.30257 278 ARG B C 1
ATOM 4936 O O . ARG B 1 279 ? -1.41337 6.34976 0.44283 1.000 16.52274 278 ARG B O 1
ATOM 4944 N N . ALA B 1 280 ? -0.68695 8.48168 0.40404 1.000 17.16353 279 ALA B N 1
ATOM 4945 C CA . ALA B 1 280 ? 0.23810 8.20592 -0.69173 1.000 16.15034 279 ALA B CA 1
ATOM 4946 C C . ALA B 1 280 ? 1.26751 7.16124 -0.27446 1.000 16.37523 279 ALA B C 1
ATOM 4947 O O . ALA B 1 280 ? 1.52372 6.19559 -1.00469 1.000 16.74600 279 ALA B O 1
ATOM 4949 N N . HIS B 1 281 ? 1.84860 7.32244 0.91907 1.000 16.59740 280 HIS B N 1
ATOM 4950 C CA . HIS B 1 281 ? 2.80530 6.32889 1.39982 1.000 15.91419 280 HIS B CA 1
ATOM 4951 C C . HIS B 1 281 ? 2.14735 4.97174 1.60783 1.000 17.17795 280 HIS B C 1
ATOM 4952 O O . HIS B 1 281 ? 2.74298 3.93470 1.29832 1.000 19.05285 280 HIS B O 1
ATOM 4959 N N . GLU B 1 282 ? 0.92806 4.95142 2.15200 1.000 18.07243 281 GLU B N 1
ATOM 4960 C CA . GLU B 1 282 ? 0.27634 3.67213 2.40979 1.000 18.12752 281 GLU B CA 1
ATOM 4961 C C . GLU B 1 282 ? 0.00786 2.92781 1.11097 1.000 14.74253 281 GLU B C 1
ATOM 4962 O O . GLU B 1 282 ? 0.24513 1.71515 1.01449 1.000 17.18100 281 GLU B O 1
ATOM 4968 N N . GLN B 1 283 ? -0.47056 3.63628 0.08829 1.000 15.81042 282 GLN B N 1
ATOM 4969 C CA . GLN B 1 283 ? -0.78075 2.95695 -1.16664 1.000 16.51075 282 GLN B CA 1
ATOM 4970 C C . GLN B 1 283 ? 0.49393 2.51240 -1.87179 1.000 15.45352 282 GLN B C 1
ATOM 4971 O O . GLN B 1 283 ? 0.54059 1.42084 -2.45585 1.000 16.17863 282 GLN B O 1
ATOM 4977 N N . PHE B 1 284 ? 1.54588 3.33207 -1.80853 1.000 14.10408 283 PHE B N 1
ATOM 4978 C CA . PHE B 1 284 ? 2.82085 2.95016 -2.40848 1.000 15.12998 283 PHE B CA 1
ATOM 4979 C C . PHE B 1 284 ? 3.37608 1.69270 -1.75839 1.000 17.23233 283 PHE B C 1
ATOM 4980 O O . PHE B 1 284 ? 3.84131 0.77665 -2.44364 1.000 17.58645 283 PHE B O 1
ATOM 4988 N N . ALA B 1 285 ? 3.35065 1.63812 -0.42283 1.000 15.43490 284 ALA B N 1
ATOM 4989 C CA . ALA B 1 285 ? 3.87170 0.46964 0.27620 1.000 17.09871 284 ALA B CA 1
ATOM 4990 C C . ALA B 1 285 ? 3.07731 -0.78536 -0.05689 1.000 18.42305 284 ALA B C 1
ATOM 4991 O O . ALA B 1 285 ? 3.61170 -1.89921 0.03324 1.000 19.26190 284 ALA B O 1
ATOM 4993 N N . ALA B 1 286 ? 1.80981 -0.63374 -0.44285 1.000 15.96090 285 ALA B N 1
ATOM 4994 C CA . ALA B 1 286 ? 0.89779 -1.76078 -0.56832 1.000 16.21301 285 ALA B CA 1
ATOM 4995 C C . ALA B 1 286 ? 0.97161 -2.48659 -1.90866 1.000 17.17352 285 ALA B C 1
ATOM 4996 O O . ALA B 1 286 ? 0.29071 -3.50435 -2.06634 1.000 19.39482 285 ALA B O 1
ATOM 4998 N N . MET B 1 287 ? 1.76084 -2.01479 -2.87713 1.000 17.13424 286 MET B N 1
ATOM 4999 C CA . MET B 1 287 ? 1.78856 -2.67799 -4.18239 1.000 17.36563 286 MET B CA 1
ATOM 5000 C C . MET B 1 287 ? 3.06990 -3.45319 -4.46674 1.000 16.79474 286 MET B C 1
ATOM 5001 O O . MET B 1 287 ? 3.19839 -4.02885 -5.55273 1.000 17.18591 286 MET B O 1
ATOM 5006 N N . HIS B 1 288 ? 3.98767 -3.54564 -3.50933 1.000 15.56953 287 HIS B N 1
ATOM 5007 C CA . HIS B 1 288 ? 5.26753 -4.18593 -3.78342 1.000 16.05957 287 HIS B CA 1
ATOM 5008 C C . HIS B 1 288 ? 5.20858 -5.70336 -3.72228 1.000 16.54847 287 HIS B C 1
ATOM 5009 O O . HIS B 1 288 ? 6.21356 -6.35017 -4.01307 1.000 16.75153 287 HIS B O 1
ATOM 5016 N N . HIS B 1 289 ? 4.05202 -6.28229 -3.39576 1.000 17.88072 288 HIS B N 1
ATOM 5017 C CA . HIS B 1 289 ? 3.86683 -7.71266 -3.60799 1.000 17.23966 288 HIS B CA 1
ATOM 5018 C C . HIS B 1 289 ? 3.99091 -8.08725 -5.08316 1.000 16.29558 288 HIS B C 1
ATOM 5019 O O . HIS B 1 289 ? 4.15768 -9.27124 -5.39357 1.000 18.68722 288 HIS B O 1
ATOM 5026 N N . LEU B 1 290 ? 3.90583 -7.10796 -5.99731 1.000 16.18287 289 LEU B N 1
ATOM 5027 C CA . LEU B 1 290 ? 4.07314 -7.36033 -7.42692 1.000 15.37877 289 LEU B CA 1
ATOM 5028 C C . LEU B 1 290 ? 5.53835 -7.43339 -7.84541 1.000 16.94134 289 LEU B C 1
ATOM 5029 O O . LEU B 1 290 ? 5.83062 -7.82746 -8.98158 1.000 18.76670 289 LEU B O 1
ATOM 5034 N N . ARG B 1 291 ? 6.46363 -7.07436 -6.96326 1.000 15.52114 290 ARG B N 1
ATOM 5035 C CA . ARG B 1 291 ? 7.87237 -7.05790 -7.32940 1.000 14.27424 290 ARG B CA 1
ATOM 5036 C C . ARG B 1 291 ? 8.40196 -8.48035 -7.47158 1.000 18.64937 290 ARG B C 1
ATOM 5037 O O . ARG B 1 291 ? 8.16361 -9.33491 -6.60759 1.000 20.25593 290 ARG B O 1
ATOM 5045 N N . GLU B 1 292 ? 9.13884 -8.72062 -8.55698 1.000 19.41283 291 GLU B N 1
ATOM 5046 C CA . GLU B 1 292 ? 9.79379 -9.99316 -8.82959 1.000 19.82096 291 GLU B CA 1
ATOM 5047 C C . GLU B 1 292 ? 11.28420 -9.90895 -8.47817 1.000 20.37018 291 GLU B C 1
ATOM 5048 O O . GLU B 1 292 ? 11.83078 -8.83143 -8.23055 1.000 20.41272 291 GLU B O 1
ATOM 5054 N N . GLU B 1 293 ? 11.94375 -11.07600 -8.47044 1.000 23.52488 292 GLU B N 1
ATOM 5055 C CA . GLU B 1 293 ? 13.32820 -11.16715 -8.00750 1.000 25.90592 292 GLU B CA 1
ATOM 5056 C C . GLU B 1 293 ? 14.28071 -10.31513 -8.83205 1.000 25.60086 292 GLU B C 1
ATOM 5057 O O . GLU B 1 293 ? 15.30995 -9.86532 -8.31579 1.000 26.44002 292 GLU B O 1
ATOM 5063 N N . ASP B 1 294 ? 13.99483 -10.12685 -10.11684 1.000 23.59761 293 ASP B N 1
ATOM 5064 C CA . ASP B 1 294 ? 14.86798 -9.34999 -10.98466 1.000 22.83516 293 ASP B CA 1
ATOM 5065 C C . ASP B 1 294 ? 14.56133 -7.85738 -10.94902 1.000 22.42763 293 ASP B C 1
ATOM 5066 O O . ASP B 1 294 ? 15.17907 -7.09295 -11.69690 1.000 24.33080 293 ASP B O 1
ATOM 5071 N N . GLY B 1 295 ? 13.63066 -7.42586 -10.09672 1.000 20.46704 294 GLY B N 1
ATOM 5072 C CA . GLY B 1 295 ? 13.26834 -6.02983 -10.00059 1.000 18.75867 294 GLY B CA 1
ATOM 5073 C C . GLY B 1 295 ? 12.12526 -5.61216 -10.89451 1.000 19.49186 294 GLY B C 1
ATOM 5074 O O . GLY B 1 295 ? 11.61755 -4.49186 -10.74296 1.000 19.55105 294 GLY B O 1
ATOM 5075 N N . SER B 1 296 ? 11.71252 -6.46455 -11.82863 1.000 19.55885 295 SER B N 1
ATOM 5076 C CA . SER B 1 296 ? 10.53322 -6.15750 -12.61908 1.000 18.51477 295 SER B CA 1
ATOM 5077 C C . SER B 1 296 ? 9.27427 -6.39963 -11.78711 1.000 17.82223 295 SER B C 1
ATOM 5078 O O . SER B 1 296 ? 9.30462 -7.06218 -10.74390 1.000 18.12007 295 SER B O 1
ATOM 5081 N N . TYR B 1 297 ? 8.16394 -5.83167 -12.24679 1.000 17.59037 296 TYR B N 1
ATOM 5082 C CA . TYR B 1 297 ? 6.88796 -5.88593 -11.54133 1.000 17.19496 296 TYR B CA 1
ATOM 5083 C C . TYR B 1 297 ? 5.84253 -6.59939 -12.38039 1.000 18.09004 296 TYR B C 1
ATOM 5084 O O . TYR B 1 297 ? 5.66012 -6.27304 -13.55556 1.000 17.35466 296 TYR B O 1
ATOM 5093 N N . TRP B 1 298 ? 5.14677 -7.55433 -11.76864 1.000 16.96644 297 TRP B N 1
ATOM 5094 C CA . TRP B 1 298 ? 3.93024 -8.09420 -12.36142 1.000 18.33244 297 TRP B CA 1
ATOM 5095 C C . TRP B 1 298 ? 2.88793 -6.98948 -12.52330 1.000 17.91033 297 TRP B C 1
ATOM 5096 O O . TRP B 1 298 ? 2.78398 -6.06859 -11.70517 1.000 17.47021 297 TRP B O 1
ATOM 5107 N N . THR B 1 299 ? 2.10740 -7.08054 -13.60069 1.000 17.42841 298 THR B N 1
ATOM 5108 C CA . THR B 1 299 ? 1.11774 -6.04257 -13.86604 1.000 17.26254 298 THR B CA 1
ATOM 5109 C C . THR B 1 299 ? 0.06365 -5.97858 -12.76594 1.000 16.41799 298 THR B C 1
ATOM 5110 O O . THR B 1 299 ? -0.32294 -4.88725 -12.32955 1.000 16.07567 298 THR B O 1
ATOM 5114 N N . GLY B 1 300 ? -0.40966 -7.12695 -12.29944 1.000 16.89437 299 GLY B N 1
ATOM 5115 C CA . GLY B 1 300 ? -1.55671 -7.10155 -11.40976 1.000 16.77700 299 GLY B CA 1
ATOM 5116 C C . GLY B 1 300 ? -1.76480 -8.42964 -10.72452 1.000 16.86313 299 GLY B C 1
ATOM 5117 O O . GLY B 1 300 ? -1.15449 -9.44559 -11.07307 1.000 17.96717 299 GLY B O 1
ATOM 5118 N N . LEU B 1 301 ? -2.66079 -8.40183 -9.73825 1.000 17.66133 300 LEU B N 1
ATOM 5119 C CA . LEU B 1 301 ? -2.94775 -9.55218 -8.89287 1.000 17.68950 300 LEU B CA 1
ATOM 5120 C C . LEU B 1 301 ? -4.45560 -9.70761 -8.76237 1.000 17.72862 300 LEU B C 1
ATOM 5121 O O . LEU B 1 301 ? -5.15816 -8.74119 -8.44103 1.000 19.25780 300 LEU B O 1
ATOM 5126 N N . VAL B 1 302 ? -4.95213 -10.91721 -9.00915 1.000 18.58547 301 VAL B N 1
ATOM 5127 C CA . VAL B 1 302 ? -6.34500 -11.24987 -8.73797 1.000 19.67353 301 VAL B CA 1
ATOM 5128 C C . VAL B 1 302 ? -6.37596 -11.67207 -7.27155 1.000 21.25678 301 VAL B C 1
ATOM 5129 O O . VAL B 1 302 ? -5.91212 -12.75334 -6.91317 1.000 22.85132 301 VAL B O 1
ATOM 5133 N N . TYR B 1 303 ? -6.87518 -10.79250 -6.40561 1.000 22.77695 302 TYR B N 1
ATOM 5134 C CA . TYR B 1 303 ? -6.56784 -10.96312 -4.99153 1.000 24.74008 302 TYR B CA 1
ATOM 5135 C C . TYR B 1 303 ? -7.44029 -11.98574 -4.28478 1.000 27.97550 302 TYR B C 1
ATOM 5136 O O . TYR B 1 303 ? -7.14944 -12.31967 -3.13098 1.000 28.58722 302 TYR B O 1
ATOM 5145 N N . ASP B 1 304 ? -8.48938 -12.49887 -4.91726 1.000 28.75986 303 ASP B N 1
ATOM 5146 C CA . ASP B 1 304 ? -9.28418 -13.52239 -4.25398 1.000 32.78203 303 ASP B CA 1
ATOM 5147 C C . ASP B 1 304 ? -8.89331 -14.94501 -4.64123 1.000 32.45081 303 ASP B C 1
ATOM 5148 O O . ASP B 1 304 ? -9.48005 -15.89698 -4.11574 1.000 36.50272 303 ASP B O 1
ATOM 5153 N N . ASP B 1 305 ? -7.89653 -15.11646 -5.51388 1.000 29.36269 304 ASP B N 1
ATOM 5154 C CA . ASP B 1 305 ? -7.33006 -16.44080 -5.74590 1.000 29.35799 304 ASP B CA 1
ATOM 5155 C C . ASP B 1 305 ? -5.80761 -16.45919 -5.81664 1.000 26.52045 304 ASP B C 1
ATOM 5156 O O . ASP B 1 305 ? -5.22730 -17.54346 -5.90830 1.000 29.28263 304 ASP B O 1
ATOM 5161 N N . GLY B 1 306 ? -5.14425 -15.30901 -5.74320 1.000 23.74416 305 GLY B N 1
ATOM 5162 C CA . GLY B 1 306 ? -3.69793 -15.27071 -5.72522 1.000 24.14899 305 GLY B CA 1
ATOM 5163 C C . GLY B 1 306 ? -3.01860 -15.33435 -7.07571 1.000 23.36296 305 GLY B C 1
ATOM 5164 O O . GLY B 1 306 ? -1.78555 -15.39566 -7.12210 1.000 26.23249 305 GLY B O 1
ATOM 5165 N N . LYS B 1 307 ? -3.76561 -15.32260 -8.17675 1.000 22.32363 306 LYS B N 1
ATOM 5166 C CA . LYS B 1 307 ? -3.16269 -15.42408 -9.49709 1.000 22.23226 306 LYS B CA 1
ATOM 5167 C C . LYS B 1 307 ? -2.74684 -14.05156 -10.00585 1.000 20.29094 306 LYS B C 1
ATOM 5168 O O . LYS B 1 307 ? -3.51022 -13.08526 -9.91471 1.000 22.08815 306 LYS B O 1
ATOM 5174 N N . ARG B 1 308 ? -1.52445 -13.96603 -10.51813 1.000 20.86189 307 ARG B N 1
ATOM 5175 C CA . ARG B 1 308 ? -1.12996 -12.79225 -11.27970 1.000 20.46992 307 ARG B CA 1
ATOM 5176 C C . ARG B 1 308 ? -1.90404 -12.75397 -12.59016 1.000 22.05270 307 ARG B C 1
ATOM 5177 O O . ARG B 1 308 ? -2.10143 -13.78399 -13.24193 1.000 24.90335 307 ARG B O 1
ATOM 5185 N N . TRP B 1 309 ? -2.36369 -11.56053 -12.96542 1.000 22.15139 308 TRP B N 1
ATOM 5186 C CA . TRP B 1 309 ? -3.05680 -11.40087 -14.23403 1.000 24.11954 308 TRP B CA 1
ATOM 5187 C C . TRP B 1 309 ? -2.90894 -9.96032 -14.69942 1.000 23.90408 308 TRP B C 1
ATOM 5188 O O . TRP B 1 309 ? -3.01963 -9.03781 -13.87898 1.000 23.23659 308 TRP B O 1
ATOM 5199 N N . PRO B 1 310 ? -2.61172 -9.73583 -15.98713 1.000 25.70372 309 PRO B N 1
ATOM 5200 C CA . PRO B 1 310 ? -2.23576 -10.74648 -16.98522 1.000 24.98414 309 PRO B CA 1
ATOM 5201 C C . PRO B 1 310 ? -0.95341 -11.42416 -16.53254 1.000 24.47487 309 PRO B C 1
ATOM 5202 O O . PRO B 1 310 ? -0.28294 -10.93709 -15.61797 1.000 22.39170 309 PRO B O 1
ATOM 5206 N N . ILE B 1 311 ? -0.58130 -12.55053 -17.13425 1.000 25.37503 310 ILE B N 1
ATOM 5207 C CA . ILE B 1 311 ? 0.63456 -13.24843 -16.73347 1.000 26.75225 310 ILE B CA 1
ATOM 5208 C C . ILE B 1 311 ? 1.82197 -12.58679 -17.41871 1.000 26.22982 310 ILE B C 1
ATOM 5209 O O . ILE B 1 311 ? 2.44765 -13.16070 -18.31903 1.000 27.21754 310 ILE B O 1
ATOM 5214 N N . GLU B 1 312 ? 2.12883 -11.36583 -16.99271 1.000 22.73308 311 GLU B N 1
ATOM 5215 C CA . GLU B 1 312 ? 3.11983 -10.52773 -17.64368 1.000 21.83308 311 GLU B CA 1
ATOM 5216 C C . GLU B 1 312 ? 3.75950 -9.63979 -16.59086 1.000 19.66593 311 GLU B C 1
ATOM 5217 O O . GLU B 1 312 ? 3.07476 -9.13954 -15.69543 1.000 20.47208 311 GLU B O 1
ATOM 5223 N N . ARG B 1 313 ? 5.06942 -9.44830 -16.70551 1.000 17.82996 312 ARG B N 1
ATOM 5224 C CA . ARG B 1 313 ? 5.77396 -8.41988 -15.95150 1.000 17.20686 312 ARG B CA 1
ATOM 5225 C C . ARG B 1 313 ? 6.06883 -7.28071 -16.91770 1.000 18.44091 312 ARG B C 1
ATOM 5226 O O . ARG B 1 313 ? 6.73804 -7.48344 -17.94221 1.000 22.81426 312 ARG B O 1
ATOM 5234 N N . THR B 1 314 ? 5.53862 -6.10032 -16.61666 1.000 16.53913 313 THR B N 1
ATOM 5235 C CA . THR B 1 314 ? 5.54488 -4.98038 -17.54775 1.000 16.34148 313 THR B CA 1
ATOM 5236 C C . THR B 1 314 ? 6.52756 -3.91176 -17.09035 1.000 16.59859 313 THR B C 1
ATOM 5237 O O . THR B 1 314 ? 6.51906 -3.49977 -15.92240 1.000 17.83189 313 THR B O 1
ATOM 5241 N N . THR B 1 315 ? 7.39075 -3.49619 -18.01635 1.000 18.41971 314 THR B N 1
ATOM 5242 C CA . THR B 1 315 ? 8.34998 -2.43257 -17.75171 1.000 17.29138 314 THR B CA 1
ATOM 5243 C C . THR B 1 315 ? 7.67474 -1.22261 -17.12270 1.000 15.74198 314 THR B C 1
ATOM 5244 O O . THR B 1 315 ? 8.16717 -0.67253 -16.12833 1.000 15.90202 314 THR B O 1
ATOM 5248 N N . TRP B 1 316 ? 6.52259 -0.81637 -17.67545 1.000 15.49678 315 TRP B N 1
ATOM 5249 C CA . TRP B 1 316 ? 5.87294 0.43197 -17.28139 1.000 16.05525 315 TRP B CA 1
ATOM 5250 C C . TRP B 1 316 ? 5.18575 0.35528 -15.91584 1.000 15.89273 315 TRP B C 1
ATOM 5251 O O . TRP B 1 316 ? 4.84482 1.40256 -15.35234 1.000 16.27092 315 TRP B O 1
ATOM 5262 N N . THR B 1 317 ? 4.97011 -0.84533 -15.36853 1.000 14.71222 316 THR B N 1
ATOM 5263 C CA . THR B 1 317 ? 4.53409 -0.93545 -13.97701 1.000 15.98560 316 THR B CA 1
ATOM 5264 C C . THR B 1 317 ? 5.68068 -0.55997 -13.04993 1.000 14.60818 316 THR B C 1
ATOM 5265 O O . THR B 1 317 ? 5.51750 0.26032 -12.13779 1.000 16.77674 316 THR B O 1
ATOM 5269 N N . GLY B 1 318 ? 6.86622 -1.11506 -13.30141 1.000 15.70374 317 GLY B N 1
ATOM 5270 C CA . GLY B 1 318 ? 8.04375 -0.67054 -12.57635 1.000 17.45812 317 GLY B CA 1
ATOM 5271 C C . GLY B 1 318 ? 8.34252 0.80287 -12.78844 1.000 15.15944 317 GLY B C 1
ATOM 5272 O O . GLY B 1 318 ? 8.79167 1.49280 -11.86798 1.000 16.55454 317 GLY B O 1
ATOM 5273 N N . ALA B 1 319 ? 8.11096 1.30503 -14.00779 1.000 14.82440 318 ALA B N 1
ATOM 5274 C CA . ALA B 1 319 ? 8.36011 2.71628 -14.28542 1.000 14.39297 318 ALA B CA 1
ATOM 5275 C C . ALA B 1 319 ? 7.46014 3.60566 -13.43760 1.000 14.76829 318 ALA B C 1
ATOM 5276 O O . ALA B 1 319 ? 7.91893 4.59177 -12.84476 1.000 15.65714 318 ALA B O 1
ATOM 5278 N N . ALA B 1 320 ? 6.16307 3.28053 -13.37865 1.000 14.96408 319 ALA B N 1
ATOM 5279 C CA . ALA B 1 320 ? 5.24996 4.05414 -12.54352 1.000 14.35508 319 ALA B CA 1
ATOM 5280 C C . ALA B 1 320 ? 5.68291 4.00538 -11.09018 1.000 14.37859 319 ALA B C 1
ATOM 5281 O O . ALA B 1 320 ? 5.62382 5.01402 -10.38048 1.000 15.10108 319 ALA B O 1
ATOM 5283 N N . MET B 1 321 ? 6.12683 2.83762 -10.63714 1.000 16.05864 320 MET B N 1
ATOM 5284 C CA . MET B 1 321 ? 6.61734 2.70455 -9.27181 1.000 15.33785 320 MET B CA 1
ATOM 5285 C C . MET B 1 321 ? 7.77907 3.66105 -9.01956 1.000 16.84772 320 MET B C 1
ATOM 5286 O O . MET B 1 321 ? 7.80695 4.37378 -8.00748 1.000 16.38160 320 MET B O 1
ATOM 5291 N N . ILE B 1 322 ? 8.73843 3.70592 -9.94489 1.000 15.64165 321 ILE B N 1
ATOM 5292 C CA . ILE B 1 322 ? 9.89838 4.58581 -9.80519 1.000 16.60723 321 ILE B CA 1
ATOM 5293 C C . ILE B 1 322 ? 9.47937 6.05130 -9.74409 1.000 15.14084 321 ILE B C 1
ATOM 5294 O O . ILE B 1 322 ? 10.00286 6.82589 -8.93458 1.000 16.35601 321 ILE B O 1
ATOM 5299 N N . LEU B 1 323 ? 8.54658 6.46800 -10.60754 1.000 14.41416 322 LEU B N 1
ATOM 5300 C CA . LEU B 1 323 ? 8.11096 7.86249 -10.57544 1.000 15.57940 322 LEU B CA 1
ATOM 5301 C C . LEU B 1 323 ? 7.44607 8.19789 -9.24689 1.000 14.50329 322 LEU B C 1
ATOM 5302 O O . LEU B 1 323 ? 7.66161 9.28339 -8.69188 1.000 14.91127 322 LEU B O 1
ATOM 5307 N N . ALA B 1 324 ? 6.63387 7.27638 -8.72027 1.000 15.49899 323 ALA B N 1
ATOM 5308 C CA . ALA B 1 324 ? 6.02674 7.49549 -7.41254 1.000 14.69580 323 ALA B CA 1
ATOM 5309 C C . ALA B 1 324 ? 7.08515 7.55073 -6.31956 1.000 15.58335 323 ALA B C 1
ATOM 5310 O O . ALA B 1 324 ? 7.00497 8.38539 -5.40861 1.000 14.56092 323 ALA B O 1
ATOM 5312 N N . ALA B 1 325 ? 8.09663 6.68418 -6.40148 1.000 16.50468 324 ALA B N 1
ATOM 5313 C CA . ALA B 1 325 ? 9.14957 6.69782 -5.38977 1.000 17.67569 324 ALA B CA 1
ATOM 5314 C C . ALA B 1 325 ? 9.90860 8.02132 -5.40881 1.000 15.86968 324 ALA B C 1
ATOM 5315 O O . ALA B 1 325 ? 10.25846 8.56320 -4.35122 1.000 17.25119 324 ALA B O 1
ATOM 5317 N N . ASP B 1 326 ? 10.16528 8.56179 -6.60236 1.000 15.45351 325 ASP B N 1
ATOM 5318 C CA . ASP B 1 326 ? 10.81461 9.86244 -6.69812 1.000 16.99927 325 ASP B CA 1
ATOM 5319 C C . ASP B 1 326 ? 9.94794 10.95713 -6.08325 1.000 15.79233 325 ASP B C 1
ATOM 5320 O O . ASP B 1 326 ? 10.44709 11.81885 -5.34775 1.000 17.27068 325 ASP B O 1
ATOM 5325 N N . ALA B 1 327 ? 8.64162 10.93447 -6.35583 1.000 15.24139 326 ALA B N 1
ATOM 5326 C CA . ALA B 1 327 ? 7.76812 11.97299 -5.81783 1.000 17.80550 326 ALA B CA 1
ATOM 5327 C C . ALA B 1 327 ? 7.71914 11.91521 -4.29796 1.000 17.29577 326 ALA B C 1
ATOM 5328 O O . ALA B 1 327 ? 7.76849 12.95418 -3.63119 1.000 18.17611 326 ALA B O 1
ATOM 5330 N N . LEU B 1 328 ? 7.62351 10.70787 -3.73009 1.000 17.11808 327 LEU B N 1
ATOM 5331 C CA . LEU B 1 328 ? 7.52745 10.58052 -2.27472 1.000 16.88527 327 LEU B CA 1
ATOM 5332 C C . LEU B 1 328 ? 8.82808 10.98363 -1.59109 1.000 17.57817 327 LEU B C 1
ATOM 5333 O O . LEU B 1 328 ? 8.81225 11.59298 -0.51317 1.000 21.53305 327 LEU B O 1
ATOM 5338 N N . SER B 1 329 ? 9.96159 10.63004 -2.18047 1.000 17.99159 328 SER B N 1
ATOM 5339 C CA . SER B 1 329 ? 11.26140 10.91155 -1.58661 1.000 19.23946 328 SER B CA 1
ATOM 5340 C C . SER B 1 329 ? 11.81434 12.27187 -1.99081 1.000 18.72294 328 SER B C 1
ATOM 5341 O O . SER B 1 329 ? 12.83358 12.70188 -1.43216 1.000 18.96321 328 SER B O 1
ATOM 5344 N N . ARG B 1 330 ? 11.15925 12.94753 -2.93538 1.000 18.07280 329 ARG B N 1
ATOM 5345 C CA . ARG B 1 330 ? 11.63203 14.20010 -3.52647 1.000 17.01609 329 ARG B CA 1
ATOM 5346 C C . ARG B 1 330 ? 13.12479 14.14451 -3.84675 1.000 17.12764 329 ARG B C 1
ATOM 5347 O O . ARG B 1 330 ? 13.91106 15.00618 -3.45031 1.000 20.67803 329 ARG B O 1
ATOM 5355 N N . THR B 1 331 ? 13.51231 13.11851 -4.60399 1.000 17.12665 330 THR B N 1
ATOM 5356 C CA . THR B 1 331 ? 14.93285 12.89124 -4.85018 1.000 17.78696 330 THR B CA 1
ATOM 5357 C C . THR B 1 331 ? 15.47035 13.73071 -6.01225 1.000 19.09962 330 THR B C 1
ATOM 5358 O O . THR B 1 331 ? 16.35532 14.56966 -5.81901 1.000 20.67807 330 THR B O 1
ATOM 5362 N N . THR B 1 332 ? 14.96036 13.50389 -7.25227 1.000 17.41720 331 THR B N 1
ATOM 5363 C CA . THR B 1 332 ? 15.52685 14.21224 -8.39629 1.000 19.20654 331 THR B CA 1
ATOM 5364 C C . THR B 1 332 ? 14.79506 15.52056 -8.64072 1.000 19.05048 331 THR B C 1
ATOM 5365 O O . THR B 1 332 ? 13.68388 15.73144 -8.14886 1.000 18.17819 331 THR B O 1
ATOM 5369 N N . PRO B 1 333 ? 15.38327 16.41356 -9.43992 1.000 18.76264 332 PRO B N 1
ATOM 5370 C CA . PRO B 1 333 ? 14.70613 17.68180 -9.75315 1.000 21.06933 332 PRO B CA 1
ATOM 5371 C C . PRO B 1 333 ? 13.44326 17.51629 -10.58299 1.000 19.79335 332 PRO B C 1
ATOM 5372 O O . PRO B 1 333 ? 12.71531 18.49972 -10.77030 1.000 23.24766 332 PRO B O 1
ATOM 5376 N N . GLY B 1 334 ? 13.17282 16.32370 -11.10047 1.000 20.18824 333 GLY B N 1
ATOM 5377 C CA . GLY B 1 334 ? 11.94734 16.05828 -11.82510 1.000 18.56977 333 GLY B CA 1
ATOM 5378 C C . GLY B 1 334 ? 10.83508 15.47490 -10.98524 1.000 18.32511 333 GLY B C 1
ATOM 5379 O O . GLY B 1 334 ? 9.73830 15.22974 -11.49944 1.000 18.02385 333 GLY B O 1
ATOM 5380 N N . ASN B 1 335 ? 11.08002 15.25622 -9.68684 1.000 18.38626 334 ASN B N 1
ATOM 5381 C CA . ASN B 1 335 ? 10.13244 14.49257 -8.88110 1.000 18.41764 334 ASN B CA 1
ATOM 5382 C C . ASN B 1 335 ? 8.76254 15.15089 -8.82195 1.000 19.28651 334 ASN B C 1
ATOM 5383 O O . ASN B 1 335 ? 7.75225 14.45372 -8.67324 1.000 19.57046 334 ASN B O 1
ATOM 5388 N N . GLY B 1 336 ? 8.70175 16.47807 -8.94102 1.000 17.70490 335 GLY B N 1
ATOM 5389 C CA . GLY B 1 336 ? 7.44572 17.18289 -8.77744 1.000 18.05024 335 GLY B CA 1
ATOM 5390 C C . GLY B 1 336 ? 6.76206 17.55844 -10.07549 1.000 18.93736 335 GLY B C 1
ATOM 5391 O O . GLY B 1 336 ? 5.90520 18.44927 -10.09248 1.000 20.15259 335 GLY B O 1
ATOM 5392 N N . ILE B 1 337 ? 7.10214 16.87711 -11.17193 1.000 17.93795 336 ILE B N 1
ATOM 5393 C CA . ILE B 1 337 ? 6.56744 17.30650 -12.46271 1.000 19.31355 336 ILE B CA 1
ATOM 5394 C C . ILE B 1 337 ? 5.04682 17.20102 -12.50810 1.000 18.16855 336 ILE B C 1
ATOM 5395 O O . ILE B 1 337 ? 4.39026 17.98287 -13.20737 1.000 20.28974 336 ILE B O 1
ATOM 5400 N N . PHE B 1 338 ? 4.46078 16.23721 -11.78494 1.000 17.54402 337 PHE B N 1
ATOM 5401 C CA . PHE B 1 338 ? 3.00200 16.15938 -11.72796 1.000 16.47230 337 PHE B CA 1
ATOM 5402 C C . PHE B 1 338 ? 2.41557 17.10078 -10.68498 1.000 18.75367 337 PHE B C 1
ATOM 5403 O O . PHE B 1 338 ? 1.33175 17.65750 -10.89440 1.000 20.84057 337 PHE B O 1
ATOM 5411 N N . ARG B 1 339 ? 3.09485 17.28267 -9.54944 1.000 17.26697 338 ARG B N 1
ATOM 5412 C CA . ARG B 1 339 ? 2.68443 18.35146 -8.64801 1.000 21.04922 338 ARG B CA 1
ATOM 5413 C C . ARG B 1 339 ? 2.55832 19.66435 -9.41098 1.000 23.71692 338 ARG B C 1
ATOM 5414 O O . ARG B 1 339 ? 1.57036 20.39242 -9.25509 1.000 25.72511 338 ARG B O 1
ATOM 5422 N N . GLY B 1 340 ? 3.53981 19.96464 -10.26038 1.000 23.63703 339 GLY B N 1
ATOM 5423 C CA . GLY B 1 340 ? 3.41159 21.02957 -11.24177 1.000 25.05791 339 GLY B CA 1
ATOM 5424 C C . GLY B 1 340 ? 3.43893 22.43353 -10.69096 1.000 30.13450 339 GLY B C 1
ATOM 5425 O O . GLY B 1 340 ? 2.77964 23.31841 -11.24522 1.000 33.83686 339 GLY B O 1
ATOM 5426 N N . VAL B 1 341 ? 4.20720 22.67075 -9.62740 1.000 31.27831 340 VAL B N 1
ATOM 5427 C CA . VAL B 1 341 ? 4.17268 23.96813 -8.95449 1.000 36.91818 340 VAL B CA 1
ATOM 5428 C C . VAL B 1 341 ? 4.46401 25.10836 -9.92378 1.000 41.21554 340 VAL B C 1
ATOM 5429 O O . VAL B 1 341 ? 3.83990 26.17435 -9.85473 1.000 41.18080 340 VAL B O 1
ATOM 5433 N N . ASP B 1 342 ? 5.41090 24.91096 -10.84038 1.000 43.03755 341 ASP B N 1
ATOM 5434 C CA . ASP B 1 342 ? 5.87718 25.99344 -11.70073 1.000 44.73879 341 ASP B CA 1
ATOM 5435 C C . ASP B 1 342 ? 5.42530 25.86419 -13.15405 1.000 42.80687 341 ASP B C 1
ATOM 5436 O O . ASP B 1 342 ? 5.94628 26.58020 -14.01589 1.000 42.47323 341 ASP B O 1
ATOM 5441 N N . LEU B 1 343 ? 4.46444 24.99192 -13.44883 1.000 38.71852 342 LEU B N 1
ATOM 5442 C CA . LEU B 1 343 ? 4.05469 24.79769 -14.83445 1.000 36.08342 342 LEU B CA 1
ATOM 5443 C C . LEU B 1 343 ? 3.20009 25.97176 -15.31012 1.000 38.39366 342 LEU B C 1
ATOM 5444 O O . LEU B 1 343 ? 2.34123 26.45835 -14.56759 1.000 38.95916 342 LEU B O 1
ATOM 5449 N N . PRO B 1 344 ? 3.40108 26.44006 -16.54253 1.000 37.99943 343 PRO B N 1
ATOM 5450 C CA . PRO B 1 344 ? 2.50948 27.46972 -17.09029 1.000 38.42740 343 PRO B CA 1
ATOM 5451 C C . PRO B 1 344 ? 1.07395 26.96712 -17.13931 1.000 38.89888 343 PRO B C 1
ATOM 5452 O O . PRO B 1 344 ? 0.81381 25.78529 -17.37703 1.000 36.33877 343 PRO B O 1
ATOM 5456 N N . ARG B 1 345 ? 0.13311 27.88654 -16.91564 1.000 42.41340 344 ARG B N 1
ATOM 5457 C CA . ARG B 1 345 ? -1.27672 27.52592 -16.82401 1.000 46.77408 344 ARG B CA 1
ATOM 5458 C C . ARG B 1 345 ? -2.02711 27.67445 -18.14008 1.000 47.20668 344 ARG B C 1
ATOM 5459 O O . ARG B 1 345 ? -3.14239 27.15451 -18.26144 1.000 48.34341 344 ARG B O 1
ATOM 5467 N N . GLY B 1 346 ? -1.45209 28.36069 -19.12070 1.000 47.18806 345 GLY B N 1
ATOM 5468 C CA . GLY B 1 346 ? -2.17254 28.66503 -20.33515 1.000 48.12224 345 GLY B CA 1
ATOM 5469 C C . GLY B 1 346 ? -3.05562 29.88810 -20.16931 1.000 50.44134 345 GLY B C 1
ATOM 5470 O O . GLY B 1 346 ? -3.01232 30.60234 -19.16265 1.000 49.23260 345 GLY B O 1
ATOM 5471 N N . LEU B 1 347 ? -3.87997 30.12479 -21.18826 1.000 52.74364 346 LEU B N 1
ATOM 5472 C CA . LEU B 1 347 ? -4.76374 31.29043 -21.22019 1.000 55.24901 346 LEU B CA 1
ATOM 5473 C C . LEU B 1 347 ? -6.11084 30.88144 -20.63895 1.000 58.70972 346 LEU B C 1
ATOM 5474 O O . LEU B 1 347 ? -7.00249 30.41081 -21.34779 1.000 57.47879 346 LEU B O 1
ATOM 5479 N N . GLU B 1 348 ? -6.26483 31.07155 -19.33018 1.000 62.22215 347 GLU B N 1
ATOM 5480 C CA . GLU B 1 348 ? -7.48875 30.68572 -18.62946 1.000 65.37477 347 GLU B CA 1
ATOM 5481 C C . GLU B 1 348 ? -8.56611 31.7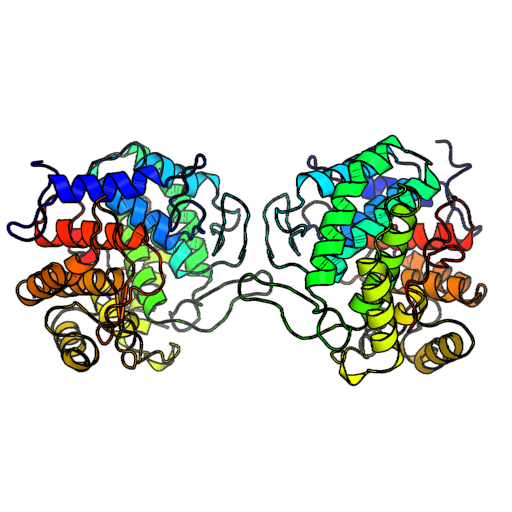2784 -18.90417 1.000 67.04510 347 GLU B C 1
ATOM 5482 O O . GLU B 1 348 ? -8.55919 32.81806 -18.32713 1.000 67.32661 347 GLU B O 1
ATOM 5488 N N . GLY B 1 349 ? -9.50014 31.38972 -19.78767 1.000 67.52539 348 GLY B N 1
ATOM 5489 C CA . GLY B 1 349 ? -10.58495 32.28708 -20.13848 1.000 67.75916 348 GLY B CA 1
ATOM 5490 C C . GLY B 1 349 ? -11.15253 32.02092 -21.51882 1.000 68.17362 348 GLY B C 1
ATOM 5491 O O . GLY B 1 349 ? -10.51065 32.30636 -22.52981 1.000 68.52125 348 GLY B O 1
#

Radius of gyration: 29.57 Å; Cα contacts (8 Å, |Δi|>4): 1486; chains: 2; bounding box: 56×65×88 Å

Solvent-accessible surface area: 27144 Å² total; per-residue (Å²): 103,150,77,8,0,16,8,132,91,47,3,62,38,108,65,0,79,70,1,0,77,22,3,16,106,16,42,26,146,69,3,4,1,0,60,61,154,59,3,29,2,8,4,25,19,1,3,6,0,0,0,0,0,2,3,0,40,23,50,118,24,0,98,41,0,1,64,14,3,105,81,52,31,29,121,80,0,0,5,10,25,34,13,91,109,63,47,28,37,45,8,32,4,17,3,23,42,0,0,5,2,0,0,0,0,28,2,0,6,62,36,44,53,46,111,191,18,0,92,70,4,21,57,5,0,19,114,0,0,76,12,0,31,106,0,36,15,111,39,0,21,1,0,83,0,68,19,82,117,27,49,92,130,104,1,43,26,12,10,2,0,4,1,11,5,0,1,9,0,0,5,10,0,1,102,59,38,58,78,106,40,85,137,4,70,68,4,0,5,37,0,10,49,0,17,49,110,66,103,135,29,16,53,108,54,93,131,96,0,45,10,7,0,15,4,0,4,2,6,19,37,70,33,123,44,0,122,33,55,0,90,150,52,34,130,67,0,14,12,122,60,47,0,0,44,10,15,37,68,136,46,35,1,4,0,7,29,1,0,18,0,0,8,0,0,4,19,30,53,33,70,99,60,0,71,102,13,0,45,17,1,30,63,1,48,49,162,72,0,17,0,34,12,0,21,29,64,100,82,52,139,72,131,35,138,55,92,1,13,32,0,2,0,2,0,0,10,0,0,2,2,18,39,145,47,10,93,1,22,18,8,17,39,10,132,134,15,36,105,24,62,117,18,151,90,137,155,110,22,137,75,9,0,16,9,132,92,44,2,61,44,110,66,0,38,69,1,0,79,21,3,16,103,13,42,29,149,70,3,4,2,0,60,60,153,58,2,28,2,7,4,25,20,0,3,6,0,0,1,0,0,2,3,0,40,26,59,132,32,0,92,41,0,1,62,16,3,106,79,51,31,31,122,80,2,0,6,9,25,34,14,89,111,63,48,28,38,46,7,30,3,17,3,24,42,0,0,5,2,0,0,0,0,30,3,0,6,64,35,44,52,36,113,206,16,0,98,70,3,19,55,6,0,19,115,0,0,74,12,0,29,104,0,28,19,129,46,0,23,1,0,78,0,67,11,80,113,26,48,87,138,102,0,48,26,12,9,2,0,5,1,11,5,1,0,13,0,0,8,8,0,2,115,56,39,58,80,111,34,76,121,3,65,64,3,0,12,96,0,15,100,0,23,67,108,63,107,133,22,22,48,109,80,94,85,72,0,60,11,10,0,16,5,0,3,2,13,28,47,73,41,122,44,0,121,44,57,0,81,160,54,36,130,61,0,14,12,121,61,48,0,0,45,9,4,51,73,129,46,36,0,3,0,8,28,1,0,17,0,0,8,0,0,5,19,27,52,30,60,99,57,0,68,102,13,0,48,15,1,31,63,1,49,53,162,71,0,18,0,34,11,0,22,29,62,103,81,51,129,74,133,35,140,54,92,1,13,31,0,2,0,1,0,0,9,0,0,2,2,17,38,147,50,9,93,1,23,19,8,18,39,11,133,135,16,45,120,25,102,115,110

Foldseek 3Di:
DLLAFDDPPFGDLVLLLLLLVQQLVQQAPQLFRDQGNQHKGAQQLRLLSLLSCLRNPVPVSSVSSLVSLVVQQDPQLFHFGIDGSNRGDGRKGFLLSLLCSLVSQLLNCLFPVDVVSLVSCLVSNVSSLVSQLVQADQQLAGQGIADPVGTNQAGALLSLLSNLLSLLSNQVSCVVVVHHDQVSLVSSLSSLCCSVPPPVRHDDDPFALSSQQSNLLSPSDADPRNVCSCVVCVVLFQDQLAFTDRTSPAQKHFQLSRLSSLSSCLLRVVLVVSVRRLSRHCVQADPSSFGQGMASVVPGDGPPPGGTSSSSSSSSLSSCLSRVNGSSNCSSNPPPGDRGDNDPHD/DDQQLAFDDPPFGHSVLLLLLLVQQLVQQDPQLFRDQGNQHKGAQQLLLLSLLSCLRNPVPVSSLSSLVSLVVQQDPQLFHFGIGGSNRGDGRKGFLLSLLCSLVSQLLNCLFPVDVVSLVSCLVSNVSSLVSQLVQADPQLAGQGIADPVGTPQAHALLSLLSNLLSLLSNQVSCVVVVHHDQVSLVSSQSSLCCSVPPPVRHDDDVQALSSQQSNLLSPSDEDPVNVVSCVVCVVQFQDQLAFTDRGSPAQKHFQLSRLSVLSSCLLRVNLVVSVRSLSRHCVQADPSSFGQGMANPVVGDGPPRGGTSSSSSSSSLSSCLSRVRGSSNCSSNPPPGDNGDND

Sequence (691 aa):
LDAVPGVPGVLTPEQCRQTAQAIADAQEPSGALPWFEGGHTDPWDHVENAMALTVAGLLEEPARAAFDWCRTTQRPDGSWPIQIIRNGVVEDANSDSNFCAYVATGVWHHVLITGDRRFAETMWPVVAKAIDFVIDMQLPGGEIAWARSPSSGLYEEALLTGCASIYHSIRCALALADDYMGEPQPEWEVAVGRLGHAIAEHPEAFVTKDRRWSMEWYYPVLGGALLRGEAARARINRRWNDFVVPGLGIRRCVDDRPWVTGAETCELVLALDAIGDLLTRAHEQFAAMHHLREEDGSYWTGLVYDDGKRWPIERTTWTGAAMILAADALSRTTPGNGIFRGVDLPRGLEGEYDDDLDAVPGVPGVLTPEEQCRQTAQAIADAQEPSGALPWFEGGHTDPWDHVENAMALTVAGLLEPARAAFDWCRTTQRPDGSWPIQIIRNGVVEDANSDSNFCAYVATGVWHHVLITGDRRFAETMWPVVAKAIDFVIDMQLPGGEIAWARSPSSGLYEEALLTGCASIYHSIRCALALADDYMGEPQPEWEVAVGRLGHAIAEHPEAFVTKDRRWSMEEWYYPVLGGALRGEAARARINRRWNDFVVPGLGIRCVDDRPWVTGAETCELVLALDAIGDLLTRAHEQFAAMHHLREEDGSYWTGLVYDDGKRWPIERTTWTGAAMILAADALSRTTPGNGIFRGVDLPRGLEG